Protein 8WXK (pdb70)

Solvent-accessible surface area: 49182 Å² total; per-residue (Å²): 226,57,142,69,91,39,10,0,0,0,0,10,0,2,21,20,32,1,3,4,0,0,27,17,0,82,150,53,30,19,50,8,1,0,1,11,35,2,34,68,4,30,42,54,17,1,77,145,32,0,121,27,95,36,29,20,13,54,7,33,45,17,33,30,0,18,56,16,18,136,92,74,132,4,39,0,0,0,4,27,26,30,32,58,42,66,54,53,0,60,73,39,0,7,51,0,1,35,26,4,2,47,3,3,1,4,0,0,15,1,0,35,43,40,88,10,54,49,0,1,2,10,3,15,8,23,0,1,4,80,19,166,79,71,67,0,47,23,126,18,90,45,96,12,88,17,6,26,0,3,0,8,50,10,0,6,64,2,1,50,15,0,31,109,31,69,27,0,59,2,0,45,0,6,15,14,45,27,3,3,0,9,38,99,9,85,0,4,9,13,45,90,89,16,62,89,36,8,3,33,2,0,10,10,13,46,64,96,101,190,84,6,28,2,82,2,46,100,12,114,18,138,50,10,0,6,27,23,0,9,0,0,0,38,1,0,0,63,0,1,23,56,0,0,102,48,1,58,155,63,11,96,33,39,16,0,0,0,0,12,22,110,26,39,4,17,85,86,1,10,40,5,0,70,139,39,19,64,76,116,11,87,59,82,102,42,125,112,114,128,52,27,16,44,27,16,23,0,22,3,131,58,0,85,172,74,17,49,3,154,23,123,39,50,50,24,140,50,0,2,37,25,4,27,55,8,2,82,115,68,43,170,173,47,12,0,0,0,0,9,0,2,22,19,30,2,3,7,0,0,37,19,0,78,161,39,29,11,56,9,1,0,0,11,35,4,31,78,7,34,54,63,15,0,106,158,34,0,123,26,92,36,30,20,14,48,10,34,49,20,35,35,0,20,63,19,16,141,90,88,137,5,46,0,0,0,6,25,29,30,31,60,47,67,53,52,0,61,72,37,0,6,64,0,0,60,31,5,0,8,6,3,3,25,0,0,17,1,0,35,35,41,91,10,51,48,0,2,3,9,3,15,10,28,0,1,6,88,22,138,70,73,67,0,41,25,127,11,70,46,82,11,90,23,6,29,0,2,0,9,48,12,0,4,64,2,1,47,16,0,30,114,31,68,27,0,62,2,0,45,0,6,16,14,45,24,2,3,0,15,37,111,12,84,0,4,8,13,46,93,90,14,65,89,36,8,1,34,2,0,10,9,10,44,63,104,112,172,83,9,25,2,83,2,47,101,14,117,18,136,53,8,0,9,30,24,0,11,0,0,0,36,1,0,2,60,0,2,14,56,0,0,86,43,1,58,176,58,14,96,35,41,17,0,0,0,0,17,32,108,25,31,3,17,80,82,1,9,46,4,0,69,126,34,17,72,75,112,13,74,59,79,106,54,124,116,114,125,55,30,14,49,21,18,24,0,27,3,90,56,0,88,158,78,17,44,2,146,22,127,42,48,52,19,101,56,0,1,43,29,4,30,68,9,3,75,114,67,39,172,128,121,42,21,0,0,0,0,10,0,2,21,20,35,2,2,7,0,0,45,22,0,78,159,38,27,12,71,12,14,0,0,11,36,1,39,68,4,32,51,63,14,0,98,157,30,0,119,26,76,34,30,24,12,53,5,31,48,20,29,36,0,18,67,12,13,130,87,88,138,2,43,0,0,0,2,26,22,28,33,52,31,39,46,58,0,56,72,41,0,6,37,0,1,33,23,2,2,59,3,1,1,10,0,0,18,2,0,35,44,34,95,9,50,56,0,2,2,11,3,12,7,19,0,2,3,86,22,180,83,59,78,0,49,21,127,20,82,50,100,12,81,12,8,23,0,3,0,9,44,11,1,4,61,2,1,49,14,0,30,114,30,69,31,0,61,2,0,47,0,5,13,16,45,28,3,3,0,13,38,105,7,82,0,4,8,20,37,108,80,15,72,74,36,7,3,38,1,0,10,10,12,47,42,92,103,150,86,8,32,2,88,1,35,100,17,116,19,142,52,7,0,9,28,26,0,10,0,0,0,42,0,0,4,62,0,1,14,52,0,0,68,45,3,60,175,61,17,98,35,36,16,0,0,0,0,15,29,124,19,37,4,19,90,84,0,10,42,3,0,70,117,36,20,64,71,105,8,85,65,82,99,38,125,102,94,126,43,27,12,36,22,12,25,0,20,6,132,58,0,98,170,62,19,46,1,124,20,122,59,61,45,23,94,56,0,1,45,27,4,29,63,8,1,79,111,69,43,172,125,127,39,15,0,0,0,0,9,0,3,22,22,36,1,4,6,0,0,25,17,0,82,141,39,30,12,73,10,7,0,0,12,35,3,35,71,3,34,70,67,19,1,92,165,34,0,114,30,81,32,29,19,14,55,8,35,50,22,25,44,0,16,65,16,18,128,88,97,134,5,43,0,0,0,3,26,24,31,30,60,41,61,52,53,0,63,72,34,0,8,47,0,0,49,30,4,1,12,5,2,3,24,0,0,12,0,0,30,43,36,98,8,54,51,0,2,3,9,3,15,5,23,0,1,2,82,13,170,76,70,69,0,44,19,122,24,90,52,100,13,76,11,6,25,0,2,0,9,49,10,2,5,62,2,1,47,13,0,27,114,31,64,28,0,54,1,0,45,0,8,16,16,45,28,3,3,0,11,38,105,22,82,0,4,8,14,40,106,90,35,61,83,38,7,4,22,2,0,18,10,9,45,62,112,80,181,80,4,16,4,86,1,49,96,16,117,19,136,44,8,0,9,28,26,0,9,0,0,1,34,1,0,3,65,0,2,14,53,0,0,72,43,1,64,175,60,16,90,31,38,15,0,0,0,0,17,28,114,20,32,2,19,84,89,1,9,45,7,0,75,137,30,20,67,85,108,15,87,61,88,88,46,121,107,110,130,44,33,13,38,21,12,23,0,23,4,121,57,0,99,175,85,16,44,1,149,25,130,48,48,52,27,110,52,0,2,34,28,3,36,70,10,2,60,122,75,46,145

B-factor: mean 49.2, std 12.95, range [22.73, 122.25]

Sequence (1318 aa):
MSPGKPSILVTGGAGYIGSHTVLALKQAGYDVVILDNLVYGHRDLVEKVLQVELVVGDTGDRPLLDELFKSRHFDAVMHFSAYAYVGESVSDPAKYYRNNVLGTLTLLEAMLAASINKFVFSSTCATYGVPKTVPIPEDHPQNPINPYGATKLMVERILADFDVAYGLKSVRFRYFNAAGANPDGLLGEDHNPETHLIPLVLLTALGKRKFISIFGTDYPTPDGTCIRDYIHVNDLADAHVLGLKYLLKGGDSEVFNLGNGQGFSVREVIAAGEQVTGLPITVEECDRRPGDPPSLIGSGEKARKILGWQPQYSSIKDIVSHAWQWHQKRHQKPSILVTGGAGYIGSHTVLALKQAGYDVVILDNLVYGHRDLVEKVLQVELVVGDTGDRPLLDELFKSRHFDAVMHFSAYAYVGESVSDPAKYYRNNVLGTLTLLEAMLAASINKFVFSSTCATYGVPKTVPIPEDHPQNPINPYGATKLMVERILADFDVAYGLKSVRFRYFNAAGANPDGLLGEDHNPETHLIPLVLLTALGKRKFISIFGTDYPTPDGTCIRDYIHVNDLADAHVLGLKYLLKGGDSEVFNLGNGQGFSVREVIAAGEQVTGLPITVEECDRRPGDPPSLIGSGEKARKILGWQPQYSSIKDIVSHAWQWHQKRHQGKPSILVTGGAGYIGSHTVLALKQAGYDVVILDNLVYGHRDLVEKVLQVELVVGDTGDRPLLDELFKSRHFDAVMHFSAYAYVGESVSDPAKYYRNNVLGTLTLLEAMLAASINKFVFSSTCATYGVPKTVPIPEDHPQNPINPYGATKLMVERILADFDVAYGLKSVRFRYFNAAGANPDGLLGEDHNPETHLIPLVLLTALGKRKFISIFGTDYPTPDGTCIRDYIHVNDLADAHVLGLKYLLKGGDSEVFNLGNGQGFSVREVIAAGEQVTGLPITVEECDRRPGDPPSLIGSGEKARKILGWQPQYSSIKDIVSHAWQWHQKRHQGKPSILVTGGAGYIGSHTVLALKQAGYDVVILDNLVYGHRDLVEKVLQVELVVGDTGDRPLLDELFKSRHFDAVMHFSAYAYVGESVSDPAKYYRNNVLGTLTLLEAMLAASINKFVFSSTCATYGVPKTVPIPEDHPQNPINPYGATKLMVERILADFDVAYGLKSVRFRYFNAAGANPDGLLGEDHNPETHLIPLVLLTALGKRKFISIFGTDYPTPDGTCIRDYIHVNDLADAHVLGLKYLLKGGDSEVFNLGNGQGFSVREVIAAGEQVTGLPITVEECDRRPGDPPSLIGSGEKARKILGWQPQYSSIKDIVSHAWQWHQKRHQ

Radius of gyration: 33.83 Å; Cα contacts (8 Å, |Δi|>4): 2881; chains: 4; bounding box: 90×85×85 Å

Organism: Nostoc sp. (strain PCC 7120 / SAG 25.82 / UTEX 2576) (NCBI:txid103690)

Nearest PDB structures (foldseek):
  8wxk-assembly1_A  TM=1.003E+00  e=7.617E-76  Nostoc sp. PCC 7120 = FACHB-418
  2c20-assembly3_E  TM=9.759E-01  e=8.895E-46  Bacillus anthracis str. Ames
  4wok-assembly1_A  TM=9.762E-01  e=1.733E-44  Brucella ovis ATCC 25840
  7xpo-assembly1_B  TM=9.525E-01  e=1.318E-42  Zea mays
  7k3p-assembly1_B  TM=8.652E-01  e=4.046E-38  Campylobacter jejuni subsp. jejuni NCTC 11168 = ATCC 700819

Foldseek 3Di:
DPPPAAEEEEEPCQAFLNVLLLQVQVVVGHQYEYEYQPPWGDPVLCVPPSPHHYHHDALLPLVVLLVVLVVDPHQEYEYPFADDDQVVCQVPVVVRCCRLPNSVVSNVVSCVVSVRQEYEYEAAPLQLAAFDDPPDEPPRHGDHDTSNSVSRVNVVVVQVVCCVPRVRAYEYEHEWAEFFFDQVLSGHHDGVVDDDLLLVLLCQQVVVDVAHEFAFQCAPDPRTFAKTFYAYSNLVSVLVSLSVVCVVVPHHHYYFYDGDSDIDGSVRLSVLLCVLSVGDHHYDYHHHDPRGHRYHHHDGVCSCVPRVRDGDQRDSNNRSNRNNSNCVVPVD/DAEEEEEPCQAFLNVLLLVVCVVVPYAYEYEYQPPWGDVVLCVPPSVHHYDRDALQPLVVLLVVCVVDPHQEYEYDDADDDQVVCQVPVVVRCVRLANSVVSNVVSCVVSPHQEYEYEAAPLQLAAFDDPPDEPPRHGDHDTSNSVSRVNVVVVQVVCCVPRVRAYEYEHEWAEFAADQVQSGHHDGVVDDDLLVVLLCQLVVNDVAHEQAFQCAPDPRTFAKTFYAYSNLVSVLVSLSRVCVVVPHHHYYFYHGDSGIDGSVRLSVLSCVLSVGDHHYDYDHHDPRGHRYHGHDRVVSCVVRVRDGDQSDSNNRSNRNNSNCVVPVD/DAAEEEEEPCQAFLNVLLLQLSVVVRHAYEYEYQPPWGDVCLCVPPSNHHYDRDALLDLVVLLVVLVVDDHQEYEYPWADDDQVVCQVPVVVRLCRLQNSVVSNVVSCLVSPHQEYEYEAAPLQQAAFPDPPDAPPHDGDHDTSNSVSRVNVVVVQVVCCVPRVRAYEYEHEWAEFAFDQVLSGHHDGVVDDDLLVVLLCQQVVVDVADEQAFQCAPDPGTFAKTFYAYSNLVSVLVSQSRVCVVVPHHHYYFYDGDQDIDGSVRLSVLSCVLSVGHHHYDYDHHDPRGHRYHGHDRPVSCVPRVRDRDQSDSNNRSNRNNSNCVVPVD/DAAEEEEEPCQAFLNVLLLQLCVVVRHAYEYEYQPPWGDVCLCVPPSNHHYDHDALQPLVVLLVVLVPDPHQEYEYPDADDPQVVCQVPVVVRCVRLANSVVSNVVSCLVSPHQEYEYEAAPLQQFAFDDPVDEPPRDGDHDTSNNVSSVNVVVVQVVCCVPRVRAYEYEHEWAEFAFDQVQSGHHDGVVDDDQLVVLLCQLVVVDVAGEFAFQCCPDPRTFAKTFYAYSNLVSVLVSLSRVCVVVPHHHYYFYDGPSDIAGSVSLSVLRCVLSVGDGHYHYDHHDPRGHRYHGHDRPVSCVPSVRDRDQRDSNNRSNRNNSNCVPVVD

Structure (mmCIF, N/CA/C/O backbone):
data_8WXK
#
_entry.id   8WXK
#
_cell.length_a   92.160
_cell.length_b   101.490
_cell.length_c   167.590
_cell.angle_alpha   90.00
_cell.angle_beta   90.00
_cell.angle_gamma   90.00
#
_symmetry.space_group_name_H-M   'P 21 21 21'
#
loop_
_entity.id
_entity.type
_entity.pdbx_description
1 polymer 'UDP-glucose 4-epimerase'
2 non-polymer NICOTINAMIDE-ADENINE-DINUCLEOTIDE
3 non-polymer "URIDINE-5'-DIPHOSPHATE-GLUCOSE"
4 water water
#
loop_
_atom_site.group_PDB
_atom_site.id
_atom_site.type_symbol
_atom_site.label_atom_id
_atom_site.label_alt_id
_atom_site.label_comp_id
_atom_site.label_asym_id
_atom_site.label_entity_id
_atom_site.label_seq_id
_atom_site.pdbx_PDB_ins_code
_atom_site.Cartn_x
_atom_site.Cartn_y
_atom_site.Cartn_z
_atom_site.occupancy
_atom_site.B_iso_or_equiv
_atom_site.auth_seq_id
_atom_site.auth_comp_id
_atom_site.auth_asym_id
_atom_site.auth_atom_id
_atom_site.pdbx_PDB_model_num
ATOM 1 N N . MET A 1 1 ? -24.252 31.731 -7.724 1.00 61.90 1 MET A N 1
ATOM 2 C CA . MET A 1 1 ? -25.180 31.984 -8.822 1.00 67.91 1 MET A CA 1
ATOM 3 C C . MET A 1 1 ? -25.064 30.934 -9.956 1.00 65.16 1 MET A C 1
ATOM 4 O O . MET A 1 1 ? -26.053 30.307 -10.319 1.00 59.46 1 MET A O 1
ATOM 9 N N . SER A 1 2 ? -23.869 30.729 -10.510 1.00 62.57 2 SER A N 1
ATOM 10 C CA . SER A 1 2 ? -23.726 29.737 -11.585 1.00 61.17 2 SER A CA 1
ATOM 11 C C . SER A 1 2 ? -23.671 28.319 -10.994 1.00 62.17 2 SER A C 1
ATOM 12 O O . SER A 1 2 ? -22.861 28.057 -10.098 1.00 60.08 2 SER A O 1
ATOM 15 N N . PRO A 1 3 ? -24.494 27.378 -11.485 1.00 59.64 3 PRO A N 1
ATOM 16 C CA . PRO A 1 3 ? -24.866 26.213 -10.642 1.00 58.31 3 PRO A CA 1
ATOM 17 C C . PRO A 1 3 ? -23.739 25.212 -10.384 1.00 57.50 3 PRO A C 1
ATOM 18 O O . PRO A 1 3 ? -23.740 24.553 -9.333 1.00 52.12 3 PRO A O 1
ATOM 22 N N . GLY A 1 4 ? -22.762 25.085 -11.273 1.00 53.57 4 GLY A N 1
ATOM 23 C CA . GLY A 1 4 ? -21.613 24.268 -10.913 1.00 68.05 4 GLY A CA 1
ATOM 24 C C . GLY A 1 4 ? -20.582 24.850 -9.942 1.00 58.10 4 GLY A C 1
ATOM 25 O O . GLY A 1 4 ? -20.104 24.135 -9.046 1.00 50.14 4 GLY A O 1
ATOM 26 N N . LYS A 1 5 ? -20.234 26.142 -10.114 1.00 52.01 5 LYS A N 1
ATOM 27 C CA . LYS A 1 5 ? -18.921 26.634 -9.680 1.00 55.70 5 LYS A CA 1
ATOM 28 C C . LYS A 1 5 ? -18.827 26.684 -8.162 1.00 51.59 5 LYS A C 1
ATOM 29 O O . LYS A 1 5 ? -19.728 27.221 -7.503 1.00 45.31 5 LYS A O 1
ATOM 35 N N . PRO A 1 6 ? -17.751 26.158 -7.579 1.00 49.87 6 PRO A N 1
ATOM 36 C CA . PRO A 1 6 ? -17.505 26.364 -6.146 1.00 44.00 6 PRO A CA 1
ATOM 37 C C . PRO A 1 6 ? -17.331 27.842 -5.828 1.00 39.97 6 PRO A C 1
ATOM 38 O O . PRO A 1 6 ? -16.751 28.603 -6.602 1.00 47.10 6 PRO A O 1
ATOM 42 N N . SER A 1 7 ? -17.877 28.249 -4.692 1.00 40.23 7 SER A N 1
ATOM 43 C CA . SER A 1 7 ? -17.856 29.634 -4.233 1.00 45.09 7 SER A CA 1
ATOM 44 C C . SER A 1 7 ? -16.927 29.745 -3.021 1.00 46.21 7 SER A C 1
ATOM 45 O O . SER A 1 7 ? -17.174 29.112 -1.984 1.00 44.18 7 SER A O 1
ATOM 48 N N . ILE A 1 8 ? -15.876 30.556 -3.156 1.00 43.68 8 ILE A N 1
ATOM 49 C CA . ILE A 1 8 ? -14.806 30.691 -2.172 1.00 40.56 8 ILE A CA 1
ATOM 50 C C . ILE A 1 8 ? -14.830 32.107 -1.621 1.00 41.03 8 ILE A C 1
ATOM 51 O O . ILE A 1 8 ? -14.942 33.070 -2.388 1.00 39.65 8 ILE A O 1
ATOM 56 N N . LEU A 1 9 ? -14.735 32.234 -0.297 1.00 35.57 9 LEU A N 1
ATOM 57 C CA . LEU A 1 9 ? -14.473 33.520 0.332 1.00 37.60 9 LEU A CA 1
ATOM 58 C C . LEU A 1 9 ? -12.981 33.589 0.642 1.00 34.69 9 LEU A C 1
ATOM 59 O O . LEU A 1 9 ? -12.422 32.643 1.203 1.00 37.17 9 LEU A O 1
ATOM 64 N N . VAL A 1 10 ? -12.326 34.676 0.236 1.00 36.90 10 VAL A N 1
ATOM 65 C CA . VAL A 1 10 ? -10.903 34.893 0.523 1.00 35.61 10 VAL A CA 1
ATOM 66 C C . VAL A 1 10 ? -10.787 36.125 1.411 1.00 31.91 10 VAL A C 1
ATOM 67 O O . VAL A 1 10 ? -11.022 37.252 0.958 1.00 35.72 10 VAL A O 1
ATOM 71 N N . THR A 1 11 ? -10.457 35.926 2.677 1.00 29.36 11 THR A N 1
ATOM 72 C CA . THR A 1 11 ? -10.165 37.068 3.536 1.00 31.97 11 THR A CA 1
ATOM 73 C C . THR A 1 11 ? -8.714 37.472 3.313 1.00 35.25 11 THR A C 1
ATOM 74 O O . THR A 1 11 ? -7.851 36.610 3.118 1.00 34.14 11 THR A O 1
ATOM 78 N N . GLY A 1 12 ? -8.453 38.783 3.309 1.00 33.21 12 GLY A N 1
ATOM 79 C CA . GLY A 1 12 ? -7.132 39.265 2.965 1.00 33.91 12 GLY A CA 1
ATOM 80 C C . GLY A 1 12 ? -6.793 39.179 1.484 1.00 36.86 12 GLY A C 1
ATOM 81 O O . GLY A 1 12 ? -5.615 39.265 1.110 1.00 35.21 12 GLY A O 1
ATOM 82 N N . GLY A 1 13 ? -7.800 39.030 0.624 1.00 33.39 13 GLY A N 1
ATOM 83 C CA . GLY A 1 13 ? -7.571 38.901 -0.802 1.00 30.68 13 GLY A CA 1
ATOM 84 C C . GLY A 1 13 ? -7.017 40.141 -1.462 1.00 34.98 13 GLY A C 1
ATOM 85 O O . GLY A 1 13 ? -6.515 40.055 -2.586 1.00 40.30 13 GLY A O 1
ATOM 86 N N . ALA A 1 14 ? -7.084 41.291 -0.804 1.00 31.90 14 ALA A N 1
ATOM 87 C CA . ALA A 1 14 ? -6.525 42.496 -1.398 1.00 30.33 14 ALA A CA 1
ATOM 88 C C . ALA A 1 14 ? -5.045 42.678 -1.097 1.00 33.50 14 ALA A C 1
ATOM 89 O O . ALA A 1 14 ? -4.445 43.652 -1.578 1.00 33.86 14 ALA A O 1
ATOM 91 N N . GLY A 1 15 ? -4.445 41.768 -0.323 1.00 34.74 15 GLY A N 1
ATOM 92 C CA . GLY A 1 15 ? -3.053 41.871 0.058 1.00 33.37 15 GLY A CA 1
ATOM 93 C C . GLY A 1 15 ? -2.148 41.093 -0.876 1.00 36.75 15 GLY A C 1
ATOM 94 O O . GLY A 1 15 ? -2.570 40.555 -1.901 1.00 34.70 15 GLY A O 1
ATOM 95 N N . TYR A 1 16 ? -0.874 41.018 -0.485 1.00 35.67 16 TYR A N 1
ATOM 96 C CA . TYR A 1 16 ? 0.179 40.400 -1.281 1.00 31.31 16 TYR A CA 1
ATOM 97 C C . TYR A 1 16 ? -0.119 38.960 -1.677 1.00 35.23 16 TYR A C 1
ATOM 98 O O . TYR A 1 16 ? -0.338 38.671 -2.864 1.00 34.60 16 TYR A O 1
ATOM 107 N N . ILE A 1 17 ? -0.073 38.034 -0.711 1.00 31.71 17 ILE A N 1
ATOM 108 C CA . ILE A 1 17 ? -0.224 36.624 -1.057 1.00 30.34 17 ILE A CA 1
ATOM 109 C C . ILE A 1 17 ? -1.640 36.341 -1.516 1.00 36.54 17 ILE A C 1
ATOM 110 O O . ILE A 1 17 ? -1.864 35.551 -2.447 1.00 34.80 17 ILE A O 1
ATOM 115 N N . GLY A 1 18 ? -2.619 37.000 -0.896 1.00 35.29 18 GLY A N 1
ATOM 116 C CA . GLY A 1 18 ? -4.006 36.687 -1.198 1.00 35.27 18 GLY A CA 1
ATOM 117 C C . GLY A 1 18 ? -4.421 37.087 -2.603 1.00 34.40 18 GLY A C 1
ATOM 118 O O . GLY A 1 18 ? -5.167 36.358 -3.264 1.00 35.28 18 GLY A O 1
ATOM 119 N N . SER A 1 19 ? -3.950 38.245 -3.081 1.00 35.36 19 SER A N 1
ATOM 120 C CA . SER A 1 19 ? -4.265 38.663 -4.452 1.00 37.71 19 SER A CA 1
ATOM 121 C C . SER A 1 19 ? -3.758 37.649 -5.465 1.00 35.85 19 SER A C 1
ATOM 122 O O . SER A 1 19 ? -4.464 37.313 -6.423 1.00 38.77 19 SER A O 1
ATOM 125 N N . HIS A 1 20 ? -2.544 37.140 -5.275 1.00 33.80 20 HIS A N 1
ATOM 126 C CA . HIS A 1 20 ? -2.058 36.131 -6.207 1.00 38.96 20 HIS A CA 1
ATOM 127 C C . HIS A 1 20 ? -2.878 34.857 -6.114 1.00 36.59 20 HIS A C 1
ATOM 128 O O . HIS A 1 20 ? -3.100 34.180 -7.123 1.00 43.86 20 HIS A O 1
ATOM 135 N N . THR A 1 21 ? -3.320 34.500 -4.918 1.00 37.83 21 THR A N 1
ATOM 136 C CA . THR A 1 21 ? -4.141 33.307 -4.785 1.00 37.17 21 THR A CA 1
ATOM 137 C C . THR A 1 21 ? -5.504 33.511 -5.444 1.00 37.63 21 THR A C 1
ATOM 138 O O . THR A 1 21 ? -6.031 32.596 -6.090 1.00 37.93 21 THR A O 1
ATOM 142 N N . VAL A 1 22 ? -6.080 34.708 -5.311 1.00 36.48 22 VAL A N 1
ATOM 143 C CA . VAL A 1 22 ? -7.352 34.979 -5.969 1.00 38.07 22 VAL A CA 1
ATOM 144 C C . VAL A 1 22 ? -7.210 34.821 -7.479 1.00 42.30 22 VAL A C 1
ATOM 145 O O . VAL A 1 22 ? -8.064 34.216 -8.134 1.00 42.68 22 VAL A O 1
ATOM 149 N N . LEU A 1 23 ? -6.116 35.332 -8.050 1.00 38.60 23 LEU A N 1
ATOM 150 C CA . LEU A 1 23 ? -5.908 35.211 -9.493 1.00 42.56 23 LEU A CA 1
ATOM 151 C C . LEU A 1 23 ? -5.850 33.753 -9.922 1.00 40.74 23 LEU A C 1
ATOM 152 O O . LEU A 1 23 ? -6.502 33.359 -10.890 1.00 43.96 23 LEU A O 1
ATOM 157 N N . ALA A 1 24 ? -5.109 32.923 -9.187 1.00 37.60 24 ALA A N 1
ATOM 158 C CA . ALA A 1 24 ? -5.074 31.498 -9.510 1.00 37.54 24 ALA A CA 1
ATOM 159 C C . ALA A 1 24 ? -6.428 30.813 -9.302 1.00 42.91 24 ALA A C 1
ATOM 160 O O . ALA A 1 24 ? -6.748 29.844 -10.012 1.00 42.34 24 ALA A O 1
ATOM 162 N N . LEU A 1 25 ? -7.218 31.263 -8.322 1.00 41.69 25 LEU A N 1
ATOM 163 C CA . LEU A 1 25 ? -8.504 30.617 -8.064 1.00 42.78 25 LEU A CA 1
ATOM 164 C C . LEU A 1 25 ? -9.488 30.924 -9.186 1.00 44.20 25 LEU A C 1
ATOM 165 O O . LEU A 1 25 ? -10.185 30.027 -9.677 1.00 43.84 25 LEU A O 1
ATOM 170 N N . LYS A 1 26 ? -9.572 32.200 -9.573 1.00 41.09 26 LYS A N 1
ATOM 171 C CA . LYS A 1 26 ? -10.408 32.616 -10.692 1.00 47.56 26 LYS A CA 1
ATOM 172 C C . LYS A 1 26 ? -10.024 31.836 -11.943 1.00 48.06 26 LYS A C 1
ATOM 173 O O . LYS A 1 26 ? -10.849 31.197 -12.604 1.00 45.79 26 LYS A O 1
ATOM 179 N N . GLN A 1 27 ? -8.737 31.836 -12.227 1.00 44.55 27 GLN A N 1
ATOM 180 C CA . GLN A 1 27 ? -8.182 31.232 -13.412 1.00 49.75 27 GLN A CA 1
ATOM 181 C C . GLN A 1 27 ? -8.280 29.709 -13.370 1.00 51.20 27 GLN A C 1
ATOM 182 O O . GLN A 1 27 ? -8.188 29.068 -14.424 1.00 49.71 27 GLN A O 1
ATOM 188 N N . ALA A 1 28 ? -8.549 29.121 -12.204 1.00 46.26 28 ALA A N 1
ATOM 189 C CA . ALA A 1 28 ? -8.866 27.696 -12.109 1.00 41.65 28 ALA A CA 1
ATOM 190 C C . ALA A 1 28 ? -10.367 27.410 -12.058 1.00 44.63 28 ALA A C 1
ATOM 191 O O . ALA A 1 28 ? -10.755 26.253 -11.868 1.00 42.04 28 ALA A O 1
ATOM 193 N N . GLY A 1 29 ? -11.212 28.422 -12.201 1.00 42.02 29 GLY A N 1
ATOM 194 C CA . GLY A 1 29 ? -12.633 28.210 -12.333 1.00 46.25 29 GLY A CA 1
ATOM 195 C C . GLY A 1 29 ? -13.468 28.354 -11.082 1.00 54.92 29 GLY A C 1
ATOM 196 O O . GLY A 1 29 ? -14.558 27.769 -11.030 1.00 57.50 29 GLY A O 1
ATOM 197 N N . TYR A 1 30 ? -13.006 29.096 -10.076 1.00 51.88 30 TYR A N 1
ATOM 198 C CA . TYR A 1 30 ? -13.780 29.329 -8.855 1.00 44.22 30 TYR A CA 1
ATOM 199 C C . TYR A 1 30 ? -14.380 30.737 -8.866 1.00 44.67 30 TYR A C 1
ATOM 200 O O . TYR A 1 30 ? -13.772 31.686 -9.375 1.00 49.69 30 TYR A O 1
ATOM 209 N N . ASP A 1 31 ? -15.589 30.859 -8.339 1.00 50.86 31 ASP A N 1
ATOM 210 C CA . ASP A 1 31 ? -16.146 32.145 -7.930 1.00 48.55 31 ASP A CA 1
ATOM 211 C C . ASP A 1 31 ? -15.563 32.586 -6.605 1.00 51.11 31 ASP A C 1
ATOM 212 O O . ASP A 1 31 ? -15.648 31.868 -5.603 1.00 49.40 31 ASP A O 1
ATOM 217 N N . VAL A 1 32 ? -14.999 33.784 -6.604 1.00 45.86 32 VAL A N 1
ATOM 218 C CA . VAL A 1 32 ? -14.300 34.325 -5.460 1.00 45.91 32 VAL A CA 1
ATOM 219 C C . VAL A 1 32 ? -15.007 35.595 -5.033 1.00 42.97 32 VAL A C 1
ATOM 220 O O . VAL A 1 32 ? -15.380 36.417 -5.877 1.00 42.75 32 VAL A O 1
ATOM 224 N N . VAL A 1 33 ? -15.218 35.735 -3.724 1.00 38.44 33 VAL A N 1
ATOM 225 C CA . VAL A 1 33 ? -15.529 37.014 -3.099 1.00 37.07 33 VAL A CA 1
ATOM 226 C C . VAL A 1 33 ? -14.395 37.308 -2.129 1.00 38.18 33 VAL A C 1
ATOM 227 O O . VAL A 1 33 ? -13.920 36.406 -1.431 1.00 37.91 33 VAL A O 1
ATOM 231 N N . ILE A 1 34 ? -13.939 38.552 -2.110 1.00 37.65 34 ILE A N 1
ATOM 232 C CA . ILE A 1 34 ? -12.861 38.974 -1.227 1.00 35.85 34 ILE A CA 1
ATOM 233 C C . ILE A 1 34 ? -13.455 39.723 -0.047 1.00 36.33 34 ILE A C 1
ATOM 234 O O . ILE A 1 34 ? -14.259 40.647 -0.232 1.00 34.02 34 ILE A O 1
ATOM 239 N N . LEU A 1 35 ? -13.050 39.345 1.164 1.00 34.61 35 LEU A N 1
ATOM 240 C CA . LEU A 1 35 ? -13.304 40.145 2.358 1.00 34.10 35 LEU A CA 1
ATOM 241 C C . LEU A 1 35 ? -11.977 40.750 2.828 1.00 33.31 35 LEU A C 1
ATOM 242 O O . LEU A 1 35 ? -11.038 40.022 3.166 1.00 35.04 35 LEU A O 1
ATOM 247 N N . ASP A 1 36 ? -11.889 42.074 2.839 1.00 34.58 36 ASP A N 1
ATOM 248 C CA . ASP A 1 36 ? -10.643 42.727 3.219 1.00 32.40 36 ASP A CA 1
ATOM 249 C C . ASP A 1 36 ? -10.973 44.076 3.819 1.00 32.64 36 ASP A C 1
ATOM 250 O O . ASP A 1 36 ? -11.813 44.793 3.289 1.00 34.76 36 ASP A O 1
ATOM 255 N N . ASN A 1 37 ? -10.296 44.443 4.902 1.00 32.78 37 ASN A N 1
ATOM 256 C CA . ASN A 1 37 ? -10.593 45.736 5.498 1.00 34.10 37 ASN A CA 1
ATOM 257 C C . ASN A 1 37 ? -9.701 46.838 4.966 1.00 33.29 37 ASN A C 1
ATOM 258 O O . ASN A 1 37 ? -9.818 47.973 5.435 1.00 34.99 37 ASN A O 1
ATOM 263 N N . LEU A 1 38 ? -8.811 46.540 4.017 1.00 29.20 38 LEU A N 1
ATOM 264 C CA . LEU A 1 38 ? -7.996 47.551 3.348 1.00 34.63 38 LEU A CA 1
ATOM 265 C C . LEU A 1 38 ? -7.013 48.262 4.286 1.00 37.40 38 LEU A C 1
ATOM 266 O O . LEU A 1 38 ? -6.486 49.330 3.935 1.00 36.06 38 LEU A O 1
ATOM 271 N N . VAL A 1 39 ? -6.753 47.729 5.486 1.00 33.92 39 VAL A N 1
ATOM 272 C CA . VAL A 1 39 ? -5.741 48.380 6.316 1.00 35.56 39 VAL A CA 1
ATOM 273 C C . VAL A 1 39 ? -4.367 48.282 5.651 1.00 37.58 39 VAL A C 1
ATOM 274 O O . VAL A 1 39 ? -3.566 49.218 5.747 1.00 36.77 39 VAL A O 1
ATOM 278 N N . TYR A 1 40 ? -4.078 47.189 4.928 1.00 31.94 40 TYR A N 1
ATOM 279 C CA . TYR A 1 40 ? -2.835 47.114 4.150 1.00 38.60 40 TYR A CA 1
ATOM 280 C C . TYR A 1 40 ? -3.007 46.710 2.687 1.00 41.08 40 TYR A C 1
ATOM 281 O O . TYR A 1 40 ? -2.088 46.969 1.901 1.00 44.24 40 TYR A O 1
ATOM 290 N N . GLY A 1 41 ? -4.126 46.101 2.295 1.00 38.57 41 GLY A N 1
ATOM 291 C CA . GLY A 1 41 ? -4.362 45.743 0.907 1.00 37.55 41 GLY A CA 1
ATOM 292 C C . GLY A 1 41 ? -4.711 46.953 0.037 1.00 41.71 41 GLY A C 1
ATOM 293 O O . GLY A 1 41 ? -4.728 48.100 0.484 1.00 46.28 41 GLY A O 1
ATOM 294 N N . HIS A 1 42 ? -5.004 46.681 -1.240 1.00 40.29 42 HIS A N 1
ATOM 295 C CA . HIS A 1 42 ? -5.189 47.740 -2.234 1.00 38.47 42 HIS A CA 1
ATOM 296 C C . HIS A 1 42 ? -6.456 47.505 -3.040 1.00 42.49 42 HIS A C 1
ATOM 297 O O . HIS A 1 42 ? -6.544 46.535 -3.803 1.00 41.32 42 HIS A O 1
ATOM 304 N N . ARG A 1 43 ? -7.427 48.406 -2.885 1.00 44.83 43 ARG A N 1
ATOM 305 C CA . ARG A 1 43 ? -8.669 48.270 -3.639 1.00 45.80 43 ARG A CA 1
ATOM 306 C C . ARG A 1 43 ? -8.424 48.297 -5.145 1.00 45.73 43 ARG A C 1
ATOM 307 O O . ARG A 1 43 ? -9.005 47.488 -5.881 1.00 43.59 43 ARG A O 1
ATOM 315 N N . ASP A 1 44 ? -7.570 49.219 -5.623 1.00 39.19 44 ASP A N 1
ATOM 316 C CA . ASP A 1 44 ? -7.392 49.382 -7.068 1.00 44.75 44 ASP A CA 1
ATOM 317 C C . ASP A 1 44 ? -6.913 48.097 -7.732 1.00 45.04 44 ASP A C 1
ATOM 318 O O . ASP A 1 44 ? -7.325 47.797 -8.856 1.00 47.42 44 ASP A O 1
ATOM 323 N N . LEU A 1 45 ? -6.076 47.307 -7.055 1.00 43.33 45 LEU A N 1
ATOM 324 C CA . LEU A 1 45 ? -5.622 46.068 -7.679 1.00 44.00 45 LEU A CA 1
ATOM 325 C C . LEU A 1 45 ? -6.742 45.037 -7.735 1.00 43.19 45 LEU A C 1
ATOM 326 O O . LEU A 1 45 ? -6.779 44.219 -8.656 1.00 43.97 45 LEU A O 1
ATOM 331 N N . VAL A 1 46 ? -7.662 45.051 -6.765 1.00 43.44 46 VAL A N 1
ATOM 332 C CA . VAL A 1 46 ? -8.794 44.132 -6.824 1.00 42.90 46 VAL A CA 1
ATOM 333 C C . VAL A 1 46 ? -9.739 44.537 -7.946 1.00 46.66 46 VAL A C 1
ATOM 334 O O . VAL A 1 46 ? -10.256 43.692 -8.696 1.00 45.52 46 VAL A O 1
ATOM 338 N N . GLU A 1 47 ? -9.983 45.840 -8.078 1.00 43.95 47 GLU A N 1
ATOM 339 C CA . GLU A 1 47 ? -11.015 46.302 -8.996 1.00 50.94 47 GLU A CA 1
ATOM 340 C C . GLU A 1 47 ? -10.562 46.172 -10.444 1.00 47.50 47 GLU A C 1
ATOM 341 O O . GLU A 1 47 ? -11.340 45.758 -11.304 1.00 49.26 47 GLU A O 1
ATOM 347 N N . LYS A 1 48 ? -9.297 46.484 -10.717 1.00 48.17 48 LYS A N 1
ATOM 348 C CA . LYS A 1 48 ? -8.788 46.568 -12.072 1.00 46.58 48 LYS A CA 1
ATOM 349 C C . LYS A 1 48 ? -8.056 45.315 -12.539 1.00 47.66 48 LYS A C 1
ATOM 350 O O . LYS A 1 48 ? -8.001 45.074 -13.746 1.00 52.79 48 LYS A O 1
ATOM 356 N N . VAL A 1 49 ? -7.536 44.487 -11.637 1.00 48.87 49 VAL A N 1
ATOM 357 C CA . VAL A 1 49 ? -6.818 43.271 -12.006 1.00 43.02 49 VAL A CA 1
ATOM 358 C C . VAL A 1 49 ? -7.621 42.019 -11.675 1.00 45.83 49 VAL A C 1
ATOM 359 O O . VAL A 1 49 ? -7.807 41.149 -12.524 1.00 44.39 49 VAL A O 1
ATOM 363 N N . LEU A 1 50 ? -8.064 41.885 -10.425 1.00 44.42 50 LEU A N 1
ATOM 364 C CA . LEU A 1 50 ? -8.701 40.639 -10.014 1.00 44.97 50 LEU A CA 1
ATOM 365 C C . LEU A 1 50 ? -10.118 40.549 -10.556 1.00 41.44 50 LEU A C 1
ATOM 366 O O . LEU A 1 50 ? -10.572 39.470 -10.941 1.00 44.74 50 LEU A O 1
ATOM 371 N N . GLN A 1 51 ? -10.827 41.671 -10.561 1.00 44.29 51 GLN A N 1
ATOM 372 C CA . GLN A 1 51 ? -12.196 41.762 -11.060 1.00 46.32 51 GLN A CA 1
ATOM 373 C C . GLN A 1 51 ? -13.111 40.738 -10.386 1.00 46.16 51 GLN A C 1
ATOM 374 O O . GLN A 1 51 ? -13.746 39.916 -11.042 1.00 47.01 51 GLN A O 1
ATOM 380 N N . VAL A 1 52 ? -13.157 40.790 -9.048 1.00 46.26 52 VAL A N 1
ATOM 381 C CA . VAL A 1 52 ? -14.110 40.007 -8.267 1.00 37.62 52 VAL A CA 1
ATOM 382 C C . VAL A 1 52 ? -14.746 40.926 -7.238 1.00 43.43 52 VAL A C 1
ATOM 383 O O . VAL A 1 52 ? -14.278 42.037 -6.988 1.00 44.87 52 VAL A O 1
ATOM 387 N N . GLU A 1 53 ? -15.833 40.447 -6.645 1.00 43.44 53 GLU A N 1
ATOM 388 C CA . GLU A 1 53 ? -16.512 41.218 -5.619 1.00 44.51 53 GLU A CA 1
ATOM 389 C C . GLU A 1 53 ? -15.578 41.467 -4.430 1.00 42.67 53 GLU A C 1
ATOM 390 O O . GLU A 1 53 ? -14.912 40.555 -3.924 1.00 36.87 53 GLU A O 1
ATOM 396 N N . LEU A 1 54 ? -15.538 42.711 -3.989 1.00 39.93 54 LEU A N 1
ATOM 397 C CA . LEU A 1 54 ? -14.778 43.110 -2.821 1.00 39.28 54 LEU A CA 1
ATOM 398 C C . LEU A 1 54 ? -15.755 43.567 -1.748 1.00 40.96 54 LEU A C 1
ATOM 399 O O . LEU A 1 54 ? -16.482 44.544 -1.951 1.00 37.10 54 LEU A O 1
ATOM 404 N N . VAL A 1 55 ? -15.775 42.853 -0.623 1.00 38.89 55 VAL A N 1
ATOM 405 C CA . VAL A 1 55 ? -16.495 43.257 0.575 1.00 37.45 55 VAL A CA 1
ATOM 406 C C . VAL A 1 55 ? -15.482 43.882 1.523 1.00 38.66 55 VAL A C 1
ATOM 407 O O . VAL A 1 55 ? -14.597 43.197 2.054 1.00 38.57 55 VAL A O 1
ATOM 411 N N . VAL A 1 56 ? -15.609 45.187 1.737 1.00 37.48 56 VAL A N 1
ATOM 412 C CA . VAL A 1 56 ? -14.725 45.916 2.635 1.00 33.73 56 VAL A CA 1
ATOM 413 C C . VAL A 1 56 ? -15.257 45.739 4.050 1.00 39.04 56 VAL A C 1
ATOM 414 O O . VAL A 1 56 ? -16.344 46.215 4.369 1.00 42.43 56 VAL A O 1
ATOM 418 N N . GLY A 1 57 ? -14.501 45.055 4.897 1.00 36.01 57 GLY A N 1
ATOM 419 C CA . GLY A 1 57 ? -14.933 44.852 6.261 1.00 35.97 57 GLY A CA 1
ATOM 420 C C . GLY A 1 57 ? -13.939 43.983 6.989 1.00 39.72 57 GLY A C 1
ATOM 421 O O . GLY A 1 57 ? -12.966 43.489 6.413 1.00 38.47 57 GLY A O 1
ATOM 422 N N . ASP A 1 58 ? -14.221 43.776 8.267 1.00 40.54 58 ASP A N 1
ATOM 423 C CA . ASP A 1 58 ? -13.312 43.113 9.190 1.00 37.78 58 ASP A CA 1
ATOM 424 C C . ASP A 1 58 ? -13.746 41.670 9.443 1.00 40.75 58 ASP A C 1
ATOM 425 O O . ASP A 1 58 ? -14.937 41.394 9.635 1.00 38.36 58 ASP A O 1
ATOM 430 N N . THR A 1 59 ? -12.774 40.746 9.451 1.00 38.49 59 THR A N 1
ATOM 431 C CA . THR A 1 59 ? -13.070 39.364 9.839 1.00 37.95 59 THR A CA 1
ATOM 432 C C . THR A 1 59 ? -13.565 39.240 11.277 1.00 41.08 59 THR A C 1
ATOM 433 O O . THR A 1 59 ? -14.150 38.204 11.621 1.00 39.43 59 THR A O 1
ATOM 437 N N . GLY A 1 60 ? -13.300 40.227 12.137 1.00 35.94 60 GLY A N 1
ATOM 438 C CA . GLY A 1 60 ? -13.827 40.205 13.489 1.00 33.42 60 GLY A CA 1
ATOM 439 C C . GLY A 1 60 ? -15.214 40.802 13.654 1.00 40.79 60 GLY A C 1
ATOM 440 O O . GLY A 1 60 ? -15.676 40.979 14.783 1.00 35.66 60 GLY A O 1
ATOM 441 N N . ASP A 1 61 ? -15.901 41.121 12.557 1.00 41.51 61 ASP A N 1
ATOM 442 C CA . ASP A 1 61 ? -17.178 41.833 12.579 1.00 39.38 61 ASP A CA 1
ATOM 443 C C . ASP A 1 61 ? -18.278 40.784 12.395 1.00 42.53 61 ASP A C 1
ATOM 444 O O . ASP A 1 61 ? -18.706 40.495 11.269 1.00 37.81 61 ASP A O 1
ATOM 449 N N . ARG A 1 62 ? -18.735 40.214 13.520 1.00 33.86 62 ARG A N 1
ATOM 450 C CA . ARG A 1 62 ? -19.695 39.114 13.464 1.00 37.43 62 ARG A CA 1
ATOM 451 C C . ARG A 1 62 ? -20.994 39.530 12.787 1.00 43.97 62 ARG A C 1
ATOM 452 O O . ARG A 1 62 ? -21.471 38.781 11.913 1.00 42.77 62 ARG A O 1
ATOM 460 N N . PRO A 1 63 ? -21.599 40.689 13.098 1.00 42.78 63 PRO A N 1
ATOM 461 C CA . PRO A 1 63 ? -22.812 41.066 12.352 1.00 44.45 63 PRO A CA 1
ATOM 462 C C . PRO A 1 63 ? -22.595 41.135 10.855 1.00 42.59 63 PRO A C 1
ATOM 463 O O . PRO A 1 63 ? -23.460 40.660 10.122 1.00 46.50 63 PRO A O 1
ATOM 467 N N . LEU A 1 64 ? -21.458 41.656 10.371 1.00 43.04 64 LEU A N 1
ATOM 468 C CA . LEU A 1 64 ? -21.192 41.635 8.931 1.00 41.01 64 LEU A CA 1
ATOM 469 C C . LEU A 1 64 ? -21.093 40.207 8.403 1.00 44.17 64 LEU A C 1
ATOM 470 O O . LEU A 1 64 ? -21.682 39.879 7.366 1.00 45.28 64 LEU A O 1
ATOM 475 N N . LEU A 1 65 ? -20.333 39.344 9.092 1.00 41.16 65 LEU A N 1
ATOM 476 C CA . LEU A 1 65 ? -20.168 37.970 8.615 1.00 42.73 65 LEU A CA 1
ATOM 477 C C . LEU A 1 65 ? -21.505 37.235 8.546 1.00 41.92 65 LEU A C 1
ATOM 478 O O . LEU A 1 65 ? -21.748 36.484 7.601 1.00 40.24 65 LEU A O 1
ATOM 483 N N . ASP A 1 66 ? -22.374 37.413 9.553 1.00 42.90 66 ASP A N 1
ATOM 484 C CA . ASP A 1 66 ? -23.676 36.740 9.526 1.00 45.72 66 ASP A CA 1
ATOM 485 C C . ASP A 1 66 ? -24.483 37.158 8.301 1.00 46.69 66 ASP A C 1
ATOM 486 O O . ASP A 1 66 ? -25.064 36.305 7.618 1.00 50.56 66 ASP A O 1
ATOM 491 N N . GLU A 1 67 ? -24.510 38.464 7.991 1.00 45.43 67 GLU A N 1
ATOM 492 C CA . GLU A 1 67 ? -25.177 38.928 6.769 1.00 48.89 67 GLU A CA 1
ATOM 493 C C . GLU A 1 67 ? -24.531 38.333 5.532 1.00 46.67 67 GLU A C 1
ATOM 494 O O . GLU A 1 67 ? -25.227 37.876 4.621 1.00 50.74 67 GLU A O 1
ATOM 500 N N . LEU A 1 68 ? -23.196 38.321 5.487 1.00 47.56 68 LEU A N 1
ATOM 501 C CA . LEU A 1 68 ? -22.489 37.852 4.298 1.00 45.27 68 LEU A CA 1
ATOM 502 C C . LEU A 1 68 ? -22.735 36.365 4.044 1.00 49.12 68 LEU A C 1
ATOM 503 O O . LEU A 1 68 ? -23.019 35.957 2.915 1.00 47.14 68 LEU A O 1
ATOM 508 N N . PHE A 1 69 ? -22.614 35.528 5.078 1.00 44.03 69 PHE A N 1
ATOM 509 C CA . PHE A 1 69 ? -22.803 34.102 4.851 1.00 48.32 69 PHE A CA 1
ATOM 510 C C . PHE A 1 69 ? -24.262 33.736 4.574 1.00 55.38 69 PHE A C 1
ATOM 511 O O . PHE A 1 69 ? -24.530 32.638 4.071 1.00 53.39 69 PHE A O 1
ATOM 519 N N . LYS A 1 70 ? -25.205 34.622 4.898 1.00 51.10 70 LYS A N 1
ATOM 520 C CA . LYS A 1 70 ? -26.604 34.416 4.549 1.00 56.18 70 LYS A CA 1
ATOM 521 C C . LYS A 1 70 ? -26.912 34.880 3.134 1.00 53.06 70 LYS A C 1
ATOM 522 O O . LYS A 1 70 ? -27.733 34.264 2.453 1.00 57.83 70 LYS A O 1
ATOM 528 N N . SER A 1 71 ? -26.225 35.921 2.661 1.00 55.90 71 SER A N 1
ATOM 529 C CA . SER A 1 71 ? -26.504 36.489 1.343 1.00 56.01 71 SER A CA 1
ATOM 530 C C . SER A 1 71 ? -26.017 35.598 0.202 1.00 58.99 71 SER A C 1
ATOM 531 O O . SER A 1 71 ? -26.547 35.680 -0.916 1.00 57.21 71 SER A O 1
ATOM 534 N N . ARG A 1 72 ? -24.996 34.777 0.437 1.00 52.89 72 ARG A N 1
ATOM 535 C CA . ARG A 1 72 ? -24.390 34.031 -0.654 1.00 50.84 72 ARG A CA 1
ATOM 536 C C . ARG A 1 72 ? -23.843 32.718 -0.117 1.00 50.46 72 ARG A C 1
ATOM 537 O O . ARG A 1 72 ? -23.280 32.675 0.975 1.00 55.79 72 ARG A O 1
ATOM 545 N N . HIS A 1 73 ? -24.021 31.649 -0.881 1.00 48.26 73 HIS A N 1
ATOM 546 C CA . HIS A 1 73 ? -23.488 30.353 -0.495 1.00 43.51 73 HIS A CA 1
ATOM 547 C C . HIS A 1 73 ? -21.984 30.302 -0.743 1.00 44.85 73 HIS A C 1
ATOM 548 O O . HIS A 1 73 ? -21.504 30.720 -1.799 1.00 50.40 73 HIS A O 1
ATOM 555 N N . PHE A 1 74 ? -21.242 29.757 0.221 1.00 42.20 74 PHE A N 1
ATOM 556 C CA . PHE A 1 74 ? -19.800 29.570 0.107 1.00 44.22 74 PHE A CA 1
ATOM 557 C C . PHE A 1 74 ? -19.460 28.128 0.426 1.00 37.98 74 PHE A C 1
ATOM 558 O O . PHE A 1 74 ? -19.967 27.574 1.404 1.00 45.69 74 PHE A O 1
ATOM 566 N N . ASP A 1 75 ? -18.601 27.523 -0.387 1.00 37.52 75 ASP A N 1
ATOM 567 C CA . ASP A 1 75 ? -18.121 26.171 -0.111 1.00 40.10 75 ASP A CA 1
ATOM 568 C C . ASP A 1 75 ? -16.872 26.142 0.767 1.00 42.76 75 ASP A C 1
ATOM 569 O O . ASP A 1 75 ? -16.565 25.092 1.354 1.00 39.06 75 ASP A O 1
ATOM 574 N N . ALA A 1 76 ? -16.137 27.251 0.858 1.00 40.11 76 ALA A N 1
ATOM 575 C CA . ALA A 1 76 ? -14.907 27.255 1.636 1.00 39.37 76 ALA A CA 1
ATOM 576 C C . ALA A 1 76 ? -14.463 28.690 1.894 1.00 39.32 76 ALA A C 1
ATOM 577 O O . ALA A 1 76 ? -14.879 29.629 1.205 1.00 40.67 76 ALA A O 1
ATOM 579 N N . VAL A 1 77 ? -13.601 28.840 2.903 1.00 39.14 77 VAL A N 1
ATOM 580 C CA . VAL A 1 77 ? -13.001 30.120 3.261 1.00 36.74 77 VAL A CA 1
ATOM 581 C C . VAL A 1 77 ? -11.481 29.950 3.282 1.00 38.53 77 VAL A C 1
ATOM 582 O O . VAL A 1 77 ? -10.962 28.989 3.864 1.00 33.92 77 VAL A O 1
ATOM 586 N N . MET A 1 78 ? -10.773 30.865 2.627 1.00 35.28 78 MET A N 1
ATOM 587 C CA . MET A 1 78 ? -9.325 30.978 2.740 1.00 35.71 78 MET A CA 1
ATOM 588 C C . MET A 1 78 ? -8.999 32.242 3.514 1.00 32.96 78 MET A C 1
ATOM 589 O O . MET A 1 78 ? -9.527 33.321 3.210 1.00 34.12 78 MET A O 1
ATOM 594 N N . HIS A 1 79 ? -8.128 32.117 4.494 1.00 30.98 79 HIS A N 1
ATOM 595 C CA . HIS A 1 79 ? -7.944 33.161 5.495 1.00 33.49 79 HIS A CA 1
ATOM 596 C C . HIS A 1 79 ? -6.497 33.644 5.441 1.00 33.89 79 HIS A C 1
ATOM 597 O O . HIS A 1 79 ? -5.617 33.055 6.070 1.00 32.84 79 HIS A O 1
ATOM 604 N N . PHE A 1 80 ? -6.249 34.688 4.642 1.00 32.70 80 PHE A N 1
ATOM 605 C CA . PHE A 1 80 ? -4.964 35.377 4.641 1.00 28.74 80 PHE A CA 1
ATOM 606 C C . PHE A 1 80 ? -4.940 36.561 5.589 1.00 33.33 80 PHE A C 1
ATOM 607 O O . PHE A 1 80 ? -3.876 37.116 5.866 1.00 32.76 80 PHE A O 1
ATOM 615 N N . SER A 1 81 ? -6.088 36.959 6.083 1.00 33.95 81 SER A N 1
ATOM 616 C CA . SER A 1 81 ? -6.211 38.205 6.814 1.00 32.19 81 SER A CA 1
ATOM 617 C C . SER A 1 81 ? -5.447 38.141 8.144 1.00 34.04 81 SER A C 1
ATOM 618 O O . SER A 1 81 ? -5.732 37.274 8.978 1.00 37.04 81 SER A O 1
ATOM 621 N N . ALA A 1 82 ? -4.480 39.038 8.354 1.00 29.48 82 ALA A N 1
ATOM 622 C CA . ALA A 1 82 ? -3.743 39.096 9.621 1.00 29.51 82 ALA A CA 1
ATOM 623 C C . ALA A 1 82 ? -2.849 40.328 9.631 1.00 30.99 82 ALA A C 1
ATOM 624 O O . ALA A 1 82 ? -2.582 40.923 8.586 1.00 36.01 82 ALA A O 1
ATOM 626 N N . TYR A 1 83 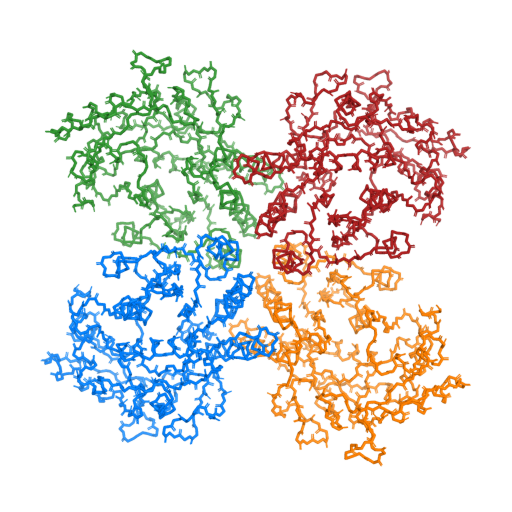? -2.377 40.700 10.820 1.00 29.20 83 TYR A N 1
ATOM 627 C CA . TYR A 1 83 ? -1.212 41.586 10.921 1.00 36.86 83 TYR A CA 1
ATOM 628 C C . TYR A 1 83 ? 0.046 40.733 11.040 1.00 34.58 83 TYR A C 1
ATOM 629 O O . TYR A 1 83 ? 0.014 39.648 11.639 1.00 32.87 83 TYR A O 1
ATOM 638 N N . ALA A 1 84 ? 1.150 41.200 10.427 1.00 34.83 84 ALA A N 1
ATOM 639 C CA . ALA A 1 84 ? 2.332 40.341 10.325 1.00 39.58 84 ALA A CA 1
ATOM 640 C C . ALA A 1 84 ? 3.678 41.054 10.525 1.00 43.64 84 ALA A C 1
ATOM 641 O O . ALA A 1 84 ? 4.718 40.490 10.158 1.00 45.31 84 ALA A O 1
ATOM 643 N N . TYR A 1 85 ? 3.694 42.260 11.088 1.00 43.52 85 TYR A N 1
ATOM 644 C CA . TYR A 1 85 ? 4.940 42.945 11.434 1.00 44.47 85 TYR A CA 1
ATOM 645 C C . TYR A 1 85 ? 5.465 42.400 12.760 1.00 44.79 85 TYR A C 1
ATOM 646 O O . TYR A 1 85 ? 4.891 42.684 13.821 1.00 43.57 85 TYR A O 1
ATOM 655 N N . VAL A 1 86 ? 6.567 41.649 12.721 1.00 45.56 86 VAL A N 1
ATOM 656 C CA . VAL A 1 86 ? 7.043 40.966 13.926 1.00 43.55 86 VAL A CA 1
ATOM 657 C C . VAL A 1 86 ? 7.467 41.965 15.003 1.00 47.45 86 VAL A C 1
ATOM 658 O O . VAL A 1 86 ? 7.155 41.791 16.193 1.00 40.38 86 VAL A O 1
ATOM 662 N N . GLY A 1 87 ? 8.174 43.029 14.616 1.00 42.84 87 GLY A N 1
ATOM 663 C CA . GLY A 1 87 ? 8.577 44.025 15.605 1.00 37.66 87 GLY A CA 1
ATOM 664 C C . GLY A 1 87 ? 7.399 44.711 16.278 1.00 39.43 87 GLY A C 1
ATOM 665 O O . GLY A 1 87 ? 7.444 45.028 17.473 1.00 39.01 87 GLY A O 1
ATOM 666 N N . GLU A 1 88 ? 6.331 44.976 15.518 1.00 41.16 88 GLU A N 1
ATOM 667 C CA . GLU A 1 88 ? 5.174 45.620 16.121 1.00 39.28 88 GLU A CA 1
ATOM 668 C C . GLU A 1 88 ? 4.395 44.634 16.995 1.00 36.70 88 GLU A C 1
ATOM 669 O O . GLU A 1 88 ? 3.758 45.035 17.975 1.00 36.06 88 GLU A O 1
ATOM 675 N N . SER A 1 89 ? 4.474 43.338 16.694 1.00 33.08 89 SER A N 1
ATOM 676 C CA . SER A 1 89 ? 3.846 42.356 17.569 1.00 32.14 89 SER A CA 1
ATOM 677 C C . SER A 1 89 ? 4.518 42.298 18.939 1.00 35.95 89 SER A C 1
ATOM 678 O O . SER A 1 89 ? 3.852 41.996 19.938 1.00 32.62 89 SER A O 1
ATOM 681 N N . VAL A 1 90 ? 5.825 42.578 19.021 1.00 34.36 90 VAL A N 1
ATOM 682 C CA . VAL A 1 90 ? 6.477 42.639 20.329 1.00 30.90 90 VAL A CA 1
ATOM 683 C C . VAL A 1 90 ? 6.071 43.920 21.061 1.00 33.14 90 VAL A C 1
ATOM 684 O O . VAL A 1 90 ? 5.757 43.893 22.257 1.00 38.34 90 VAL A O 1
ATOM 688 N N . SER A 1 91 ? 5.990 45.039 20.323 1.00 33.84 91 SER A N 1
ATOM 689 C CA . SER A 1 91 ? 5.664 46.361 20.872 1.00 36.10 91 SER A CA 1
ATOM 690 C C . SER A 1 91 ? 4.238 46.426 21.359 1.00 36.04 91 SER A C 1
ATOM 691 O O . SER A 1 91 ? 3.938 47.094 22.354 1.00 39.94 91 SER A O 1
ATOM 694 N N . ASP A 1 92 ? 3.326 45.834 20.598 1.00 32.90 92 ASP A N 1
ATOM 695 C CA . ASP A 1 92 ? 1.888 46.052 20.771 1.00 36.23 92 ASP A CA 1
ATOM 696 C C . ASP A 1 92 ? 1.140 44.737 20.548 1.00 36.37 92 ASP A C 1
ATOM 697 O O . ASP A 1 92 ? 0.348 44.602 19.612 1.00 35.37 92 ASP A O 1
ATOM 702 N N . PRO A 1 93 ? 1.404 43.724 21.378 1.00 32.56 93 PRO A N 1
ATOM 703 C CA . PRO A 1 93 ? 0.755 42.414 21.168 1.00 33.35 93 PRO A CA 1
ATOM 704 C C . PRO A 1 93 ? -0.766 42.438 21.243 1.00 33.12 93 PRO A C 1
ATOM 705 O O . PRO A 1 93 ? -1.397 41.588 20.601 1.00 30.76 93 PRO A O 1
ATOM 709 N N . ALA A 1 94 ? -1.364 43.336 22.039 1.00 29.54 94 ALA A N 1
ATOM 710 C CA . ALA A 1 94 ? -2.822 43.343 22.189 1.00 33.85 94 ALA A CA 1
ATOM 711 C C . ALA A 1 94 ? -3.500 43.314 20.830 1.00 34.43 94 ALA A C 1
ATOM 712 O O . ALA A 1 94 ? -4.341 42.450 20.544 1.00 34.74 94 ALA A O 1
ATOM 714 N N . LYS A 1 95 ? -3.088 44.234 19.964 1.00 32.65 95 LYS A N 1
ATOM 715 C CA . LYS A 1 95 ? -3.637 44.363 18.621 1.00 34.42 95 LYS A CA 1
ATOM 716 C C . LYS A 1 95 ? -3.432 43.086 17.804 1.00 33.00 95 LYS A C 1
ATOM 717 O O . LYS A 1 95 ? -4.280 42.733 16.971 1.00 31.69 95 LYS A O 1
ATOM 723 N N . TYR A 1 96 ? -2.345 42.359 18.065 1.00 30.97 96 TYR A N 1
ATOM 724 C CA . TYR A 1 96 ? -2.071 41.137 17.317 1.00 31.78 96 TYR A CA 1
ATOM 725 C C . TYR A 1 96 ? -2.952 39.989 17.793 1.00 30.92 96 TYR A C 1
ATOM 726 O O . TYR A 1 96 ? -3.526 39.263 16.974 1.00 25.32 96 TYR A O 1
ATOM 735 N N . TYR A 1 97 ? -3.099 39.827 19.108 1.00 29.74 97 TYR A N 1
ATOM 736 C CA . TYR A 1 97 ? -4.025 38.815 19.597 1.00 31.75 97 TYR A CA 1
ATOM 737 C C . TYR A 1 97 ? -5.462 39.139 19.180 1.00 30.22 97 TYR A C 1
ATOM 738 O O . TYR A 1 97 ? -6.216 38.240 18.801 1.00 30.19 97 TYR A O 1
ATOM 747 N N . ARG A 1 98 ? -5.849 40.419 19.220 1.00 30.69 98 ARG A N 1
ATOM 748 C CA . ARG A 1 98 ? -7.185 40.822 18.765 1.00 38.46 98 ARG A CA 1
ATOM 749 C C . ARG A 1 98 ? -7.409 40.451 17.304 1.00 33.88 98 ARG A C 1
ATOM 750 O O . ARG A 1 98 ? -8.388 39.785 16.958 1.00 36.69 98 ARG A O 1
ATOM 758 N N . ASN A 1 99 ? -6.528 40.920 16.420 1.00 33.17 99 ASN A N 1
ATOM 759 C CA . ASN A 1 99 ? -6.747 40.715 14.996 1.00 28.78 99 ASN A CA 1
ATOM 760 C C . ASN A 1 99 ? -6.520 39.259 14.618 1.00 35.19 99 ASN A C 1
ATOM 761 O O . ASN A 1 99 ? -7.353 38.654 13.928 1.00 32.88 99 ASN A O 1
ATOM 766 N N . ASN A 1 100 ? -5.408 38.661 15.077 1.00 31.01 100 ASN A N 1
ATOM 767 C CA . ASN A 1 100 ? -5.038 37.360 14.518 1.00 30.93 100 ASN A CA 1
ATOM 768 C C . ASN A 1 100 ? -5.754 36.198 15.206 1.00 33.30 100 ASN A C 1
ATOM 769 O O . ASN A 1 100 ? -6.021 35.185 14.556 1.00 34.53 100 ASN A O 1
ATOM 774 N N . VAL A 1 101 ? -6.076 36.315 16.497 1.00 32.22 101 VAL A N 1
ATOM 775 C CA . VAL A 1 101 ? -6.735 35.231 17.226 1.00 32.01 101 VAL A CA 1
ATOM 776 C C . VAL A 1 101 ? -8.242 35.493 17.321 1.00 36.43 101 VAL A C 1
ATOM 777 O O . VAL A 1 101 ? -9.049 34.687 16.835 1.00 36.17 101 VAL A O 1
ATOM 781 N N . LEU A 1 102 ? -8.639 36.612 17.940 1.00 33.73 102 LEU A N 1
ATOM 782 C CA . LEU A 1 102 ? -10.066 36.934 18.042 1.00 37.16 102 LEU A CA 1
ATOM 783 C C . LEU A 1 102 ? -10.721 37.053 16.678 1.00 34.46 102 LEU A C 1
ATOM 784 O O . LEU A 1 102 ? -11.848 36.580 16.477 1.00 37.33 102 LEU A O 1
ATOM 789 N N . GLY A 1 103 ? -10.041 37.686 15.728 1.00 33.22 103 GLY A N 1
ATOM 790 C CA . GLY A 1 103 ? -10.625 37.836 14.411 1.00 36.31 103 GLY A CA 1
ATOM 791 C C . GLY A 1 103 ? -10.806 36.520 13.688 1.00 36.88 103 GLY A C 1
ATOM 792 O O . GLY A 1 103 ? -11.729 36.371 12.883 1.00 44.72 103 GLY A O 1
ATOM 793 N N . THR A 1 104 ? -9.932 35.557 13.941 1.00 34.38 104 THR A N 1
ATOM 794 C CA . THR A 1 104 ? -10.090 34.254 13.309 1.00 31.90 104 THR A CA 1
ATOM 795 C C . THR A 1 104 ? -11.163 33.432 14.014 1.00 31.92 104 THR A C 1
ATOM 796 O O . THR A 1 104 ? -11.944 32.736 13.358 1.00 30.49 104 THR A O 1
ATOM 800 N N . LEU A 1 105 ? -11.238 33.530 15.343 1.00 33.14 105 LEU A N 1
ATOM 801 C CA . LEU A 1 105 ? -12.266 32.796 16.071 1.00 34.12 105 LEU A CA 1
ATOM 802 C C . LEU A 1 105 ? -13.661 33.252 15.658 1.00 32.78 105 LEU A C 1
ATOM 803 O O . LEU A 1 105 ? -14.559 32.431 15.447 1.00 33.60 105 LEU A O 1
ATOM 808 N N . THR A 1 106 ? -13.856 34.562 15.545 1.00 31.07 106 THR A N 1
ATOM 809 C CA . THR A 1 106 ? -15.128 35.109 15.096 1.00 34.07 106 THR A CA 1
ATOM 810 C C . THR A 1 106 ? -15.487 34.591 13.715 1.00 35.60 106 THR A C 1
ATOM 811 O O . THR A 1 106 ? -16.633 34.203 13.471 1.00 33.33 106 THR A O 1
ATOM 815 N N . LEU A 1 107 ? -14.504 34.569 12.802 1.00 32.62 107 LEU A N 1
ATOM 816 C CA . LEU A 1 107 ? -14.736 34.063 11.460 1.00 28.26 107 LEU A CA 1
ATOM 817 C C . LEU A 1 107 ? -15.110 32.588 11.490 1.00 32.57 107 LEU A C 1
ATOM 818 O O . LEU A 1 107 ? -16.018 32.156 10.774 1.00 32.07 107 LEU A O 1
ATOM 823 N N . LEU A 1 108 ? -14.423 31.801 12.320 1.00 27.14 108 LEU A N 1
ATOM 824 C CA . LEU A 1 108 ? -14.720 30.380 12.402 1.00 32.25 108 LEU A CA 1
ATOM 825 C C . LEU A 1 108 ? -16.126 30.124 12.948 1.00 35.81 108 LEU A C 1
ATOM 826 O O . LEU A 1 108 ? -16.839 29.259 12.433 1.00 35.57 108 LEU A O 1
ATOM 831 N N . GLU A 1 109 ? -16.544 30.866 13.989 1.00 35.32 109 GLU A N 1
ATOM 832 C CA . GLU A 1 109 ? -17.873 30.655 14.572 1.00 35.35 109 GLU A CA 1
ATOM 833 C C . GLU A 1 109 ? -18.974 30.975 13.566 1.00 35.45 109 GLU A C 1
ATOM 834 O O . GLU A 1 109 ? -19.971 30.246 13.476 1.00 36.09 109 GLU A O 1
ATOM 840 N N . ALA A 1 110 ? -18.820 32.075 12.816 1.00 30.70 110 ALA A N 1
ATOM 841 C CA . ALA A 1 110 ? -19.809 32.418 11.797 1.00 37.18 110 ALA A CA 1
ATOM 842 C C . ALA A 1 110 ? -19.867 31.354 10.712 1.00 36.91 110 ALA A C 1
ATOM 843 O O . ALA A 1 110 ? -20.951 31.004 10.238 1.00 41.75 110 ALA A O 1
ATOM 845 N N . MET A 1 111 ? -18.703 30.833 10.307 1.00 38.27 111 MET A N 1
ATOM 846 C CA . MET A 1 111 ? -18.652 29.752 9.328 1.00 37.48 111 MET A CA 1
ATOM 847 C C . MET A 1 111 ? -19.452 28.562 9.804 1.00 39.16 111 MET A C 1
ATOM 848 O O . MET A 1 111 ? -20.248 27.995 9.048 1.00 39.44 111 MET A O 1
ATOM 853 N N . LEU A 1 112 ? -19.218 28.139 11.047 1.00 33.86 112 LEU A N 1
ATOM 854 C CA . LEU A 1 112 ? -19.925 26.967 11.541 1.00 41.20 112 LEU A CA 1
ATOM 855 C C . LEU A 1 112 ? -21.432 27.209 11.586 1.00 41.81 112 LEU A C 1
ATOM 856 O O . LEU A 1 112 ? -22.210 26.322 11.225 1.00 46.68 112 LEU A O 1
ATOM 861 N N . ALA A 1 113 ? -21.862 28.420 11.957 1.00 37.22 113 ALA A N 1
ATOM 862 C CA . ALA A 1 113 ? -23.296 28.701 11.981 1.00 41.87 113 ALA A CA 1
ATOM 863 C C . ALA A 1 113 ? -23.890 28.706 10.573 1.00 45.89 113 ALA A C 1
ATOM 864 O O . ALA A 1 113 ? -25.081 28.423 10.402 1.00 50.94 113 ALA A O 1
ATOM 866 N N . ALA A 1 114 ? -23.087 29.002 9.554 1.00 42.89 114 ALA A N 1
ATOM 867 C CA . ALA A 1 114 ? -23.537 28.877 8.177 1.00 42.52 114 ALA A CA 1
ATOM 868 C C . ALA A 1 114 ? -23.256 27.498 7.588 1.00 41.00 114 ALA A C 1
ATOM 869 O O . ALA A 1 114 ? -23.494 27.293 6.395 1.00 41.08 114 ALA A O 1
ATOM 871 N N . SER A 1 115 ? -22.755 26.557 8.395 1.00 40.20 115 SER A N 1
ATOM 872 C CA . SER A 1 115 ? -22.485 25.189 7.934 1.00 45.47 115 SER A CA 1
ATOM 873 C C . SER A 1 115 ? -21.422 25.128 6.840 1.00 45.92 115 SER A C 1
ATOM 874 O O . SER A 1 115 ? -21.444 24.226 6.000 1.00 44.53 115 SER A O 1
ATOM 877 N N . ILE A 1 116 ? -20.485 26.079 6.838 1.00 46.76 116 ILE A N 1
ATOM 878 C CA . ILE A 1 116 ? -19.281 26.008 6.010 1.00 38.31 116 ILE A CA 1
ATOM 879 C C . ILE A 1 116 ? -18.189 25.325 6.836 1.00 40.09 116 ILE A C 1
ATOM 880 O O . ILE A 1 116 ? -17.814 25.815 7.908 1.00 40.52 116 ILE A O 1
ATOM 885 N N . ASN A 1 117 ? -17.692 24.179 6.371 1.00 37.27 117 ASN A N 1
ATOM 886 C CA . ASN A 1 117 ? -16.778 23.404 7.214 1.00 41.78 117 ASN A CA 1
ATOM 887 C C . ASN A 1 117 ? -15.435 23.119 6.526 1.00 37.50 117 ASN A C 1
ATOM 888 O O . ASN A 1 117 ? -14.781 22.107 6.814 1.00 38.83 117 ASN A O 1
ATOM 893 N N . LYS A 1 118 ? -14.996 24.005 5.632 1.00 34.72 118 LYS A N 1
ATOM 894 C CA . LYS A 1 118 ? -13.728 23.843 4.924 1.00 38.24 118 LYS A CA 1
ATOM 895 C C . LYS A 1 118 ? -12.932 25.143 4.997 1.00 33.70 118 LYS A C 1
ATOM 896 O O . LYS A 1 118 ? -13.425 26.206 4.605 1.00 28.78 118 LYS A O 1
ATOM 902 N N . PHE A 1 119 ? -11.704 25.058 5.499 1.00 31.05 119 PHE A N 1
ATOM 903 C CA . PHE A 1 119 ? -10.932 26.245 5.864 1.00 33.49 119 PHE A CA 1
ATOM 904 C C . PHE A 1 119 ? -9.479 26.052 5.457 1.00 32.84 119 PHE A C 1
ATOM 905 O O . PHE A 1 119 ? -8.899 24.982 5.674 1.00 31.65 119 PHE A O 1
ATOM 913 N N . VAL A 1 120 ? -8.885 27.087 4.881 1.00 30.32 120 VAL A N 1
ATOM 914 C CA . VAL A 1 120 ? -7.461 27.089 4.562 1.00 31.86 120 VAL A CA 1
ATOM 915 C C . VAL A 1 120 ? -6.835 28.253 5.321 1.00 32.00 120 VAL A C 1
ATOM 916 O O . VAL A 1 120 ? -7.302 29.393 5.215 1.00 32.64 120 VAL A O 1
ATOM 920 N N . PHE A 1 121 ? -5.810 27.970 6.115 1.00 30.08 121 PHE A N 1
ATOM 921 C CA . PHE A 1 121 ? -5.260 28.967 7.024 1.00 28.98 121 PHE A CA 1
ATOM 922 C C . PHE A 1 121 ? -3.824 29.328 6.653 1.00 29.16 121 PHE A C 1
ATOM 923 O O . PHE A 1 121 ? -2.983 28.434 6.485 1.00 29.95 121 PHE A O 1
ATOM 931 N N . SER A 1 122 ? -3.534 30.634 6.568 1.00 30.11 122 SER A N 1
ATOM 932 C CA . SER A 1 122 ? -2.161 31.144 6.384 1.00 28.43 122 SER A CA 1
ATOM 933 C C . SER A 1 122 ? -1.408 31.092 7.710 1.00 34.62 122 SER A C 1
ATOM 934 O O . SER A 1 122 ? -1.510 32.018 8.522 1.00 30.51 122 SER A O 1
ATOM 937 N N . SER A 1 123 ? -0.616 30.048 7.929 1.00 32.16 123 SER A N 1
ATOM 938 C CA . SER A 1 123 ? 0.240 30.039 9.108 1.00 29.39 123 SER A CA 1
ATOM 939 C C . SER A 1 123 ? 1.676 30.407 8.689 1.00 36.06 123 SER A C 1
ATOM 940 O O . SER A 1 123 ? 1.891 31.043 7.649 1.00 33.69 123 SER A O 1
ATOM 943 N N . THR A 1 124 ? 2.670 30.027 9.492 1.00 33.39 124 THR A N 1
ATOM 944 C CA . THR A 1 124 ? 4.005 30.565 9.249 1.00 31.80 124 THR A CA 1
ATOM 945 C C . THR A 1 124 ? 5.051 29.670 9.894 1.00 33.75 124 THR A C 1
ATOM 946 O O . THR A 1 124 ? 4.808 29.048 10.935 1.00 35.04 124 THR A O 1
ATOM 950 N N . CYS A 1 125 ? 6.246 29.661 9.302 1.00 35.11 125 CYS A N 1
ATOM 951 C CA . CYS A 1 125 ? 7.345 29.008 9.993 1.00 35.91 125 CYS A CA 1
ATOM 952 C C . CYS A 1 125 ? 7.823 29.783 11.222 1.00 31.95 125 CYS A C 1
ATOM 953 O O . CYS A 1 125 ? 8.605 29.232 11.995 1.00 34.32 125 CYS A O 1
ATOM 956 N N . ALA A 1 126 ? 7.368 31.025 11.447 1.00 33.18 126 ALA A N 1
ATOM 957 C CA . ALA A 1 126 ? 7.616 31.640 12.754 1.00 36.09 126 ALA A CA 1
ATOM 958 C C . ALA A 1 126 ? 7.024 30.830 13.905 1.00 34.33 126 ALA A C 1
ATOM 959 O O . ALA A 1 126 ? 7.409 31.066 15.052 1.00 33.79 126 ALA A O 1
ATOM 961 N N . THR A 1 127 ? 6.093 29.899 13.639 1.00 28.48 127 THR A N 1
ATOM 962 C CA . THR A 1 127 ? 5.576 29.069 14.732 1.00 31.31 127 THR A CA 1
ATOM 963 C C . THR A 1 127 ? 6.618 28.078 15.246 1.00 37.91 127 THR A C 1
ATOM 964 O O . THR A 1 127 ? 6.500 27.610 16.383 1.00 34.87 127 THR A O 1
ATOM 968 N N . TYR A 1 128 ? 7.642 27.746 14.447 1.00 36.61 128 TYR A N 1
ATOM 969 C CA . TYR A 1 128 ? 8.628 26.796 14.951 1.00 36.60 128 TYR A CA 1
ATOM 970 C C . TYR A 1 128 ? 9.530 27.435 15.991 1.00 38.20 128 TYR A C 1
ATOM 971 O O . TYR A 1 128 ? 9.924 26.769 16.956 1.00 40.88 128 TYR A O 1
ATOM 980 N N . GLY A 1 129 ? 9.833 28.726 15.847 1.00 39.69 129 GLY A N 1
ATOM 981 C CA . GLY A 1 129 ? 10.891 29.314 16.662 1.00 42.77 129 GLY A CA 1
ATOM 982 C C . GLY A 1 129 ? 12.268 28.911 16.140 1.00 43.06 129 GLY A C 1
ATOM 983 O O . GLY A 1 129 ? 12.477 28.701 14.935 1.00 37.75 129 GLY A O 1
ATOM 984 N N . VAL A 1 130 ? 13.211 28.777 17.065 1.00 44.54 130 VAL A N 1
ATOM 985 C CA . VAL A 1 130 ? 14.572 28.351 16.731 1.00 43.45 130 VAL A CA 1
ATOM 986 C C . VAL A 1 130 ? 14.569 26.896 16.280 1.00 40.63 130 VAL A C 1
ATOM 987 O O . VAL A 1 130 ? 14.289 25.995 17.082 1.00 43.81 130 VAL A O 1
ATOM 991 N N . PRO A 1 131 ? 14.906 26.611 15.033 1.00 41.69 131 PRO A N 1
ATOM 992 C CA . PRO A 1 131 ? 14.868 25.225 14.569 1.00 45.36 131 PRO A CA 1
ATOM 993 C C . PRO A 1 131 ? 16.065 24.440 15.070 1.00 47.52 131 PRO A C 1
ATOM 994 O O . PRO A 1 131 ? 17.128 24.986 15.362 1.00 49.25 131 PRO A O 1
ATOM 998 N N . LYS A 1 132 ? 15.878 23.133 15.157 1.00 49.15 132 LYS A N 1
ATOM 999 C CA . LYS A 1 132 ? 16.965 22.252 15.531 1.00 52.22 132 LYS A CA 1
ATOM 1000 C C . LYS A 1 132 ? 17.519 21.438 14.371 1.00 56.43 132 LYS A C 1
ATOM 1001 O O . LYS A 1 132 ? 18.682 21.029 14.435 1.00 57.81 132 LYS A O 1
ATOM 1007 N N . THR A 1 133 ? 16.746 21.224 13.303 1.00 54.65 133 THR A N 1
ATOM 1008 C CA . THR A 1 133 ? 17.271 20.629 12.082 1.00 57.85 133 THR A CA 1
ATOM 1009 C C . THR A 1 133 ? 16.907 21.569 10.939 1.00 59.42 133 THR A C 1
ATOM 1010 O O . THR A 1 133 ? 16.161 22.534 11.116 1.00 59.72 133 THR A O 1
ATOM 1014 N N . VAL A 1 134 ? 17.389 21.253 9.745 1.00 57.14 134 VAL A N 1
ATOM 1015 C CA . VAL A 1 134 ? 16.954 21.992 8.570 1.00 53.74 134 VAL A CA 1
ATOM 1016 C C . VAL A 1 134 ? 17.187 21.005 7.433 1.00 54.11 134 VAL A C 1
ATOM 1017 O O . VAL A 1 134 ? 18.151 20.228 7.508 1.00 58.65 134 VAL A O 1
ATOM 1021 N N . PRO A 1 135 ? 16.300 20.895 6.426 1.00 54.46 135 PRO A N 1
ATOM 1022 C CA . PRO A 1 135 ? 14.979 21.523 6.276 1.00 51.20 135 PRO A CA 1
ATOM 1023 C C . PRO A 1 135 ? 14.005 21.099 7.389 1.00 49.45 135 PRO A C 1
ATOM 1024 O O . PRO A 1 135 ? 14.083 19.969 7.884 1.00 47.49 135 PRO A O 1
ATOM 1028 N N . ILE A 1 136 ? 13.129 22.008 7.801 1.00 47.84 136 ILE A N 1
ATOM 1029 C CA . ILE A 1 136 ? 12.262 21.752 8.959 1.00 45.16 136 ILE A CA 1
ATOM 1030 C C . ILE A 1 136 ? 11.096 20.864 8.520 1.00 42.35 136 ILE A C 1
ATOM 1031 O O . ILE A 1 136 ? 10.420 21.189 7.536 1.00 39.92 136 ILE A O 1
ATOM 1036 N N . PRO A 1 137 ? 10.858 19.733 9.177 1.00 44.71 137 PRO A N 1
ATOM 1037 C CA . PRO A 1 137 ? 9.655 18.933 8.882 1.00 46.07 137 PRO A CA 1
ATOM 1038 C C . PRO A 1 137 ? 8.434 19.452 9.644 1.00 41.47 137 PRO A C 1
ATOM 1039 O O . PRO A 1 137 ? 8.546 20.142 10.657 1.00 37.86 137 PRO A O 1
ATOM 1043 N N . GLU A 1 138 ? 7.253 19.064 9.168 1.00 43.93 138 GLU A N 1
ATOM 1044 C CA . GLU A 1 138 ? 6.017 19.578 9.766 1.00 43.18 138 GLU A CA 1
ATOM 1045 C C . GLU A 1 138 ? 5.864 19.207 11.237 1.00 43.58 138 GLU A C 1
ATOM 1046 O O . GLU A 1 138 ? 5.198 19.940 11.974 1.00 40.48 138 GLU A O 1
ATOM 1052 N N . ASP A 1 139 ? 6.477 18.107 11.677 1.00 45.52 139 ASP A N 1
ATOM 1053 C CA . ASP A 1 139 ? 6.388 17.615 13.048 1.00 47.40 139 ASP A CA 1
ATOM 1054 C C . ASP A 1 139 ? 7.484 18.153 13.975 1.00 41.39 139 ASP A C 1
ATOM 1055 O O . ASP A 1 139 ? 7.600 17.696 15.112 1.00 41.00 139 ASP A O 1
ATOM 1060 N N . HIS A 1 140 ? 8.270 19.126 13.526 1.00 39.97 140 HIS A N 1
ATOM 1061 C CA . HIS A 1 140 ? 9.174 19.847 14.418 1.00 40.54 140 HIS A CA 1
ATOM 1062 C C . HIS A 1 140 ? 8.374 20.548 15.519 1.00 41.04 140 HIS A C 1
ATOM 1063 O O . HIS A 1 140 ? 7.293 21.082 15.245 1.00 39.77 140 HIS A O 1
ATOM 1070 N N . PRO A 1 141 ? 8.867 20.581 16.768 1.00 43.64 141 PRO A N 1
ATOM 1071 C CA . PRO A 1 141 ? 8.142 21.314 17.821 1.00 41.45 141 PRO A CA 1
ATOM 1072 C C . PRO A 1 141 ? 7.959 22.780 17.456 1.00 42.64 141 PRO A C 1
ATOM 1073 O O . PRO A 1 141 ? 8.704 23.350 16.655 1.00 38.89 141 PRO A O 1
ATOM 1077 N N . GLN A 1 142 ? 6.951 23.402 18.069 1.00 43.08 142 GLN A N 1
ATOM 1078 C CA . GLN A 1 142 ? 6.604 24.787 17.778 1.00 37.77 142 GLN A CA 1
ATOM 1079 C C . GLN A 1 142 ? 6.761 25.607 19.046 1.00 36.03 142 GLN A C 1
ATOM 1080 O O . GLN A 1 142 ? 5.934 25.518 19.956 1.00 39.21 142 GLN A O 1
ATOM 1086 N N . ASN A 1 143 ? 7.806 26.427 19.092 1.00 41.36 143 ASN A N 1
ATOM 1087 C CA . ASN A 1 143 ? 8.097 27.304 20.229 1.00 39.99 143 ASN A CA 1
ATOM 1088 C C . ASN A 1 143 ? 8.339 28.718 19.719 1.00 39.76 143 ASN A C 1
ATOM 1089 O O . ASN A 1 143 ? 9.476 29.204 19.709 1.00 42.12 143 ASN A O 1
ATOM 1094 N N . PRO A 1 144 ? 7.281 29.407 19.280 1.00 37.01 144 PRO A N 1
ATOM 1095 C CA . PRO A 1 144 ? 7.463 30.750 18.717 1.00 34.86 144 PRO A CA 1
ATOM 1096 C C . PRO A 1 144 ? 8.072 31.676 19.753 1.00 39.05 144 PRO A C 1
ATOM 1097 O O . PRO A 1 144 ? 7.876 31.505 20.958 1.00 37.65 144 PRO A O 1
ATOM 1101 N N . ILE A 1 145 ? 8.814 32.672 19.263 1.00 37.88 145 ILE A N 1
ATOM 1102 C CA . ILE A 1 145 ? 9.587 33.558 20.118 1.00 41.45 145 ILE A CA 1
ATOM 1103 C C . ILE A 1 145 ? 9.055 34.972 20.120 1.00 41.08 145 ILE A C 1
ATOM 1104 O O . ILE A 1 145 ? 9.581 35.816 20.856 1.00 48.94 145 ILE A O 1
ATOM 1109 N N . ASN A 1 146 ? 8.043 35.269 19.322 1.00 35.92 146 ASN A N 1
ATOM 1110 C CA . ASN A 1 146 ? 7.425 36.587 19.316 1.00 38.08 146 ASN A CA 1
ATOM 1111 C C . ASN A 1 146 ? 5.913 36.407 19.300 1.00 37.55 146 ASN A C 1
ATOM 1112 O O . ASN A 1 146 ? 5.413 35.325 18.961 1.00 32.54 146 ASN A O 1
ATOM 1117 N N . PRO A 1 147 ? 5.156 37.443 19.669 1.00 35.92 147 PRO A N 1
ATOM 1118 C CA . PRO A 1 147 ? 3.696 37.263 19.758 1.00 34.13 147 PRO A CA 1
ATOM 1119 C C . PRO A 1 147 ? 3.054 36.935 18.423 1.00 31.95 147 PRO A C 1
ATOM 1120 O O . PRO A 1 147 ? 2.089 36.155 18.396 1.00 27.64 147 PRO A O 1
ATOM 1124 N N . TYR A 1 148 ? 3.592 37.451 17.312 1.00 30.27 148 TYR A N 1
ATOM 1125 C CA . TYR A 1 148 ? 3.059 37.093 15.995 1.00 29.56 148 TYR A CA 1
ATOM 1126 C C . TYR A 1 148 ? 3.067 35.574 15.779 1.00 32.37 148 TYR A C 1
ATOM 1127 O O . TYR A 1 148 ? 2.024 34.973 15.487 1.00 30.14 148 TYR A O 1
ATOM 1136 N N . GLY A 1 149 ? 4.223 34.927 15.945 1.00 29.71 149 GLY A N 1
ATOM 1137 C CA . GLY A 1 149 ? 4.257 33.475 15.854 1.00 26.07 149 GLY A CA 1
ATOM 1138 C C . GLY A 1 149 ? 3.319 32.793 16.843 1.00 29.71 149 GLY A C 1
ATOM 1139 O O . GLY A 1 149 ? 2.681 31.785 16.517 1.00 26.92 149 GLY A O 1
ATOM 1140 N N . ALA A 1 150 ? 3.218 33.328 18.067 1.00 28.15 150 ALA A N 1
ATOM 1141 C CA . ALA A 1 150 ? 2.300 32.748 19.047 1.00 29.63 150 ALA A CA 1
ATOM 1142 C C . ALA A 1 150 ? 0.840 32.842 18.589 1.00 30.24 150 ALA A C 1
ATOM 1143 O O . ALA A 1 150 ? 0.072 31.885 18.770 1.00 28.21 150 ALA A O 1
ATOM 1145 N N . THR A 1 151 ? 0.432 33.979 17.988 1.00 24.79 151 THR A N 1
ATOM 1146 C CA . THR A 1 151 ? -0.943 34.083 17.509 1.00 24.05 151 THR A CA 1
ATOM 1147 C C . THR A 1 151 ? -1.243 33.014 16.468 1.00 29.94 151 THR A C 1
ATOM 1148 O O . THR A 1 151 ? -2.320 32.404 16.489 1.00 28.41 151 THR A O 1
ATOM 1152 N N . LYS A 1 152 ? -0.301 32.776 15.544 1.00 29.40 152 LYS A N 1
ATOM 1153 C CA . LYS A 1 152 ? -0.516 31.766 14.514 1.00 28.16 152 LYS A CA 1
ATOM 1154 C C . LYS A 1 152 ? -0.566 30.369 15.118 1.00 29.71 152 LYS A C 1
ATOM 1155 O O . LYS A 1 152 ? -1.351 29.524 14.668 1.00 29.40 152 LYS A O 1
ATOM 1161 N N . LEU A 1 153 ? 0.242 30.110 16.155 1.00 26.40 153 LEU A N 1
ATOM 1162 C CA . LEU A 1 153 ? 0.176 28.804 16.812 1.00 32.14 153 LEU A CA 1
ATOM 1163 C C . LEU A 1 153 ? -1.166 28.613 17.522 1.00 33.56 153 LEU A C 1
ATOM 1164 O O . LEU A 1 153 ? -1.749 27.518 17.480 1.00 30.55 153 LEU A O 1
ATOM 1169 N N . MET A 1 154 ? -1.673 29.675 18.169 1.00 26.59 154 MET A N 1
ATOM 1170 C CA . MET A 1 154 ? -2.952 29.577 18.868 1.00 28.77 154 MET A CA 1
ATOM 1171 C C . MET A 1 154 ? -4.074 29.193 17.917 1.00 28.31 154 MET A C 1
ATOM 1172 O O . MET A 1 154 ? -4.905 28.350 18.252 1.00 30.82 154 MET A O 1
ATOM 1177 N N . VAL A 1 155 ? -4.107 29.794 16.725 1.00 26.55 155 VAL A N 1
ATOM 1178 C CA . VAL A 1 155 ? -5.135 29.450 15.744 1.00 29.30 155 VAL A CA 1
ATOM 1179 C C . VAL A 1 155 ? -4.988 28.004 15.287 1.00 32.86 155 VAL A C 1
ATOM 1180 O O . VAL A 1 155 ? -5.982 27.270 15.195 1.00 30.50 155 VAL A O 1
ATOM 1184 N N . GLU A 1 156 ? -3.754 27.561 15.005 1.00 32.03 156 GLU A N 1
ATOM 1185 C CA . GLU A 1 156 ? -3.554 26.150 14.658 1.00 34.79 156 GLU A CA 1
ATOM 1186 C C . GLU A 1 156 ? -4.154 25.229 15.717 1.00 32.03 156 GLU A C 1
ATOM 1187 O O . GLU A 1 156 ? -4.807 24.238 15.381 1.00 32.96 156 GLU A O 1
ATOM 1193 N N . ARG A 1 157 ? -3.975 25.555 17.000 1.00 24.96 157 ARG A N 1
ATOM 1194 C CA . ARG A 1 157 ? -4.599 24.741 18.051 1.00 28.80 157 ARG A CA 1
ATOM 1195 C C . ARG A 1 157 ? -6.128 24.849 18.015 1.00 29.92 157 ARG A C 1
ATOM 1196 O O . ARG A 1 157 ? -6.826 23.840 18.148 1.00 31.52 157 ARG A O 1
ATOM 1204 N N . ILE A 1 158 ? -6.670 26.056 17.831 1.00 27.84 158 ILE A N 1
ATOM 1205 C CA . ILE A 1 158 ? -8.120 26.195 17.763 1.00 28.79 158 ILE A CA 1
ATOM 1206 C C . ILE A 1 158 ? -8.686 25.348 16.629 1.00 31.85 158 ILE A C 1
ATOM 1207 O O . ILE A 1 158 ? -9.666 24.622 16.818 1.00 32.50 158 ILE A O 1
ATOM 1212 N N . LEU A 1 159 ? -8.041 25.380 15.456 1.00 30.63 159 LEU A N 1
ATOM 1213 C CA . LEU A 1 159 ? -8.495 24.577 14.321 1.00 31.01 159 LEU A CA 1
ATOM 1214 C C . LEU A 1 159 ? -8.531 23.095 14.658 1.00 33.17 159 LEU A C 1
ATOM 1215 O O . LEU A 1 159 ? -9.477 22.391 14.279 1.00 31.67 159 LEU A O 1
ATOM 1220 N N . ALA A 1 160 ? -7.521 22.596 15.377 1.00 30.09 160 ALA A N 1
ATOM 1221 C CA . ALA A 1 160 ? -7.524 21.182 15.739 1.00 30.71 160 ALA A CA 1
ATOM 1222 C C . ALA A 1 160 ? -8.718 20.850 16.638 1.00 36.02 160 ALA A C 1
ATOM 1223 O O . ALA A 1 160 ? -9.438 19.873 16.399 1.00 34.82 160 ALA A O 1
ATOM 1225 N N . ASP A 1 161 ? -8.962 21.671 17.665 1.00 30.15 161 ASP A N 1
ATOM 1226 C CA . ASP A 1 161 ? -10.090 21.408 18.561 1.00 32.37 161 ASP A CA 1
ATOM 1227 C C . ASP A 1 161 ? -11.437 21.608 17.858 1.00 30.88 161 ASP A C 1
ATOM 1228 O O . ASP A 1 161 ? -12.397 20.912 18.177 1.00 30.90 161 ASP A O 1
ATOM 1233 N N . PHE A 1 162 ? -11.516 22.519 16.882 1.00 28.52 162 PHE A N 1
ATOM 1234 C CA . PHE A 1 162 ? -12.749 22.700 16.124 1.00 31.08 162 PHE A CA 1
ATOM 1235 C C . PHE A 1 162 ? -12.998 21.536 15.166 1.00 36.42 162 PHE A C 1
ATOM 1236 O O . PHE A 1 162 ? -14.149 21.310 14.772 1.00 30.12 162 PHE A O 1
ATOM 1244 N N . ASP A 1 163 ? -11.928 20.839 14.729 1.00 34.44 163 ASP A N 1
ATOM 1245 C CA . ASP A 1 163 ? -12.091 19.604 13.961 1.00 34.37 163 ASP A CA 1
ATOM 1246 C C . ASP A 1 163 ? -12.695 18.519 14.841 1.00 34.71 163 ASP A C 1
ATOM 1247 O O . ASP A 1 163 ? -13.698 17.888 14.477 1.00 34.29 163 ASP A O 1
ATOM 1252 N N . VAL A 1 164 ? -12.123 18.331 16.026 1.00 34.64 164 VAL A N 1
ATOM 1253 C CA . VAL A 1 164 ? -12.639 17.340 16.963 1.00 36.25 164 VAL A CA 1
ATOM 1254 C C . VAL A 1 164 ? -14.106 17.603 17.287 1.00 39.44 164 VAL A C 1
ATOM 1255 O O . VAL A 1 164 ? -14.923 16.675 17.311 1.00 42.06 164 VAL A O 1
ATOM 1259 N N . ALA A 1 165 ? -14.471 18.864 17.535 1.00 36.04 165 ALA A N 1
ATOM 1260 C CA . ALA A 1 165 ? -15.805 19.141 18.054 1.00 37.13 165 ALA A CA 1
ATOM 1261 C C . ALA A 1 165 ? -16.851 19.263 16.967 1.00 38.87 165 ALA A C 1
ATOM 1262 O O . ALA A 1 165 ? -17.982 18.801 17.147 1.00 39.92 165 ALA A O 1
ATOM 1264 N N . TYR A 1 166 ? -16.505 19.927 15.870 1.00 35.15 166 TYR A N 1
ATOM 1265 C CA . TYR A 1 166 ? -17.472 20.324 14.872 1.00 32.41 166 TYR A CA 1
ATOM 1266 C C . TYR A 1 166 ? -17.205 19.730 13.496 1.00 34.55 166 TYR A C 1
ATOM 1267 O O . TYR A 1 166 ? -17.946 20.047 12.562 1.00 34.69 166 TYR A O 1
ATOM 1276 N N . GLY A 1 167 ? -16.160 18.924 13.322 1.00 33.18 167 GLY A N 1
ATOM 1277 C CA . GLY A 1 167 ? -15.824 18.472 11.975 1.00 35.83 167 GLY A CA 1
ATOM 1278 C C . GLY A 1 167 ? -15.317 19.552 11.021 1.00 36.00 167 GLY A C 1
ATOM 1279 O O . GLY A 1 167 ? -15.469 19.420 9.802 1.00 35.60 167 GLY A O 1
ATOM 1280 N N . LEU A 1 168 ? -14.705 20.619 11.529 1.00 34.94 168 LEU A N 1
ATOM 1281 C CA . LEU A 1 168 ? -14.109 21.596 10.624 1.00 33.60 168 LEU A CA 1
ATOM 1282 C C . LEU A 1 168 ? -12.865 20.984 9.982 1.00 33.58 168 LEU A C 1
ATOM 1283 O O . LEU A 1 168 ? -11.946 20.583 10.685 1.00 33.47 168 LEU A O 1
ATOM 1288 N N . LYS A 1 169 ? -12.843 20.885 8.659 1.00 32.30 169 LYS A N 1
ATOM 1289 C CA . LYS A 1 169 ? -11.681 20.369 7.942 1.00 37.25 169 LYS A CA 1
ATOM 1290 C C . LYS A 1 169 ? -10.824 21.547 7.484 1.00 32.48 169 LYS A C 1
ATOM 1291 O O . LYS A 1 169 ? -11.304 22.431 6.768 1.00 33.70 169 LYS A O 1
ATOM 1297 N N . SER A 1 170 ? -9.581 21.589 7.922 1.00 32.98 170 SER A N 1
ATOM 1298 C CA . SER A 1 170 ? -8.742 22.713 7.555 1.00 35.80 170 SER A CA 1
ATOM 1299 C C . SER A 1 170 ? -7.386 22.243 7.029 1.00 34.31 170 SER A C 1
ATOM 1300 O O . SER A 1 170 ? -6.827 21.235 7.483 1.00 32.81 170 SER A O 1
ATOM 1303 N N . VAL A 1 171 ? -6.891 22.980 6.049 1.00 29.35 171 VAL A N 1
ATOM 1304 C CA . VAL A 1 171 ? -5.517 22.896 5.586 1.00 34.35 171 VAL A CA 1
ATOM 1305 C C . VAL A 1 171 ? -4.766 24.082 6.177 1.00 31.77 171 VAL A C 1
ATOM 1306 O O . VAL A 1 171 ? -5.111 25.244 5.912 1.00 30.83 171 VAL A O 1
ATOM 1310 N N . ARG A 1 172 ? -3.772 23.790 7.007 1.00 30.02 172 ARG A N 1
ATOM 1311 C CA . ARG A 1 172 ? -2.854 24.789 7.534 1.00 28.77 172 ARG A CA 1
ATOM 1312 C C . ARG A 1 172 ? -1.596 24.802 6.679 1.00 35.91 172 ARG A C 1
ATOM 1313 O O . ARG A 1 172 ? -0.941 23.765 6.529 1.00 38.42 172 ARG A O 1
ATOM 1321 N N . PHE A 1 173 ? -1.264 25.965 6.126 1.00 33.10 173 PHE A N 1
ATOM 1322 C CA . PHE A 1 173 ? -0.045 26.170 5.363 1.00 32.94 173 PHE A CA 1
ATOM 1323 C C . PHE A 1 173 ? 0.920 27.001 6.198 1.00 36.01 173 PHE A C 1
ATOM 1324 O O . PHE A 1 173 ? 0.572 28.105 6.643 1.00 34.70 173 PHE A O 1
ATOM 1332 N N . ARG A 1 174 ? 2.132 26.494 6.396 1.00 30.92 174 ARG A N 1
ATOM 1333 C CA . ARG A 1 174 ? 3.173 27.279 7.060 1.00 33.83 174 ARG A CA 1
ATOM 1334 C C . ARG A 1 174 ? 4.080 27.837 5.968 1.00 35.81 174 ARG A C 1
ATOM 1335 O O . ARG A 1 174 ? 4.936 27.121 5.440 1.00 32.11 174 ARG A O 1
ATOM 1343 N N . TYR A 1 175 ? 3.851 29.092 5.573 1.00 34.71 175 TYR A N 1
ATOM 1344 C CA . TYR A 1 175 ? 4.714 29.674 4.549 1.00 38.11 175 TYR A CA 1
ATOM 1345 C C . TYR A 1 175 ? 6.099 29.939 5.115 1.00 38.66 175 TYR A C 1
ATOM 1346 O O . TYR A 1 175 ? 6.281 30.145 6.321 1.00 34.10 175 TYR A O 1
ATOM 1355 N N . PHE A 1 176 ? 7.075 29.959 4.222 1.00 38.23 176 PHE A N 1
ATOM 1356 C CA . PHE A 1 176 ? 8.394 30.503 4.516 1.00 40.30 176 PHE A CA 1
ATOM 1357 C C . PHE A 1 176 ? 8.423 31.940 4.000 1.00 43.43 176 PHE A C 1
ATOM 1358 O O . PHE A 1 176 ? 7.455 32.660 4.262 1.00 46.96 176 PHE A O 1
ATOM 1366 N N . ASN A 1 177 ? 9.442 32.414 3.288 1.00 39.28 177 ASN A N 1
ATOM 1367 C CA . ASN A 1 177 ? 9.468 33.842 2.951 1.00 35.33 177 ASN A CA 1
ATOM 1368 C C . ASN A 1 177 ? 8.819 34.046 1.578 1.00 41.85 177 ASN A C 1
ATOM 1369 O O . ASN A 1 177 ? 9.449 33.818 0.535 1.00 38.13 177 ASN A O 1
ATOM 1374 N N . ALA A 1 178 ? 7.555 34.494 1.576 1.00 32.41 178 ALA A N 1
ATOM 1375 C CA . ALA A 1 178 ? 6.866 34.782 0.323 1.00 34.97 178 ALA A CA 1
ATOM 1376 C C . ALA A 1 178 ? 7.624 35.840 -0.466 1.00 34.92 178 ALA A C 1
ATOM 1377 O O . ALA A 1 178 ? 8.063 36.848 0.089 1.00 35.37 178 ALA A O 1
ATOM 1379 N N . ALA A 1 179 ? 7.742 35.628 -1.774 1.00 36.42 179 ALA A N 1
ATOM 1380 C CA . ALA A 1 179 ? 8.530 36.530 -2.610 1.00 40.54 179 ALA A CA 1
ATOM 1381 C C . ALA A 1 179 ? 8.052 36.405 -4.045 1.00 38.80 179 ALA A C 1
ATOM 1382 O O . ALA A 1 179 ? 7.303 35.484 -4.394 1.00 38.97 179 ALA A O 1
ATOM 1384 N N . GLY A 1 180 ? 8.473 37.360 -4.865 1.00 36.68 180 GLY A N 1
ATOM 1385 C CA . GLY A 1 180 ? 8.157 37.351 -6.269 1.00 35.95 180 GLY A CA 1
ATOM 1386 C C . GLY A 1 180 ? 6.976 38.239 -6.601 1.00 41.88 180 GLY A C 1
ATOM 1387 O O . GLY A 1 180 ? 6.573 39.131 -5.848 1.00 37.54 180 GLY A O 1
ATOM 1388 N N . ALA A 1 181 ? 6.394 37.953 -7.754 1.00 34.52 181 ALA A N 1
ATOM 1389 C CA . ALA A 1 181 ? 5.307 38.746 -8.301 1.00 38.64 181 ALA A CA 1
ATOM 1390 C C . ALA A 1 181 ? 4.731 37.967 -9.467 1.00 40.79 181 ALA A C 1
ATOM 1391 O O . ALA A 1 181 ? 5.388 37.080 -10.022 1.00 43.36 181 ALA A O 1
ATOM 1393 N N . ASN A 1 182 ? 3.489 38.281 -9.803 1.00 41.62 182 ASN A N 1
ATOM 1394 C CA . ASN A 1 182 ? 2.862 37.765 -11.007 1.00 43.77 182 ASN A CA 1
ATOM 1395 C C . ASN A 1 182 ? 3.816 37.949 -12.189 1.00 44.70 182 ASN A C 1
ATOM 1396 O O . ASN A 1 182 ? 4.288 39.071 -12.419 1.00 42.05 182 ASN A O 1
ATOM 1401 N N . PRO A 1 183 ? 4.150 36.882 -12.925 1.00 46.29 183 PRO A N 1
ATOM 1402 C CA . PRO A 1 183 ? 5.102 37.004 -14.052 1.00 48.65 183 PRO A CA 1
ATOM 1403 C C . PRO A 1 183 ? 4.806 38.114 -15.047 1.00 48.39 183 PRO A C 1
ATOM 1404 O O . PRO A 1 183 ? 5.744 38.634 -15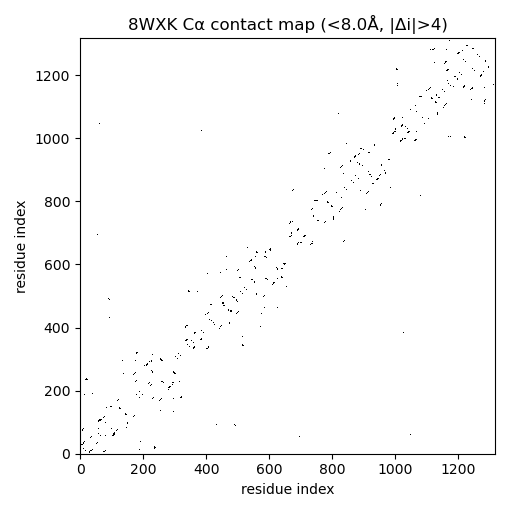.671 1.00 49.94 183 PRO A O 1
ATOM 1408 N N . ASP A 1 184 ? 3.551 38.500 -15.228 1.00 45.27 184 ASP A N 1
ATOM 1409 C CA . ASP A 1 184 ? 3.198 39.523 -16.198 1.00 45.45 184 ASP A CA 1
ATOM 1410 C C . ASP A 1 184 ? 3.119 40.921 -15.600 1.00 49.69 184 ASP A C 1
ATOM 1411 O O . ASP A 1 184 ? 2.647 41.841 -16.275 1.00 51.18 184 ASP A O 1
ATOM 1416 N N . GLY A 1 185 ? 3.558 41.104 -14.357 1.00 47.55 185 GLY A N 1
ATOM 1417 C CA . GLY A 1 185 ? 3.541 42.419 -13.738 1.00 47.79 185 GLY A CA 1
ATOM 1418 C C . GLY A 1 185 ? 2.186 42.925 -13.305 1.00 47.47 185 GLY A C 1
ATOM 1419 O O . GLY A 1 185 ? 2.064 44.110 -12.978 1.00 48.30 185 GLY A O 1
ATOM 1420 N N . LEU A 1 186 ? 1.158 42.066 -13.286 1.00 48.47 186 LEU A N 1
ATOM 1421 C CA . LEU A 1 186 ? -0.181 42.522 -12.922 1.00 44.29 186 LEU A CA 1
ATOM 1422 C C . LEU A 1 186 ? -0.323 42.753 -11.420 1.00 48.70 186 LEU A C 1
ATOM 1423 O O . LEU A 1 186 ? -1.161 43.565 -10.994 1.00 50.34 186 LEU A O 1
ATOM 1428 N N . LEU A 1 187 ? 0.463 42.047 -10.606 1.00 43.22 187 LEU A N 1
ATOM 1429 C CA . LEU A 1 187 ? 0.300 42.036 -9.159 1.00 44.33 187 LEU A CA 1
ATOM 1430 C C . LEU A 1 187 ? 1.664 41.842 -8.523 1.00 43.13 187 LEU A C 1
ATOM 1431 O O . LEU A 1 187 ? 2.536 41.178 -9.092 1.00 40.86 187 LEU A O 1
ATOM 1436 N N . GLY A 1 188 ? 1.828 42.384 -7.323 1.00 41.27 188 GLY A N 1
ATOM 1437 C CA . GLY A 1 188 ? 3.056 42.153 -6.590 1.00 39.35 188 GLY A CA 1
ATOM 1438 C C . GLY A 1 188 ? 2.979 42.758 -5.204 1.00 45.04 188 GLY A C 1
ATOM 1439 O O . GLY A 1 188 ? 1.935 43.269 -4.781 1.00 44.64 188 GLY A O 1
ATOM 1440 N N . GLU A 1 189 ? 4.112 42.703 -4.504 1.00 38.59 189 GLU A N 1
ATOM 1441 C CA . GLU A 1 189 ? 4.159 43.159 -3.126 1.00 41.05 189 GLU A CA 1
ATOM 1442 C C . GLU A 1 189 ? 4.092 44.676 -3.095 1.00 44.27 189 GLU A C 1
ATOM 1443 O O . GLU A 1 189 ? 4.771 45.355 -3.872 1.00 40.18 189 GLU A O 1
ATOM 1449 N N . ASP A 1 190 ? 3.259 45.206 -2.195 1.00 44.93 190 ASP A N 1
ATOM 1450 C CA . ASP A 1 190 ? 3.063 46.637 -2.032 1.00 44.61 190 ASP A CA 1
ATOM 1451 C C . ASP A 1 190 ? 2.724 46.892 -0.557 1.00 45.12 190 ASP A C 1
ATOM 1452 O O . ASP A 1 190 ? 1.603 47.181 -0.164 1.00 44.56 190 ASP A O 1
ATOM 1457 N N . HIS A 1 191 ? 3.730 46.780 0.301 1.00 48.42 191 HIS A N 1
ATOM 1458 C CA . HIS A 1 191 ? 3.567 46.951 1.740 1.00 47.39 191 HIS A CA 1
ATOM 1459 C C . HIS A 1 191 ? 4.024 48.340 2.144 1.00 48.14 191 HIS A C 1
ATOM 1460 O O . HIS A 1 191 ? 5.116 48.776 1.759 1.00 49.73 191 HIS A O 1
ATOM 1467 N N . ASN A 1 192 ? 3.204 49.020 2.940 1.00 44.05 192 ASN A N 1
ATOM 1468 C CA . ASN A 1 192 ? 3.493 50.388 3.365 1.00 47.25 192 ASN A CA 1
ATOM 1469 C C . ASN A 1 192 ? 3.281 50.474 4.868 1.00 50.30 192 ASN A C 1
ATOM 1470 O O . ASN A 1 192 ? 2.130 50.472 5.343 1.00 47.68 192 ASN A O 1
ATOM 1475 N N . PRO A 1 193 ? 4.364 50.507 5.656 1.00 45.83 193 PRO A N 1
ATOM 1476 C CA . PRO A 1 193 ? 5.742 50.531 5.155 1.00 45.28 193 PRO A CA 1
ATOM 1477 C C . PRO A 1 193 ? 6.305 49.153 4.758 1.00 47.76 193 PRO A C 1
ATOM 1478 O O . PRO A 1 193 ? 5.863 48.131 5.297 1.00 42.63 193 PRO A O 1
ATOM 1482 N N . GLU A 1 194 ? 7.268 49.135 3.829 1.00 44.64 194 GLU A N 1
ATOM 1483 C CA . GLU A 1 194 ? 7.901 47.888 3.432 1.00 45.46 194 GLU A CA 1
ATOM 1484 C C . GLU A 1 194 ? 9.056 47.558 4.364 1.00 42.52 194 GLU A C 1
ATOM 1485 O O . GLU A 1 194 ? 9.900 48.411 4.658 1.00 45.97 194 GLU A O 1
ATOM 1491 N N . THR A 1 195 ? 9.096 46.305 4.820 1.00 40.13 195 THR A N 1
ATOM 1492 C CA . THR A 1 195 ? 10.155 45.814 5.684 1.00 41.91 195 THR A CA 1
ATOM 1493 C C . THR A 1 195 ? 10.876 44.588 5.151 1.00 39.71 195 THR A C 1
ATOM 1494 O O . THR A 1 195 ? 11.873 44.173 5.756 1.00 40.30 195 THR A O 1
ATOM 1498 N N . HIS A 1 196 ? 10.379 43.960 4.091 1.00 39.23 196 HIS A N 1
ATOM 1499 C CA . HIS A 1 196 ? 10.949 42.695 3.649 1.00 41.61 196 HIS A CA 1
ATOM 1500 C C . HIS A 1 196 ? 12.182 42.926 2.771 1.00 37.61 196 HIS A C 1
ATOM 1501 O O . HIS A 1 196 ? 12.328 43.959 2.118 1.00 37.28 196 HIS A O 1
ATOM 1508 N N . LEU A 1 197 ? 13.074 41.938 2.776 1.00 39.83 197 LEU A N 1
ATOM 1509 C CA . LEU A 1 197 ? 14.413 42.123 2.234 1.00 39.10 197 LEU A CA 1
ATOM 1510 C C . LEU A 1 197 ? 14.377 42.388 0.736 1.00 40.40 197 LEU A C 1
ATOM 1511 O O . LEU A 1 197 ? 14.965 43.366 0.249 1.00 39.74 197 LEU A O 1
ATOM 1516 N N . ILE A 1 198 ? 13.703 41.517 -0.013 1.00 36.17 198 ILE A N 1
ATOM 1517 C CA . ILE A 1 198 ? 13.752 41.602 -1.472 1.00 36.63 198 ILE A CA 1
ATOM 1518 C C . ILE A 1 198 ? 13.164 42.914 -1.984 1.00 42.71 198 ILE A C 1
ATOM 1519 O O . ILE A 1 198 ? 13.803 43.562 -2.829 1.00 38.59 198 ILE A O 1
ATOM 1524 N N . PRO A 1 199 ? 11.975 43.362 -1.542 1.00 43.22 199 PRO A N 1
ATOM 1525 C CA . PRO A 1 199 ? 11.520 44.690 -1.981 1.00 40.19 199 PRO A CA 1
ATOM 1526 C C . PRO A 1 199 ? 12.477 45.791 -1.592 1.00 42.85 199 PRO A C 1
ATOM 1527 O O . PRO A 1 199 ? 12.689 46.710 -2.387 1.00 42.98 199 PRO A O 1
ATOM 1531 N N . LEU A 1 200 ? 13.040 45.737 -0.374 1.00 36.47 200 LEU A N 1
ATOM 1532 C CA . LEU A 1 200 ? 13.953 46.787 0.063 1.00 39.82 200 LEU A CA 1
ATOM 1533 C C . LEU A 1 200 ? 15.216 46.803 -0.799 1.00 44.79 200 LEU A C 1
ATOM 1534 O O . LEU A 1 200 ? 15.706 47.878 -1.159 1.00 42.50 200 LEU A O 1
ATOM 1539 N N . VAL A 1 201 ? 15.738 45.620 -1.162 1.00 41.51 201 VAL A N 1
ATOM 1540 C CA . VAL A 1 201 ? 16.875 45.550 -2.082 1.00 42.66 201 VAL A CA 1
ATOM 1541 C C . VAL A 1 201 ? 16.538 46.254 -3.392 1.00 46.52 201 VAL A C 1
ATOM 1542 O O . VAL A 1 201 ? 17.305 47.088 -3.891 1.00 48.30 201 VAL A O 1
ATOM 1546 N N . LEU A 1 202 ? 15.375 45.932 -3.961 1.00 45.28 202 LEU A N 1
ATOM 1547 C CA . LEU A 1 202 ? 15.012 46.463 -5.268 1.00 46.20 202 LEU A CA 1
ATOM 1548 C C . LEU A 1 202 ? 14.663 47.948 -5.210 1.00 48.82 202 LEU A C 1
ATOM 1549 O O . LEU A 1 202 ? 14.947 48.680 -6.160 1.00 51.67 202 LEU A O 1
ATOM 1554 N N . LEU A 1 203 ? 14.058 48.420 -4.118 1.00 48.19 203 LEU A N 1
ATOM 1555 C CA . LEU A 1 203 ? 13.821 49.854 -4.004 1.00 52.00 203 LEU A CA 1
ATOM 1556 C C . LEU A 1 203 ? 15.114 50.632 -3.792 1.00 52.04 203 LEU A C 1
ATOM 1557 O O . LEU A 1 203 ? 15.155 51.828 -4.078 1.00 56.42 203 LEU A O 1
ATOM 1562 N N . THR A 1 204 ? 16.163 49.991 -3.283 1.00 51.68 204 THR A N 1
ATOM 1563 C CA . THR A 1 204 ? 17.466 50.646 -3.256 1.00 53.58 204 THR A CA 1
ATOM 1564 C C . THR A 1 204 ? 18.008 50.832 -4.669 1.00 52.19 204 THR A C 1
ATOM 1565 O O . THR A 1 204 ? 18.461 51.924 -5.038 1.00 55.75 204 THR A O 1
ATOM 1569 N N . ALA A 1 205 ? 17.935 49.782 -5.485 1.00 52.46 205 ALA A N 1
ATOM 1570 C CA . ALA A 1 205 ? 18.365 49.884 -6.875 1.00 56.31 205 ALA A CA 1
ATOM 1571 C C . ALA A 1 205 ? 17.560 50.937 -7.633 1.00 59.61 205 ALA A C 1
ATOM 1572 O O . ALA A 1 205 ? 18.097 51.638 -8.500 1.00 62.56 205 ALA A O 1
ATOM 1574 N N . LEU A 1 206 ? 16.268 51.055 -7.327 1.00 55.02 206 LEU A N 1
ATOM 1575 C CA . LEU A 1 206 ? 15.403 52.029 -7.976 1.00 55.09 206 LEU A CA 1
ATOM 1576 C C . LEU A 1 206 ? 15.646 53.454 -7.495 1.00 56.99 206 LEU A C 1
ATOM 1577 O O . LEU A 1 206 ? 14.950 54.366 -7.949 1.00 58.53 206 LEU A O 1
ATOM 1582 N N . GLY A 1 207 ? 16.585 53.675 -6.580 1.00 57.20 207 GLY A N 1
ATOM 1583 C CA . GLY A 1 207 ? 16.776 55.013 -6.068 1.00 54.21 207 GLY A CA 1
ATOM 1584 C C . GLY A 1 207 ? 15.695 55.509 -5.141 1.00 60.24 207 GLY A C 1
ATOM 1585 O O . GLY A 1 207 ? 15.667 56.709 -4.839 1.00 60.45 207 GLY A O 1
ATOM 1586 N N . LYS A 1 208 ? 14.805 54.624 -4.673 1.00 61.26 208 LYS A N 1
ATOM 1587 C CA . LYS A 1 208 ? 13.783 54.969 -3.688 1.00 57.57 208 LYS A CA 1
ATOM 1588 C C . LYS A 1 208 ? 14.245 54.783 -2.249 1.00 60.36 208 LYS A C 1
ATOM 1589 O O . LYS A 1 208 ? 13.607 55.324 -1.337 1.00 66.99 208 LYS A O 1
ATOM 1595 N N . ARG A 1 209 ? 15.305 54.006 -2.020 1.00 60.80 209 ARG A N 1
ATOM 1596 C CA . ARG A 1 209 ? 16.049 54.000 -0.765 1.00 61.70 209 ARG A CA 1
ATOM 1597 C C . ARG A 1 209 ? 17.503 54.307 -1.096 1.00 62.84 209 ARG A C 1
ATOM 1598 O O . ARG A 1 209 ? 17.974 54.016 -2.199 1.00 56.74 209 ARG A O 1
ATOM 1606 N N . LYS A 1 210 ? 18.220 54.889 -0.133 1.00 63.88 210 LYS A N 1
ATOM 1607 C CA . LYS A 1 210 ? 19.605 55.265 -0.396 1.00 61.85 210 LYS A CA 1
ATOM 1608 C C . LYS A 1 210 ? 20.565 54.097 -0.188 1.00 63.96 210 LYS A C 1
ATOM 1609 O O . LYS A 1 210 ? 21.621 54.050 -0.838 1.00 59.97 210 LYS A O 1
ATOM 1615 N N . PHE A 1 211 ? 20.212 53.140 0.677 1.00 58.67 211 PHE A N 1
ATOM 1616 C CA . PHE A 1 211 ? 21.032 51.951 0.887 1.00 58.66 211 PHE A CA 1
ATOM 1617 C C . PHE A 1 211 ? 20.189 50.833 1.493 1.00 56.61 211 PHE A C 1
ATOM 1618 O O . PHE A 1 211 ? 19.121 51.071 2.067 1.00 54.99 211 PHE A O 1
ATOM 1626 N N . ILE A 1 212 ? 20.699 49.604 1.359 1.00 52.92 212 ILE A N 1
ATOM 1627 C CA . ILE A 1 212 ? 20.146 48.417 2.006 1.00 50.47 212 ILE A CA 1
ATOM 1628 C C . ILE A 1 212 ? 20.982 48.117 3.239 1.00 50.93 212 ILE A C 1
ATOM 1629 O O . ILE A 1 212 ? 22.216 48.137 3.182 1.00 50.87 212 ILE A O 1
ATOM 1634 N N . SER A 1 213 ? 20.315 47.870 4.356 1.00 47.71 213 SER A N 1
ATOM 1635 C CA . SER A 1 213 ? 20.990 47.468 5.574 1.00 51.52 213 SER A CA 1
ATOM 1636 C C . SER A 1 213 ? 20.960 45.956 5.676 1.00 50.31 213 SER A C 1
ATOM 1637 O O . SER A 1 213 ? 19.937 45.329 5.392 1.00 52.51 213 SER A O 1
ATOM 1640 N N . ILE A 1 214 ? 22.086 45.378 6.076 1.00 45.60 214 ILE A N 1
ATOM 1641 C CA . ILE A 1 214 ? 22.187 43.957 6.354 1.00 38.09 214 ILE A CA 1
ATOM 1642 C C . ILE A 1 214 ? 22.140 43.806 7.860 1.00 45.70 214 ILE A C 1
ATOM 1643 O O . ILE A 1 214 ? 23.013 44.325 8.567 1.00 48.09 214 ILE A O 1
ATOM 1648 N N . PHE A 1 215 ? 21.109 43.125 8.363 1.00 42.21 215 PHE A N 1
ATOM 1649 C CA . PHE A 1 215 ? 20.931 42.989 9.805 1.00 41.34 215 PHE A CA 1
ATOM 1650 C C . PHE A 1 215 ? 21.760 41.808 10.288 1.00 45.72 215 PHE A C 1
ATOM 1651 O O . PHE A 1 215 ? 21.285 40.672 10.369 1.00 44.34 215 PHE A O 1
ATOM 1659 N N . GLY A 1 216 ? 23.021 42.087 10.629 1.00 44.65 216 GLY A N 1
ATOM 1660 C CA . GLY A 1 216 ? 23.880 41.077 11.211 1.00 43.01 216 GLY A CA 1
ATOM 1661 C C . GLY A 1 216 ? 24.778 40.414 10.190 1.00 47.41 216 GLY A C 1
ATOM 1662 O O . GLY A 1 216 ? 24.310 39.893 9.163 1.00 42.96 216 GLY A O 1
ATOM 1663 N N . THR A 1 217 ? 26.081 40.447 10.461 1.00 43.54 217 THR A N 1
ATOM 1664 C CA . THR A 1 217 ? 27.058 39.807 9.599 1.00 46.45 217 THR A CA 1
ATOM 1665 C C . THR A 1 217 ? 27.878 38.754 10.336 1.00 47.15 217 THR A C 1
ATOM 1666 O O . THR A 1 217 ? 28.840 38.230 9.768 1.00 51.17 217 THR A O 1
ATOM 1670 N N . ASP A 1 218 ? 27.491 38.385 11.557 1.00 48.00 218 ASP A N 1
ATOM 1671 C CA . ASP A 1 218 ? 28.267 37.487 12.409 1.00 50.09 218 ASP A CA 1
ATOM 1672 C C . ASP A 1 218 ? 27.469 36.266 12.866 1.00 50.04 218 ASP A C 1
ATOM 1673 O O . ASP A 1 218 ? 27.688 35.747 13.968 1.00 49.62 218 ASP A O 1
ATOM 1678 N N . TYR A 1 219 ? 26.539 35.807 12.047 1.00 43.72 219 TYR A N 1
ATOM 1679 C CA . TYR A 1 219 ? 25.757 34.627 12.367 1.00 47.48 219 TYR A CA 1
ATOM 1680 C C . TYR A 1 219 ? 26.573 33.359 12.124 1.00 46.59 219 TYR A C 1
ATOM 1681 O O . TYR A 1 219 ? 27.493 33.350 11.298 1.00 46.15 219 TYR A O 1
ATOM 1690 N N . PRO A 1 220 ? 26.232 32.245 12.809 1.00 48.91 220 PRO A N 1
ATOM 1691 C CA . PRO A 1 220 ? 26.909 30.971 12.521 1.00 46.04 220 PRO A CA 1
ATOM 1692 C C . PRO A 1 220 ? 26.450 30.423 11.181 1.00 45.60 220 PRO A C 1
ATOM 1693 O O . PRO A 1 220 ? 25.775 29.387 11.134 1.00 46.47 220 PRO A O 1
ATOM 1697 N N . THR A 1 221 ? 26.778 31.130 10.101 1.00 43.62 221 THR A N 1
ATOM 1698 C CA . THR A 1 221 ? 26.405 30.878 8.718 1.00 46.41 221 THR A CA 1
ATOM 1699 C C . THR A 1 221 ? 27.653 30.910 7.848 1.00 46.21 221 THR A C 1
ATOM 1700 O O . THR A 1 221 ? 28.576 31.676 8.134 1.00 44.15 221 THR A O 1
ATOM 1704 N N . PRO A 1 222 ? 27.702 30.088 6.765 1.00 42.66 222 PRO A N 1
ATOM 1705 C CA . PRO A 1 222 ? 28.823 30.149 5.821 1.00 44.95 222 PRO A CA 1
ATOM 1706 C C . PRO A 1 222 ? 29.299 31.555 5.494 1.00 49.06 222 PRO A C 1
ATOM 1707 O O . PRO A 1 222 ? 30.507 31.803 5.566 1.00 47.57 222 PRO A O 1
ATOM 1711 N N . ASP A 1 223 ? 28.401 32.484 5.146 1.00 47.53 223 ASP A N 1
ATOM 1712 C CA . ASP A 1 223 ? 28.826 33.845 4.814 1.00 45.11 223 ASP A CA 1
ATOM 1713 C C . ASP A 1 223 ? 28.472 34.858 5.893 1.00 41.94 223 ASP A C 1
ATOM 1714 O O . ASP A 1 223 ? 28.585 36.066 5.654 1.00 44.49 223 ASP A O 1
ATOM 1719 N N . GLY A 1 224 ? 28.039 34.395 7.066 1.00 43.12 224 GLY A N 1
ATOM 1720 C CA . GLY A 1 224 ? 27.802 35.252 8.211 1.00 44.25 224 GLY A CA 1
ATOM 1721 C C . GLY A 1 224 ? 26.432 35.903 8.293 1.00 43.73 224 GLY A C 1
ATOM 1722 O O . GLY A 1 224 ? 26.118 36.512 9.322 1.00 41.86 224 GLY A O 1
ATOM 1723 N N . THR A 1 225 ? 25.609 35.812 7.253 1.00 45.08 225 THR A N 1
ATOM 1724 C CA . THR A 1 225 ? 24.298 36.442 7.252 1.00 41.86 225 THR A CA 1
ATOM 1725 C C . THR A 1 225 ? 23.203 35.377 7.243 1.00 44.57 225 THR A C 1
ATOM 1726 O O . THR A 1 225 ? 23.454 34.208 6.936 1.00 43.33 225 THR A O 1
ATOM 1730 N N . CYS A 1 226 ? 21.985 35.795 7.608 1.00 44.56 226 CYS A N 1
ATOM 1731 C CA . CYS A 1 226 ? 20.842 34.888 7.747 1.00 42.24 226 CYS A CA 1
ATOM 1732 C C . CYS A 1 226 ? 20.436 34.235 6.429 1.00 38.65 226 CYS A C 1
ATOM 1733 O O . CYS A 1 226 ? 20.469 34.845 5.350 1.00 38.27 226 CYS A O 1
ATOM 1736 N N . ILE A 1 227 ? 19.971 33.001 6.542 1.00 37.39 227 ILE A N 1
ATOM 1737 C CA . ILE A 1 227 ? 19.513 32.223 5.404 1.00 39.57 227 ILE A CA 1
ATOM 1738 C C . ILE A 1 227 ? 18.002 32.041 5.511 1.00 37.91 227 ILE A C 1
ATOM 1739 O O . ILE A 1 227 ? 17.478 31.735 6.587 1.00 40.01 227 ILE A O 1
ATOM 1744 N N . ARG A 1 228 ? 17.305 32.209 4.390 1.00 39.14 228 ARG A N 1
ATOM 1745 C CA . ARG A 1 228 ? 15.858 32.081 4.340 1.00 36.25 228 ARG A CA 1
ATOM 1746 C C . ARG A 1 228 ? 15.461 31.310 3.090 1.00 41.29 228 ARG A C 1
ATOM 1747 O O . ARG A 1 228 ? 16.104 31.411 2.035 1.00 37.29 228 ARG A O 1
ATOM 1755 N N . ASP A 1 229 ? 14.371 30.559 3.220 1.00 37.36 229 ASP A N 1
ATOM 1756 C CA . ASP A 1 229 ? 13.763 29.804 2.120 1.00 37.81 229 ASP A CA 1
ATOM 1757 C C . ASP A 1 229 ? 12.726 30.696 1.431 1.00 39.54 229 ASP A C 1
ATOM 1758 O O . ASP A 1 229 ? 11.607 30.864 1.923 1.00 38.54 229 ASP A O 1
ATOM 1763 N N . TYR A 1 230 ? 13.099 31.305 0.302 1.00 41.30 230 TYR A N 1
ATOM 1764 C CA . TYR A 1 230 ? 12.190 32.199 -0.408 1.00 35.88 230 TYR A CA 1
ATOM 1765 C C . TYR A 1 230 ? 11.340 31.381 -1.359 1.00 39.18 230 TYR A C 1
ATOM 1766 O O . TYR A 1 230 ? 11.845 30.490 -2.039 1.00 45.08 230 TYR A O 1
ATOM 1775 N N . ILE A 1 231 ? 10.039 31.666 -1.375 1.00 38.54 231 ILE A N 1
ATOM 1776 C CA . ILE A 1 231 ? 9.063 30.866 -2.112 1.00 37.44 231 ILE A CA 1
ATOM 1777 C C . ILE A 1 231 ? 8.174 31.807 -2.925 1.00 38.70 231 ILE A C 1
ATOM 1778 O O . ILE A 1 231 ? 7.581 32.749 -2.376 1.00 36.23 231 ILE A O 1
ATOM 1783 N N . HIS A 1 232 ? 8.119 31.574 -4.240 1.00 37.57 232 HIS A N 1
ATOM 1784 C CA . HIS A 1 232 ? 7.417 32.457 -5.167 1.00 36.29 232 HIS A CA 1
ATOM 1785 C C . HIS A 1 232 ? 5.913 32.452 -4.909 1.00 40.20 232 HIS A C 1
ATOM 1786 O O . HIS A 1 232 ? 5.290 31.403 -4.719 1.00 38.82 232 HIS A O 1
ATOM 1793 N N . VAL A 1 233 ? 5.319 33.639 -4.961 1.00 36.63 233 VAL A N 1
ATOM 1794 C CA . VAL A 1 233 ? 3.931 33.788 -4.558 1.00 36.26 233 VAL A CA 1
ATOM 1795 C C . VAL A 1 233 ? 2.954 33.109 -5.553 1.00 43.36 233 VAL A C 1
ATOM 1796 O O . VAL A 1 233 ? 1.908 32.597 -5.143 1.00 41.10 233 VAL A O 1
ATOM 1800 N N . ASN A 1 234 ? 3.299 33.027 -6.846 1.00 37.34 234 ASN A N 1
ATOM 1801 C CA . ASN A 1 234 ? 2.604 32.109 -7.767 1.00 40.86 234 ASN A CA 1
ATOM 1802 C C . ASN A 1 234 ? 2.704 30.648 -7.353 1.00 38.56 234 ASN A C 1
ATOM 1803 O O . ASN A 1 234 ? 1.750 29.888 -7.543 1.00 39.82 234 ASN A O 1
ATOM 1808 N N . ASP A 1 235 ? 3.836 30.222 -6.798 1.00 37.88 235 ASP A N 1
ATOM 1809 C CA . ASP A 1 235 ? 3.898 28.851 -6.302 1.00 36.75 235 ASP A CA 1
ATOM 1810 C C . ASP A 1 235 ? 3.018 28.662 -5.058 1.00 38.90 235 ASP A C 1
ATOM 1811 O O . ASP A 1 235 ? 2.359 27.627 -4.913 1.00 39.09 235 ASP A O 1
ATOM 1816 N N . LEU A 1 236 ? 2.999 29.641 -4.143 1.00 38.55 236 LEU A N 1
ATOM 1817 C CA . LEU A 1 236 ? 2.088 29.561 -3.001 1.00 39.85 236 LEU A CA 1
ATOM 1818 C C . LEU A 1 236 ? 0.638 29.511 -3.475 1.00 36.71 236 LEU A C 1
ATOM 1819 O O . LEU A 1 236 ? -0.163 28.736 -2.951 1.00 35.36 236 LEU A O 1
ATOM 1824 N N . ALA A 1 237 ? 0.286 30.335 -4.468 1.00 36.01 237 ALA A N 1
ATOM 1825 C CA . ALA A 1 237 ? -1.083 30.332 -4.982 1.00 37.66 237 ALA A CA 1
ATOM 1826 C C . ALA A 1 237 ? -1.475 28.946 -5.485 1.00 43.05 237 ALA A C 1
ATOM 1827 O O . ALA A 1 237 ? -2.556 28.435 -5.157 1.00 42.48 237 ALA A O 1
ATOM 1829 N N . ASP A 1 238 ? -0.583 28.301 -6.239 1.00 40.47 238 ASP A N 1
ATOM 1830 C CA . ASP A 1 238 ? -0.854 26.957 -6.736 1.00 39.53 238 ASP A CA 1
ATOM 1831 C C . ASP A 1 238 ? -1.132 25.973 -5.602 1.00 39.71 238 ASP A C 1
ATOM 1832 O O . ASP A 1 238 ? -2.046 25.146 -5.706 1.00 37.87 238 ASP A O 1
ATOM 1837 N N . ALA A 1 239 ? -0.354 26.033 -4.513 1.00 33.26 239 ALA A N 1
ATOM 1838 C CA . ALA A 1 239 ? -0.619 25.120 -3.397 1.00 35.41 239 ALA A CA 1
ATOM 1839 C C . ALA A 1 239 ? -1.989 25.383 -2.760 1.00 36.48 239 ALA A C 1
ATOM 1840 O O . ALA A 1 239 ? -2.629 24.456 -2.237 1.00 34.17 239 ALA A O 1
ATOM 1842 N N . HIS A 1 240 ? -2.468 26.624 -2.810 1.00 32.73 240 HIS A N 1
ATOM 1843 C CA . HIS A 1 240 ? -3.767 26.913 -2.228 1.00 35.69 240 HIS A CA 1
ATOM 1844 C C . HIS A 1 240 ? -4.873 26.293 -3.072 1.00 40.03 240 HIS A C 1
ATOM 1845 O O . HIS A 1 240 ? -5.808 25.687 -2.535 1.00 38.02 240 HIS A O 1
ATOM 1852 N N . VAL A 1 241 ? -4.762 26.405 -4.400 1.00 36.93 241 VAL A N 1
ATOM 1853 C CA . VAL A 1 241 ? -5.737 25.771 -5.290 1.00 38.21 241 VAL A CA 1
ATOM 1854 C C . VAL A 1 241 ? -5.753 24.260 -5.062 1.00 38.53 241 VAL A C 1
ATOM 1855 O O . VAL A 1 241 ? -6.815 23.650 -4.881 1.00 42.54 241 VAL A O 1
ATOM 1859 N N . LEU A 1 242 ? -4.572 23.646 -4.988 1.00 34.49 242 LEU A N 1
ATOM 1860 C CA . LEU A 1 242 ? -4.499 22.221 -4.688 1.00 31.80 242 LEU A CA 1
ATOM 1861 C C . LEU A 1 242 ? -5.068 21.904 -3.302 1.00 41.49 242 LEU A C 1
ATOM 1862 O O . LEU A 1 242 ? -5.820 20.937 -3.137 1.00 39.28 242 LEU A O 1
ATOM 1867 N N . GLY A 1 243 ? -4.714 22.696 -2.282 1.00 36.49 243 GLY A N 1
ATOM 1868 C CA . GLY A 1 243 ? -5.288 22.462 -0.963 1.00 35.55 243 GLY A CA 1
ATOM 1869 C C . GLY A 1 243 ? -6.805 22.540 -0.968 1.00 37.42 243 GLY A C 1
ATOM 1870 O O . GLY A 1 243 ? -7.481 21.691 -0.391 1.00 37.66 243 GLY A O 1
ATOM 1871 N N . LEU A 1 244 ? -7.353 23.566 -1.622 1.00 38.10 244 LEU A N 1
ATOM 1872 C CA . LEU A 1 244 ? -8.794 23.726 -1.755 1.00 38.41 244 LEU A CA 1
ATOM 1873 C C . LEU A 1 244 ? -9.433 22.508 -2.412 1.00 45.68 244 LEU A C 1
ATOM 1874 O O . LEU A 1 244 ? -10.389 21.923 -1.881 1.0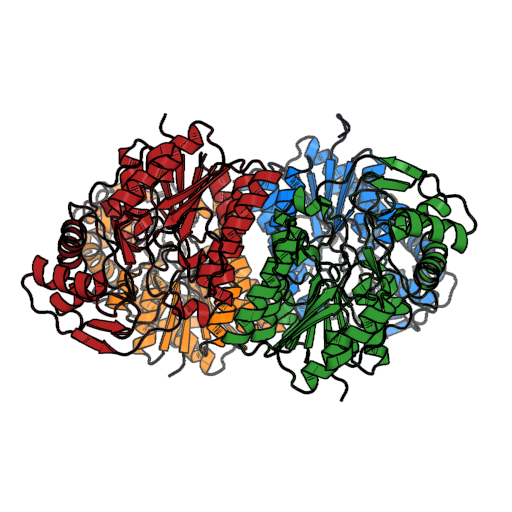0 42.62 244 LEU A O 1
ATOM 1879 N N . LYS A 1 245 ? -8.923 22.119 -3.582 1.00 44.53 245 LYS A N 1
ATOM 1880 C CA . LYS A 1 245 ? -9.469 20.949 -4.260 1.00 49.05 245 LYS A CA 1
ATOM 1881 C C . LYS A 1 245 ? -9.341 19.710 -3.382 1.00 46.47 245 LYS A C 1
ATOM 1882 O O . LYS A 1 245 ? -10.264 18.888 -3.314 1.00 52.95 245 LYS A O 1
ATOM 1888 N N . TYR A 1 246 ? -8.220 19.573 -2.676 1.00 39.36 246 TYR A N 1
ATOM 1889 C CA . TYR A 1 246 ? -8.052 18.445 -1.762 1.00 43.15 246 TYR A CA 1
ATOM 1890 C C . TYR A 1 246 ? -9.170 18.393 -0.709 1.00 46.12 246 TYR A C 1
ATOM 1891 O O . TYR A 1 246 ? -9.631 17.305 -0.342 1.00 46.57 246 TYR A O 1
ATOM 1900 N N . LEU A 1 247 ? -9.643 19.554 -0.234 1.00 42.57 247 LEU A N 1
ATOM 1901 C CA . LEU A 1 247 ? -10.646 19.544 0.831 1.00 45.52 247 LEU A CA 1
ATOM 1902 C C . LEU A 1 247 ? -12.045 19.315 0.270 1.00 48.63 247 LEU A C 1
ATOM 1903 O O . LEU A 1 247 ? -12.866 18.635 0.898 1.00 47.50 247 LEU A O 1
ATOM 1908 N N . LEU A 1 248 ? -12.343 19.903 -0.890 1.00 47.75 248 LEU A N 1
ATOM 1909 C CA . LEU A 1 248 ? -13.640 19.675 -1.519 1.00 48.98 248 LEU A CA 1
ATOM 1910 C C . LEU A 1 248 ? -13.839 18.213 -1.906 1.00 49.93 248 LEU A C 1
ATOM 1911 O O . LEU A 1 248 ? -14.970 17.724 -1.882 1.00 59.23 248 LEU A O 1
ATOM 1916 N N . LYS A 1 249 ? -12.769 17.504 -2.274 1.00 52.54 249 LYS A N 1
ATOM 1917 C CA . LYS A 1 249 ? -12.819 16.053 -2.452 1.00 53.41 249 LYS A CA 1
ATOM 1918 C C . LYS A 1 249 ? -12.796 15.280 -1.129 1.00 57.37 249 LYS A C 1
ATOM 1919 O O . LYS A 1 249 ? -12.542 14.068 -1.158 1.00 61.17 249 LYS A O 1
ATOM 1925 N N . GLY A 1 250 ? -13.012 15.939 0.018 1.00 55.44 250 GLY A N 1
ATOM 1926 C CA . GLY A 1 250 ? -13.097 15.243 1.298 1.00 47.71 250 GLY A CA 1
ATOM 1927 C C . GLY A 1 250 ? -11.799 14.953 2.025 1.00 47.48 250 GLY A C 1
ATOM 1928 O O . GLY A 1 250 ? -11.741 14.002 2.815 1.00 48.48 250 GLY A O 1
ATOM 1929 N N . GLY A 1 251 ? -10.747 15.731 1.798 1.00 47.02 251 GLY A N 1
ATOM 1930 C CA . GLY A 1 251 ? -9.521 15.519 2.544 1.00 44.99 251 GLY A CA 1
ATOM 1931 C C . GLY A 1 251 ? -9.697 15.802 4.024 1.00 44.07 251 GLY A C 1
ATOM 1932 O O . GLY A 1 251 ? -10.473 16.668 4.436 1.00 44.07 251 GLY A O 1
ATOM 1933 N N . ASP A 1 252 ? -8.992 15.018 4.835 1.00 42.28 252 ASP A N 1
ATOM 1934 C CA . ASP A 1 252 ? -8.860 15.291 6.256 1.00 43.47 252 ASP A CA 1
ATOM 1935 C C . ASP A 1 252 ? -8.030 16.552 6.484 1.00 45.76 252 ASP A C 1
ATOM 1936 O O . ASP A 1 252 ? -7.334 17.038 5.588 1.00 44.39 252 ASP A O 1
ATOM 1941 N N . SER A 1 253 ? -8.089 17.068 7.712 1.00 44.52 253 SER A N 1
ATOM 1942 C CA . SER A 1 253 ? -7.276 18.223 8.059 1.00 42.55 253 SER A CA 1
ATOM 1943 C C . SER A 1 253 ? -5.794 17.878 7.916 1.00 41.93 253 SER A C 1
ATOM 1944 O O . SER A 1 253 ? -5.365 16.766 8.231 1.00 42.78 253 SER A O 1
ATOM 1947 N N . GLU A 1 254 ? -5.012 18.832 7.418 1.00 38.40 254 GLU A N 1
ATOM 1948 C CA . GLU A 1 254 ? -3.592 18.605 7.169 1.00 42.19 254 GLU A CA 1
ATOM 1949 C C . GLU A 1 254 ? -2.827 19.888 7.411 1.00 37.72 254 GLU A C 1
ATOM 1950 O O . GLU A 1 254 ? -3.376 20.983 7.257 1.00 37.77 254 GLU A O 1
ATOM 1956 N N . VAL A 1 255 ? -1.541 19.748 7.749 1.00 37.93 255 VAL A N 1
ATOM 1957 C CA . VAL A 1 255 ? -0.606 20.868 7.781 1.00 38.59 255 VAL A CA 1
ATOM 1958 C C . VAL A 1 255 ? 0.535 20.590 6.804 1.00 40.20 255 VAL A C 1
ATOM 1959 O O . VAL A 1 255 ? 1.050 19.468 6.748 1.00 44.95 255 VAL A O 1
ATOM 1963 N N . PHE A 1 256 ? 0.923 21.612 6.029 1.00 37.26 256 PHE A N 1
ATOM 1964 C CA . PHE A 1 256 ? 2.021 21.547 5.060 1.00 38.97 256 PHE A CA 1
ATOM 1965 C C . PHE A 1 256 ? 2.935 22.760 5.207 1.00 41.45 256 PHE A C 1
ATOM 1966 O O . PHE A 1 256 ? 2.456 23.904 5.213 1.00 40.11 256 PHE A O 1
ATOM 1974 N N . ASN A 1 257 ? 4.243 22.521 5.275 1.00 36.56 257 ASN A N 1
ATOM 1975 C CA . ASN A 1 257 ? 5.190 23.582 4.940 1.00 37.80 257 ASN A CA 1
ATOM 1976 C C . ASN A 1 257 ? 5.088 23.919 3.463 1.00 38.34 257 ASN A C 1
ATOM 1977 O O . ASN A 1 257 ? 4.977 23.030 2.625 1.00 41.89 257 ASN A O 1
ATOM 1982 N N . LEU A 1 258 ? 5.159 25.205 3.136 1.00 38.07 258 LEU A N 1
ATOM 1983 C CA . LEU A 1 258 ? 5.283 25.644 1.748 1.00 41.74 258 LEU A CA 1
ATOM 1984 C C . LEU A 1 258 ? 6.639 26.350 1.629 1.00 45.07 258 LEU A C 1
ATOM 1985 O O . LEU A 1 258 ? 6.776 27.541 1.918 1.00 35.15 258 LEU A O 1
ATOM 1990 N N . GLY A 1 259 ? 7.654 25.585 1.226 1.00 48.57 259 GLY A N 1
ATOM 1991 C CA . GLY A 1 259 ? 8.951 26.141 0.903 1.00 47.45 259 GLY A CA 1
ATOM 1992 C C . GLY A 1 259 ? 9.582 25.323 -0.203 1.00 50.30 259 GLY A C 1
ATOM 1993 O O . GLY A 1 259 ? 9.065 24.272 -0.600 1.00 46.46 259 GLY A O 1
ATOM 1994 N N . ASN A 1 260 ? 10.723 25.820 -0.695 1.00 46.82 260 ASN A N 1
ATOM 1995 C CA . ASN A 1 260 ? 11.482 25.119 -1.724 1.00 45.62 260 ASN A CA 1
ATOM 1996 C C . ASN A 1 260 ? 12.467 24.102 -1.162 1.00 45.86 260 ASN A C 1
ATOM 1997 O O . ASN A 1 260 ? 12.948 23.248 -1.911 1.00 51.55 260 ASN A O 1
ATOM 2002 N N . GLY A 1 261 ? 12.769 24.147 0.131 1.00 47.52 261 GLY A N 1
ATOM 2003 C CA . GLY A 1 261 ? 13.816 23.308 0.675 1.00 48.15 261 GLY A CA 1
ATOM 2004 C C . GLY A 1 261 ? 15.216 23.788 0.364 1.00 48.05 261 GLY A C 1
ATOM 2005 O O . GLY A 1 261 ? 16.179 23.081 0.688 1.00 49.61 261 GLY A O 1
ATOM 2006 N N . GLN A 1 262 ? 15.346 24.958 -0.256 1.00 45.69 262 GLN A N 1
ATOM 2007 C CA . GLN A 1 262 ? 16.608 25.620 -0.541 1.00 46.54 262 GLN A CA 1
ATOM 2008 C C . GLN A 1 262 ? 16.639 26.966 0.160 1.00 47.11 262 GLN A C 1
ATOM 2009 O O . GLN A 1 262 ? 15.623 27.665 0.207 1.00 45.32 262 GLN A O 1
ATOM 2015 N N . GLY A 1 263 ? 17.807 27.342 0.672 1.00 44.96 263 GLY A N 1
ATOM 2016 C CA . GLY A 1 263 ? 17.972 28.603 1.366 1.00 42.82 263 GLY A CA 1
ATOM 2017 C C . GLY A 1 263 ? 18.945 29.535 0.661 1.00 44.57 263 GLY A C 1
ATOM 2018 O O . GLY A 1 263 ? 19.923 29.099 0.060 1.00 47.18 263 GLY A O 1
ATOM 2019 N N . PHE A 1 264 ? 18.672 30.834 0.758 1.00 39.60 264 PHE A N 1
ATOM 2020 C CA . PHE A 1 264 ? 19.546 31.880 0.263 1.00 39.68 264 PHE A CA 1
ATOM 2021 C C . PHE A 1 264 ? 19.890 32.832 1.405 1.00 43.67 264 PHE A C 1
ATOM 2022 O O . PHE A 1 264 ? 19.013 33.217 2.188 1.00 39.77 264 PHE A O 1
ATOM 2030 N N . SER A 1 265 ? 21.168 33.206 1.503 1.00 40.60 265 SER A N 1
ATOM 2031 C CA . SER A 1 265 ? 21.613 34.162 2.501 1.00 39.78 265 SER A CA 1
ATOM 2032 C C . SER A 1 265 ? 21.260 35.583 2.073 1.00 37.83 265 SER A C 1
ATOM 2033 O O . SER A 1 265 ? 20.946 35.851 0.909 1.00 37.56 265 SER A O 1
ATOM 2036 N N . VAL A 1 266 ? 21.319 36.502 3.032 1.00 35.42 266 VAL A N 1
ATOM 2037 C CA . VAL A 1 266 ? 21.062 37.903 2.706 1.00 41.00 266 VAL A CA 1
ATOM 2038 C C . VAL A 1 266 ? 22.024 38.386 1.625 1.00 42.72 266 VAL A C 1
ATOM 2039 O O . VAL A 1 266 ? 21.626 39.098 0.692 1.00 42.04 266 VAL A O 1
ATOM 2043 N N . ARG A 1 267 ? 23.302 38.004 1.730 1.00 40.33 267 ARG A N 1
ATOM 2044 C CA . ARG A 1 267 ? 24.288 38.405 0.729 1.00 45.57 267 ARG A CA 1
ATOM 2045 C C . ARG A 1 267 ? 23.901 37.897 -0.653 1.00 40.96 267 ARG A C 1
ATOM 2046 O O . ARG A 1 267 ? 23.939 38.648 -1.635 1.00 42.54 267 ARG A O 1
ATOM 2054 N N . GLU A 1 268 ? 23.509 36.619 -0.748 1.00 42.41 268 GLU A N 1
ATOM 2055 C CA . GLU A 1 268 ? 23.139 36.067 -2.050 1.00 42.91 268 GLU A CA 1
ATOM 2056 C C . GLU A 1 268 ? 21.957 36.818 -2.634 1.00 46.13 268 GLU A C 1
ATOM 2057 O O . GLU A 1 268 ? 21.921 37.089 -3.840 1.00 47.94 268 GLU A O 1
ATOM 2063 N N . VAL A 1 269 ? 21.007 37.222 -1.781 1.00 43.29 269 VAL A N 1
ATOM 2064 C CA . VAL A 1 269 ? 19.863 37.965 -2.286 1.00 41.12 269 VAL A CA 1
ATOM 2065 C C . VAL A 1 269 ? 20.297 39.322 -2.817 1.00 38.94 269 VAL A C 1
ATOM 2066 O O . VAL A 1 269 ? 19.810 39.770 -3.857 1.00 39.93 269 VAL A O 1
ATOM 2070 N N . ILE A 1 270 ? 21.199 40.013 -2.113 1.00 41.51 270 ILE A N 1
ATOM 2071 C CA . ILE A 1 270 ? 21.676 41.299 -2.624 1.00 41.39 270 ILE A CA 1
ATOM 2072 C C . ILE A 1 270 ? 22.427 41.099 -3.939 1.00 44.47 270 ILE A C 1
ATOM 2073 O O . ILE A 1 270 ? 22.237 41.854 -4.900 1.00 45.18 270 ILE A O 1
ATOM 2078 N N . ALA A 1 271 ? 23.247 40.046 -4.023 1.00 45.62 271 ALA A N 1
ATOM 2079 C CA . ALA A 1 271 ? 23.922 39.729 -5.282 1.00 47.53 271 ALA A CA 1
ATOM 2080 C C . ALA A 1 271 ? 22.911 39.465 -6.389 1.00 52.72 271 ALA A C 1
ATOM 2081 O O . ALA A 1 271 ? 23.043 39.997 -7.502 1.00 50.64 271 ALA A O 1
ATOM 2083 N N . ALA A 1 272 ? 21.878 38.655 -6.092 1.00 47.21 272 ALA A N 1
ATOM 2084 C CA . ALA A 1 272 ? 20.851 38.364 -7.091 1.00 50.00 272 ALA A CA 1
ATOM 2085 C C . ALA A 1 272 ? 20.238 39.649 -7.627 1.00 48.39 272 ALA A C 1
ATOM 2086 O O . ALA A 1 272 ? 20.043 39.795 -8.838 1.00 47.62 272 ALA A O 1
ATOM 2088 N N . GLY A 1 273 ? 19.969 40.609 -6.739 1.00 48.44 273 GLY A N 1
ATOM 2089 C CA . GLY A 1 273 ? 19.438 41.888 -7.173 1.00 47.15 273 GLY A CA 1
ATOM 2090 C C . GLY A 1 273 ? 20.414 42.687 -8.011 1.00 51.32 273 GLY A C 1
ATOM 2091 O O . GLY A 1 273 ? 20.000 43.479 -8.865 1.00 52.37 273 GLY A O 1
ATOM 2092 N N . GLU A 1 274 ? 21.702 42.572 -7.738 1.00 51.44 274 GLU A N 1
ATOM 2093 C CA . GLU A 1 274 ? 22.686 43.384 -8.495 1.00 55.74 274 GLU A CA 1
ATOM 2094 C C . GLU A 1 274 ? 22.748 42.851 -9.925 1.00 51.48 274 GLU A C 1
ATOM 2095 O O . GLU A 1 274 ? 22.886 43.665 -10.827 1.00 57.04 274 GLU A O 1
ATOM 2101 N N . GLN A 1 275 ? 22.606 41.539 -10.103 1.00 53.60 275 GLN A N 1
ATOM 2102 C CA . GLN A 1 275 ? 22.697 40.903 -11.436 1.00 52.12 275 GLN A CA 1
ATOM 2103 C C . GLN A 1 275 ? 21.415 41.158 -12.226 1.00 58.09 275 GLN A C 1
ATOM 2104 O O . GLN A 1 275 ? 21.519 41.498 -13.407 1.00 60.81 275 GLN A O 1
ATOM 2110 N N . VAL A 1 276 ? 20.260 40.991 -11.590 1.00 53.40 276 VAL A N 1
ATOM 2111 C CA . VAL A 1 276 ? 18.951 41.187 -12.274 1.00 52.00 276 VAL A CA 1
ATOM 2112 C C . VAL A 1 276 ? 18.825 42.659 -12.660 1.00 51.51 276 VAL A C 1
ATOM 2113 O O . VAL A 1 276 ? 18.448 42.925 -13.804 1.00 47.96 276 VAL A O 1
ATOM 2117 N N . THR A 1 277 ? 19.157 43.575 -11.748 1.00 51.49 277 THR A N 1
ATOM 2118 C CA . THR A 1 277 ? 18.937 44.980 -12.096 1.00 51.33 277 THR A CA 1
ATOM 2119 C C . THR A 1 277 ? 20.074 45.559 -12.927 1.00 56.98 277 THR A C 1
ATOM 2120 O O . THR A 1 277 ? 19.850 46.502 -13.690 1.00 56.33 277 THR A O 1
ATOM 2124 N N . GLY A 1 278 ? 21.294 45.034 -12.769 1.00 55.89 278 GLY A N 1
ATOM 2125 C CA . GLY A 1 278 ? 22.463 45.640 -13.365 1.00 52.96 278 GLY A CA 1
ATOM 2126 C C . GLY A 1 278 ? 22.763 47.019 -12.816 1.00 54.95 278 GLY A C 1
ATOM 2127 O O . GLY A 1 278 ? 23.560 47.758 -13.393 1.00 53.41 278 GLY A O 1
ATOM 2128 N N . LEU A 1 279 ? 22.139 47.388 -11.702 1.00 57.12 279 LEU A N 1
ATOM 2129 C CA . LEU A 1 279 ? 22.336 48.699 -11.095 1.00 57.46 279 LEU A CA 1
ATOM 2130 C C . LEU A 1 279 ? 23.171 48.579 -9.821 1.00 60.88 279 LEU A C 1
ATOM 2131 O O . LEU A 1 279 ? 23.332 47.481 -9.276 1.00 62.13 279 LEU A O 1
ATOM 2136 N N . PRO A 1 280 ? 23.752 49.678 -9.330 1.00 62.22 280 PRO A N 1
ATOM 2137 C CA . PRO A 1 280 ? 24.529 49.589 -8.087 1.00 60.52 280 PRO A CA 1
ATOM 2138 C C . PRO A 1 280 ? 23.625 49.677 -6.865 1.00 67.02 280 PRO A C 1
ATOM 2139 O O . PRO A 1 280 ? 22.649 50.437 -6.834 1.00 68.37 280 PRO A O 1
ATOM 2143 N N . ILE A 1 281 ? 23.967 48.897 -5.840 1.00 63.41 281 ILE A N 1
ATOM 2144 C CA . ILE A 1 281 ? 23.165 48.810 -4.627 1.00 58.93 281 ILE A CA 1
ATOM 2145 C C . ILE A 1 281 ? 24.082 49.095 -3.442 1.00 55.34 281 ILE A C 1
ATOM 2146 O O . ILE A 1 281 ? 24.864 48.234 -3.030 1.00 57.50 281 ILE A O 1
ATOM 2151 N N . THR A 1 282 ? 23.983 50.305 -2.895 1.00 57.19 282 THR A N 1
ATOM 2152 C CA . THR A 1 282 ? 24.725 50.679 -1.697 1.00 54.38 282 THR A CA 1
ATOM 2153 C C . THR A 1 282 ? 24.325 49.781 -0.531 1.00 58.32 282 THR A C 1
ATOM 2154 O O . THR A 1 282 ? 23.136 49.638 -0.223 1.00 55.12 282 THR A O 1
ATOM 2158 N N . VAL A 1 283 ? 25.318 49.200 0.135 1.00 53.33 283 VAL A N 1
ATOM 2159 C CA . VAL A 1 283 ? 25.101 48.263 1.226 1.00 53.47 283 VAL A CA 1
ATOM 2160 C C . VAL A 1 283 ? 25.750 48.799 2.494 1.00 52.07 283 VAL A C 1
ATOM 2161 O O . VAL A 1 283 ? 26.857 49.344 2.461 1.00 52.12 283 VAL A O 1
ATOM 2165 N N . GLU A 1 284 ? 25.069 48.606 3.619 1.00 53.80 284 GLU A N 1
ATOM 2166 C CA . GLU A 1 284 ? 25.533 49.043 4.926 1.00 52.96 284 GLU A CA 1
ATOM 2167 C C . GLU A 1 284 ? 25.373 47.880 5.893 1.00 51.75 284 GLU A C 1
ATOM 2168 O O . GLU A 1 284 ? 24.292 47.296 5.990 1.00 53.71 284 GLU A O 1
ATOM 2174 N N . GLU A 1 285 ? 26.447 47.506 6.568 1.00 49.53 285 GLU A N 1
ATOM 2175 C CA . GLU A 1 285 ? 26.414 46.349 7.443 1.00 48.20 285 GLU A CA 1
ATOM 2176 C C . GLU A 1 285 ? 26.063 46.816 8.845 1.00 57.99 285 GLU A C 1
ATOM 2177 O O . GLU A 1 285 ? 26.795 47.618 9.443 1.00 65.37 285 GLU A O 1
ATOM 2183 N N . CYS A 1 286 ? 24.950 46.318 9.368 1.00 48.16 286 CYS A N 1
ATOM 2184 C CA . CYS A 1 286 ? 24.392 46.817 10.611 1.00 50.40 286 CYS A CA 1
ATOM 2185 C C . CYS A 1 286 ? 24.272 45.694 11.627 1.00 49.14 286 CYS A C 1
ATOM 2186 O O . CYS A 1 286 ? 24.635 44.543 11.381 1.00 47.20 286 CYS A O 1
ATOM 2189 N N . ASP A 1 287 ? 23.751 46.055 12.789 1.00 51.48 287 ASP A N 1
ATOM 2190 C CA . ASP A 1 287 ? 23.623 45.091 13.858 1.00 48.68 287 ASP A CA 1
ATOM 2191 C C . ASP A 1 287 ? 22.505 44.101 13.576 1.00 48.85 287 ASP A C 1
ATOM 2192 O O . ASP A 1 287 ? 21.603 44.343 12.761 1.00 44.77 287 ASP A O 1
ATOM 2197 N N . ARG A 1 288 ? 22.590 42.964 14.263 1.00 45.95 288 ARG A N 1
ATOM 2198 C CA . ARG A 1 288 ? 21.534 41.970 14.216 1.00 44.09 288 ARG A CA 1
ATOM 2199 C C . ARG A 1 288 ? 20.190 42.604 14.550 1.00 49.35 288 ARG A C 1
ATOM 2200 O O . ARG A 1 288 ? 20.097 43.544 15.346 1.00 45.72 288 ARG A O 1
ATOM 2208 N N . ARG A 1 289 ? 19.141 42.091 13.905 1.00 50.64 289 ARG A N 1
ATOM 2209 C CA . ARG A 1 289 ? 17.775 42.338 14.359 1.00 47.92 289 ARG A CA 1
ATOM 2210 C C . ARG A 1 289 ? 17.415 41.312 15.434 1.00 47.21 289 ARG A C 1
ATOM 2211 O O . ARG A 1 289 ? 17.646 40.109 15.236 1.00 43.87 289 ARG A O 1
ATOM 2219 N N . PRO A 1 290 ? 16.885 41.736 16.585 1.00 48.32 290 PRO A N 1
ATOM 2220 C CA . PRO A 1 290 ? 16.553 40.764 17.636 1.00 47.18 290 PRO A CA 1
ATOM 2221 C C . PRO A 1 290 ? 15.556 39.726 17.139 1.00 45.32 290 PRO A C 1
ATOM 2222 O O . PRO A 1 290 ? 14.609 40.043 16.416 1.00 43.90 290 PRO A O 1
ATOM 2226 N N . GLY A 1 291 ? 15.807 38.465 17.504 1.00 42.69 291 GLY A N 1
ATOM 2227 C CA . GLY A 1 291 ? 14.903 37.368 17.212 1.00 43.38 291 GLY A CA 1
ATOM 2228 C C . GLY A 1 291 ? 15.049 36.701 15.854 1.00 49.18 291 GLY A C 1
ATOM 2229 O O . GLY A 1 291 ? 14.215 35.856 15.510 1.00 48.53 291 GLY A O 1
ATOM 2230 N N . ASP A 1 292 ? 16.054 37.060 15.063 1.00 47.21 292 ASP A N 1
ATOM 2231 C CA . ASP A 1 292 ? 16.271 36.400 13.775 1.00 44.26 292 ASP A CA 1
ATOM 2232 C C . ASP A 1 292 ? 17.052 35.106 13.984 1.00 44.24 292 ASP A C 1
ATOM 2233 O O . ASP A 1 292 ? 18.211 35.157 14.416 1.00 42.74 292 ASP A O 1
ATOM 2238 N N . PRO A 1 293 ? 16.471 33.938 13.713 1.00 42.85 293 PRO A N 1
ATOM 2239 C CA . PRO A 1 293 ? 17.280 32.716 13.734 1.00 42.84 293 PRO A CA 1
ATOM 2240 C C . PRO A 1 293 ? 18.200 32.676 12.534 1.00 42.15 293 PRO A C 1
ATOM 2241 O O . PRO A 1 293 ? 17.917 33.294 11.489 1.00 38.31 293 PRO A O 1
ATOM 2245 N N . PRO A 1 294 ? 19.356 32.002 12.639 1.00 44.26 294 PRO A N 1
ATOM 2246 C CA . PRO A 1 294 ? 20.340 32.068 11.537 1.00 39.50 294 PRO A CA 1
ATOM 2247 C C . PRO A 1 294 ? 19.859 31.443 10.229 1.00 38.54 294 PRO A C 1
ATOM 2248 O O . PRO A 1 294 ? 20.167 31.979 9.154 1.00 42.18 294 PRO A O 1
ATOM 2252 N N . SER A 1 295 ? 19.092 30.353 10.272 1.00 37.13 295 SER A N 1
ATOM 2253 C CA . SER A 1 295 ? 18.741 29.642 9.044 1.00 38.07 295 SER A CA 1
ATOM 2254 C C . SER A 1 295 ? 17.356 29.019 9.145 1.00 36.13 295 SER A C 1
ATOM 2255 O O . SER A 1 295 ? 17.138 28.129 9.965 1.00 33.02 295 SER A O 1
ATOM 2258 N N . LEU A 1 296 ? 16.438 29.427 8.276 1.00 39.95 296 LEU A N 1
ATOM 2259 C CA . LEU A 1 296 ? 15.089 28.864 8.265 1.00 39.11 296 LEU A CA 1
ATOM 2260 C C . LEU A 1 296 ? 14.812 28.305 6.873 1.00 38.25 296 LEU A C 1
ATOM 2261 O O . LEU A 1 296 ? 14.666 29.064 5.909 1.00 41.06 296 LEU A O 1
ATOM 2266 N N . ILE A 1 297 ? 14.752 26.978 6.760 1.00 40.39 297 ILE A N 1
ATOM 2267 C CA . ILE A 1 297 ? 14.479 26.293 5.499 1.00 39.52 297 ILE A CA 1
ATOM 2268 C C . ILE A 1 297 ? 13.425 25.219 5.754 1.00 40.59 297 ILE A C 1
ATOM 2269 O O . ILE A 1 297 ? 13.483 24.496 6.757 1.00 37.44 297 ILE A O 1
ATOM 2274 N N . GLY A 1 298 ? 12.471 25.105 4.842 1.00 38.04 298 GLY A N 1
ATOM 2275 C CA . GLY A 1 298 ? 11.339 24.216 5.016 1.00 41.77 298 GLY A CA 1
ATOM 2276 C C . GLY A 1 298 ? 11.355 23.061 4.032 1.00 47.40 298 GLY A C 1
ATOM 2277 O O . GLY A 1 298 ? 11.564 23.261 2.829 1.00 48.40 298 GLY A O 1
ATOM 2278 N N . SER A 1 299 ? 11.097 21.863 4.556 1.00 43.11 299 SER A N 1
ATOM 2279 C CA . SER A 1 299 ? 10.872 20.700 3.709 1.00 49.90 299 SER A CA 1
ATOM 2280 C C . SER A 1 299 ? 9.491 20.784 3.067 1.00 48.57 299 SER A C 1
ATOM 2281 O O . SER A 1 299 ? 8.480 20.927 3.761 1.00 46.01 299 SER A O 1
ATOM 2284 N N . GLY A 1 300 ? 9.446 20.691 1.744 1.00 46.42 300 GLY A N 1
ATOM 2285 C CA . GLY A 1 300 ? 8.173 20.753 1.050 1.00 47.40 300 GLY A CA 1
ATOM 2286 C C . GLY A 1 300 ? 7.695 19.395 0.574 1.00 46.89 300 GLY A C 1
ATOM 2287 O O . GLY A 1 300 ? 6.811 19.314 -0.282 1.00 47.60 300 GLY A O 1
ATOM 2288 N N . GLU A 1 301 ? 8.265 18.322 1.137 1.00 47.18 301 GLU A N 1
ATOM 2289 C CA . GLU A 1 301 ? 8.008 16.971 0.639 1.00 47.96 301 GLU A CA 1
ATOM 2290 C C . GLU A 1 301 ? 6.555 16.559 0.838 1.00 48.23 301 GLU A C 1
ATOM 2291 O O . GLU A 1 301 ? 5.929 15.993 -0.070 1.00 47.20 301 GLU A O 1
ATOM 2297 N N . LYS A 1 302 ? 6.004 16.818 2.029 1.00 46.87 302 LYS A N 1
ATOM 2298 C CA . LYS A 1 302 ? 4.621 16.437 2.313 1.00 44.91 302 LYS A CA 1
ATOM 2299 C C . LYS A 1 302 ? 3.664 17.071 1.313 1.00 41.71 302 LYS A C 1
ATOM 2300 O O . LYS A 1 302 ? 2.801 16.392 0.744 1.00 43.36 302 LYS A O 1
ATOM 2306 N N . ALA A 1 303 ? 3.820 18.373 1.061 1.00 40.94 303 ALA A N 1
ATOM 2307 C CA . ALA A 1 303 ? 2.958 19.025 0.080 1.00 41.57 303 ALA A CA 1
ATOM 2308 C C . ALA A 1 303 ? 3.169 18.437 -1.301 1.00 44.65 303 ALA A C 1
ATOM 2309 O O . ALA A 1 303 ? 2.212 18.279 -2.062 1.00 43.81 303 ALA A O 1
ATOM 2311 N N . ARG A 1 304 ? 4.419 18.127 -1.650 1.00 44.60 304 ARG A N 1
ATOM 2312 C CA . ARG A 1 304 ? 4.682 17.536 -2.960 1.00 52.27 304 ARG A CA 1
ATOM 2313 C C . ARG A 1 304 ? 4.011 16.173 -3.065 1.00 46.09 304 ARG A C 1
ATOM 2314 O O . ARG A 1 304 ? 3.270 15.899 -4.011 1.00 50.75 304 ARG A O 1
ATOM 2322 N N . LYS A 1 305 ? 4.205 15.346 -2.048 1.00 46.06 305 LYS A N 1
ATOM 2323 C CA . LYS A 1 305 ? 3.629 14.011 -2.003 1.00 48.65 305 LYS A CA 1
ATOM 2324 C C . LYS A 1 305 ? 2.103 14.035 -1.968 1.00 51.56 305 LYS A C 1
ATOM 2325 O O . LYS A 1 305 ? 1.453 13.336 -2.748 1.00 52.97 305 LYS A O 1
ATOM 2331 N N . ILE A 1 306 ? 1.508 14.793 -1.042 1.00 48.12 306 ILE A N 1
ATOM 2332 C CA . ILE A 1 306 ? 0.066 14.657 -0.803 1.00 45.84 306 ILE A CA 1
ATOM 2333 C C . ILE A 1 306 ? -0.782 15.524 -1.741 1.00 47.66 306 ILE A C 1
ATOM 2334 O O . ILE A 1 306 ? -1.858 15.098 -2.171 1.00 50.80 306 ILE A O 1
ATOM 2339 N N . LEU A 1 307 ? -0.330 16.720 -2.103 1.00 46.41 307 LEU A N 1
ATOM 2340 C CA . LEU A 1 307 ? -1.118 17.581 -2.968 1.00 43.54 307 LEU A CA 1
ATOM 2341 C C . LEU A 1 307 ? -0.594 17.623 -4.397 1.00 45.83 307 LEU A C 1
ATOM 2342 O O . LEU A 1 307 ? -1.204 18.284 -5.238 1.00 48.57 307 LEU A O 1
ATOM 2347 N N . GLY A 1 308 ? 0.516 16.950 -4.690 1.00 45.77 308 GLY A N 1
ATOM 2348 C CA . GLY A 1 308 ? 1.096 17.050 -6.019 1.00 45.80 308 GLY A CA 1
ATOM 2349 C C . GLY A 1 308 ? 1.639 18.425 -6.327 1.00 52.06 308 GLY A C 1
ATOM 2350 O O . GLY A 1 308 ? 1.637 18.854 -7.494 1.00 48.60 308 GLY A O 1
ATOM 2351 N N . TRP A 1 309 ? 2.100 19.137 -5.301 1.00 47.72 309 TRP A N 1
ATOM 2352 C CA . TRP A 1 309 ? 2.580 20.501 -5.462 1.00 47.66 309 TRP A CA 1
ATOM 2353 C C . TRP A 1 309 ? 3.992 20.466 -6.023 1.00 49.19 309 TRP A C 1
ATOM 2354 O O . TRP A 1 309 ? 4.882 19.868 -5.414 1.00 51.02 309 TRP A O 1
ATOM 2365 N N . GLN A 1 310 ? 4.210 21.119 -7.161 1.00 51.65 310 GLN A N 1
ATOM 2366 C CA . GLN A 1 310 ? 5.562 21.266 -7.704 1.00 56.71 310 GLN A CA 1
ATOM 2367 C C . GLN A 1 310 ? 5.870 22.732 -7.921 1.00 51.92 310 GLN A C 1
ATOM 2368 O O . GLN A 1 310 ? 5.431 23.322 -8.926 1.00 51.40 310 GLN A O 1
ATOM 2374 N N . PRO A 1 311 ? 6.626 23.356 -7.028 1.00 48.45 311 PRO A N 1
ATOM 2375 C CA . PRO A 1 311 ? 6.995 24.759 -7.243 1.00 50.65 311 PRO A CA 1
ATOM 2376 C C . PRO A 1 311 ? 7.749 24.946 -8.562 1.00 55.25 311 PRO A C 1
ATOM 2377 O O . PRO A 1 311 ? 8.682 24.199 -8.889 1.00 50.62 311 PRO A O 1
ATOM 2381 N N . GLN A 1 312 ? 7.301 25.951 -9.327 1.00 47.70 312 GLN A N 1
ATOM 2382 C CA . GLN A 1 312 ? 7.748 26.283 -10.675 1.00 54.18 312 GLN A CA 1
ATOM 2383 C C . GLN A 1 312 ? 8.817 27.370 -10.728 1.00 57.44 312 GLN A C 1
ATOM 2384 O O . GLN A 1 312 ? 9.525 27.468 -11.735 1.00 54.83 312 GLN A O 1
ATOM 2390 N N . TYR A 1 313 ? 8.951 28.197 -9.692 1.00 50.70 313 TYR A N 1
ATOM 2391 C CA . TYR A 1 313 ? 9.846 29.355 -9.748 1.00 52.39 313 TYR A CA 1
ATOM 2392 C C . TYR A 1 313 ? 10.791 29.355 -8.555 1.00 44.67 313 TYR A C 1
ATOM 2393 O O . TYR A 1 313 ? 10.856 30.322 -7.800 1.00 50.16 313 TYR A O 1
ATOM 2402 N N . SER A 1 314 ? 11.565 28.282 -8.407 1.00 50.33 314 SER A N 1
ATOM 2403 C CA . SER A 1 314 ? 12.394 28.119 -7.217 1.00 55.06 314 SER A CA 1
ATOM 2404 C C . SER A 1 314 ? 13.701 28.913 -7.264 1.00 53.85 314 SER A C 1
ATOM 2405 O O . SER A 1 314 ? 14.301 29.156 -6.212 1.00 55.07 314 SER A O 1
ATOM 2408 N N . SER A 1 315 ? 14.161 29.330 -8.438 1.00 54.42 315 SER A N 1
ATOM 2409 C CA . SER A 1 315 ? 15.440 30.019 -8.518 1.00 50.50 315 SER A CA 1
ATOM 2410 C C . SER A 1 315 ? 15.312 31.458 -8.024 1.00 47.71 315 SER A C 1
ATOM 2411 O O . SER A 1 315 ? 14.303 32.133 -8.271 1.00 51.43 315 SER A O 1
ATOM 2414 N N . ILE A 1 316 ? 16.343 31.928 -7.317 1.00 42.54 316 ILE A N 1
ATOM 2415 C CA . ILE A 1 316 ? 16.319 33.290 -6.791 1.00 43.99 316 ILE A CA 1
ATOM 2416 C C . ILE A 1 316 ? 16.259 34.310 -7.921 1.00 48.32 316 ILE A C 1
ATOM 2417 O O . ILE A 1 316 ? 15.721 35.412 -7.750 1.00 46.73 316 ILE A O 1
ATOM 2422 N N . LYS A 1 317 ? 16.797 33.964 -9.089 1.00 46.63 317 LYS A N 1
ATOM 2423 C CA . LYS A 1 317 ? 16.812 34.903 -10.203 1.00 47.36 317 LYS A CA 1
ATOM 2424 C C . LYS A 1 317 ? 15.409 35.082 -10.781 1.00 49.94 317 LYS A C 1
ATOM 2425 O O . LYS A 1 317 ? 14.988 36.210 -11.066 1.00 51.21 317 LYS A O 1
ATOM 2431 N N . ASP A 1 318 ? 14.661 33.985 -10.945 1.00 46.32 318 ASP A N 1
ATOM 2432 C CA . ASP A 1 318 ? 13.243 34.086 -11.289 1.00 48.95 318 ASP A CA 1
ATOM 2433 C C . ASP A 1 318 ? 12.497 34.976 -10.298 1.00 48.85 318 ASP A C 1
ATOM 2434 O O . ASP A 1 318 ? 11.793 35.925 -10.683 1.00 47.49 318 ASP A O 1
ATOM 2439 N N . ILE A 1 319 ? 12.628 34.656 -9.007 1.00 42.19 319 ILE A N 1
ATOM 2440 C CA . ILE A 1 319 ? 11.925 35.389 -7.955 1.00 42.68 319 ILE A CA 1
ATOM 2441 C C . ILE A 1 319 ? 12.248 36.877 -8.033 1.00 42.87 319 ILE A C 1
ATOM 2442 O O . ILE A 1 319 ? 11.351 37.724 -8.096 1.00 40.66 319 ILE A O 1
ATOM 2447 N N . VAL A 1 320 ? 13.541 37.210 -8.105 1.00 45.27 320 VAL A N 1
ATOM 2448 C CA . VAL A 1 320 ? 13.960 38.609 -8.068 1.00 45.12 320 VAL A CA 1
ATOM 2449 C C . VAL A 1 320 ? 13.634 39.335 -9.376 1.00 41.48 320 VAL A C 1
ATOM 2450 O O . VAL A 1 320 ? 13.285 40.519 -9.343 1.00 44.75 320 VAL A O 1
ATOM 2454 N N . SER A 1 321 ? 13.691 38.649 -10.529 1.00 42.14 321 SER A N 1
ATOM 2455 C CA . SER A 1 321 ? 13.265 39.249 -11.808 1.00 47.41 321 SER A CA 1
ATOM 2456 C C . SER A 1 321 ? 11.803 39.681 -11.778 1.00 43.11 321 SER A C 1
ATOM 2457 O O . SER A 1 321 ? 11.466 40.819 -12.126 1.00 41.92 321 SER A O 1
ATOM 2460 N N . HIS A 1 322 ? 10.908 38.755 -11.434 1.00 42.59 322 HIS A N 1
ATOM 2461 C CA . HIS A 1 322 ? 9.492 39.098 -11.342 1.00 45.51 322 HIS A CA 1
ATOM 2462 C C . HIS A 1 322 ? 9.248 40.255 -10.373 1.00 41.89 322 HIS A C 1
ATOM 2463 O O . HIS A 1 322 ? 8.507 41.191 -10.695 1.00 43.73 322 HIS A O 1
ATOM 2470 N N . ALA A 1 323 ? 9.886 40.230 -9.195 1.00 37.76 323 ALA A N 1
ATOM 2471 C CA . ALA A 1 323 ? 9.719 41.344 -8.263 1.00 42.01 323 ALA A CA 1
ATOM 2472 C C . ALA A 1 323 ? 10.239 42.643 -8.865 1.00 43.09 323 ALA A C 1
ATOM 2473 O O . ALA A 1 323 ? 9.587 43.692 -8.750 1.00 39.17 323 ALA A O 1
ATOM 2475 N N . TRP A 1 324 ? 11.411 42.586 -9.525 1.00 44.25 324 TRP A N 1
ATOM 2476 C CA . TRP A 1 324 ? 11.979 43.768 -10.178 1.00 43.61 324 TRP A CA 1
ATOM 2477 C C . TRP A 1 324 ? 11.037 44.325 -11.234 1.00 42.01 324 TRP A C 1
ATOM 2478 O O . TRP A 1 324 ? 10.841 45.545 -11.321 1.00 43.59 324 TRP A O 1
ATOM 2489 N N . GLN A 1 325 ? 10.440 43.446 -12.043 1.00 39.94 325 GLN A N 1
ATOM 2490 C CA . GLN A 1 325 ? 9.468 43.908 -13.027 1.00 45.84 325 GLN A CA 1
ATOM 2491 C C . GLN A 1 325 ? 8.289 44.611 -12.358 1.00 50.03 325 GLN A C 1
ATOM 2492 O O . GLN A 1 325 ? 7.831 45.657 -12.835 1.00 54.36 325 GLN A O 1
ATOM 2498 N N . TRP A 1 326 ? 7.777 44.057 -11.250 1.00 46.36 326 TRP A N 1
ATOM 2499 C CA . TRP A 1 326 ? 6.639 44.698 -10.595 1.00 42.69 326 TRP A CA 1
ATOM 2500 C C . TRP A 1 326 ? 7.030 46.041 -9.976 1.00 45.35 326 TRP A C 1
ATOM 2501 O O . TRP A 1 326 ? 6.310 47.034 -10.133 1.00 47.10 326 TRP A O 1
ATOM 2512 N N . HIS A 1 327 ? 8.166 46.102 -9.274 1.00 43.05 327 HIS A N 1
ATOM 2513 C CA . HIS A 1 327 ? 8.504 47.330 -8.555 1.00 46.19 327 HIS A CA 1
ATOM 2514 C C . HIS A 1 327 ? 8.797 48.500 -9.497 1.00 48.02 327 HIS A C 1
ATOM 2515 O O . HIS A 1 327 ? 8.499 49.649 -9.161 1.00 52.27 327 HIS A O 1
ATOM 2522 N N . GLN A 1 328 ? 9.361 48.242 -10.677 1.00 52.11 328 GLN A N 1
ATOM 2523 C CA . GLN A 1 328 ? 9.563 49.328 -11.640 1.00 54.25 328 GLN A CA 1
ATOM 2524 C C . GLN A 1 328 ? 8.246 49.936 -12.106 1.00 54.80 328 GLN A C 1
ATOM 2525 O O . GLN A 1 328 ? 8.180 51.146 -12.353 1.00 56.07 328 GLN A O 1
ATOM 2531 N N . LYS A 1 329 ? 7.201 49.116 -12.268 1.00 49.00 329 LYS A N 1
ATOM 2532 C CA . LYS A 1 329 ? 5.898 49.636 -12.673 1.00 52.66 329 LYS A CA 1
ATOM 2533 C C . LYS A 1 329 ? 5.151 50.279 -11.505 1.00 59.23 329 LYS A C 1
ATOM 2534 O O . LYS A 1 329 ? 4.592 51.372 -11.648 1.00 62.44 329 LYS A O 1
ATOM 2540 N N . ARG A 1 330 ? 5.140 49.624 -10.334 1.00 56.13 330 ARG A N 1
ATOM 2541 C CA . ARG A 1 330 ? 4.222 50.031 -9.275 1.00 51.96 330 ARG A CA 1
ATOM 2542 C C . ARG A 1 330 ? 4.776 51.193 -8.463 1.00 55.90 330 ARG A C 1
ATOM 2543 O O . ARG A 1 330 ? 4.026 52.104 -8.088 1.00 55.12 330 ARG A O 1
ATOM 2551 N N . HIS A 1 331 ? 6.082 51.191 -8.197 1.00 56.83 331 HIS A N 1
ATOM 2552 C CA . HIS A 1 331 ? 6.716 52.173 -7.324 1.00 57.15 331 HIS A CA 1
ATOM 2553 C C . HIS A 1 331 ? 7.541 53.202 -8.093 1.00 63.23 331 HIS A C 1
ATOM 2554 O O . HIS A 1 331 ? 8.586 53.651 -7.617 1.00 58.15 331 HIS A O 1
ATOM 2561 N N . GLN A 1 332 ? 7.056 53.596 -9.278 1.00 71.49 332 GLN A N 1
ATOM 2562 C CA . GLN A 1 332 ? 7.730 54.551 -10.178 1.00 75.88 332 GLN A CA 1
ATOM 2563 C C . GLN A 1 332 ? 8.208 55.807 -9.469 1.00 77.00 332 GLN A C 1
ATOM 2564 O O . GLN A 1 332 ? 7.429 56.470 -8.780 1.00 78.84 332 GLN A O 1
ATOM 2571 N N . LYS B 1 5 ? -6.805 51.808 52.345 1.00 80.43 5 LYS B N 1
ATOM 2572 C CA . LYS B 1 5 ? -7.046 50.421 51.924 1.00 67.98 5 LYS B CA 1
ATOM 2573 C C . LYS B 1 5 ? -6.981 50.252 50.406 1.00 61.82 5 LYS B C 1
ATOM 2574 O O . LYS B 1 5 ? -7.787 50.858 49.679 1.00 54.51 5 LYS B O 1
ATOM 2580 N N . PRO B 1 6 ? -6.067 49.431 49.892 1.00 53.89 6 PRO B N 1
ATOM 2581 C CA . PRO B 1 6 ? -6.046 49.165 48.449 1.00 49.81 6 PRO B CA 1
ATOM 2582 C C . PRO B 1 6 ? -7.336 48.494 48.008 1.00 49.00 6 PRO B C 1
ATOM 2583 O O . PRO B 1 6 ? -7.968 47.750 48.763 1.00 45.84 6 PRO B O 1
ATOM 2587 N N . SER B 1 7 ? -7.724 48.771 46.767 1.00 44.69 7 SER B N 1
ATOM 2588 C CA . SER B 1 7 ? -8.992 48.321 46.215 1.00 45.56 7 SER B CA 1
ATOM 2589 C C . SER B 1 7 ? -8.736 47.288 45.115 1.00 42.69 7 SER B C 1
ATOM 2590 O O . SER B 1 7 ? -7.923 47.517 44.207 1.00 38.70 7 SER B O 1
ATOM 2593 N N . ILE B 1 8 ? -9.418 46.146 45.214 1.00 44.45 8 ILE B N 1
ATOM 2594 C CA . ILE B 1 8 ? -9.143 44.964 44.402 1.00 39.35 8 ILE B CA 1
ATOM 2595 C C . ILE B 1 8 ? -10.421 44.539 43.695 1.00 36.32 8 ILE B C 1
ATOM 2596 O O . ILE B 1 8 ? -11.455 44.338 44.339 1.00 38.53 8 ILE B O 1
ATOM 2601 N N . LEU B 1 9 ? -10.340 44.376 42.381 1.00 34.46 9 LEU B N 1
ATOM 2602 C CA . LEU B 1 9 ? -11.390 43.734 41.605 1.00 34.87 9 LEU B CA 1
ATOM 2603 C C . LEU B 1 9 ? -11.124 42.233 41.582 1.00 35.56 9 LEU B C 1
ATOM 2604 O O . LEU B 1 9 ? -10.016 41.798 41.237 1.00 34.53 9 LEU B O 1
ATOM 2609 N N . VAL B 1 10 ? -12.131 41.452 41.965 1.00 30.95 10 VAL B N 1
ATOM 2610 C CA . VAL B 1 10 ? -12.063 39.994 41.948 1.00 32.54 10 VAL B CA 1
ATOM 2611 C C . VAL B 1 10 ? -13.113 39.497 40.958 1.00 30.76 10 VAL B C 1
ATOM 2612 O O . VAL B 1 10 ? -14.316 39.519 41.259 1.00 32.34 10 VAL B O 1
ATOM 2616 N N . THR B 1 11 ? -12.681 39.055 39.776 1.00 27.14 11 THR B N 1
ATOM 2617 C CA . THR B 1 11 ? -13.647 38.455 38.864 1.00 25.80 11 THR B CA 1
ATOM 2618 C C . THR B 1 11 ? -13.915 37.015 39.285 1.00 27.83 11 THR B C 1
ATOM 2619 O O . THR B 1 11 ? -13.038 36.336 39.823 1.00 32.51 11 THR B O 1
ATOM 2623 N N . GLY B 1 12 ? -15.129 36.535 39.024 1.00 28.90 12 GLY B N 1
ATOM 2624 C CA . GLY B 1 12 ? -15.470 35.214 39.516 1.00 27.04 12 GLY B CA 1
ATOM 2625 C C . GLY B 1 12 ? -15.578 35.111 41.027 1.00 30.10 12 GLY B C 1
ATOM 2626 O O . GLY B 1 12 ? -15.544 34.006 41.571 1.00 30.74 12 GLY B O 1
ATOM 2627 N N . GLY B 1 13 ? -15.745 36.236 41.722 1.00 29.31 13 GLY B N 1
ATOM 2628 C CA . GLY B 1 13 ? -15.765 36.229 43.172 1.00 30.54 13 GLY B CA 1
ATOM 2629 C C . GLY B 1 13 ? -16.947 35.521 43.795 1.00 31.36 13 GLY B C 1
ATOM 2630 O O . GLY B 1 13 ? -16.904 35.226 44.990 1.00 32.37 13 GLY B O 1
ATOM 2631 N N . ALA B 1 14 ? -18.017 35.268 43.033 1.00 30.54 14 ALA B N 1
ATOM 2632 C CA . ALA B 1 14 ? -19.176 34.575 43.584 1.00 29.15 14 ALA B CA 1
ATOM 2633 C C . ALA B 1 14 ? -19.055 33.047 43.525 1.00 34.24 14 ALA B C 1
ATOM 2634 O O . ALA B 1 14 ? -19.966 32.346 43.991 1.00 33.42 14 ALA B O 1
ATOM 2636 N N . GLY B 1 15 ? -17.969 32.515 42.958 1.00 32.40 15 GLY B N 1
ATOM 2637 C CA . GLY B 1 15 ? -17.777 31.087 42.836 1.00 30.91 15 GLY B CA 1
ATOM 2638 C C . GLY B 1 15 ? -16.947 30.508 43.974 1.00 33.52 15 GLY B C 1
ATOM 2639 O O . GLY B 1 15 ? -16.628 31.173 44.964 1.00 34.08 15 GLY B O 1
ATOM 2640 N N . TYR B 1 16 ? -16.581 29.239 43.806 1.00 28.59 16 TYR B N 1
ATOM 2641 C CA . TYR B 1 16 ? -15.947 28.441 44.844 1.00 32.25 16 TYR B CA 1
ATOM 2642 C C . TYR B 1 16 ? -14.644 29.045 45.362 1.00 33.68 16 TYR B C 1
ATOM 2643 O O . TYR B 1 16 ? -14.573 29.471 46.518 1.00 31.86 16 TYR B O 1
ATOM 2652 N N . ILE B 1 17 ? -13.603 29.078 44.531 1.00 31.01 17 ILE B N 1
ATOM 2653 C CA . ILE B 1 17 ? -12.310 29.566 45.009 1.00 30.02 17 ILE B CA 1
ATOM 2654 C C . ILE B 1 17 ? -12.331 31.085 45.203 1.00 30.74 17 ILE B C 1
ATOM 2655 O O . ILE B 1 17 ? -11.786 31.600 46.185 1.00 30.90 17 ILE B O 1
ATOM 2660 N N . GLY B 1 18 ? -12.958 31.829 44.280 1.00 28.93 18 GLY B N 1
ATOM 2661 C CA . GLY B 1 18 ? -12.998 33.283 44.421 1.00 29.77 18 GLY B CA 1
ATOM 2662 C C . GLY B 1 18 ? -13.643 33.750 45.726 1.00 34.53 18 GLY B C 1
ATOM 2663 O O . GLY B 1 18 ? -13.130 34.656 46.400 1.00 29.06 18 GLY B O 1
ATOM 2664 N N . SER B 1 19 ? -14.774 33.139 46.108 1.00 28.63 19 SER B N 1
ATOM 2665 C CA . SER B 1 19 ? -15.441 33.579 47.335 1.00 30.29 19 SER B CA 1
ATOM 2666 C C . SER B 1 19 ? -14.532 33.395 48.549 1.00 31.58 19 SER B C 1
ATOM 2667 O O . SER B 1 19 ? -14.486 34.255 49.439 1.00 30.73 19 SER B O 1
ATOM 2670 N N . HIS B 1 20 ? -13.780 32.289 48.599 1.00 30.37 20 HIS B N 1
ATOM 2671 C CA . HIS B 1 20 ? -12.897 32.088 49.746 1.00 33.07 20 HIS B CA 1
ATOM 2672 C C . HIS B 1 20 ? -11.754 33.088 49.735 1.00 34.70 20 HIS B C 1
ATOM 2673 O O . HIS B 1 20 ? -11.301 33.516 50.804 1.00 36.62 20 HIS B O 1
ATOM 2680 N N . THR B 1 21 ? -11.291 33.489 48.543 1.00 29.33 21 THR B N 1
ATOM 2681 C CA . THR B 1 21 ? -10.260 34.520 48.464 1.00 33.20 21 THR B CA 1
ATOM 2682 C C . THR B 1 21 ? -10.796 35.892 48.875 1.00 33.08 21 THR B C 1
ATOM 2683 O O . THR B 1 21 ? -10.074 36.672 49.504 1.00 34.08 21 THR B O 1
ATOM 2687 N N . VAL B 1 22 ? -12.040 36.223 48.497 1.00 33.90 22 VAL B N 1
ATOM 2688 C CA . VAL B 1 22 ? -12.624 37.503 48.913 1.00 36.40 22 VAL B CA 1
ATOM 2689 C C . VAL B 1 22 ? -12.634 37.612 50.435 1.00 34.67 22 VAL B C 1
ATOM 2690 O O . VAL B 1 22 ? -12.179 38.611 51.002 1.00 37.72 22 VAL B O 1
ATOM 2694 N N . LEU B 1 23 ? -13.113 36.565 51.113 1.00 31.92 23 LEU B N 1
ATOM 2695 C CA . LEU B 1 23 ? -13.126 36.547 52.575 1.00 38.29 23 LEU B CA 1
ATOM 2696 C C . LEU B 1 23 ? -11.732 36.776 53.145 1.00 39.14 23 LEU B C 1
ATOM 2697 O O . LEU B 1 23 ? -11.549 37.585 54.055 1.00 37.27 23 LEU B O 1
ATOM 2702 N N . ALA B 1 24 ? -10.719 36.107 52.588 1.00 36.95 24 ALA B N 1
ATOM 2703 C CA . ALA B 1 24 ? -9.368 36.317 53.104 1.00 35.48 24 ALA B CA 1
ATOM 2704 C C . ALA B 1 24 ? -8.857 37.712 52.789 1.00 40.84 24 ALA B C 1
ATOM 2705 O O . ALA B 1 24 ? -8.066 38.270 53.564 1.00 38.83 24 ALA B O 1
ATOM 2707 N N . LEU B 1 25 ? -9.280 38.282 51.656 1.00 34.82 25 LEU B N 1
ATOM 2708 C CA . LEU B 1 25 ? -8.826 39.618 51.298 1.00 37.95 25 LEU B CA 1
ATOM 2709 C C . LEU B 1 25 ? -9.376 40.650 52.281 1.00 41.34 25 LEU B C 1
ATOM 2710 O O . LEU B 1 25 ? -8.636 41.522 52.747 1.00 40.66 25 LEU B O 1
ATOM 2715 N N . LYS B 1 26 ? -10.661 40.548 52.625 1.00 36.33 26 LYS B N 1
ATOM 2716 C CA . LYS B 1 26 ? -11.246 41.458 53.607 1.00 44.60 26 LYS B CA 1
ATOM 2717 C C . LYS B 1 26 ? -10.496 41.385 54.927 1.00 45.50 26 LYS B C 1
ATOM 2718 O O . LYS B 1 26 ? -10.074 42.417 55.469 1.00 43.22 26 LYS B O 1
ATOM 2724 N N . GLN B 1 27 ? -10.319 40.159 55.450 1.00 47.17 27 GLN B N 1
ATOM 2725 C CA . GLN B 1 27 ? -9.552 39.933 56.676 1.00 42.36 27 GLN B CA 1
ATOM 2726 C C . GLN B 1 27 ? -8.188 40.613 56.622 1.00 39.76 27 GLN B C 1
ATOM 2727 O O . GLN B 1 27 ? -7.692 41.117 57.638 1.00 51.53 27 GLN B O 1
ATOM 2733 N N . ALA B 1 28 ? -7.563 40.643 55.450 1.00 42.96 28 ALA B N 1
ATOM 2734 C CA . ALA B 1 28 ? -6.224 41.207 55.326 1.00 43.22 28 ALA B CA 1
ATOM 2735 C C . ALA B 1 28 ? -6.216 42.718 55.124 1.00 38.56 28 ALA B C 1
ATOM 2736 O O . ALA B 1 28 ? -5.138 43.290 54.947 1.00 43.56 28 ALA B O 1
ATOM 2738 N N . GLY B 1 29 ? -7.369 43.379 55.121 1.00 44.58 29 GLY B N 1
ATOM 2739 C CA . GLY B 1 29 ? -7.406 44.825 54.985 1.00 43.44 29 GLY B CA 1
ATOM 2740 C C . GLY B 1 29 ? -7.574 45.365 53.579 1.00 49.98 29 GLY B C 1
ATOM 2741 O O . GLY B 1 29 ? -7.277 46.542 53.347 1.00 52.12 29 GLY B O 1
ATOM 2742 N N . TYR B 1 30 ? -8.048 44.565 52.632 1.00 45.28 30 TYR B N 1
ATOM 2743 C CA . TYR B 1 30 ? -8.289 45.064 51.289 1.00 43.14 30 TYR B CA 1
ATOM 2744 C C . TYR B 1 30 ? -9.769 45.351 51.087 1.00 44.08 30 TYR B C 1
ATOM 2745 O O . TYR B 1 30 ? -10.635 44.712 51.696 1.00 44.83 30 TYR B O 1
ATOM 2754 N N . ASP B 1 31 ? -10.047 46.332 50.236 1.00 43.40 31 ASP B N 1
ATOM 2755 C CA . ASP B 1 31 ? -11.401 46.595 49.763 1.00 46.82 31 ASP B CA 1
ATOM 2756 C C . ASP B 1 31 ? -11.626 45.840 48.457 1.00 42.83 31 ASP B C 1
ATOM 2757 O O . ASP B 1 31 ? -10.804 45.909 47.536 1.00 44.82 31 ASP B O 1
ATOM 2762 N N . VAL B 1 32 ? -12.739 45.135 48.380 1.00 37.54 32 VAL B N 1
ATOM 2763 C CA . VAL B 1 32 ? -13.016 44.219 47.287 1.00 41.33 32 VAL B CA 1
ATOM 2764 C C . VAL B 1 32 ? -14.297 44.653 46.593 1.00 43.45 32 VAL B C 1
ATOM 2765 O O . VAL B 1 32 ? -15.274 45.032 47.254 1.00 37.80 32 VAL B O 1
ATOM 2769 N N . VAL B 1 33 ? -14.270 44.625 45.259 1.00 35.24 33 VAL B N 1
ATOM 2770 C CA . VAL B 1 33 ? -15.463 44.627 44.426 1.00 38.81 33 VAL B CA 1
ATOM 2771 C C . VAL B 1 33 ? -15.428 43.350 43.600 1.00 36.99 33 VAL B C 1
ATOM 2772 O O . VAL B 1 33 ? -14.377 42.999 43.052 1.00 34.33 33 VAL B O 1
ATOM 2776 N N . ILE B 1 34 ? -16.562 42.647 43.527 1.00 35.39 34 ILE B N 1
ATOM 2777 C CA . ILE B 1 34 ? -16.673 41.408 42.767 1.00 31.90 34 ILE B CA 1
ATOM 2778 C C . ILE B 1 34 ? -17.322 41.699 41.420 1.00 36.72 34 ILE B C 1
ATOM 2779 O O . ILE B 1 34 ? -18.326 42.419 41.347 1.00 35.65 34 ILE B O 1
ATOM 2784 N N . LEU B 1 35 ? -16.757 41.137 40.353 1.00 32.93 35 LEU B N 1
ATOM 2785 C CA . LEU B 1 35 ? -17.386 41.125 39.043 1.00 32.01 35 LEU B CA 1
ATOM 2786 C C . LEU B 1 35 ? -17.705 39.674 38.705 1.00 36.82 35 LEU B C 1
ATOM 2787 O O . LEU B 1 35 ? -16.797 38.837 38.627 1.00 34.22 35 LEU B O 1
ATOM 2792 N N . ASP B 1 36 ? -18.988 39.365 38.538 1.00 32.07 36 ASP B N 1
ATOM 2793 C CA . ASP B 1 36 ? -19.387 37.982 38.324 1.00 31.31 36 ASP B CA 1
ATOM 2794 C C . ASP B 1 36 ? -20.678 38.013 37.539 1.00 32.67 36 ASP B C 1
ATOM 2795 O O . ASP B 1 36 ? -21.538 38.832 37.838 1.00 30.19 36 ASP B O 1
ATOM 2800 N N . ASN B 1 37 ? -20.793 37.147 36.526 1.00 32.05 37 ASN B N 1
ATOM 2801 C CA . ASN B 1 37 ? -21.990 37.074 35.690 1.00 33.37 37 ASN B CA 1
ATOM 2802 C C . ASN B 1 37 ? -23.017 36.092 36.226 1.00 31.44 37 ASN B C 1
ATOM 2803 O O . ASN B 1 37 ? -24.086 35.936 35.623 1.00 32.14 37 ASN B O 1
ATOM 2808 N N . LEU B 1 38 ? -22.713 35.444 37.343 1.00 26.44 38 LEU B N 1
ATOM 2809 C CA . LEU B 1 38 ? -23.626 34.569 38.075 1.00 30.26 38 LEU B CA 1
ATOM 2810 C C . LEU B 1 38 ? -24.061 33.367 37.256 1.00 34.70 38 LEU B C 1
ATOM 2811 O O . LEU B 1 38 ? -25.074 32.732 37.586 1.00 29.63 38 LEU B O 1
ATOM 2816 N N . VAL B 1 39 ? -23.320 33.024 36.193 1.00 31.64 39 VAL B N 1
ATOM 2817 C CA . VAL B 1 39 ? -23.625 31.782 35.487 1.00 30.63 39 VAL B CA 1
ATOM 2818 C C . VAL B 1 39 ? -23.490 30.586 36.424 1.00 34.37 39 VAL B C 1
ATOM 2819 O O . VAL B 1 39 ? -24.344 29.698 36.434 1.00 34.39 39 VAL B O 1
ATOM 2823 N N . TYR B 1 40 ? -22.435 30.557 37.248 1.00 32.97 40 TYR B N 1
ATOM 2824 C CA . TYR B 1 40 ? -22.234 29.477 38.204 1.00 35.54 40 TYR B CA 1
ATOM 2825 C C . TYR B 1 40 ? -22.028 29.954 39.642 1.00 34.69 40 TYR B C 1
ATOM 2826 O O . TYR B 1 40 ? -22.084 29.130 40.560 1.00 36.91 40 TYR B O 1
ATOM 2835 N N . GLY B 1 41 ? -21.795 31.243 39.874 1.00 33.16 41 GLY B N 1
ATOM 2836 C CA . GLY B 1 41 ? -21.655 31.749 41.228 1.00 36.20 41 GLY B CA 1
ATOM 2837 C C . GLY B 1 41 ? -23.000 31.921 41.920 1.00 34.75 41 GLY B C 1
ATOM 2838 O O . GLY B 1 41 ? -24.055 31.570 41.405 1.00 32.99 41 GLY B O 1
ATOM 2839 N N . HIS B 1 42 ? -22.966 32.489 43.123 1.00 36.61 42 HIS B N 1
ATOM 2840 C CA . HIS B 1 42 ? -24.168 32.502 43.960 1.00 39.35 42 HIS B CA 1
ATOM 2841 C C . HIS B 1 42 ? -24.312 33.867 44.613 1.00 34.98 42 HIS B C 1
ATOM 2842 O O . HIS B 1 42 ? -23.548 34.192 45.528 1.00 37.06 42 HIS B O 1
ATOM 2849 N N . ARG B 1 43 ? -25.279 34.673 44.148 1.00 35.26 43 ARG B N 1
ATOM 2850 C CA . ARG B 1 43 ? -25.429 36.004 44.729 1.00 35.76 43 ARG B CA 1
ATOM 2851 C C . ARG B 1 43 ? -25.746 35.954 46.223 1.00 38.26 43 ARG B C 1
ATOM 2852 O O . ARG B 1 43 ? -25.370 36.868 46.961 1.00 37.98 43 ARG B O 1
ATOM 2860 N N . ASP B 1 44 ? -26.420 34.904 46.690 1.00 36.19 44 ASP B N 1
ATOM 2861 C CA . ASP B 1 44 ? -26.837 34.894 48.089 1.00 43.56 44 ASP B CA 1
ATOM 2862 C C . ASP B 1 44 ? -25.629 34.783 49.017 1.00 43.84 44 ASP B C 1
ATOM 2863 O O . ASP B 1 44 ? -25.580 35.446 50.066 1.00 43.01 44 ASP B O 1
ATOM 2868 N N . LEU B 1 45 ? -24.607 34.014 48.621 1.00 38.63 45 LEU B N 1
ATOM 2869 C CA . LEU B 1 45 ? -23.407 33.960 49.449 1.00 36.67 45 LEU B CA 1
ATOM 2870 C C . LEU B 1 45 ? -22.653 35.274 49.407 1.00 38.63 45 LEU B C 1
ATOM 2871 O O . LEU B 1 45 ? -21.982 35.641 50.383 1.00 36.91 45 LEU B O 1
ATOM 2876 N N . VAL B 1 46 ? -22.702 35.973 48.272 1.00 35.40 46 VAL B N 1
ATOM 2877 C CA . VAL B 1 46 ? -22.030 37.259 48.205 1.00 36.91 46 VAL B CA 1
ATOM 2878 C C . VAL B 1 46 ? -22.696 38.252 49.140 1.00 37.46 46 VAL B C 1
ATOM 2879 O O . VAL B 1 46 ? -22.026 39.027 49.827 1.00 38.72 46 VAL B O 1
ATOM 2883 N N . GLU B 1 47 ? -24.023 38.277 49.138 1.00 38.63 47 GLU B N 1
ATOM 2884 C CA . GLU B 1 47 ? -24.734 39.292 49.892 1.00 42.34 47 GLU B CA 1
ATOM 2885 C C . GLU B 1 47 ? -24.700 38.975 51.376 1.00 43.27 47 GLU B C 1
ATOM 2886 O O . GLU B 1 47 ? -24.410 39.863 52.186 1.00 45.06 47 GLU B O 1
ATOM 2892 N N . LYS B 1 48 ? -24.939 37.706 51.736 1.00 40.84 48 LYS B N 1
ATOM 2893 C CA . LYS B 1 48 ? -25.042 37.299 53.133 1.00 41.74 48 LYS B CA 1
ATOM 2894 C C . LYS B 1 48 ? -23.700 37.071 53.801 1.00 41.86 48 LYS B C 1
ATOM 2895 O O . LYS B 1 48 ? -23.571 37.401 54.980 1.00 46.83 48 LYS B O 1
ATOM 2901 N N . VAL B 1 49 ? -22.677 36.569 53.112 1.00 40.13 49 VAL B N 1
ATOM 2902 C CA . VAL B 1 49 ? -21.421 36.213 53.761 1.00 37.69 49 VAL B CA 1
ATOM 2903 C C . VAL B 1 49 ? -20.291 37.168 53.394 1.00 38.36 49 VAL B C 1
ATOM 2904 O O . VAL B 1 49 ? -19.602 37.682 54.27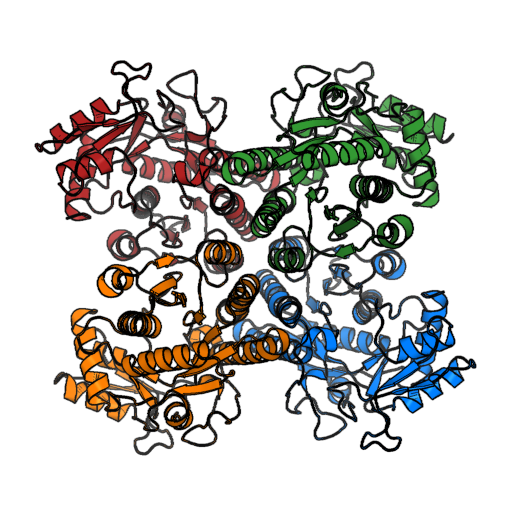5 1.00 39.98 49 VAL B O 1
ATOM 2908 N N . LEU B 1 50 ? -20.074 37.410 52.092 1.00 37.49 50 LEU B N 1
ATOM 2909 C CA . LEU B 1 50 ? -18.930 38.230 51.704 1.00 36.74 50 LEU B CA 1
ATOM 2910 C C . LEU B 1 50 ? -19.198 39.704 51.955 1.00 36.19 50 LEU B C 1
ATOM 2911 O O . LEU B 1 50 ? -18.267 40.455 52.252 1.00 39.36 50 LEU B O 1
ATOM 2916 N N . GLN B 1 51 ? -20.446 40.142 51.784 1.00 38.69 51 GLN B N 1
ATOM 2917 C CA . GLN B 1 51 ? -20.859 41.504 52.140 1.00 43.90 51 GLN B CA 1
ATOM 2918 C C . GLN B 1 51 ? -19.951 42.546 51.490 1.00 41.75 51 GLN B C 1
ATOM 2919 O O . GLN B 1 51 ? -19.435 43.447 52.148 1.00 47.73 51 GLN B O 1
ATOM 2925 N N . VAL B 1 52 ? -19.721 42.391 50.184 1.00 42.13 52 VAL B N 1
ATOM 2926 C CA . VAL B 1 52 ? -18.981 43.371 49.399 1.00 38.11 52 VAL B CA 1
ATOM 2927 C C . VAL B 1 52 ? -19.826 43.692 48.177 1.00 39.50 52 VAL B C 1
ATOM 2928 O O . VAL B 1 52 ? -20.793 42.992 47.862 1.00 39.20 52 VAL B O 1
ATOM 2932 N N . GLU B 1 53 ? -19.467 44.780 47.506 1.00 38.10 53 GLU B N 1
ATOM 2933 C CA . GLU B 1 53 ? -20.204 45.196 46.319 1.00 40.44 53 GLU B CA 1
ATOM 2934 C C . GLU B 1 53 ? -20.090 44.151 45.210 1.00 41.11 53 GLU B C 1
ATOM 2935 O O . GLU B 1 53 ? -19.004 43.637 44.917 1.00 36.48 53 GLU B O 1
ATOM 2941 N N . LEU B 1 54 ? -21.226 43.833 44.596 1.00 38.63 54 LEU B N 1
ATOM 2942 C CA . LEU B 1 54 ? -21.290 42.869 43.511 1.00 39.08 54 LEU B CA 1
ATOM 2943 C C . LEU B 1 54 ? -21.733 43.585 42.239 1.00 37.21 54 LEU B C 1
ATOM 2944 O O . LEU B 1 54 ? -22.777 44.244 42.212 1.00 38.62 54 LEU B O 1
ATOM 2949 N N . VAL B 1 55 ? -20.916 43.498 41.206 1.00 34.60 55 VAL B N 1
ATOM 2950 C CA . VAL B 1 55 ? -21.264 44.004 39.891 1.00 33.54 55 VAL B CA 1
ATOM 2951 C C . VAL B 1 55 ? -21.573 42.788 39.034 1.00 37.27 55 VAL B C 1
ATOM 2952 O O . VAL B 1 55 ? -20.691 41.951 38.794 1.00 35.47 55 VAL B O 1
ATOM 2956 N N . VAL B 1 56 ? -22.830 42.653 38.624 1.00 32.45 56 VAL B N 1
ATOM 2957 C CA . VAL B 1 56 ? -23.252 41.505 37.838 1.00 33.46 56 VAL B CA 1
ATOM 2958 C C . VAL B 1 56 ? -22.950 41.840 36.390 1.00 36.96 56 VAL B C 1
ATOM 2959 O O . VAL B 1 56 ? -23.524 42.766 35.828 1.00 40.65 56 VAL B O 1
ATOM 2963 N N . GLY B 1 57 ? -22.009 41.118 35.801 1.00 37.26 57 GLY B N 1
ATOM 2964 C CA . GLY B 1 57 ? -21.631 41.380 34.428 1.00 37.55 57 GLY B CA 1
ATOM 2965 C C . GLY B 1 57 ? -20.521 40.448 34.004 1.00 40.59 57 GLY B C 1
ATOM 2966 O O . GLY B 1 57 ? -20.059 39.578 34.772 1.00 36.40 57 GLY B O 1
ATOM 2967 N N . ASP B 1 58 ? -20.074 40.667 32.772 1.00 34.42 58 ASP B N 1
ATOM 2968 C CA . ASP B 1 58 ? -19.212 39.720 32.096 1.00 37.36 58 ASP B CA 1
ATOM 2969 C C . ASP B 1 58 ? -17.835 40.345 31.900 1.00 36.74 58 ASP B C 1
ATOM 2970 O O . ASP B 1 58 ? -17.726 41.532 31.561 1.00 34.00 58 ASP B O 1
ATOM 2975 N N . THR B 1 59 ? -16.776 39.569 32.201 1.00 32.45 59 THR B N 1
ATOM 2976 C CA . THR B 1 59 ? -15.406 40.075 31.992 1.00 33.20 59 THR B CA 1
ATOM 2977 C C . THR B 1 59 ? -15.109 40.338 30.530 1.00 36.60 59 THR B C 1
ATOM 2978 O O . THR B 1 59 ? -14.185 41.113 30.220 1.00 36.67 59 THR B O 1
ATOM 2982 N N . GLY B 1 60 ? -15.850 39.716 29.617 1.00 32.23 60 GLY B N 1
ATOM 2983 C CA . GLY B 1 60 ? -15.654 40.034 28.223 1.00 34.35 60 GLY B CA 1
ATOM 2984 C C . GLY B 1 60 ? -16.427 41.229 27.705 1.00 37.85 60 GLY B C 1
ATOM 2985 O O . GLY B 1 60 ? -16.418 41.470 26.497 1.00 36.47 60 GLY B O 1
ATOM 2986 N N . ASP B 1 61 ? -17.102 41.991 28.572 1.00 41.21 61 ASP B N 1
ATOM 2987 C CA . ASP B 1 61 ? -17.972 43.095 28.136 1.00 41.69 61 ASP B CA 1
ATOM 2988 C C . ASP B 1 61 ? -17.180 44.398 28.266 1.00 38.72 61 ASP B C 1
ATOM 2989 O O . ASP B 1 61 ? -17.124 45.012 29.327 1.00 36.63 61 ASP B O 1
ATOM 2994 N N . ARG B 1 62 ? -16.532 44.801 27.169 1.00 39.22 62 ARG B N 1
ATOM 2995 C CA . ARG B 1 62 ? -15.641 45.960 27.222 1.00 36.65 62 ARG B CA 1
ATOM 2996 C C . ARG B 1 62 ? -16.341 47.242 27.654 1.00 40.08 62 ARG B C 1
ATOM 2997 O O . ARG B 1 62 ? -15.777 47.958 28.503 1.00 40.52 62 ARG B O 1
ATOM 3005 N N . PRO B 1 63 ? -17.533 47.601 27.142 1.00 44.94 63 PRO B N 1
ATOM 3006 C CA . PRO B 1 63 ? -18.158 48.852 27.628 1.00 45.63 63 PRO B CA 1
ATOM 3007 C C . PRO B 1 63 ? -18.389 48.856 29.132 1.00 43.42 63 PRO B C 1
ATOM 3008 O O . PRO B 1 63 ? -18.116 49.874 29.781 1.00 45.61 63 PRO B O 1
ATOM 3012 N N . LEU B 1 64 ? -18.859 47.738 29.708 1.00 42.35 64 LEU B N 1
ATOM 3013 C CA . LEU B 1 64 ? -19.025 47.662 31.160 1.00 41.43 64 LEU B CA 1
ATOM 3014 C C . LEU B 1 64 ? -17.697 47.839 31.880 1.00 41.27 64 LEU B C 1
ATOM 3015 O O . LEU B 1 64 ? -17.615 48.572 32.870 1.00 42.22 64 LEU B O 1
ATOM 3020 N N . LEU B 1 65 ? -16.640 47.169 31.414 1.00 40.13 65 LEU B N 1
ATOM 3021 C CA . LEU B 1 65 ? -15.365 47.302 32.114 1.00 40.72 65 LEU B CA 1
ATOM 3022 C C . LEU B 1 65 ? -14.857 48.738 32.043 1.00 41.72 65 LEU B C 1
ATOM 3023 O O . LEU B 1 65 ? -14.361 49.276 33.037 1.00 40.37 65 LEU B O 1
ATOM 3028 N N . ASP B 1 66 ? -14.972 49.372 30.873 1.00 44.76 66 ASP B N 1
ATOM 3029 C CA . ASP B 1 66 ? -14.537 50.760 30.729 1.00 44.33 66 ASP B CA 1
ATOM 3030 C C . ASP B 1 66 ? -15.238 51.657 31.743 1.00 45.01 66 ASP B C 1
ATOM 3031 O O . ASP B 1 66 ? -14.585 52.431 32.454 1.00 49.32 66 ASP B O 1
ATOM 3036 N N . GLU B 1 67 ? -16.566 51.532 31.860 1.00 46.49 67 GLU B N 1
ATOM 3037 C CA . GLU B 1 67 ? -17.305 52.330 32.837 1.00 51.19 67 GLU B CA 1
ATOM 3038 C C . GLU B 1 67 ? -16.878 52.001 34.268 1.00 48.57 67 GLU B C 1
ATOM 3039 O O . GLU B 1 67 ? -16.747 52.898 35.111 1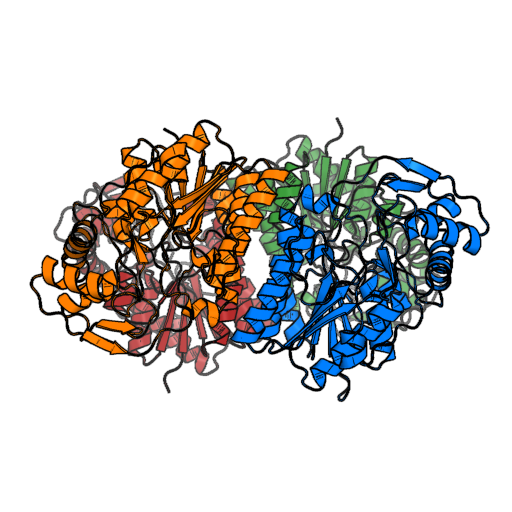.00 46.71 67 GLU B O 1
ATOM 3045 N N . LEU B 1 68 ? -16.661 50.721 34.567 1.00 48.27 68 LEU B N 1
ATOM 3046 C CA . LEU B 1 68 ? -16.362 50.339 35.946 1.00 45.71 68 LEU B CA 1
ATOM 3047 C C . LEU B 1 68 ? -15.003 50.881 36.399 1.00 47.17 68 LEU B C 1
ATOM 3048 O O . LEU B 1 68 ? -14.863 51.349 37.537 1.00 46.40 68 LEU B O 1
ATOM 3053 N N . PHE B 1 69 ? -13.999 50.850 35.519 1.00 43.43 69 PHE B N 1
ATOM 3054 C CA . PHE B 1 69 ? -12.660 51.317 35.882 1.00 43.82 69 PHE B CA 1
ATOM 3055 C C . PHE B 1 69 ? -12.565 52.844 35.956 1.00 50.75 69 PHE B C 1
ATOM 3056 O O . PHE B 1 69 ? -11.784 53.379 36.751 1.00 52.11 69 PHE B O 1
ATOM 3064 N N . LYS B 1 70 ? -13.328 53.557 35.130 1.00 50.82 70 LYS B N 1
ATOM 3065 C CA . LYS B 1 70 ? -13.404 55.011 35.250 1.00 56.80 70 LYS B CA 1
ATOM 3066 C C . LYS B 1 70 ? -14.138 55.438 36.518 1.00 55.12 70 LYS B C 1
ATOM 3067 O O . LYS B 1 70 ? -13.867 56.517 37.045 1.00 59.79 70 LYS B O 1
ATOM 3073 N N . SER B 1 71 ? -15.045 54.605 37.035 1.00 55.78 71 SER B N 1
ATOM 3074 C CA . SER B 1 71 ? -15.917 54.977 38.150 1.00 58.08 71 SER B CA 1
ATOM 3075 C C . SER B 1 71 ? -15.382 54.564 39.521 1.00 58.19 71 SER B C 1
ATOM 3076 O O . SER B 1 71 ? -16.022 54.860 40.536 1.00 57.06 71 SER B O 1
ATOM 3079 N N . ARG B 1 72 ? -14.254 53.869 39.585 1.00 60.57 72 ARG B N 1
ATOM 3080 C CA . ARG B 1 72 ? -13.701 53.429 40.858 1.00 55.31 72 ARG B CA 1
ATOM 3081 C C . ARG B 1 72 ? -12.246 53.065 40.624 1.00 53.23 72 ARG B C 1
ATOM 3082 O O . ARG B 1 72 ? -11.904 52.557 39.552 1.00 60.24 72 ARG B O 1
ATOM 3090 N N . HIS B 1 73 ? -11.391 53.335 41.607 1.00 53.37 73 HIS B N 1
ATOM 3091 C CA . HIS B 1 73 ? -9.957 53.146 41.441 1.00 51.37 73 HIS B CA 1
ATOM 3092 C C . HIS B 1 73 ? -9.534 51.789 41.984 1.00 50.97 73 HIS B C 1
ATOM 3093 O O . HIS B 1 73 ? -9.783 51.476 43.154 1.00 48.94 73 HIS B O 1
ATOM 3100 N N . PHE B 1 74 ? -8.863 51.003 41.148 1.00 42.72 74 PHE B N 1
ATOM 3101 C CA . PHE B 1 74 ? -8.373 49.697 41.552 1.00 43.22 74 PHE B CA 1
ATOM 3102 C C . PHE B 1 74 ? -6.863 49.651 41.459 1.00 41.51 74 PHE B C 1
ATOM 3103 O O . PHE B 1 74 ? -6.272 50.190 40.518 1.00 44.74 74 PHE B O 1
ATOM 3111 N N . ASP B 1 75 ? -6.251 48.966 42.418 1.00 39.37 75 ASP B N 1
ATOM 3112 C CA . ASP B 1 75 ? -4.810 48.759 42.437 1.00 42.96 75 ASP B CA 1
ATOM 3113 C C . ASP B 1 75 ? -4.379 47.425 41.839 1.00 39.52 75 ASP B C 1
ATOM 3114 O O . ASP B 1 75 ? -3.189 47.257 41.547 1.00 39.92 75 ASP B O 1
ATOM 3119 N N . ALA B 1 76 ? -5.301 46.475 41.677 1.00 36.05 76 ALA B N 1
ATOM 3120 C CA . ALA B 1 76 ? -4.986 45.169 41.110 1.00 37.74 76 ALA B CA 1
ATOM 3121 C C . ALA B 1 76 ? -6.283 44.448 40.785 1.00 35.00 76 ALA B C 1
ATOM 3122 O O . ALA B 1 76 ? -7.346 44.745 41.347 1.00 33.32 76 ALA B O 1
ATOM 3124 N N . VAL B 1 77 ? -6.173 43.483 39.876 1.00 35.44 77 VAL B N 1
ATOM 3125 C CA . VAL B 1 77 ? -7.280 42.624 39.484 1.00 34.48 77 VAL B CA 1
ATOM 3126 C C . VAL B 1 77 ? -6.877 41.177 39.761 1.00 33.39 77 VAL B C 1
ATOM 3127 O O . VAL B 1 77 ? -5.769 40.755 39.409 1.00 32.89 77 VAL B O 1
ATOM 3131 N N . MET B 1 78 ? -7.781 40.426 40.384 1.00 31.59 78 MET B N 1
ATOM 3132 C CA . MET B 1 78 ? -7.648 38.986 40.589 1.00 34.00 78 MET B CA 1
ATOM 3133 C C . MET B 1 78 ? -8.689 38.281 39.723 1.00 32.29 78 MET B C 1
ATOM 3134 O O . MET B 1 78 ? -9.896 38.546 39.850 1.00 34.19 78 MET B O 1
ATOM 3139 N N . HIS B 1 79 ? -8.239 37.371 38.878 1.00 25.42 79 HIS B N 1
ATOM 3140 C CA . HIS B 1 79 ? -9.071 36.841 37.805 1.00 31.46 79 HIS B CA 1
ATOM 3141 C C . HIS B 1 79 ? -9.338 35.349 38.026 1.00 32.75 79 HIS B C 1
ATOM 3142 O O . HIS B 1 79 ? -8.558 34.498 37.592 1.00 29.66 79 HIS B O 1
ATOM 3149 N N . PHE B 1 80 ? -10.472 35.046 38.681 1.00 25.82 80 PHE B N 1
ATOM 3150 C CA . PHE B 1 80 ? -10.988 33.686 38.834 1.00 27.57 80 PHE B CA 1
ATOM 3151 C C . PHE B 1 80 ? -12.003 33.281 37.757 1.00 32.43 80 PHE B C 1
ATOM 3152 O O . PHE B 1 80 ? -12.258 32.086 37.590 1.00 31.50 80 PHE B O 1
ATOM 3160 N N . SER B 1 81 ? -12.631 34.223 37.053 1.00 29.10 81 SER B N 1
ATOM 3161 C CA . SER B 1 81 ? -13.749 33.820 36.210 1.00 32.20 81 SER B CA 1
ATOM 3162 C C . SER B 1 81 ? -13.251 33.070 34.973 1.00 31.62 81 SER B C 1
ATOM 3163 O O . SER B 1 81 ? -12.230 33.421 34.380 1.00 31.16 81 SER B O 1
ATOM 3166 N N . ALA B 1 82 ? -13.976 32.022 34.602 1.00 30.80 82 ALA B N 1
ATOM 3167 C CA . ALA B 1 82 ? -13.628 31.093 33.533 1.00 33.83 82 ALA B CA 1
ATOM 3168 C C . ALA B 1 82 ? -14.712 30.024 33.512 1.00 32.43 82 ALA B C 1
ATOM 3169 O O . ALA B 1 82 ? -15.467 29.874 34.477 1.00 31.04 82 ALA B O 1
ATOM 3171 N N . TYR B 1 83 ? -14.788 29.283 32.411 1.00 28.23 83 TYR B N 1
ATOM 3172 C CA . TYR B 1 83 ? -15.530 28.026 32.396 1.00 33.36 83 TYR B CA 1
ATOM 3173 C C . TYR B 1 83 ? -14.544 26.868 32.522 1.00 32.63 83 TYR B C 1
ATOM 3174 O O . TYR B 1 83 ? -13.416 26.949 32.021 1.00 31.35 83 TYR B O 1
ATOM 3183 N N . ALA B 1 84 ? -14.957 25.800 33.222 1.00 31.00 84 ALA B N 1
ATOM 3184 C CA . ALA B 1 84 ? -13.994 24.766 33.608 1.00 38.42 84 ALA B CA 1
ATOM 3185 C C . ALA B 1 84 ? -14.473 23.316 33.466 1.00 35.26 84 ALA B C 1
ATOM 3186 O O . ALA B 1 84 ? -13.787 22.412 33.942 1.00 42.18 84 ALA B O 1
ATOM 3188 N N . TYR B 1 85 ? -15.595 23.039 32.821 1.00 36.60 85 TYR B N 1
ATOM 3189 C CA . TYR B 1 85 ? -15.975 21.647 32.578 1.00 39.80 85 TYR B CA 1
ATOM 3190 C C . TYR B 1 85 ? -15.134 21.102 31.424 1.00 36.39 85 TYR B C 1
ATOM 3191 O O . TYR B 1 85 ? -15.353 21.474 30.263 1.00 38.39 85 TYR B O 1
ATOM 3200 N N . VAL B 1 86 ? -14.162 20.240 31.744 1.00 35.56 86 VAL B N 1
ATOM 3201 C CA . VAL B 1 86 ? -13.260 19.700 30.723 1.00 37.61 86 VAL B CA 1
ATOM 3202 C C . VAL B 1 86 ? -14.045 19.064 29.588 1.00 40.60 86 VAL B C 1
ATOM 3203 O O . VAL B 1 86 ? -13.813 19.356 28.411 1.00 41.32 86 VAL B O 1
ATOM 3207 N N . GLY B 1 87 ? -15.027 18.219 29.928 1.00 39.84 87 GLY B N 1
ATOM 3208 C CA . GLY B 1 87 ? -15.780 17.531 28.895 1.00 33.22 87 GLY B CA 1
ATOM 3209 C C . GLY B 1 87 ? -16.543 18.482 28.001 1.00 39.32 87 GLY B C 1
ATOM 3210 O O . GLY B 1 87 ? -16.648 18.277 26.782 1.00 39.73 87 GLY B O 1
ATOM 3211 N N . GLU B 1 88 ? -17.108 19.527 28.584 1.00 36.25 88 GLU B N 1
ATOM 3212 C CA . GLU B 1 88 ? -17.762 20.496 27.733 1.00 36.91 88 GLU B CA 1
ATOM 3213 C C . GLU B 1 88 ? -16.749 21.260 26.875 1.00 35.00 88 GLU B C 1
ATOM 3214 O O . GLU B 1 88 ? -17.113 21.758 25.804 1.00 32.91 88 GLU B O 1
ATOM 3220 N N . SER B 1 89 ? -15.489 21.366 27.314 1.00 34.24 89 SER B N 1
ATOM 3221 C CA . SER B 1 89 ? -14.523 22.094 26.494 1.00 33.41 89 SER B CA 1
ATOM 3222 C C . SER B 1 89 ? -14.170 21.290 25.246 1.00 33.26 89 SER B C 1
ATOM 3223 O O . SER B 1 89 ? -13.908 21.872 24.187 1.00 33.27 89 SER B O 1
ATOM 3226 N N . VAL B 1 90 ? -14.246 19.958 25.327 1.00 35.79 90 VAL B N 1
ATOM 3227 C CA . VAL B 1 90 ? -14.018 19.118 24.152 1.00 37.03 90 VAL B CA 1
ATOM 3228 C C . VAL B 1 90 ? -15.189 19.213 23.189 1.00 36.70 90 VAL B C 1
ATOM 3229 O O . VAL B 1 90 ? -15.007 19.224 21.974 1.00 39.88 90 VAL B O 1
ATOM 3233 N N . SER B 1 91 ? -16.409 19.261 23.709 1.00 37.90 91 SER B N 1
ATOM 3234 C CA . SER B 1 91 ? -17.580 19.255 22.845 1.00 37.20 91 SER B CA 1
ATOM 3235 C C . SER B 1 91 ? -17.937 20.640 22.346 1.00 38.12 91 SER B C 1
ATOM 3236 O O . SER B 1 91 ? -18.547 20.759 21.278 1.00 36.15 91 SER B O 1
ATOM 3239 N N . ASP B 1 92 ? -17.566 21.695 23.073 1.00 33.22 92 ASP B N 1
ATOM 3240 C CA . ASP B 1 92 ? -17.920 23.061 22.675 1.00 37.59 92 ASP B CA 1
ATOM 3241 C C . ASP B 1 92 ? -16.737 23.996 22.912 1.00 37.38 92 ASP B C 1
ATOM 3242 O O . ASP B 1 92 ? -16.821 24.960 23.682 1.00 33.86 92 ASP B O 1
ATOM 3247 N N . PRO B 1 93 ? -15.606 23.726 22.261 1.00 33.90 93 PRO B N 1
ATOM 3248 C CA . PRO B 1 93 ? -14.430 24.574 22.470 1.00 31.31 93 PRO B CA 1
ATOM 3249 C C . PRO B 1 93 ? -14.664 26.034 22.127 1.00 33.27 93 PRO B C 1
ATOM 3250 O O . PRO B 1 93 ? -13.982 26.900 22.694 1.00 31.51 93 PRO B O 1
ATOM 3254 N N . ALA B 1 94 ? -15.564 26.344 21.190 1.00 30.26 94 ALA B N 1
ATOM 3255 C CA . ALA B 1 94 ? -15.772 27.750 20.840 1.00 33.90 94 ALA B CA 1
ATOM 3256 C C . ALA B 1 94 ? -16.176 28.569 22.063 1.00 36.95 94 ALA B C 1
ATOM 3257 O O . ALA B 1 94 ? -15.714 29.705 22.238 1.00 34.94 94 ALA B O 1
ATOM 3259 N N . LYS B 1 95 ? -17.039 28.012 22.921 1.00 34.99 95 LYS B N 1
ATOM 3260 C CA . LYS B 1 95 ? -17.391 28.700 24.160 1.00 34.85 95 LYS B CA 1
ATOM 3261 C C . LYS B 1 95 ? -16.164 28.935 25.039 1.00 32.57 95 LYS B C 1
ATOM 3262 O O . LYS B 1 95 ? -16.047 29.980 25.686 1.00 31.93 95 LYS B O 1
ATOM 3268 N N . TYR B 1 96 ? -15.239 27.973 25.081 1.00 27.00 96 TYR B N 1
ATOM 3269 C CA . TYR B 1 96 ? -14.121 28.067 26.017 1.00 28.41 96 TYR B CA 1
ATOM 3270 C C . TYR B 1 96 ? -13.066 29.076 25.554 1.00 32.81 96 TYR B C 1
ATOM 3271 O O . TYR B 1 96 ? -12.604 29.911 26.348 1.00 34.47 96 TYR B O 1
ATOM 3280 N N . TYR B 1 97 ? -12.682 29.027 24.277 1.00 29.39 97 TYR B N 1
ATOM 3281 C CA . TYR B 1 97 ? -11.803 30.053 23.722 1.00 32.69 97 TYR B CA 1
ATOM 3282 C C . TYR B 1 97 ? -12.401 31.453 23.868 1.00 35.15 97 TYR B C 1
ATOM 3283 O O . TYR B 1 97 ? -11.703 32.395 24.254 1.00 34.05 97 TYR B O 1
ATOM 3292 N N . ARG B 1 98 ? -13.694 31.618 23.564 1.00 33.65 98 ARG B N 1
ATOM 3293 C CA . ARG B 1 98 ? -14.287 32.952 23.649 1.00 34.43 98 ARG B CA 1
ATOM 3294 C C . ARG B 1 98 ? -14.319 33.463 25.088 1.00 37.70 98 ARG B C 1
ATOM 3295 O O . ARG B 1 98 ? -13.979 34.624 25.344 1.00 39.18 98 ARG B O 1
ATOM 3303 N N . ASN B 1 99 ? -14.696 32.616 26.046 1.00 30.28 99 ASN B N 1
ATOM 3304 C CA . ASN B 1 99 ? -14.813 33.107 27.417 1.00 31.94 99 ASN B CA 1
ATOM 3305 C C . ASN B 1 99 ? -13.454 33.133 28.122 1.00 37.32 99 ASN B C 1
ATOM 3306 O O . ASN B 1 99 ? -13.102 34.127 28.767 1.00 32.68 99 ASN B O 1
ATOM 3311 N N . ASN B 1 100 ? -12.666 32.058 28.011 1.00 31.91 100 ASN B N 1
ATOM 3312 C CA . ASN B 1 100 ? -11.472 31.997 28.845 1.00 25.54 100 ASN B CA 1
ATOM 3313 C C . ASN B 1 100 ? -10.321 32.773 28.243 1.00 32.02 100 ASN B C 1
ATOM 3314 O O . ASN B 1 100 ? -9.500 33.306 28.993 1.00 28.55 100 ASN B O 1
ATOM 3319 N N . VAL B 1 101 ? -10.225 32.840 26.910 1.00 29.44 101 VAL B N 1
ATOM 3320 C CA . VAL B 1 101 ? -9.104 33.543 26.302 1.00 29.60 101 VAL B CA 1
ATOM 3321 C C . VAL B 1 101 ? -9.507 34.949 25.905 1.00 32.11 101 VAL B C 1
ATOM 3322 O O . VAL B 1 101 ? -8.897 35.928 26.358 1.00 31.12 101 VAL B O 1
ATOM 3326 N N . LEU B 1 102 ? -10.512 35.078 25.036 1.00 31.25 102 LEU B N 1
ATOM 3327 C CA . LEU B 1 102 ? -10.768 36.415 24.513 1.00 34.38 102 LEU B CA 1
ATOM 3328 C C . LEU B 1 102 ? -11.443 37.298 25.564 1.00 34.07 102 LEU B C 1
ATOM 3329 O O . LEU B 1 102 ? -11.191 38.505 25.604 1.00 34.26 102 LEU B O 1
ATOM 3334 N N . GLY B 1 103 ? -12.235 36.721 26.467 1.00 30.72 103 GLY B N 1
ATOM 3335 C CA . GLY B 1 103 ? -12.728 37.505 27.586 1.00 30.71 103 GLY B CA 1
ATOM 3336 C C . GLY B 1 103 ? -11.601 38.019 28.476 1.00 37.62 103 GLY B C 1
ATOM 3337 O O . GLY B 1 103 ? -11.617 39.177 28.915 1.00 37.08 103 GLY B O 1
ATOM 3338 N N . THR B 1 104 ? -10.595 37.176 28.741 1.00 30.44 104 THR B N 1
ATOM 3339 C CA . THR B 1 104 ? -9.446 37.643 29.511 1.00 31.62 104 THR B CA 1
ATOM 3340 C C . THR B 1 104 ? -8.688 38.743 28.768 1.00 28.56 104 THR B C 1
ATOM 3341 O O . THR B 1 104 ? -8.311 39.763 29.362 1.00 29.45 104 THR B O 1
ATOM 3345 N N . LEU B 1 105 ? -8.472 38.562 27.467 1.00 27.58 105 LEU B N 1
ATOM 3346 C CA . LEU B 1 105 ? -7.838 39.603 26.669 1.00 31.64 105 LEU B CA 1
ATOM 3347 C C . LEU B 1 105 ? -8.587 40.915 26.818 1.00 30.86 105 LEU B C 1
ATOM 3348 O O . LEU B 1 105 ? -7.970 41.970 26.980 1.00 31.62 105 LEU B O 1
ATOM 3353 N N . THR B 1 106 ? -9.923 40.867 26.784 1.00 29.83 106 THR B N 1
ATOM 3354 C CA . THR B 1 106 ? -10.711 42.096 26.902 1.00 30.49 106 THR B CA 1
ATOM 3355 C C . THR B 1 106 ? -10.465 42.760 28.255 1.00 35.66 106 THR B C 1
ATOM 3356 O O . THR B 1 106 ? -10.244 43.975 28.331 1.00 31.52 106 THR B O 1
ATOM 3360 N N . LEU B 1 107 ? -10.452 41.960 29.329 1.00 30.77 107 LEU B N 1
ATOM 3361 C CA . LEU B 1 107 ? -10.183 42.481 30.657 1.00 29.58 107 LEU B CA 1
ATOM 3362 C C . LEU B 1 107 ? -8.779 43.097 30.759 1.00 32.83 107 LEU B C 1
ATOM 3363 O O . LEU B 1 107 ? -8.617 44.183 31.320 1.00 36.00 107 LEU B O 1
ATOM 3368 N N . LEU B 1 108 ? -7.753 42.434 30.216 1.00 28.38 108 LEU B N 1
ATOM 3369 C CA . LEU B 1 108 ? -6.401 42.990 30.292 1.00 34.61 108 LEU B CA 1
ATOM 3370 C C . LEU B 1 108 ? -6.291 44.313 29.534 1.00 33.84 108 LEU B C 1
ATOM 3371 O O . LEU B 1 108 ? -5.612 45.242 29.991 1.00 29.48 108 LEU B O 1
ATOM 3376 N N . GLU B 1 109 ? -6.927 44.404 28.361 1.00 28.00 109 GLU B N 1
ATOM 3377 C CA . GLU B 1 109 ? -6.884 45.641 27.588 1.00 34.36 109 GLU B CA 1
ATOM 3378 C C . GLU B 1 109 ? -7.586 46.773 28.332 1.00 37.94 109 GLU B C 1
ATOM 3379 O O . GLU B 1 109 ? -7.097 47.906 28.362 1.00 35.92 109 GLU B O 1
ATOM 3385 N N . ALA B 1 110 ? -8.732 46.480 28.944 1.00 34.24 110 ALA B N 1
ATOM 3386 C CA . ALA B 1 110 ? -9.412 47.498 29.728 1.00 37.63 110 ALA B CA 1
ATOM 3387 C C . ALA B 1 110 ? -8.554 47.926 30.908 1.00 38.25 110 ALA B C 1
ATOM 3388 O O . ALA B 1 110 ? -8.529 49.109 31.263 1.00 37.83 110 ALA B O 1
ATOM 3390 N N . MET B 1 111 ? -7.846 46.972 31.531 1.00 38.99 111 MET B N 1
ATOM 3391 C CA . MET B 1 111 ? -7.016 47.285 32.702 1.00 39.56 111 MET B CA 1
ATOM 3392 C C . MET B 1 111 ? -5.893 48.231 32.327 1.00 38.04 111 MET B C 1
ATOM 3393 O O . MET B 1 111 ? -5.633 49.214 33.031 1.00 39.46 111 MET B O 1
ATOM 3398 N N . LEU B 1 112 ? -5.216 47.943 31.211 1.00 36.62 112 LEU B N 1
ATOM 3399 C CA . LEU B 1 112 ? -4.093 48.765 30.771 1.00 39.23 112 LEU B CA 1
ATOM 3400 C C . LEU B 1 112 ? -4.557 50.138 30.293 1.00 42.71 112 LEU B C 1
ATOM 3401 O O . LEU B 1 112 ? -3.855 51.135 30.488 1.00 48.66 112 LEU B O 1
ATOM 3406 N N . ALA B 1 113 ? -5.731 50.216 29.663 1.00 41.80 113 ALA B N 1
ATOM 3407 C CA . ALA B 1 113 ? -6.318 51.525 29.397 1.00 43.41 113 ALA B CA 1
ATOM 3408 C C . ALA B 1 113 ? -6.528 52.305 30.692 1.00 43.77 113 ALA B C 1
ATOM 3409 O O . ALA B 1 113 ? -6.336 53.523 30.725 1.00 49.23 113 ALA B O 1
ATOM 3411 N N . ALA B 1 114 ? -6.876 51.623 31.783 1.00 38.44 114 ALA B N 1
ATOM 3412 C CA . ALA B 1 114 ? -7.058 52.306 33.058 1.00 38.62 114 ALA B CA 1
ATOM 3413 C C . ALA B 1 114 ? -5.791 52.337 33.910 1.00 39.57 114 ALA B C 1
ATOM 3414 O O . ALA B 1 114 ? -5.870 52.692 35.090 1.00 41.88 114 ALA B O 1
ATOM 3416 N N . SER B 1 115 ? -4.639 51.962 33.348 1.00 39.26 115 SER B N 1
ATOM 3417 C CA . SER B 1 115 ? -3.351 52.063 34.034 1.00 41.45 115 SER B CA 1
ATOM 3418 C C . SER B 1 115 ? -3.295 51.200 35.302 1.00 44.06 115 SER B C 1
ATOM 3419 O O . SER B 1 115 ? -2.625 51.551 36.273 1.00 46.54 115 SER B O 1
ATOM 3422 N N . ILE B 1 116 ? -4.016 50.083 35.304 1.00 40.46 116 ILE B N 1
ATOM 3423 C CA . ILE B 1 116 ? -3.860 49.015 36.286 1.00 34.37 116 ILE B CA 1
ATOM 3424 C C . ILE B 1 116 ? -2.927 47.968 35.684 1.00 41.16 116 ILE B C 1
ATOM 3425 O O . ILE B 1 116 ? -3.195 47.443 34.592 1.00 41.97 116 ILE B O 1
ATOM 3430 N N . ASN B 1 117 ? -1.832 47.650 36.369 1.00 34.57 117 ASN B N 1
ATOM 3431 C CA . ASN B 1 117 ? -0.877 46.702 35.799 1.00 40.96 117 ASN B CA 1
ATOM 3432 C C . ASN B 1 117 ? -0.472 45.626 36.805 1.00 40.23 117 ASN B C 1
ATOM 3433 O O . ASN B 1 117 ? 0.666 45.118 36.781 1.00 40.54 117 ASN B O 1
ATOM 3438 N N . LYS B 1 118 ? -1.394 45.245 37.685 1.00 36.16 118 LYS B N 1
ATOM 3439 C CA . LYS B 1 118 ? -1.153 44.136 38.593 1.00 34.89 118 LYS B CA 1
ATOM 3440 C C . LYS B 1 118 ? -2.286 43.137 38.452 1.00 35.97 118 LYS B C 1
ATOM 3441 O O . LYS B 1 118 ? -3.464 43.489 38.598 1.00 34.11 118 LYS B O 1
ATOM 3447 N N . PHE B 1 119 ? -1.919 41.885 38.193 1.00 32.97 119 PHE B N 1
ATOM 3448 C CA . PHE B 1 119 ? -2.861 40.859 37.790 1.00 33.35 119 PHE B CA 1
ATOM 3449 C C . PHE B 1 119 ? -2.494 39.548 38.472 1.00 32.33 119 PHE B C 1
ATOM 3450 O O . PHE B 1 119 ? -1.331 39.132 38.449 1.00 30.85 119 PHE B O 1
ATOM 3458 N N . VAL B 1 120 ? -3.478 38.900 39.081 1.00 29.56 120 VAL B N 1
ATOM 3459 C CA . VAL B 1 120 ? -3.330 37.545 39.596 1.00 28.57 120 VAL B CA 1
ATOM 3460 C C . VAL B 1 120 ? -4.276 36.644 38.808 1.00 30.64 120 VAL B C 1
ATOM 3461 O O . VAL B 1 120 ? -5.460 36.967 38.656 1.00 29.06 120 VAL B O 1
ATOM 3465 N N . PHE B 1 121 ? -3.766 35.513 38.325 1.00 30.72 121 PHE B N 1
ATOM 3466 C CA . PHE B 1 121 ? -4.466 34.682 37.350 1.00 26.62 121 PHE B CA 1
ATOM 3467 C C . PHE B 1 121 ? -4.645 33.268 37.881 1.00 30.10 121 PHE B C 1
ATOM 3468 O O . PHE B 1 121 ? -3.685 32.652 38.362 1.00 31.78 121 PHE B O 1
ATOM 3476 N N . SER B 1 122 ? -5.866 32.753 37.786 1.00 27.48 122 SER B N 1
ATOM 3477 C CA . SER B 1 122 ? -6.156 31.365 38.153 1.00 28.31 122 SER B CA 1
ATOM 3478 C C . SER B 1 122 ? -5.844 30.471 36.960 1.00 31.73 122 SER B C 1
ATOM 3479 O O . SER B 1 122 ? -6.616 30.393 36.001 1.00 33.92 122 SER B O 1
ATOM 3482 N N . SER B 1 123 ? -4.703 29.818 36.991 1.00 28.87 123 SER B N 1
ATOM 3483 C CA . SER B 1 123 ? -4.361 28.854 35.967 1.00 27.08 123 SER B CA 1
ATOM 3484 C C . SER B 1 123 ? -4.549 27.454 36.555 1.00 32.86 123 SER B C 1
ATOM 3485 O O . SER B 1 123 ? -5.275 27.281 37.539 1.00 31.74 123 SER B O 1
ATOM 3488 N N . THR B 1 124 ? -3.886 26.449 35.977 1.00 30.19 124 THR B N 1
ATOM 3489 C CA . THR B 1 124 ? -4.220 25.086 36.354 1.00 27.29 124 THR B CA 1
ATOM 3490 C C . THR B 1 124 ? -3.072 24.161 35.983 1.00 31.33 124 THR B C 1
ATOM 3491 O O . THR B 1 124 ? -2.339 24.403 35.019 1.00 28.03 124 THR B O 1
ATOM 3495 N N . CYS B 1 125 ? -2.942 23.082 36.742 1.00 35.37 125 CYS B N 1
ATOM 3496 C CA . CYS B 1 125 ? -1.972 22.075 36.340 1.00 37.61 125 CYS B CA 1
ATOM 3497 C C . CYS B 1 125 ? -2.437 21.288 35.129 1.00 36.51 125 CYS B C 1
ATOM 3498 O O . CYS B 1 125 ? -1.641 20.506 34.591 1.00 40.42 125 CYS B O 1
ATOM 3501 N N . ALA B 1 126 ? -3.667 21.513 34.647 1.00 33.85 126 ALA B N 1
ATOM 3502 C CA . ALA B 1 126 ? -4.038 21.004 33.326 1.00 34.06 126 ALA B CA 1
ATOM 3503 C C . ALA B 1 126 ? -3.173 21.586 32.216 1.00 33.72 126 ALA B C 1
ATOM 3504 O O . ALA B 1 126 ? -3.160 21.017 31.123 1.00 32.87 126 ALA B O 1
ATOM 3506 N N . THR B 1 127 ? -2.491 22.725 32.441 1.00 29.02 127 THR B N 1
ATOM 3507 C CA . THR B 1 127 ? -1.645 23.250 31.369 1.00 33.24 127 THR B CA 1
ATOM 3508 C C . THR B 1 127 ? -0.461 22.318 31.090 1.00 32.94 127 THR B C 1
ATOM 3509 O O . THR B 1 127 ? 0.094 22.367 29.993 1.00 31.60 127 THR B O 1
ATOM 3513 N N . TYR B 1 128 ? -0.090 21.458 32.050 1.00 31.64 128 TYR B N 1
ATOM 3514 C CA . TYR B 1 128 ? 1.058 20.571 31.856 1.00 34.80 128 TYR B CA 1
ATOM 3515 C C . TYR B 1 128 ? 0.720 19.419 30.912 1.00 37.13 128 TYR B C 1
ATOM 3516 O O . TYR B 1 128 ? 1.594 18.953 30.172 1.00 38.73 128 TYR B O 1
ATOM 3525 N N . GLY B 1 129 ? -0.532 18.962 30.900 1.00 36.01 129 GLY B N 1
ATOM 3526 C CA . GLY B 1 129 ? -0.829 17.748 30.152 1.00 37.82 129 GLY B CA 1
ATOM 3527 C C . GLY B 1 129 ? -0.288 16.533 30.895 1.00 41.93 129 GLY B C 1
ATOM 3528 O O . GLY B 1 129 ? -0.153 16.536 32.119 1.00 38.14 129 GLY B O 1
ATOM 3529 N N . VAL B 1 130 ? 0.047 15.482 30.151 1.00 39.83 130 VAL B N 1
ATOM 3530 C CA . VAL B 1 130 ? 0.520 14.252 30.791 1.00 43.20 130 VAL B CA 1
ATOM 3531 C C . VAL B 1 130 ? 1.867 14.514 31.453 1.00 37.34 130 VAL B C 1
ATOM 3532 O O . VAL B 1 130 ? 2.835 14.863 30.764 1.00 42.81 130 VAL B O 1
ATOM 3536 N N . PRO B 1 131 ? 1.988 14.373 32.770 1.00 45.38 131 PRO B N 1
ATOM 3537 C CA . PRO B 1 131 ? 3.256 14.719 33.428 1.00 47.14 131 PRO B CA 1
ATOM 3538 C C . PRO B 1 131 ? 4.349 13.712 33.099 1.00 48.39 131 PRO B C 1
ATOM 3539 O O . PRO B 1 131 ? 4.089 12.561 32.756 1.00 47.47 131 PRO B O 1
ATOM 3543 N N . LYS B 1 132 ? 5.592 14.183 33.221 1.00 50.15 132 LYS B N 1
ATOM 3544 C CA . LYS B 1 132 ? 6.810 13.420 32.982 1.00 52.09 132 LYS B CA 1
ATOM 3545 C C . LYS B 1 132 ? 7.577 13.121 34.254 1.00 57.50 132 LYS B C 1
ATOM 3546 O O . LYS B 1 132 ? 8.290 12.109 34.320 1.00 57.88 132 LYS B O 1
ATOM 3552 N N . THR B 1 133 ? 7.454 13.990 35.257 1.00 59.64 133 THR B N 1
ATOM 3553 C CA . THR B 1 133 ? 8.041 13.793 36.570 1.00 57.57 133 THR B CA 1
ATOM 3554 C C . THR B 1 133 ? 6.916 14.002 37.568 1.00 52.86 133 THR B C 1
ATOM 3555 O O . THR B 1 133 ? 5.955 14.711 37.279 1.00 54.09 133 THR B O 1
ATOM 3559 N N . VAL B 1 134 ? 7.032 13.399 38.746 1.00 58.89 134 VAL B N 1
ATOM 3560 C CA . VAL B 1 134 ? 6.132 13.752 39.841 1.00 53.90 134 VAL B CA 1
ATOM 3561 C C . VAL B 1 134 ? 6.965 13.859 41.112 1.00 52.79 134 VAL B C 1
ATOM 3562 O O . VAL B 1 134 ? 7.726 12.932 41.420 1.00 55.26 134 VAL B O 1
ATOM 3566 N N . PRO B 1 135 ? 6.891 14.969 41.867 1.00 49.81 135 PRO B N 1
ATOM 3567 C CA . PRO B 1 135 ? 6.048 16.158 41.668 1.00 51.54 135 PRO B CA 1
ATOM 3568 C C . PRO B 1 135 ? 6.435 17.018 40.455 1.00 51.01 135 PRO B C 1
ATOM 3569 O O . PRO B 1 135 ? 7.594 16.998 40.017 1.00 51.07 135 PRO B O 1
ATOM 3573 N N . ILE B 1 136 ? 5.466 17.773 39.942 1.00 46.01 136 ILE B N 1
ATOM 3574 C CA . ILE B 1 136 ? 5.648 18.592 38.746 1.00 43.90 136 ILE B CA 1
ATOM 3575 C C . ILE B 1 136 ? 6.243 19.936 39.168 1.00 41.59 136 ILE B C 1
ATOM 3576 O O . ILE B 1 136 ? 5.611 20.656 39.956 1.00 45.27 136 ILE B O 1
ATOM 3581 N N . PRO B 1 137 ? 7.441 20.294 38.708 1.00 44.07 137 PRO B N 1
ATOM 3582 C CA . PRO B 1 137 ? 7.955 21.652 38.938 1.00 43.72 137 PRO B CA 1
ATOM 3583 C C . PRO B 1 137 ? 7.398 22.642 37.916 1.00 42.53 137 PRO B C 1
ATOM 3584 O O . PRO B 1 137 ? 6.879 22.265 36.864 1.00 39.34 137 PRO B O 1
ATOM 3588 N N . GLU B 1 138 ? 7.536 23.937 38.236 1.00 40.79 138 GLU B N 1
ATOM 3589 C CA . GLU B 1 138 ? 6.942 24.981 37.395 1.00 40.27 138 GLU B CA 1
ATOM 3590 C C . GLU B 1 138 ? 7.540 25.013 35.993 1.00 38.10 138 GLU B C 1
ATOM 3591 O O . GLU B 1 138 ? 6.881 25.470 35.055 1.00 42.01 138 GLU B O 1
ATOM 3597 N N . ASP B 1 139 ? 8.793 24.588 35.836 1.00 37.55 139 ASP B N 1
ATOM 3598 C CA . ASP B 1 139 ? 9.489 24.591 34.555 1.00 38.50 139 ASP B CA 1
ATOM 3599 C C . ASP B 1 139 ? 9.168 23.366 33.696 1.00 37.63 139 ASP B C 1
ATOM 3600 O O . ASP B 1 139 ? 9.698 23.230 32.590 1.00 40.48 139 ASP B O 1
ATOM 3605 N N . HIS B 1 140 ? 8.333 22.471 34.185 1.00 40.11 140 HIS B N 1
ATOM 3606 C CA . HIS B 1 140 ? 7.882 21.352 33.385 1.00 38.58 140 HIS B CA 1
ATOM 3607 C C . HIS B 1 140 ? 7.193 21.874 32.120 1.00 41.10 140 HIS B C 1
ATOM 3608 O O . HIS B 1 140 ? 6.474 22.881 32.184 1.00 40.15 140 HIS B O 1
ATOM 3615 N N . PRO B 1 141 ? 7.381 21.233 30.961 1.00 35.79 141 PRO B N 1
ATOM 3616 C CA . PRO B 1 141 ? 6.744 21.739 29.738 1.00 38.09 141 PRO B CA 1
ATOM 3617 C C . PRO B 1 141 ? 5.222 21.620 29.797 1.00 39.47 141 PRO B C 1
ATOM 3618 O O . PRO B 1 141 ? 4.646 20.833 30.549 1.00 37.76 141 PRO B O 1
ATOM 3622 N N . GLN B 1 142 ? 4.565 22.410 28.960 1.00 38.31 142 GLN B N 1
ATOM 3623 C CA . GLN B 1 142 ? 3.118 22.567 29.016 1.00 36.85 142 GLN B CA 1
ATOM 3624 C C . GLN B 1 142 ? 2.516 22.051 27.712 1.00 35.08 142 GLN B C 1
ATOM 3625 O O . GLN B 1 142 ? 2.601 22.711 26.672 1.00 41.26 142 GLN B O 1
ATOM 3631 N N . ASN B 1 143 ? 1.904 20.874 27.755 1.00 34.68 143 ASN B N 1
ATOM 3632 C CA . ASN B 1 143 ? 1.279 20.275 26.574 1.00 37.70 143 ASN B CA 1
ATOM 3633 C C . ASN B 1 143 ? -0.153 19.865 26.904 1.00 38.55 143 ASN B C 1
ATOM 3634 O O . ASN B 1 143 ? -0.476 18.670 26.961 1.00 38.38 143 ASN B O 1
ATOM 3639 N N . PRO B 1 144 ? -1.047 20.837 27.111 1.00 35.45 144 PRO B N 1
ATOM 3640 C CA . PRO B 1 144 ? -2.415 20.493 27.537 1.00 36.84 144 PRO B CA 1
ATOM 3641 C C . PRO B 1 144 ? -3.095 19.622 26.491 1.00 34.91 144 PRO B C 1
ATOM 3642 O O . PRO B 1 144 ? -2.821 19.731 25.300 1.00 34.11 144 PRO B O 1
ATOM 3646 N N . ILE B 1 145 ? -4.002 18.757 26.944 1.00 34.82 145 ILE B N 1
ATOM 3647 C CA . ILE B 1 145 ? -4.597 17.746 26.076 1.00 36.85 145 ILE B CA 1
ATOM 3648 C C . ILE B 1 145 ? -6.102 17.913 25.865 1.00 37.12 145 ILE B C 1
ATOM 3649 O O . ILE B 1 145 ? -6.710 17.083 25.186 1.00 40.51 145 ILE B O 1
ATOM 3654 N N . ASN B 1 146 ? -6.725 18.948 26.414 1.00 33.22 146 ASN B N 1
ATOM 3655 C CA . ASN B 1 146 ? -8.120 19.275 26.145 1.00 29.90 146 ASN B CA 1
ATOM 3656 C C . ASN B 1 146 ? -8.194 20.778 25.957 1.00 29.83 146 ASN B C 1
ATOM 3657 O O . ASN B 1 146 ? -7.257 21.491 26.324 1.00 30.52 146 ASN B O 1
ATOM 3662 N N . PRO B 1 147 ? -9.267 21.292 25.341 1.00 28.91 147 PRO B N 1
ATOM 3663 C CA . PRO B 1 147 ? -9.306 22.745 25.090 1.00 25.39 147 PRO B CA 1
ATOM 3664 C C . PRO B 1 147 ? -9.265 23.573 26.357 1.00 30.39 147 PRO B C 1
ATOM 3665 O O . PRO B 1 147 ? -8.727 24.686 26.316 1.00 33.03 147 PRO B O 1
ATOM 3669 N N . TYR B 1 148 ? -9.777 23.067 27.493 1.00 25.82 148 TYR B N 1
ATOM 3670 C CA . TYR B 1 148 ? -9.746 23.871 28.716 1.00 28.72 148 TYR B CA 1
ATOM 3671 C C . TYR B 1 148 ? -8.309 24.162 29.136 1.00 29.80 148 TYR B C 1
ATOM 3672 O O . TYR B 1 148 ? -7.949 25.313 29.423 1.00 27.85 148 TYR B O 1
ATOM 3681 N N . GLY B 1 149 ? -7.468 23.121 29.193 1.00 30.19 149 GLY B N 1
ATOM 3682 C CA . GLY B 1 149 ? -6.062 23.350 29.490 1.00 27.24 149 GLY B CA 1
ATOM 3683 C C . GLY B 1 149 ? -5.424 24.307 28.502 1.00 30.13 149 GLY B C 1
ATOM 3684 O O . GLY B 1 149 ? -4.633 25.173 28.889 1.00 29.13 149 GLY B O 1
ATOM 3685 N N . ALA B 1 150 ? -5.796 24.191 27.213 1.00 27.15 150 ALA B N 1
ATOM 3686 C CA . ALA B 1 150 ? -5.220 25.065 26.190 1.00 31.64 150 ALA B CA 1
ATOM 3687 C C . ALA B 1 150 ? -5.585 26.527 26.423 1.00 27.59 150 ALA B C 1
ATOM 3688 O O . ALA B 1 150 ? -4.753 27.411 26.208 1.00 29.28 150 ALA B O 1
ATOM 3690 N N . THR B 1 151 ? -6.824 26.812 26.842 1.00 27.00 151 THR B N 1
ATOM 3691 C CA . THR B 1 151 ? -7.198 28.207 27.100 1.00 26.69 151 THR B CA 1
ATOM 3692 C C . THR B 1 151 ? -6.331 28.820 28.204 1.00 27.41 151 THR B C 1
ATOM 3693 O O . THR B 1 151 ? -5.816 29.932 28.056 1.00 29.45 151 THR B O 1
ATOM 3697 N N . LYS B 1 152 ? -6.138 28.102 29.313 1.00 25.61 152 LYS B N 1
ATOM 3698 C CA . LYS B 1 152 ? -5.305 28.634 30.392 1.00 28.77 152 LYS B CA 1
ATOM 3699 C C . LYS B 1 152 ? -3.878 28.879 29.928 1.00 31.75 152 LYS B C 1
ATOM 3700 O O . LYS B 1 152 ? -3.267 29.897 30.287 1.00 27.03 152 LYS B O 1
ATOM 3706 N N . LEU B 1 153 ? -3.325 27.947 29.140 1.00 28.41 153 LEU B N 1
ATOM 3707 C CA . LEU B 1 153 ? -1.971 28.127 28.626 1.00 29.33 153 LEU B CA 1
ATOM 3708 C C . LEU B 1 153 ? -1.897 29.351 27.715 1.00 30.03 153 LEU B C 1
ATOM 3709 O O . LEU B 1 153 ? -0.931 30.122 27.775 1.00 30.22 153 LEU B O 1
ATOM 3714 N N . MET B 1 154 ? -2.916 29.567 26.885 1.00 26.75 154 MET B N 1
ATOM 3715 C CA . MET B 1 154 ? -2.891 30.750 26.031 1.00 32.50 154 MET B CA 1
ATOM 3716 C C . MET B 1 154 ? -2.909 32.027 26.864 1.00 27.03 154 MET B C 1
ATOM 3717 O O . MET B 1 154 ? -2.229 32.996 26.535 1.00 29.29 154 MET B O 1
ATOM 3722 N N . VAL B 1 155 ? -3.682 32.065 27.941 1.00 26.10 155 VAL B N 1
ATOM 3723 C CA . VAL B 1 155 ? -3.653 33.285 28.743 1.00 27.70 155 VAL B CA 1
ATOM 3724 C C . VAL B 1 155 ? -2.273 33.484 29.375 1.00 31.42 155 VAL B C 1
ATOM 3725 O O . VAL B 1 155 ? -1.755 34.611 29.424 1.00 29.38 155 VAL B O 1
ATOM 3729 N N . GLU B 1 156 ? -1.636 32.395 29.836 1.00 27.56 156 GLU B N 1
ATOM 3730 C CA . GLU B 1 156 ? -0.279 32.516 30.373 1.00 31.45 156 GLU B CA 1
ATOM 3731 C C . GLU B 1 156 ? 0.656 33.180 29.363 1.00 30.37 156 GLU B C 1
ATOM 3732 O O . GLU B 1 156 ? 1.378 34.124 29.700 1.00 29.28 156 GLU B O 1
ATOM 3738 N N . ARG B 1 157 ? 0.620 32.728 28.104 1.00 28.03 157 ARG B N 1
ATOM 3739 C CA . ARG B 1 157 ? 1.470 33.307 27.064 1.00 30.57 157 ARG B CA 1
ATOM 3740 C C . ARG B 1 157 ? 1.119 34.775 26.798 1.00 33.13 157 ARG B C 1
ATOM 3741 O O . ARG B 1 157 ? 2.008 35.604 26.578 1.00 31.58 157 ARG B O 1
ATOM 3749 N N . ILE B 1 158 ? -0.172 35.118 26.806 1.00 31.03 158 ILE B N 1
ATOM 3750 C CA . ILE B 1 158 ? -0.546 36.517 26.601 1.00 31.28 158 ILE B CA 1
ATOM 3751 C C . ILE B 1 158 ? -0.014 37.390 27.744 1.00 33.98 158 ILE B C 1
ATOM 3752 O O . ILE B 1 158 ? 0.443 38.520 27.519 1.00 33.48 158 ILE B O 1
ATOM 3757 N N . LEU B 1 159 ? -0.047 36.876 28.978 1.00 28.60 159 LEU B N 1
ATOM 3758 C CA . LEU B 1 159 ? 0.447 37.636 30.129 1.00 33.76 159 LEU B CA 1
ATOM 3759 C C . LEU B 1 159 ? 1.941 37.928 30.019 1.00 31.37 159 LEU B C 1
ATOM 3760 O O . LEU B 1 159 ? 2.404 39.013 30.403 1.00 29.39 159 LEU B O 1
ATOM 3765 N N . ALA B 1 160 ? 2.710 36.952 29.545 1.00 31.73 160 ALA B N 1
ATOM 3766 C CA . ALA B 1 160 ? 4.140 37.144 29.342 1.00 32.09 160 ALA B CA 1
ATOM 3767 C C . ALA B 1 160 ? 4.391 38.232 28.310 1.00 30.05 160 ALA B C 1
ATOM 3768 O O . ALA B 1 160 ? 5.202 39.138 28.523 1.00 33.07 160 ALA B O 1
ATOM 3770 N N . ASP B 1 161 ? 3.671 38.177 27.190 1.00 32.51 161 ASP B N 1
ATOM 3771 C CA . ASP B 1 161 ? 3.859 39.184 26.146 1.00 30.97 161 ASP B CA 1
ATOM 3772 C C . ASP B 1 161 ? 3.374 40.562 26.589 1.00 34.73 161 ASP B C 1
ATOM 3773 O O . ASP B 1 161 ? 3.954 41.581 26.184 1.00 32.02 161 ASP B O 1
ATOM 3778 N N . PHE B 1 162 ? 2.345 40.621 27.444 1.00 30.79 162 PHE B N 1
ATOM 3779 C CA . PHE B 1 162 ? 1.896 41.913 27.958 1.00 32.19 162 PHE B CA 1
ATOM 3780 C C . PHE B 1 162 ? 2.870 42.465 29.003 1.00 34.11 162 PHE B C 1
ATOM 3781 O O . PHE B 1 162 ? 2.911 43.680 29.220 1.00 34.33 162 PHE B O 1
ATOM 3789 N N . ASP B 1 163 ? 3.639 41.594 29.670 1.00 31.26 163 ASP B N 1
ATOM 3790 C CA . ASP B 1 163 ? 4.721 42.066 30.539 1.00 34.36 163 ASP B CA 1
ATOM 3791 C C . ASP B 1 163 ? 5.809 42.763 29.726 1.00 36.60 163 ASP B C 1
ATOM 3792 O O . ASP B 1 163 ? 6.155 43.918 29.991 1.00 32.27 163 ASP B O 1
ATOM 3797 N N . VAL B 1 164 ? 6.335 42.075 28.710 1.00 36.02 164 VAL B N 1
ATOM 3798 C CA . VAL B 1 164 ? 7.346 42.655 27.833 1.00 36.90 164 VAL B CA 1
ATOM 3799 C C . VAL B 1 164 ? 6.872 43.978 27.227 1.00 39.41 164 VAL B C 1
ATOM 3800 O O . VAL B 1 164 ? 7.625 44.956 27.179 1.00 39.14 164 VAL B O 1
ATOM 3804 N N . ALA B 1 165 ? 5.630 44.043 26.757 1.00 34.59 165 ALA B N 1
ATOM 3805 C CA . ALA B 1 165 ? 5.247 45.241 26.018 1.00 31.85 165 ALA B CA 1
ATOM 3806 C C . ALA B 1 165 ? 4.741 46.367 26.899 1.00 32.66 165 ALA B C 1
ATOM 3807 O O . ALA B 1 165 ? 4.987 47.537 26.604 1.00 34.03 165 ALA B O 1
ATOM 3809 N N . TYR B 1 166 ? 3.984 46.047 27.929 1.00 30.74 166 TYR B N 1
ATOM 3810 C CA . TYR B 1 166 ? 3.242 47.044 28.678 1.00 34.13 166 TYR B CA 1
ATOM 3811 C C . TYR B 1 166 ? 3.630 47.131 30.142 1.00 38.01 166 TYR B C 1
ATOM 3812 O O . TYR B 1 166 ? 3.048 47.953 30.854 1.00 37.23 166 TYR B O 1
ATOM 3821 N N . GLY B 1 167 ? 4.562 46.296 30.623 1.00 35.04 167 GLY B N 1
ATOM 3822 C CA . GLY B 1 167 ? 4.852 46.272 32.054 1.00 35.35 167 GLY B CA 1
ATOM 3823 C C . GLY B 1 167 ? 3.768 45.656 32.928 1.00 38.92 167 GLY B C 1
ATOM 3824 O O . GLY B 1 167 ? 3.723 45.933 34.135 1.00 39.96 167 GLY B O 1
ATOM 3825 N N . LEU B 1 168 ? 2.884 44.830 32.360 1.00 34.50 168 LEU B N 1
ATOM 3826 C CA . LEU B 1 168 ? 1.890 44.134 33.166 1.00 33.24 168 LEU B CA 1
ATOM 3827 C C . LEU B 1 168 ? 2.602 43.132 34.074 1.00 35.19 168 LEU B C 1
ATOM 3828 O O . LEU B 1 168 ? 3.301 42.236 33.589 1.00 33.15 168 LEU B O 1
ATOM 3833 N N . LYS B 1 169 ? 2.443 43.291 35.380 1.00 29.15 169 LYS B N 1
ATOM 3834 C CA . LYS B 1 169 ? 3.047 42.395 36.350 1.00 31.35 169 LYS B CA 1
ATOM 3835 C C . LYS B 1 169 ? 1.966 41.418 36.786 1.00 31.69 169 LYS B C 1
ATOM 3836 O O . LYS B 1 169 ? 0.883 41.834 37.225 1.00 30.94 169 LYS B O 1
ATOM 3842 N N . SER B 1 170 ? 2.241 40.130 36.645 1.00 29.57 170 SER B N 1
ATOM 3843 C CA . SER B 1 170 ? 1.226 39.141 36.950 1.00 32.54 170 SER B CA 1
ATOM 3844 C C . SER B 1 170 ? 1.791 37.990 37.770 1.00 32.42 170 SER B C 1
ATOM 3845 O O . SER B 1 170 ? 2.913 37.530 37.543 1.00 31.24 170 SER B O 1
ATOM 3848 N N . VAL B 1 171 ? 0.994 37.515 38.713 1.00 29.40 171 VAL B N 1
ATOM 3849 C CA . VAL B 1 171 ? 1.233 36.227 39.330 1.00 28.42 171 VAL B CA 1
ATOM 3850 C C . VAL B 1 171 ? 0.282 35.220 38.698 1.00 30.22 171 VAL B C 1
ATOM 3851 O O . VAL B 1 171 ? -0.944 35.406 38.708 1.00 30.42 171 VAL B O 1
ATOM 3855 N N . ARG B 1 172 ? 0.846 34.175 38.124 1.00 30.07 172 ARG B N 1
ATOM 3856 C CA . ARG B 1 172 ? 0.088 33.037 37.623 1.00 35.76 172 ARG B CA 1
ATOM 3857 C C . ARG B 1 172 ? 0.147 31.947 38.679 1.00 34.57 172 ARG B C 1
ATOM 3858 O O . ARG B 1 172 ? 1.237 31.543 39.104 1.00 34.35 172 ARG B O 1
ATOM 3866 N N . PHE B 1 173 ? -1.014 31.478 39.101 1.00 30.29 173 PHE B N 1
ATOM 3867 C CA . PHE B 1 173 ? -1.107 30.371 40.040 1.00 29.94 173 PHE B CA 1
ATOM 3868 C C . PHE B 1 173 ? -1.648 29.179 39.272 1.00 32.83 173 PHE B C 1
ATOM 3869 O O . PHE B 1 173 ? -2.709 29.286 38.646 1.00 36.14 173 PHE B O 1
ATOM 3877 N N . ARG B 1 174 ? -0.925 28.062 39.291 1.00 31.52 174 ARG B N 1
ATOM 3878 C CA . ARG B 1 174 ? -1.443 26.796 38.753 1.00 30.07 174 ARG B CA 1
ATOM 3879 C C . ARG B 1 174 ? -1.952 25.975 39.935 1.00 32.22 174 ARG B C 1
ATOM 3880 O O . ARG B 1 174 ? -1.169 25.375 40.677 1.00 33.76 174 ARG B O 1
ATOM 3888 N N . TYR B 1 175 ? -3.267 25.958 40.121 1.00 33.81 175 TYR B N 1
ATOM 3889 C CA . TYR B 1 175 ? -3.835 25.157 41.195 1.00 32.72 175 TYR B CA 1
ATOM 3890 C C . TYR B 1 175 ? -3.765 23.682 40.853 1.00 33.09 175 TYR B C 1
ATOM 3891 O O . TYR B 1 175 ? -3.847 23.282 39.691 1.00 33.83 175 TYR B O 1
ATOM 3900 N N . PHE B 1 176 ? -3.676 22.865 41.889 1.00 33.69 176 PHE B N 1
ATOM 3901 C CA . PHE B 1 176 ? -4.004 21.466 41.689 1.00 36.43 176 PHE B CA 1
ATOM 3902 C C . PHE B 1 176 ? -5.475 21.263 42.068 1.00 39.38 176 PHE B C 1
ATOM 3903 O O . PHE B 1 176 ? -6.317 22.005 41.553 1.00 41.63 176 PHE B O 1
ATOM 3911 N N . ASN B 1 177 ? -5.853 20.302 42.906 1.00 35.83 177 ASN B N 1
ATOM 3912 C CA . ASN B 1 177 ? -7.287 20.024 43.054 1.00 35.98 177 ASN B CA 1
ATOM 3913 C C . ASN B 1 177 ? -7.853 20.834 44.223 1.00 35.88 177 ASN B C 1
ATOM 3914 O O . ASN B 1 177 ? -7.704 20.456 45.388 1.00 33.77 177 ASN B O 1
ATOM 3919 N N . ALA B 1 178 ? -8.529 21.936 43.918 1.00 29.99 178 ALA B N 1
ATOM 3920 C CA . ALA B 1 178 ? -9.111 22.742 44.982 1.00 33.25 178 ALA B CA 1
ATOM 3921 C C . ALA B 1 178 ? -10.139 21.925 45.750 1.00 33.98 178 ALA B C 1
ATOM 3922 O O . ALA B 1 178 ? -10.974 21.230 45.154 1.00 35.21 178 ALA B O 1
ATOM 3924 N N . ALA B 1 179 ? -10.083 22.006 47.077 1.00 30.76 179 ALA B N 1
ATOM 3925 C CA . ALA B 1 179 ? -10.937 21.156 47.893 1.00 34.87 179 ALA B CA 1
ATOM 3926 C C . ALA B 1 179 ? -11.181 21.841 49.230 1.00 34.01 179 ALA B C 1
ATOM 3927 O O . ALA B 1 179 ? -10.515 22.820 49.583 1.00 36.31 179 ALA B O 1
ATOM 3929 N N . GLY B 1 180 ? -12.151 21.324 49.971 1.00 33.70 180 GLY B N 1
ATOM 3930 C CA . GLY B 1 180 ? -12.433 21.834 51.298 1.00 34.67 180 GLY B CA 1
ATOM 3931 C C . GLY B 1 180 ? -13.481 22.937 51.310 1.00 39.07 180 GLY B C 1
ATOM 3932 O O . GLY B 1 180 ? -14.267 23.135 50.373 1.00 33.78 180 GLY B O 1
ATOM 3933 N N . ALA B 1 181 ? -13.479 23.673 52.420 1.00 37.51 181 ALA B N 1
ATOM 3934 C CA . ALA B 1 181 ? -14.500 24.677 52.699 1.00 38.82 181 ALA B CA 1
ATOM 3935 C C . ALA B 1 181 ? -14.021 25.559 53.840 1.00 38.30 181 ALA B C 1
ATOM 3936 O O . ALA B 1 181 ? -13.164 25.160 54.630 1.00 37.46 181 ALA B O 1
ATOM 3938 N N . ASN B 1 182 ? -14.587 26.757 53.913 1.00 38.78 182 ASN B N 1
ATOM 3939 C CA . ASN B 1 182 ? -14.332 27.642 55.037 1.00 38.74 182 ASN B CA 1
ATOM 3940 C C . ASN B 1 182 ? -14.495 26.868 56.354 1.00 40.47 182 ASN B C 1
ATOM 3941 O O . ASN B 1 182 ? -15.552 26.260 56.581 1.00 36.99 182 ASN B O 1
ATOM 3946 N N . PRO B 1 183 ? -13.480 26.867 57.231 1.00 38.20 183 PRO B N 1
ATOM 3947 C CA . PRO B 1 183 ? -13.509 25.986 58.422 1.00 44.15 183 PRO B CA 1
ATOM 3948 C C . PRO B 1 183 ? -14.696 26.208 59.367 1.00 42.73 183 PRO B C 1
ATOM 3949 O O . PRO B 1 183 ? -14.982 25.331 60.191 1.00 44.94 183 PRO B O 1
ATOM 3953 N N . ASP B 1 184 ? -15.417 27.323 59.260 1.00 42.19 184 ASP B N 1
ATOM 3954 C CA . ASP B 1 184 ? -16.568 27.582 60.116 1.00 41.97 184 ASP B CA 1
ATOM 3955 C C . ASP B 1 184 ? -17.901 27.417 59.381 1.00 44.61 184 ASP B C 1
ATOM 3956 O O . ASP B 1 184 ? -18.945 27.858 59.880 1.00 45.97 184 ASP B O 1
ATOM 3961 N N . GLY B 1 185 ? -17.891 26.788 58.205 1.00 43.17 185 GLY B N 1
ATOM 3962 C CA . GLY B 1 185 ? -19.117 26.531 57.472 1.00 40.34 185 GLY B CA 1
ATOM 3963 C C . GLY B 1 185 ? -19.680 27.704 56.700 1.00 39.09 185 GLY B C 1
ATOM 3964 O O . GLY B 1 185 ? -20.830 27.642 56.264 1.00 34.92 185 GLY B O 1
ATOM 3965 N N . LEU B 1 186 ? -18.909 28.785 56.508 1.00 42.35 186 LEU B N 1
ATOM 3966 C CA . LEU B 1 186 ? -19.484 29.990 55.908 1.00 40.91 186 LEU B CA 1
ATOM 3967 C C . LEU B 1 186 ? -19.634 29.878 54.392 1.00 37.98 186 LEU B C 1
ATOM 3968 O O . LEU B 1 186 ? -20.575 30.440 53.831 1.00 38.76 186 LEU B O 1
ATOM 3973 N N . LEU B 1 187 ? -18.720 29.183 53.720 1.00 39.68 187 LEU B N 1
ATOM 3974 C CA . LEU B 1 187 ? -18.712 29.066 52.263 1.00 39.14 187 LEU B CA 1
ATOM 3975 C C . LEU B 1 187 ? -18.262 27.660 51.886 1.00 38.74 187 LEU B C 1
ATOM 3976 O O . LEU B 1 187 ? -17.678 26.938 52.693 1.00 36.01 187 LEU B O 1
ATOM 3981 N N . GLY B 1 188 ? -18.528 27.271 50.648 1.00 40.06 188 GLY B N 1
ATOM 3982 C CA . GLY B 1 188 ? -17.971 26.018 50.183 1.00 38.19 188 GLY B CA 1
ATOM 3983 C C . GLY B 1 188 ? -18.331 25.775 48.738 1.00 35.31 188 GLY B C 1
ATOM 3984 O O . GLY B 1 188 ? -18.962 26.605 48.082 1.00 37.15 188 GLY B O 1
ATOM 3985 N N . GLU B 1 189 ? -17.941 24.606 48.268 1.00 34.55 189 GLU B N 1
ATOM 3986 C CA . GLU B 1 189 ? -18.224 24.200 46.901 1.00 37.94 189 GLU B CA 1
ATOM 3987 C C . GLU B 1 189 ? -19.728 24.075 46.666 1.00 37.83 189 GLU B C 1
ATOM 3988 O O . GLU B 1 189 ? -20.409 23.297 47.336 1.00 41.08 189 GLU B O 1
ATOM 3994 N N . ASP B 1 190 ? -20.254 24.827 45.690 1.00 44.16 190 ASP B N 1
ATOM 3995 C CA . ASP B 1 190 ? -21.668 24.701 45.299 1.00 43.05 190 ASP B CA 1
ATOM 3996 C C . ASP B 1 190 ? -21.761 24.740 43.759 1.00 44.51 190 ASP B C 1
ATOM 3997 O O . ASP B 1 190 ? -22.198 25.724 43.154 1.00 38.63 190 ASP B O 1
ATOM 4002 N N . HIS B 1 191 ? -21.395 23.630 43.123 1.00 41.37 191 HIS B N 1
ATOM 4003 C CA . HIS B 1 191 ? -21.374 23.512 41.669 1.00 44.02 191 HIS B CA 1
ATOM 4004 C C . HIS B 1 191 ? -22.590 22.749 41.152 1.00 43.41 191 HIS B C 1
ATOM 4005 O O . HIS B 1 191 ? -22.935 21.685 41.668 1.00 44.26 191 HIS B O 1
ATOM 4012 N N . ASN B 1 192 ? -23.203 23.266 40.089 1.00 41.83 192 ASN B N 1
ATOM 4013 C CA . ASN B 1 192 ? -24.411 22.668 39.521 1.00 45.09 192 ASN B CA 1
ATOM 4014 C C . ASN B 1 192 ? -24.310 22.688 38.006 1.00 42.71 192 ASN B C 1
ATOM 4015 O O . ASN B 1 192 ? -24.580 23.722 37.376 1.00 45.03 192 ASN B O 1
ATOM 4020 N N . PRO B 1 193 ? -23.950 21.560 37.377 1.00 43.80 193 PRO B N 1
ATOM 4021 C CA . PRO B 1 193 ? -23.759 20.239 37.998 1.00 34.90 193 PRO B CA 1
ATOM 4022 C C . PRO B 1 193 ? -22.402 20.053 38.650 1.00 41.32 193 PRO B C 1
ATOM 4023 O O . PRO B 1 193 ? -21.415 20.658 38.246 1.00 42.62 193 PRO B O 1
ATOM 4027 N N . GLU B 1 194 ? -22.365 19.211 39.668 1.00 41.58 194 GLU B N 1
ATOM 4028 C CA . GLU B 1 194 ? -21.138 18.931 40.390 1.00 43.84 194 GLU B CA 1
ATOM 4029 C C . GLU B 1 194 ? -20.445 17.728 39.751 1.00 45.53 194 GLU B C 1
ATOM 4030 O O . GLU B 1 194 ? -21.082 16.705 39.476 1.00 44.57 194 GLU B O 1
ATOM 4036 N N . THR B 1 195 ? -19.144 17.875 39.477 1.00 42.76 195 THR B N 1
ATOM 4037 C CA . THR B 1 195 ? -18.342 16.816 38.896 1.00 38.14 195 THR B CA 1
ATOM 4038 C C . THR B 1 195 ? -17.140 16.427 39.742 1.00 40.30 195 THR B C 1
ATOM 4039 O O . THR B 1 195 ? -16.488 15.428 39.425 1.00 38.72 195 THR B O 1
ATOM 4043 N N . HIS B 1 196 ? -16.832 17.157 40.812 1.00 37.45 196 HIS B N 1
ATOM 4044 C CA . HIS B 1 196 ? -15.590 16.893 41.525 1.00 39.55 196 HIS B CA 1
ATOM 4045 C C . HIS B 1 196 ? -15.741 15.727 42.500 1.00 38.92 196 HIS B C 1
ATOM 4046 O O . HIS B 1 196 ? -16.831 15.434 42.998 1.00 41.23 196 HIS B O 1
ATOM 4053 N N . LEU B 1 197 ? -14.622 15.051 42.753 1.00 35.64 197 LEU B N 1
ATOM 4054 C CA . LEU B 1 197 ? -14.639 13.814 43.525 1.00 38.85 197 LEU B CA 1
ATOM 4055 C C . LEU B 1 197 ? -15.164 14.030 44.945 1.00 40.68 197 LEU B C 1
ATOM 4056 O O . LEU B 1 197 ? -16.078 13.326 45.390 1.00 39.42 197 LEU B O 1
ATOM 4061 N N . ILE B 1 198 ? -14.555 14.969 45.688 1.00 36.62 198 ILE B N 1
ATOM 4062 C CA . ILE B 1 198 ? -14.886 15.127 47.106 1.00 41.21 198 ILE B CA 1
ATOM 4063 C C . ILE B 1 198 ? -16.348 15.513 47.312 1.00 39.42 198 ILE B C 1
ATOM 4064 O O . ILE B 1 198 ? -17.044 14.812 48.063 1.00 38.50 198 ILE B O 1
ATOM 4069 N N . PRO B 1 199 ? -16.897 16.530 46.642 1.00 40.81 199 PRO B N 1
ATOM 4070 C CA . PRO B 1 199 ? -18.349 16.771 46.774 1.00 42.40 199 PRO B CA 1
ATOM 4071 C C . PRO B 1 199 ? -19.193 15.541 46.484 1.00 45.49 199 PRO B C 1
ATOM 4072 O O . PRO B 1 199 ? -20.101 15.232 47.265 1.00 45.79 199 PRO B O 1
ATOM 4076 N N . LEU B 1 200 ? -18.949 14.864 45.350 1.00 42.72 200 LEU B N 1
ATOM 4077 C CA . LEU B 1 200 ? -19.772 13.722 44.950 1.00 44.09 200 LEU B CA 1
ATOM 4078 C C . LEU B 1 200 ? -19.661 12.573 45.943 1.00 43.45 200 LEU B C 1
ATOM 4079 O O . LEU B 1 200 ? -20.627 11.828 46.129 1.00 43.23 200 LEU B O 1
ATOM 4084 N N . VAL B 1 201 ? -18.498 12.406 46.579 1.00 39.17 201 VAL B N 1
ATOM 4085 C CA . VAL B 1 201 ? -18.390 11.415 47.643 1.00 42.02 201 VAL B CA 1
ATOM 4086 C C . VAL B 1 201 ? -19.257 11.821 48.828 1.00 49.06 201 VAL B C 1
ATOM 4087 O O . VAL B 1 201 ? -19.940 10.984 49.441 1.00 50.36 201 VAL B O 1
ATOM 4091 N N . LEU B 1 202 ? -19.253 13.113 49.169 1.00 48.44 202 LEU B N 1
ATOM 4092 C CA . LEU B 1 202 ? -20.020 13.558 50.325 1.00 48.47 202 LEU B CA 1
ATOM 4093 C C . LEU B 1 202 ? -21.505 13.639 50.022 1.00 51.21 202 LEU B C 1
ATOM 4094 O O . LEU B 1 202 ? -22.326 13.423 50.922 1.00 52.33 202 LEU B O 1
ATOM 4099 N N . LEU B 1 203 ? -21.871 13.920 48.771 1.00 47.83 203 LEU B N 1
ATOM 4100 C CA . LEU B 1 203 ? -23.276 13.901 48.396 1.00 46.68 203 LEU B CA 1
ATOM 4101 C C . LEU B 1 203 ? -23.820 12.483 48.323 1.00 52.14 203 LEU B C 1
ATOM 4102 O O . LEU B 1 203 ? -25.033 12.285 48.431 1.00 51.38 203 LEU B O 1
ATOM 4107 N N . THR B 1 204 ? -22.953 11.497 48.116 1.00 52.50 204 THR B N 1
ATOM 4108 C CA . THR B 1 204 ? -23.378 10.111 48.252 1.00 55.63 204 THR B CA 1
ATOM 4109 C C . THR B 1 204 ? -23.647 9.784 49.716 1.00 54.79 204 THR B C 1
ATOM 4110 O O . THR B 1 204 ? -24.722 9.278 50.061 1.00 53.14 204 THR B O 1
ATOM 4114 N N . ALA B 1 205 ? -22.687 10.101 50.595 1.00 52.01 205 ALA B N 1
ATOM 4115 C CA . ALA B 1 205 ? -22.870 9.868 52.029 1.00 56.92 205 ALA B CA 1
ATOM 4116 C C . ALA B 1 205 ? -24.142 10.528 52.541 1.00 58.02 205 ALA B C 1
ATOM 4117 O O . ALA B 1 205 ? -24.768 10.033 53.483 1.00 62.61 205 ALA B O 1
ATOM 4119 N N . LEU B 1 206 ? -24.553 11.617 51.905 1.00 55.71 206 LEU B N 1
ATOM 4120 C CA . LEU B 1 206 ? -25.694 12.421 52.302 1.00 52.87 206 LEU B CA 1
ATOM 4121 C C . LEU B 1 206 ? -27.010 11.925 51.711 1.00 56.64 206 LEU B C 1
ATOM 4122 O O . LEU B 1 206 ? -28.058 12.511 51.996 1.00 57.08 206 LEU B O 1
ATOM 4127 N N . GLY B 1 207 ? -26.983 10.894 50.868 1.00 54.47 207 GLY B N 1
ATOM 4128 C CA . GLY B 1 207 ? -28.207 10.382 50.285 1.00 55.32 207 GLY B CA 1
ATOM 4129 C C . GLY B 1 207 ? -28.732 11.139 49.091 1.00 57.74 207 GLY B C 1
ATOM 4130 O O . GLY B 1 207 ? -29.882 10.925 48.694 1.00 61.81 207 GLY B O 1
ATOM 4131 N N . LYS B 1 208 ? -27.929 12.007 48.488 1.00 60.26 208 LYS B N 1
ATOM 4132 C CA . LYS B 1 208 ? -28.364 12.748 47.316 1.00 57.48 208 LYS B CA 1
ATOM 4133 C C . LYS B 1 208 ? -27.884 12.134 46.005 1.00 55.37 208 LYS B C 1
ATOM 4134 O O . LYS B 1 208 ? -28.302 12.596 44.938 1.00 57.58 208 LYS B O 1
ATOM 4140 N N . ARG B 1 209 ? -27.026 11.109 46.066 1.00 53.33 209 ARG B N 1
ATOM 4141 C CA . ARG B 1 209 ? -26.687 10.250 44.937 1.00 55.75 209 ARG B CA 1
ATOM 4142 C C . ARG B 1 209 ? -26.655 8.809 45.427 1.00 52.20 209 ARG B C 1
ATOM 4143 O O . ARG B 1 209 ? -26.385 8.549 46.601 1.00 55.08 209 ARG B O 1
ATOM 4151 N N . LYS B 1 210 ? -26.883 7.867 44.512 1.00 52.03 210 LYS B N 1
ATOM 4152 C CA . LYS B 1 210 ? -26.966 6.466 44.918 1.00 57.26 210 LYS B CA 1
ATOM 4153 C C . LYS B 1 210 ? -25.597 5.887 45.253 1.00 57.48 210 LYS B C 1
ATOM 4154 O O . LYS B 1 210 ? -25.464 5.087 46.191 1.00 57.39 210 LYS B O 1
ATOM 4160 N N . PHE B 1 211 ? -24.573 6.266 44.491 1.00 53.87 211 PHE B N 1
ATOM 4161 C CA . PHE B 1 211 ? -23.245 5.692 44.639 1.00 52.43 211 PHE B CA 1
ATOM 4162 C C . PHE B 1 211 ? -22.213 6.696 44.145 1.00 53.03 211 PHE B C 1
ATOM 4163 O O . PHE B 1 211 ? -22.536 7.651 43.437 1.00 50.02 211 PHE B O 1
ATOM 4171 N N . ILE B 1 212 ? -20.957 6.457 44.510 1.00 53.72 212 ILE B N 1
ATOM 4172 C CA . ILE B 1 212 ? -19.826 7.118 43.872 1.00 53.16 212 ILE B CA 1
ATOM 4173 C C . ILE B 1 212 ? -19.191 6.120 42.914 1.00 48.66 212 ILE B C 1
ATOM 4174 O O . ILE B 1 212 ? -18.984 4.953 43.267 1.00 50.84 212 ILE B O 1
ATOM 4179 N N . SER B 1 213 ? -18.924 6.555 41.692 1.00 49.59 213 SER B N 1
ATOM 4180 C CA . SER B 1 213 ? -18.224 5.730 40.713 1.00 50.91 213 SER B CA 1
ATOM 4181 C C . SER B 1 213 ? -16.731 6.022 40.775 1.00 48.09 213 SER B C 1
ATOM 4182 O O . SER B 1 213 ? -16.322 7.183 40.693 1.00 46.37 213 SER B O 1
ATOM 4185 N N . ILE B 1 214 ? -15.918 4.982 40.909 1.00 46.43 214 ILE B N 1
ATOM 4186 C CA . ILE B 1 214 ? -14.476 5.141 40.773 1.00 46.20 214 ILE B CA 1
ATOM 4187 C C . ILE B 1 214 ? -14.137 5.009 39.294 1.00 47.23 214 ILE B C 1
ATOM 4188 O O . ILE B 1 214 ? -14.438 3.981 38.676 1.00 47.91 214 ILE B O 1
ATOM 4193 N N . PHE B 1 215 ? -13.514 6.046 38.721 1.00 45.29 215 PHE B N 1
ATOM 4194 C CA . PHE B 1 215 ? -13.155 6.034 37.298 1.00 43.00 215 PHE B CA 1
ATOM 4195 C C . PHE B 1 215 ? -11.770 5.412 37.155 1.00 42.67 215 PHE B C 1
ATOM 4196 O O . PHE B 1 215 ? -10.741 6.103 37.190 1.00 42.80 215 PHE B O 1
ATOM 4204 N N . GLY B 1 216 ? -11.740 4.083 37.000 1.00 43.18 216 GLY B N 1
ATOM 4205 C CA . GLY B 1 216 ? -10.495 3.373 36.745 1.00 41.53 216 GLY B CA 1
ATOM 4206 C C . GLY B 1 216 ? -9.854 2.768 37.983 1.00 46.33 216 GLY B C 1
ATOM 4207 O O . GLY B 1 216 ? -9.625 3.458 38.990 1.00 41.85 216 GLY B O 1
ATOM 4208 N N . THR B 1 217 ? -9.565 1.460 37.918 1.00 42.52 217 THR B N 1
ATOM 4209 C CA . THR B 1 217 ? -9.002 0.722 39.045 1.00 45.73 217 THR B CA 1
ATOM 4210 C C . THR B 1 217 ? -7.773 -0.076 38.624 1.00 47.15 217 THR B C 1
ATOM 4211 O O . THR B 1 217 ? -7.388 -1.017 39.329 1.00 46.08 217 THR B O 1
ATOM 4215 N N . ASP B 1 218 ? -7.149 0.283 37.487 1.00 43.49 218 ASP B N 1
ATOM 4216 C CA . ASP B 1 218 ? -5.996 -0.430 36.948 1.00 42.26 218 ASP B CA 1
ATOM 4217 C C . ASP B 1 218 ? -4.869 0.523 36.554 1.00 48.94 218 ASP B C 1
ATOM 4218 O O . ASP B 1 218 ? -4.124 0.265 35.600 1.00 47.26 218 ASP B O 1
ATOM 4223 N N . TYR B 1 219 ? -4.739 1.634 37.264 1.00 44.13 219 TYR B N 1
ATOM 4224 C CA . TYR B 1 219 ? -3.700 2.607 36.972 1.00 47.69 219 TYR B CA 1
ATOM 4225 C C . TYR B 1 219 ? -2.362 2.188 37.583 1.00 45.83 219 TYR B C 1
ATOM 4226 O O . TYR B 1 219 ? -2.330 1.444 38.569 1.00 46.05 219 TYR B O 1
ATOM 4235 N N . PRO B 1 220 ? -1.222 2.701 37.040 1.00 44.47 220 PRO B N 1
ATOM 4236 C CA . PRO B 1 220 ? 0.098 2.335 37.592 1.00 46.08 220 PRO B CA 1
ATOM 4237 C C . PRO B 1 220 ? 0.382 3.010 38.932 1.00 45.45 220 PRO B C 1
ATOM 4238 O O . PRO B 1 220 ? 1.431 3.638 39.133 1.00 47.94 220 PRO B O 1
ATOM 4242 N N . THR B 1 221 ? -0.563 2.863 39.851 1.00 45.73 221 THR B N 1
ATOM 4243 C CA . THR B 1 221 ? -0.703 3.406 41.183 1.00 42.33 221 THR B CA 1
ATOM 4244 C C . THR B 1 221 ? -0.689 2.295 42.206 1.00 44.31 221 THR B C 1
ATOM 4245 O O . THR B 1 221 ? -1.172 1.194 41.923 1.00 48.30 221 THR B O 1
ATOM 4249 N N . PRO B 1 222 ? -0.131 2.555 43.416 1.00 45.69 222 PRO B N 1
ATOM 4250 C CA . PRO B 1 222 ? -0.189 1.561 44.504 1.00 47.52 222 PRO B CA 1
ATOM 4251 C C . PRO B 1 222 ? -1.538 0.882 44.685 1.00 50.45 222 PRO B C 1
ATOM 4252 O O . PRO B 1 222 ? -1.577 -0.337 44.869 1.00 49.14 222 PRO B O 1
ATOM 4256 N N . ASP B 1 223 ? -2.657 1.610 44.640 1.00 50.74 223 ASP B N 1
ATOM 4257 C CA . ASP B 1 223 ? -3.949 0.956 44.825 1.00 45.61 223 ASP B CA 1
ATOM 4258 C C . ASP B 1 223 ? -4.789 0.962 43.555 1.00 46.19 223 ASP B C 1
ATOM 4259 O O . ASP B 1 223 ? -5.960 0.560 43.588 1.00 43.64 223 ASP B O 1
ATOM 4264 N N . GLY B 1 224 ? -4.219 1.407 42.434 1.00 48.81 224 GLY B N 1
ATOM 4265 C CA . GLY B 1 224 ? -4.874 1.296 41.148 1.00 48.33 224 GLY B CA 1
ATOM 4266 C C . GLY B 1 224 ? -5.757 2.461 40.750 1.00 47.77 224 GLY B C 1
ATOM 4267 O O . GLY B 1 224 ? -6.204 2.497 39.602 1.00 43.22 224 GLY B O 1
ATOM 4268 N N . THR B 1 225 ? -6.019 3.409 41.648 1.00 44.10 225 THR B N 1
ATOM 4269 C CA . THR B 1 225 ? -6.851 4.574 41.369 1.00 46.66 225 THR B CA 1
ATOM 4270 C C . THR B 1 225 ? -5.987 5.837 41.263 1.00 45.16 225 THR B C 1
ATOM 4271 O O . THR B 1 225 ? -4.873 5.903 41.790 1.00 43.03 225 THR B O 1
ATOM 4275 N N . CYS B 1 226 ? -6.530 6.861 40.602 1.00 41.90 226 CYS B N 1
ATOM 4276 C CA . CYS B 1 226 ? -5.779 8.092 40.354 1.00 41.64 226 CYS B CA 1
ATOM 4277 C C . CYS B 1 226 ? -5.354 8.777 41.642 1.00 39.22 226 CYS B C 1
ATOM 4278 O O . CYS B 1 226 ? -6.069 8.770 42.645 1.00 42.29 226 CYS B O 1
ATOM 4281 N N . ILE B 1 227 ? -4.192 9.418 41.584 1.00 38.75 227 ILE B N 1
ATOM 4282 C CA . ILE B 1 227 ? -3.627 10.167 42.697 1.00 39.44 227 ILE B CA 1
ATOM 4283 C C . ILE B 1 227 ? -3.641 11.648 42.336 1.00 41.60 227 ILE B C 1
ATOM 4284 O O . ILE B 1 227 ? -3.162 12.037 41.262 1.00 34.19 227 ILE B O 1
ATOM 4289 N N . ARG B 1 228 ? -4.183 12.472 43.243 1.00 42.85 228 ARG B N 1
ATOM 4290 C CA . ARG B 1 228 ? -4.286 13.908 43.051 1.00 36.23 228 ARG B CA 1
ATOM 4291 C C . ARG B 1 228 ? -3.819 14.637 44.300 1.00 39.56 228 ARG B C 1
ATOM 4292 O O . ARG B 1 228 ? -3.878 14.102 45.411 1.00 41.03 228 ARG B O 1
ATOM 4300 N N . ASP B 1 229 ? -3.364 15.874 44.100 1.00 40.36 229 ASP B N 1
ATOM 4301 C CA . ASP B 1 229 ? -2.898 16.778 45.154 1.00 35.52 229 ASP B CA 1
ATOM 4302 C C . ASP B 1 229 ? -4.061 17.685 45.555 1.00 39.24 229 ASP B C 1
ATOM 4303 O O . ASP B 1 229 ? -4.347 18.677 44.876 1.00 40.64 229 ASP B O 1
ATOM 4308 N N . TYR B 1 230 ? -4.761 17.336 46.636 1.00 35.29 230 TYR B N 1
ATOM 4309 C CA . TYR B 1 230 ? -5.901 18.127 47.087 1.00 35.41 230 TYR B CA 1
ATOM 4310 C C . TYR B 1 230 ? -5.402 19.270 47.948 1.00 37.33 230 TYR B C 1
ATOM 4311 O O . TYR B 1 230 ? -4.592 19.069 48.855 1.00 40.49 230 TYR B O 1
ATOM 4320 N N . ILE B 1 231 ? -5.857 20.473 47.638 1.00 37.78 231 ILE B N 1
ATOM 4321 C CA . ILE B 1 231 ? -5.312 21.681 48.236 1.00 36.42 231 ILE B CA 1
ATOM 4322 C C . ILE B 1 231 ? -6.492 22.508 48.738 1.00 33.68 231 ILE B C 1
ATOM 4323 O O . ILE B 1 231 ? -7.415 22.825 47.973 1.00 31.79 231 ILE B O 1
ATOM 4328 N N . HIS B 1 232 ? -6.483 22.810 50.033 1.00 34.08 232 HIS B N 1
ATOM 4329 C CA . HIS B 1 232 ? -7.614 23.443 50.692 1.00 33.85 232 HIS B CA 1
ATOM 4330 C C . HIS B 1 232 ? -7.810 24.882 50.195 1.00 33.23 232 HIS B C 1
ATOM 4331 O O . HIS B 1 232 ? -6.842 25.633 50.048 1.00 30.88 232 HIS B O 1
ATOM 4338 N N . VAL B 1 233 ? -9.077 25.274 49.969 1.00 29.32 233 VAL B N 1
ATOM 4339 C CA . VAL B 1 233 ? -9.368 26.601 49.415 1.00 36.45 233 VAL B CA 1
ATOM 4340 C C . VAL B 1 233 ? -8.929 27.730 50.346 1.00 35.63 233 VAL B C 1
ATOM 4341 O O . VAL B 1 233 ? -8.558 28.811 49.876 1.00 32.84 233 VAL B O 1
ATOM 4345 N N . ASN B 1 234 ? -8.962 27.513 51.667 1.00 35.07 234 ASN B N 1
ATOM 4346 C CA . ASN B 1 234 ? -8.347 28.464 52.601 1.00 36.93 234 ASN B CA 1
ATOM 4347 C C . ASN B 1 234 ? -6.871 28.666 52.342 1.00 36.93 234 ASN B C 1
ATOM 4348 O O . ASN B 1 234 ? -6.377 29.794 52.446 1.00 39.84 234 ASN B O 1
ATOM 4353 N N . ASP B 1 235 ? -6.148 27.599 52.017 1.00 34.62 235 ASP B N 1
ATOM 4354 C CA . ASP B 1 235 ? -4.734 27.754 51.716 1.00 34.18 235 ASP B CA 1
ATOM 4355 C C . ASP B 1 235 ? -4.528 28.428 50.360 1.00 33.81 235 ASP B C 1
ATOM 4356 O O . ASP B 1 235 ? -3.625 29.257 50.211 1.00 36.65 235 ASP B O 1
ATOM 4361 N N . LEU B 1 236 ? -5.342 28.088 49.358 1.00 31.67 236 LEU B N 1
ATOM 4362 C CA . LEU B 1 236 ? -5.302 28.836 48.099 1.00 34.44 236 LEU B CA 1
ATOM 4363 C C . LEU B 1 236 ? -5.564 30.318 48.332 1.00 33.10 236 LEU B C 1
ATOM 4364 O O . LEU B 1 236 ? -4.829 31.173 47.825 1.00 34.17 236 LEU B O 1
ATOM 4369 N N . ALA B 1 237 ? -6.614 30.634 49.103 1.00 29.49 237 ALA B N 1
ATOM 4370 C CA . ALA B 1 237 ? -6.926 32.020 49.457 1.00 32.55 237 ALA B CA 1
ATOM 4371 C C . ALA B 1 237 ? -5.734 32.725 50.084 1.00 38.44 237 ALA B C 1
ATOM 4372 O O . ALA B 1 237 ? -5.465 33.891 49.771 1.00 39.41 237 ALA B O 1
ATOM 4374 N N . ASP B 1 238 ? -5.021 32.044 50.995 1.00 34.72 238 ASP B N 1
ATOM 4375 C CA . ASP B 1 238 ? -3.861 32.663 51.630 1.00 35.25 238 ASP B CA 1
ATOM 4376 C C . ASP B 1 238 ? -2.778 32.979 50.605 1.00 37.66 238 ASP B C 1
ATOM 4377 O O . ASP B 1 238 ? -2.154 34.046 50.661 1.00 35.15 238 ASP B O 1
ATOM 4382 N N . ALA B 1 239 ? -2.536 32.061 49.660 1.00 30.31 239 ALA B N 1
ATOM 4383 C CA . ALA B 1 239 ? -1.504 32.306 48.661 1.00 36.15 239 ALA B CA 1
ATOM 4384 C C . ALA B 1 239 ? -1.862 33.493 47.774 1.00 34.60 239 ALA B C 1
ATOM 4385 O O . ALA B 1 239 ? -0.971 34.227 47.328 1.00 34.11 239 ALA B O 1
ATOM 4387 N N . HIS B 1 240 ? -3.151 33.701 47.524 1.00 30.63 240 HIS B N 1
ATOM 4388 C CA . HIS B 1 240 ? -3.574 34.866 46.760 1.00 34.19 240 HIS B CA 1
ATOM 4389 C C . HIS B 1 240 ? -3.272 36.152 47.514 1.00 34.72 240 HIS B C 1
ATOM 4390 O O . HIS B 1 240 ? -2.792 37.122 46.919 1.00 35.77 240 HIS B O 1
ATOM 4397 N N . VAL B 1 241 ? -3.528 36.183 48.828 1.00 31.06 241 VAL B N 1
ATOM 4398 C CA . VAL B 1 241 ? -3.201 37.384 49.596 1.00 33.77 241 VAL B CA 1
ATOM 4399 C C . VAL B 1 241 ? -1.702 37.638 49.552 1.00 34.66 241 VAL B C 1
ATOM 4400 O O . VAL B 1 241 ? -1.257 38.761 49.288 1.00 36.81 241 VAL B O 1
ATOM 4404 N N . LEU B 1 242 ? -0.899 36.589 49.749 1.00 32.00 242 LEU B N 1
ATOM 4405 C CA . LEU B 1 242 ? 0.551 36.740 49.664 1.00 32.46 242 LEU B CA 1
ATOM 4406 C C . LEU B 1 242 ? 1.001 37.169 48.264 1.00 35.04 242 LEU B C 1
ATOM 4407 O O . LEU B 1 242 ? 1.905 38.003 48.118 1.00 35.10 242 LEU B O 1
ATOM 4412 N N . GLY B 1 243 ? 0.424 36.578 47.218 1.00 33.04 243 GLY B N 1
ATOM 4413 C CA . GLY B 1 243 ? 0.813 36.977 45.877 1.00 35.54 243 GLY B CA 1
ATOM 4414 C C . GLY B 1 243 ? 0.459 38.426 45.594 1.00 35.77 243 GLY B C 1
ATOM 4415 O O . GLY B 1 243 ? 1.255 39.173 45.012 1.00 34.56 243 GLY B O 1
ATOM 4416 N N . LEU B 1 244 ? -0.724 38.854 46.052 1.00 34.94 244 LEU B N 1
ATOM 4417 C CA . LEU B 1 244 ? -1.134 40.250 45.903 1.00 37.30 244 LEU B CA 1
ATOM 4418 C C . LEU B 1 244 ? -0.158 41.195 46.609 1.00 42.32 244 LEU B C 1
ATOM 4419 O O . LEU B 1 244 ? 0.323 42.169 46.006 1.00 36.11 244 LEU B O 1
ATOM 4424 N N . LYS B 1 245 ? 0.155 40.909 47.888 1.00 39.84 245 LYS B N 1
ATOM 4425 C CA . LYS B 1 245 ? 1.123 41.713 48.635 1.00 38.68 245 LYS B CA 1
ATOM 4426 C C . LYS B 1 245 ? 2.450 41.778 47.892 1.00 36.13 245 LYS B C 1
ATOM 4427 O O . LYS B 1 245 ? 3.032 42.851 47.720 1.00 41.39 245 LYS B O 1
ATOM 4433 N N . TYR B 1 246 ? 2.953 40.625 47.456 1.00 36.81 246 TYR B N 1
ATOM 4434 C CA . TYR B 1 246 ? 4.203 40.598 46.705 1.00 35.11 246 TYR B CA 1
ATOM 4435 C C . TYR B 1 246 ? 4.154 41.540 45.489 1.00 41.08 246 TYR B C 1
ATOM 4436 O O . TYR B 1 246 ? 5.105 42.293 45.240 1.00 40.91 246 TYR B O 1
ATOM 4445 N N . LEU B 1 247 ? 3.041 41.533 44.735 1.00 31.94 247 LEU B N 1
ATOM 4446 C CA . LEU B 1 247 ? 2.924 42.417 43.569 1.00 38.01 247 LEU B CA 1
ATOM 4447 C C . LEU B 1 247 ? 2.867 43.898 43.964 1.00 37.36 247 LEU B C 1
ATOM 4448 O O . LEU B 1 247 ? 3.455 44.753 43.288 1.00 37.24 247 LEU B O 1
ATOM 4453 N N . LEU B 1 248 ? 2.105 44.223 45.006 1.00 35.18 248 LEU B N 1
ATOM 4454 C CA . LEU B 1 248 ? 1.962 45.599 45.468 1.00 41.09 248 LEU B CA 1
ATOM 4455 C C . LEU B 1 248 ? 3.260 46.167 46.021 1.00 39.70 248 LEU B C 1
ATOM 4456 O O . LEU B 1 248 ? 3.423 47.387 46.043 1.00 47.26 248 LEU B O 1
ATOM 4461 N N . LYS B 1 249 ? 4.176 45.323 46.468 1.00 38.04 249 LYS B N 1
ATOM 4462 C CA . LYS B 1 249 ? 5.492 45.792 46.867 1.00 41.98 249 LYS B CA 1
ATOM 4463 C C . LYS B 1 249 ? 6.455 45.910 45.694 1.00 45.77 249 LYS B C 1
ATOM 4464 O O . LYS B 1 249 ? 7.602 46.324 45.895 1.00 46.67 249 LYS B O 1
ATOM 4470 N N . GLY B 1 250 ? 6.026 45.549 44.484 1.00 46.41 250 GLY B N 1
ATOM 4471 C CA . GLY B 1 250 ? 6.827 45.732 43.289 1.00 38.68 250 GLY B CA 1
ATOM 4472 C C . GLY B 1 250 ? 7.492 44.487 42.734 1.00 41.34 250 GLY B C 1
ATOM 4473 O O . GLY B 1 250 ? 8.458 44.619 41.972 1.00 44.09 250 GLY B O 1
ATOM 4474 N N . GLY B 1 251 ? 7.019 43.293 43.094 1.00 37.77 251 GLY B N 1
ATOM 4475 C CA . GLY B 1 251 ? 7.652 42.076 42.607 1.00 39.01 251 GLY B CA 1
ATOM 4476 C C . GLY B 1 251 ? 7.450 41.864 41.116 1.00 40.83 251 GLY B C 1
ATOM 4477 O O . GLY B 1 251 ? 6.479 42.332 40.516 1.00 41.82 251 GLY B O 1
ATOM 4478 N N . ASP B 1 252 ? 8.393 41.149 40.510 1.00 39.79 252 ASP B N 1
ATOM 4479 C CA . ASP B 1 252 ? 8.322 40.810 39.101 1.00 41.15 252 ASP B CA 1
ATOM 4480 C C . ASP B 1 252 ? 7.286 39.714 38.854 1.00 44.03 252 ASP B C 1
ATOM 4481 O O . ASP B 1 252 ? 6.847 39.021 39.780 1.00 37.54 252 ASP B O 1
ATOM 4486 N N . SER B 1 253 ? 6.911 39.549 37.583 1.00 36.22 253 SER B N 1
ATOM 4487 C CA . SER B 1 253 ? 5.989 38.484 37.214 1.00 39.02 253 SER B CA 1
ATOM 4488 C C . SER B 1 253 ? 6.553 37.136 37.653 1.00 39.96 253 SER B C 1
ATOM 4489 O O . SER B 1 253 ? 7.761 36.893 37.558 1.00 38.43 253 SER B O 1
ATOM 4492 N N . GLU B 1 254 ? 5.671 36.260 38.138 1.00 35.13 254 GLU B N 1
ATOM 4493 C CA . GLU B 1 254 ? 6.067 34.947 38.639 1.00 39.62 254 GLU B CA 1
ATOM 4494 C C . GLU B 1 254 ? 4.963 33.942 38.347 1.00 37.21 254 GLU B C 1
ATOM 4495 O O . GLU B 1 254 ? 3.801 34.304 38.209 1.00 34.62 254 GLU B O 1
ATOM 4501 N N . VAL B 1 255 ? 5.326 32.665 38.318 1.00 38.27 255 VAL B N 1
ATOM 4502 C CA . VAL B 1 255 ? 4.360 31.577 38.274 1.00 33.58 255 VAL B CA 1
ATOM 4503 C C . VAL B 1 255 ? 4.625 30.627 39.431 1.00 36.50 255 VAL B C 1
ATOM 4504 O O . VAL B 1 255 ? 5.783 30.304 39.722 1.00 39.23 255 VAL B O 1
ATOM 4508 N N . PHE B 1 256 ? 3.552 30.183 40.098 1.00 35.81 256 PHE B N 1
ATOM 4509 C CA . PHE B 1 256 ? 3.634 29.250 41.226 1.00 34.61 256 PHE B CA 1
ATOM 4510 C C . PHE B 1 256 ? 2.656 28.096 41.050 1.00 38.16 256 PHE B C 1
ATOM 4511 O O . PHE B 1 256 ? 1.483 28.327 40.744 1.00 38.24 256 PHE B O 1
ATOM 4519 N N . ASN B 1 257 ? 3.127 26.862 41.272 1.00 36.60 257 ASN B N 1
ATOM 4520 C CA . ASN B 1 257 ? 2.223 25.760 41.581 1.00 33.94 257 ASN B CA 1
ATOM 4521 C C . ASN B 1 257 ? 1.633 25.975 42.967 1.00 35.19 257 ASN B C 1
ATOM 4522 O O . ASN B 1 257 ? 2.341 26.365 43.897 1.00 35.91 257 ASN B O 1
ATOM 4527 N N . LEU B 1 258 ? 0.345 25.690 43.122 1.00 29.96 258 LEU B N 1
ATOM 4528 C CA . LEU B 1 258 ? -0.279 25.700 44.443 1.00 34.10 258 LEU B CA 1
ATOM 4529 C C . LEU B 1 258 ? -0.781 24.285 44.712 1.00 38.95 258 LEU B C 1
ATOM 4530 O O . LEU B 1 258 ? -1.883 23.911 44.292 1.00 35.36 258 LEU B O 1
ATOM 4535 N N . GLY B 1 259 ? 0.058 23.501 45.381 1.00 39.26 259 GLY B N 1
ATOM 4536 C CA . GLY B 1 259 ? -0.291 22.164 45.832 1.00 41.88 259 GLY B CA 1
ATOM 4537 C C . GLY B 1 259 ? 0.544 21.799 47.040 1.00 43.69 259 GLY B C 1
ATOM 4538 O O . GLY B 1 259 ? 1.528 22.473 47.374 1.00 38.36 259 GLY B O 1
ATOM 4539 N N . ASN B 1 260 ? 0.124 20.717 47.710 1.00 46.85 260 ASN B N 1
ATOM 4540 C CA . ASN B 1 260 ? 0.763 20.288 48.956 1.00 42.60 260 ASN B CA 1
ATOM 4541 C C . ASN B 1 260 ? 2.010 19.448 48.738 1.00 46.23 260 ASN B C 1
ATOM 4542 O O . ASN B 1 260 ? 2.738 19.197 49.700 1.00 46.90 260 ASN B O 1
ATOM 4547 N N . GLY B 1 261 ? 2.289 19.020 47.505 1.00 49.65 261 GLY B N 1
ATOM 4548 C CA . GLY B 1 261 ? 3.384 18.101 47.276 1.00 45.48 261 GLY B CA 1
ATOM 4549 C C . GLY B 1 261 ? 3.102 16.684 47.713 1.00 47.75 261 GLY B C 1
ATOM 4550 O O . GLY B 1 261 ? 3.994 15.842 47.637 1.00 52.24 261 GLY B O 1
ATOM 4551 N N . GLN B 1 262 ? 1.881 16.406 48.151 1.00 42.48 262 GLN B N 1
ATOM 4552 C CA . GLN B 1 262 ? 1.420 15.099 48.586 1.00 49.83 262 GLN B CA 1
ATOM 4553 C C . GLN B 1 262 ? 0.168 14.743 47.805 1.00 48.34 262 GLN B C 1
ATOM 4554 O O . GLN B 1 262 ? -0.628 15.619 47.455 1.00 49.59 262 GLN B O 1
ATOM 4560 N N . GLY B 1 263 ? -0.034 13.454 47.572 1.00 44.43 263 GLY B N 1
ATOM 4561 C CA . GLY B 1 263 ? -1.166 12.983 46.805 1.00 41.36 263 GLY B CA 1
ATOM 4562 C C . GLY B 1 263 ? -2.054 12.053 47.606 1.00 43.72 263 GLY B C 1
ATOM 4563 O O . GLY B 1 263 ? -1.608 11.402 48.553 1.00 49.83 263 GLY B O 1
ATOM 4564 N N . PHE B 1 264 ? -3.325 12.007 47.219 1.00 40.44 264 PHE B N 1
ATOM 4565 C CA . PHE B 1 264 ? -4.307 11.106 47.793 1.00 41.41 264 PHE B CA 1
ATOM 4566 C C . PHE B 1 264 ? -5.020 10.399 46.653 1.00 46.41 264 PHE B C 1
ATOM 4567 O O . PHE B 1 264 ? -5.422 11.037 45.669 1.00 42.94 264 PHE B O 1
ATOM 4575 N N . SER B 1 265 ? -5.149 9.080 46.773 1.00 39.46 265 SER B N 1
ATOM 4576 C CA . SER B 1 265 ? -5.816 8.306 45.737 1.00 44.90 265 SER B CA 1
ATOM 4577 C C . SER B 1 265 ? -7.330 8.402 45.902 1.00 40.74 265 SER B C 1
ATOM 4578 O O . SER B 1 265 ? -7.843 8.799 46.958 1.00 41.62 265 SER B O 1
ATOM 4581 N N . VAL B 1 266 ? -8.058 7.997 44.855 1.00 35.15 266 VAL B N 1
ATOM 4582 C CA . VAL B 1 266 ? -9.515 7.993 44.944 1.00 36.83 266 VAL B CA 1
ATOM 4583 C C . VAL B 1 266 ? -9.988 7.093 46.092 1.00 41.50 266 VAL B C 1
ATOM 4584 O O . VAL B 1 266 ? -10.898 7.455 46.850 1.00 40.05 266 VAL B O 1
ATOM 4588 N N . ARG B 1 267 ? -9.364 5.926 46.264 1.00 41.23 267 ARG B N 1
ATOM 4589 C CA . ARG B 1 267 ? -9.736 5.061 47.387 1.00 46.00 267 ARG B CA 1
ATOM 4590 C C . ARG B 1 267 ? -9.520 5.764 48.719 1.00 39.78 267 ARG B C 1
ATOM 4591 O O . ARG B 1 267 ? -10.408 5.773 49.579 1.00 44.32 267 ARG B O 1
ATOM 4599 N N . GLU B 1 268 ? -8.338 6.357 48.908 1.00 42.52 268 GLU B N 1
ATOM 4600 C CA . GLU B 1 268 ? -8.053 7.095 50.135 1.00 43.51 268 GLU B CA 1
ATOM 4601 C C . GLU B 1 268 ? -9.109 8.162 50.393 1.00 44.71 268 GLU B C 1
ATOM 4602 O O . GLU B 1 268 ? -9.591 8.307 51.522 1.00 45.94 268 GLU B O 1
ATOM 4608 N N . VAL B 1 269 ? -9.500 8.899 49.346 1.00 42.00 269 VAL B N 1
ATOM 4609 C CA . VAL B 1 269 ? -10.495 9.958 49.503 1.00 43.49 269 VAL B CA 1
ATOM 4610 C C . VAL B 1 269 ? -11.832 9.377 49.931 1.00 40.88 269 VAL B C 1
ATOM 4611 O O . VAL B 1 269 ? -12.517 9.933 50.797 1.00 39.86 269 VAL B O 1
ATOM 4615 N N . ILE B 1 270 ? -12.244 8.267 49.320 1.00 38.83 270 ILE B N 1
ATOM 4616 C CA . ILE B 1 270 ? -13.483 7.633 49.765 1.00 44.11 270 ILE B CA 1
ATOM 4617 C C . ILE B 1 270 ? -13.350 7.125 51.205 1.00 49.65 270 ILE B C 1
ATOM 4618 O O . ILE B 1 270 ? -14.291 7.244 52.003 1.00 45.85 270 ILE B O 1
ATOM 4623 N N . ALA B 1 271 ? -12.181 6.561 51.562 1.00 43.70 271 ALA B N 1
ATOM 4624 C CA . ALA B 1 271 ? -11.974 6.083 52.930 1.00 49.50 271 ALA B CA 1
ATOM 4625 C C . ALA B 1 271 ? -12.110 7.227 53.932 1.00 54.90 271 ALA B C 1
ATOM 4626 O O . ALA B 1 271 ? -12.820 7.103 54.937 1.00 51.93 271 ALA B O 1
ATOM 4628 N N . ALA B 1 272 ? -11.444 8.361 53.666 1.00 49.89 272 ALA B N 1
ATOM 4629 C CA . ALA B 1 272 ? -11.611 9.524 54.533 1.00 48.87 272 ALA B CA 1
ATOM 4630 C C . ALA B 1 272 ? -13.053 10.006 54.539 1.00 47.37 272 ALA B C 1
ATOM 4631 O O . ALA B 1 272 ? -13.531 10.510 55.558 1.00 48.12 272 ALA B O 1
ATOM 4633 N N . GLY B 1 273 ? -13.773 9.835 53.431 1.00 45.54 273 GLY B N 1
ATOM 4634 C CA . GLY B 1 273 ? -15.179 10.209 53.419 1.00 42.31 273 GLY B CA 1
ATOM 4635 C C . GLY B 1 273 ? -16.007 9.403 54.412 1.00 54.98 273 GLY B C 1
ATOM 4636 O O . GLY B 1 273 ? -16.856 9.950 55.121 1.00 53.50 273 GLY B O 1
ATOM 4637 N N . GLU B 1 274 ? -15.786 8.086 54.463 1.00 51.77 274 GLU B N 1
ATOM 4638 C CA . GLU B 1 274 ? -16.535 7.246 55.394 1.00 56.69 274 GLU B CA 1
ATOM 4639 C C . GLU B 1 274 ? -16.142 7.547 56.822 1.00 55.73 274 GLU B C 1
ATOM 4640 O O . GLU B 1 274 ? -17.006 7.797 57.677 1.00 50.09 274 GLU B O 1
ATOM 4646 N N . GLN B 1 275 ? -14.828 7.488 57.079 1.00 50.04 275 GLN B N 1
ATOM 4647 C CA . GLN B 1 275 ? -14.218 7.947 58.327 1.00 53.76 275 GLN B CA 1
ATOM 4648 C C . GLN B 1 275 ? -14.731 9.283 58.864 1.00 60.17 275 GLN B C 1
ATOM 4649 O O . GLN B 1 275 ? -14.999 9.367 60.069 1.00 59.24 275 GLN B O 1
ATOM 4655 N N . VAL B 1 276 ? -14.847 10.335 58.041 1.00 57.07 276 VAL B N 1
ATOM 4656 C CA . VAL B 1 276 ? -15.352 11.627 58.539 1.00 49.71 276 VAL B CA 1
ATOM 4657 C C . VAL B 1 276 ? -16.882 11.655 58.713 1.00 50.05 276 VAL B C 1
ATOM 4658 O O . VAL B 1 276 ? -17.420 12.346 59.594 1.00 52.72 276 VAL B O 1
ATOM 4662 N N . THR B 1 277 ? -17.607 10.925 57.885 1.00 52.03 277 THR B N 1
ATOM 4663 C CA . THR B 1 277 ? -19.054 10.957 57.964 1.00 50.90 277 THR B CA 1
ATOM 4664 C C . THR B 1 277 ? -19.618 9.890 58.904 1.00 56.32 277 THR B C 1
ATOM 4665 O O . THR B 1 277 ? -20.665 10.116 59.522 1.00 51.30 277 THR B O 1
ATOM 4669 N N . GLY B 1 278 ? -18.944 8.746 59.041 1.00 54.69 278 GLY B N 1
ATOM 4670 C CA . GLY B 1 278 ? -19.503 7.609 59.745 1.00 54.74 278 GLY B CA 1
ATOM 4671 C C . GLY B 1 278 ? -20.737 7.069 59.043 1.00 58.43 278 GLY B C 1
ATOM 4672 O O . GLY B 1 278 ? -21.511 6.323 59.641 1.00 61.22 278 GLY B O 1
ATOM 4673 N N . LEU B 1 279 ? -20.946 7.458 57.772 1.00 56.29 279 LEU B N 1
ATOM 4674 C CA . LEU B 1 279 ? -22.092 7.024 56.983 1.00 55.66 279 LEU B CA 1
ATOM 4675 C C . LEU B 1 279 ? -21.642 5.985 55.962 1.00 58.79 279 LEU B C 1
ATOM 4676 O O . LEU B 1 279 ? -20.446 5.841 55.687 1.00 55.66 279 LEU B O 1
ATOM 4681 N N . PRO B 1 280 ? -22.572 5.227 55.357 1.00 65.96 280 PRO B N 1
ATOM 4682 C CA . PRO B 1 280 ? -22.145 4.255 54.339 1.00 63.51 280 PRO B CA 1
ATOM 4683 C C . PRO B 1 280 ? -22.034 4.889 52.957 1.00 61.68 280 PRO B C 1
ATOM 4684 O O . PRO B 1 280 ? -22.945 5.611 52.528 1.00 60.20 280 PRO B O 1
ATOM 4688 N N . ILE B 1 281 ? -20.948 4.620 52.237 1.00 56.92 281 ILE B N 1
ATOM 4689 C CA . ILE B 1 281 ? -20.744 5.216 50.919 1.00 60.51 281 ILE B CA 1
ATOM 4690 C C . ILE B 1 281 ? -20.690 4.099 49.881 1.00 52.91 281 ILE B C 1
ATOM 4691 O O . ILE B 1 281 ? -19.731 3.315 49.835 1.00 53.88 281 ILE B O 1
ATOM 4696 N N . THR B 1 282 ? -21.719 4.042 49.042 1.00 52.98 282 THR B N 1
ATOM 4697 C CA . THR B 1 282 ? -21.860 2.997 48.036 1.00 57.67 282 THR B CA 1
ATOM 4698 C C . THR B 1 282 ? -20.880 3.248 46.879 1.00 55.13 282 THR B C 1
ATOM 4699 O O . THR B 1 282 ? -20.927 4.302 46.236 1.00 53.36 282 THR B O 1
ATOM 4703 N N . VAL B 1 283 ? -20.013 2.271 46.591 1.00 51.77 283 VAL B N 1
ATOM 4704 C CA . VAL B 1 283 ? -18.973 2.395 45.578 1.00 54.31 283 VAL B CA 1
ATOM 4705 C C . VAL B 1 283 ? -19.282 1.455 44.421 1.00 56.19 283 VAL B C 1
ATOM 4706 O O . VAL B 1 283 ? -19.717 0.317 44.636 1.00 62.62 283 VAL B O 1
ATOM 4710 N N . GLU B 1 284 ? -19.066 1.936 43.197 1.00 56.73 284 GLU B N 1
ATOM 4711 C CA . GLU B 1 284 ? -19.091 1.124 41.981 1.00 54.28 284 GLU B CA 1
ATOM 4712 C C . GLU B 1 284 ? -17.809 1.378 41.206 1.00 54.84 284 GLU B C 1
ATOM 4713 O O . GLU B 1 284 ? -17.468 2.535 40.943 1.00 52.76 284 GLU B O 1
ATOM 4719 N N . GLU B 1 285 ? -17.108 0.313 40.826 1.00 55.33 285 GLU B N 1
ATOM 4720 C CA . GLU B 1 285 ? -15.878 0.449 40.051 1.00 52.45 285 GLU B CA 1
ATOM 4721 C C . GLU B 1 285 ? -16.228 0.523 38.571 1.00 56.63 285 GLU B C 1
ATOM 4722 O O . GLU B 1 285 ? -16.840 -0.403 38.027 1.00 61.63 285 GLU B O 1
ATOM 4728 N N . CYS B 1 286 ? -15.854 1.624 37.923 1.00 52.00 286 CYS B N 1
ATOM 4729 C CA . CYS B 1 286 ? -16.172 1.839 36.519 1.00 51.35 286 CYS B CA 1
ATOM 4730 C C . CYS B 1 286 ? -14.889 2.000 35.716 1.00 46.29 286 CYS B C 1
ATOM 4731 O O . CYS B 1 286 ? -13.776 1.855 36.238 1.00 45.94 286 CYS B O 1
ATOM 4734 N N . ASP B 1 287 ? -15.055 2.295 34.430 1.00 47.21 287 ASP B N 1
ATOM 4735 C CA . ASP B 1 287 ? -13.915 2.448 33.539 1.00 48.95 287 ASP B CA 1
ATOM 4736 C C . ASP B 1 287 ? -13.183 3.760 33.799 1.00 48.29 287 ASP B C 1
ATOM 4737 O O . ASP B 1 287 ? -13.713 4.698 34.406 1.00 44.87 287 ASP B O 1
ATOM 4742 N N . ARG B 1 288 ? -11.945 3.808 33.314 1.00 44.37 288 ARG B N 1
ATOM 4743 C CA . ARG B 1 288 ? -11.193 5.049 33.247 1.00 48.19 288 ARG B CA 1
ATOM 4744 C C . ARG B 1 288 ? -11.993 6.146 32.549 1.00 47.76 288 ARG B C 1
ATOM 4745 O O . ARG B 1 288 ? -12.685 5.904 31.559 1.00 45.03 288 ARG B O 1
ATOM 4753 N N . ARG B 1 289 ? -11.919 7.335 33.099 1.00 48.56 289 ARG B N 1
ATOM 4754 C CA . ARG B 1 289 ? -12.355 8.524 32.393 1.00 50.19 289 ARG B CA 1
ATOM 4755 C C . ARG B 1 289 ? -11.232 8.956 31.460 1.00 53.48 289 ARG B C 1
ATOM 4756 O O . ARG B 1 289 ? -10.080 9.070 31.902 1.00 51.76 289 ARG B O 1
ATOM 4764 N N . PRO B 1 290 ? -11.506 9.171 30.176 1.00 50.74 290 PRO B N 1
ATOM 4765 C CA . PRO B 1 290 ? -10.411 9.459 29.243 1.00 51.14 290 PRO B CA 1
ATOM 4766 C C . PRO B 1 290 ? -9.725 10.774 29.605 1.00 51.28 290 PRO B C 1
ATOM 4767 O O . PRO B 1 290 ? -10.373 11.731 30.034 1.00 54.72 290 PRO B O 1
ATOM 4771 N N . GLY B 1 291 ? -8.392 10.796 29.468 1.00 47.60 291 GLY B N 1
ATOM 4772 C CA . GLY B 1 291 ? -7.599 11.986 29.716 1.00 45.94 291 GLY B CA 1
ATOM 4773 C C . GLY B 1 291 ? -7.040 12.152 31.127 1.00 52.57 291 GLY B C 1
ATOM 4774 O O . GLY B 1 291 ? -6.303 13.120 31.370 1.00 55.42 291 GLY B O 1
ATOM 4775 N N . ASP B 1 292 ? -7.352 11.249 32.057 1.00 45.49 292 ASP B N 1
ATOM 4776 C CA . ASP B 1 292 ? -6.849 11.353 33.430 1.00 47.87 292 ASP B CA 1
ATOM 4777 C C . ASP B 1 292 ? -5.437 10.780 33.547 1.00 41.61 292 ASP B C 1
ATOM 4778 O O . ASP B 1 292 ? -5.240 9.594 33.282 1.00 42.53 292 ASP B O 1
ATOM 4783 N N . PRO B 1 293 ? -4.442 11.564 33.957 1.00 43.33 293 PRO B N 1
ATOM 4784 C CA . PRO B 1 293 ? -3.137 10.978 34.251 1.00 42.19 293 PRO B CA 1
ATOM 4785 C C . PRO B 1 293 ? -3.176 10.213 35.562 1.00 43.33 293 PRO B C 1
ATOM 4786 O O . PRO B 1 293 ? -3.973 10.528 36.461 1.00 36.32 293 PRO B O 1
ATOM 4790 N N . PRO B 1 294 ? -2.333 9.193 35.716 1.00 42.85 294 PRO B N 1
ATOM 4791 C CA . PRO B 1 294 ? -2.358 8.406 36.965 1.00 41.05 294 PRO B CA 1
ATOM 4792 C C . PRO B 1 294 ? -2.113 9.237 38.216 1.00 43.63 294 PRO B C 1
ATOM 4793 O O . PRO B 1 294 ? -2.717 8.982 39.263 1.00 42.25 294 PRO B O 1
ATOM 4797 N N . SER B 1 295 ? -1.259 10.245 38.140 1.00 42.40 295 SER B N 1
ATOM 4798 C CA . SER B 1 295 ? -0.865 10.943 39.351 1.00 42.68 295 SER B CA 1
ATOM 4799 C C . SER B 1 295 ? -0.499 12.376 38.990 1.00 42.47 295 SER B C 1
ATOM 4800 O O . SER B 1 295 ? 0.304 12.609 38.086 1.00 43.27 295 SER B O 1
ATOM 4803 N N . LEU B 1 296 ? -1.106 13.332 39.676 1.00 40.71 296 LEU B N 1
ATOM 4804 C CA . LEU B 1 296 ? -0.868 14.750 39.415 1.00 42.30 296 LEU B CA 1
ATOM 4805 C C . LEU B 1 296 ? -0.587 15.382 40.763 1.00 37.11 296 LEU B C 1
ATOM 4806 O O . LEU B 1 296 ? -1.518 15.586 41.543 1.00 38.25 296 LEU B O 1
ATOM 4811 N N . ILE B 1 297 ? 0.680 15.674 41.025 1.00 39.75 297 ILE B N 1
ATOM 4812 C CA . ILE B 1 297 ? 1.137 16.236 42.289 1.00 38.77 297 ILE B CA 1
ATOM 4813 C C . ILE B 1 297 ? 2.091 17.374 41.978 1.00 43.20 297 ILE B C 1
ATOM 4814 O O . ILE B 1 297 ? 2.932 17.265 41.075 1.00 44.24 297 ILE B O 1
ATOM 4819 N N . GLY B 1 298 ? 1.970 18.457 42.733 1.00 45.76 298 GLY B N 1
ATOM 4820 C CA . GLY B 1 298 ? 2.673 19.694 42.444 1.00 44.37 298 GLY B CA 1
ATOM 4821 C C . GLY B 1 298 ? 3.759 19.961 43.468 1.00 50.81 298 GLY B C 1
ATOM 4822 O O . GLY B 1 298 ? 3.553 19.778 44.672 1.00 48.72 298 GLY B O 1
ATOM 4823 N N . SER B 1 299 ? 4.916 20.391 42.972 1.00 50.66 299 SER B N 1
ATOM 4824 C CA . SER B 1 299 ? 5.955 20.931 43.838 1.00 53.19 299 SER B CA 1
ATOM 4825 C C . SER B 1 299 ? 5.533 22.336 44.253 1.00 48.43 299 SER B C 1
ATOM 4826 O O . SER B 1 299 ? 5.469 23.238 43.409 1.00 48.01 299 SER B O 1
ATOM 4829 N N . GLY B 1 300 ? 5.216 22.517 45.536 1.00 49.32 300 GLY B N 1
ATOM 4830 C CA . GLY B 1 300 ? 4.882 23.795 46.134 1.00 40.45 300 GLY B CA 1
ATOM 4831 C C . GLY B 1 300 ? 6.061 24.594 46.668 1.00 44.10 300 GLY B C 1
ATOM 4832 O O . GLY B 1 300 ? 5.838 25.633 47.305 1.00 43.46 300 GLY B O 1
ATOM 4833 N N . GLU B 1 301 ? 7.304 24.162 46.389 1.00 40.72 301 GLU B N 1
ATOM 4834 C CA . GLU B 1 301 ? 8.498 24.758 46.997 1.00 47.14 301 GLU B CA 1
ATOM 4835 C C . GLU B 1 301 ? 8.641 26.238 46.661 1.00 43.84 301 GLU B C 1
ATOM 4836 O O . GLU B 1 301 ? 8.963 27.056 47.530 1.00 46.85 301 GLU B O 1
ATOM 4842 N N . LYS B 1 302 ? 8.445 26.595 45.397 1.00 39.47 302 LYS B N 1
ATOM 4843 C CA . LYS B 1 302 ? 8.685 27.969 44.980 1.00 42.36 302 LYS B CA 1
ATOM 4844 C C . LYS B 1 302 ? 7.757 28.932 45.708 1.00 42.03 302 LYS B C 1
ATOM 4845 O O . LYS B 1 302 ? 8.184 30.011 46.137 1.00 40.92 302 LYS B O 1
ATOM 4851 N N . ALA B 1 303 ? 6.491 28.549 45.890 1.00 37.21 303 ALA B N 1
ATOM 4852 C CA . ALA B 1 303 ? 5.575 29.417 46.617 1.00 37.76 303 ALA B CA 1
ATOM 4853 C C . ALA B 1 303 ? 5.974 29.517 48.080 1.00 41.41 303 ALA B C 1
ATOM 4854 O O . ALA B 1 303 ? 5.859 30.590 48.689 1.00 36.53 303 ALA B O 1
ATOM 4856 N N . ARG B 1 304 ? 6.435 28.401 48.654 1.00 41.74 304 ARG B N 1
ATOM 4857 C CA . ARG B 1 304 ? 6.876 28.410 50.041 1.00 46.05 304 ARG B CA 1
ATOM 4858 C C . ARG B 1 304 ? 8.050 29.350 50.219 1.00 44.58 304 ARG B C 1
ATOM 4859 O O . ARG B 1 304 ? 8.118 30.092 51.206 1.00 42.69 304 ARG B O 1
ATOM 4867 N N . LYS B 1 305 ? 8.944 29.396 49.243 1.00 44.58 305 LYS B N 1
ATOM 4868 C CA . LYS B 1 305 ? 10.167 30.104 49.560 1.00 51.74 305 LYS B CA 1
ATOM 4869 C C . LYS B 1 305 ? 10.108 31.548 49.106 1.00 48.79 305 LYS B C 1
ATOM 4870 O O . LYS B 1 305 ? 10.778 32.396 49.705 1.00 53.20 305 LYS B O 1
ATOM 4876 N N . ILE B 1 306 ? 9.345 31.849 48.059 1.00 45.17 306 ILE B N 1
ATOM 4877 C CA . ILE B 1 306 ? 9.241 33.223 47.585 1.00 39.51 306 ILE B CA 1
ATOM 4878 C C . ILE B 1 306 ? 8.090 33.982 48.256 1.00 40.66 306 ILE B C 1
ATOM 4879 O O . ILE B 1 306 ? 8.221 35.177 48.536 1.00 43.93 306 ILE B O 1
ATOM 4884 N N . LEU B 1 307 ? 6.971 33.328 48.551 1.00 42.91 307 LEU B N 1
ATOM 4885 C CA . LEU B 1 307 ? 5.849 34.030 49.168 1.00 38.70 307 LEU B CA 1
ATOM 4886 C C . LEU B 1 307 ? 5.759 33.804 50.664 1.00 38.81 307 LEU B C 1
ATOM 4887 O O . LEU B 1 307 ? 5.027 34.532 51.339 1.00 43.23 307 LEU B O 1
ATOM 4892 N N . GLY B 1 308 ? 6.488 32.834 51.206 1.00 42.32 308 GLY B N 1
ATOM 4893 C CA . GLY B 1 308 ? 6.251 32.456 52.586 1.00 39.69 308 GLY B CA 1
ATOM 4894 C C . GLY B 1 308 ? 5.000 31.634 52.766 1.00 44.14 308 GLY B C 1
ATOM 4895 O O . GLY B 1 308 ? 4.456 31.579 53.870 1.00 47.84 308 GLY B O 1
ATOM 4896 N N . TRP B 1 309 ? 4.517 31.001 51.697 1.00 42.82 309 TRP B N 1
ATOM 4897 C CA . TRP B 1 309 ? 3.260 30.272 51.748 1.00 41.95 309 TRP B CA 1
ATOM 4898 C C . TRP B 1 309 ? 3.379 29.074 52.681 1.00 41.34 309 TRP B C 1
ATOM 4899 O O . TRP B 1 309 ? 4.314 28.282 52.562 1.00 44.92 309 TRP B O 1
ATOM 4910 N N . GLN B 1 310 ? 2.405 28.902 53.568 1.00 45.37 310 GLN B N 1
ATOM 4911 C CA . GLN B 1 310 ? 2.392 27.765 54.488 1.00 50.12 310 GLN B CA 1
ATOM 4912 C C . GLN B 1 310 ? 0.993 27.178 54.495 1.00 45.60 310 GLN B C 1
ATOM 4913 O O . GLN B 1 310 ? 0.112 27.675 55.219 1.00 43.43 310 GLN B O 1
ATOM 4919 N N . PRO B 1 311 ? 0.743 26.141 53.710 1.00 43.61 311 PRO B N 1
ATOM 4920 C CA . PRO B 1 311 ? -0.560 25.489 53.784 1.00 44.34 311 PRO B CA 1
ATOM 4921 C C . PRO B 1 311 ? -0.827 24.946 55.175 1.00 46.73 311 PRO B C 1
ATOM 4922 O O . PRO B 1 311 ? 0.041 24.363 55.816 1.00 47.23 311 PRO B O 1
ATOM 4926 N N . GLN B 1 312 ? -2.043 25.199 55.636 1.00 46.86 312 GLN B N 1
ATOM 4927 C CA . GLN B 1 312 ? -2.507 24.982 56.993 1.00 46.10 312 GLN B CA 1
ATOM 4928 C C . GLN B 1 312 ? -3.408 23.753 57.138 1.00 49.63 312 GLN B C 1
ATOM 4929 O O . GLN B 1 312 ? -3.513 23.210 58.242 1.00 59.07 312 GLN B O 1
ATOM 4935 N N . TYR B 1 313 ? -4.055 23.291 56.062 1.00 47.47 313 TYR B N 1
ATOM 4936 C CA . TYR B 1 313 ? -4.925 22.114 56.096 1.00 44.11 313 TYR B CA 1
ATOM 4937 C C . TYR B 1 313 ? -4.482 21.128 55.010 1.00 45.68 313 TYR B C 1
ATOM 4938 O O . TYR B 1 313 ? -5.226 20.858 54.071 1.00 49.80 313 TYR B O 1
ATOM 4947 N N . SER B 1 314 ? -3.276 20.575 55.153 1.00 49.05 314 SER B N 1
ATOM 4948 C CA . SER B 1 314 ? -2.766 19.585 54.207 1.00 52.76 314 SER B CA 1
ATOM 4949 C C . SER B 1 314 ? -3.343 18.183 54.421 1.00 54.90 314 SER B C 1
ATOM 4950 O O . SER B 1 314 ? -3.158 17.315 53.556 1.00 52.11 314 SER B O 1
ATOM 4953 N N . SER B 1 315 ? -4.044 17.948 55.531 1.00 50.03 315 SER B N 1
ATOM 4954 C CA . SER B 1 315 ? -4.561 16.627 55.850 1.00 45.06 315 SER B CA 1
ATOM 4955 C C . SER B 1 315 ? -5.854 16.353 55.092 1.00 43.91 315 SER B C 1
ATOM 4956 O O . SER B 1 315 ? -6.722 17.229 54.969 1.00 40.37 315 SER B O 1
ATOM 4959 N N . ILE B 1 316 ? -5.993 15.120 54.597 1.00 40.41 316 ILE B N 1
ATOM 4960 C CA . ILE B 1 316 ? -7.195 14.822 53.824 1.00 44.70 316 ILE B CA 1
ATOM 4961 C C . ILE B 1 316 ? -8.415 14.863 54.732 1.00 41.21 316 ILE B C 1
ATOM 4962 O O . ILE B 1 316 ? -9.509 15.252 54.307 1.00 41.20 316 ILE B O 1
ATOM 4967 N N . LYS B 1 317 ? -8.246 14.517 56.005 1.00 46.04 317 LYS B N 1
ATOM 4968 C CA . LYS B 1 317 ? -9.393 14.543 56.899 1.00 46.19 317 LYS B CA 1
ATOM 4969 C C . LYS B 1 317 ? -9.794 15.975 57.261 1.00 39.96 317 LYS B C 1
ATOM 4970 O O . LYS B 1 317 ? -10.988 16.266 57.383 1.00 40.42 317 LYS B O 1
ATOM 4976 N N . ASP B 1 318 ? -8.830 16.888 57.401 1.00 42.26 318 ASP B N 1
ATOM 4977 C CA . ASP B 1 318 ? -9.168 18.305 57.511 1.00 40.33 318 ASP B CA 1
ATOM 4978 C C . ASP B 1 318 ? -9.982 18.772 56.304 1.00 43.01 318 ASP B C 1
ATOM 4979 O O . ASP B 1 318 ? -11.070 19.343 56.454 1.00 40.08 318 ASP B O 1
ATOM 4984 N N . ILE B 1 319 ? -9.464 18.530 55.094 1.00 38.56 319 ILE B N 1
ATOM 4985 C CA . ILE B 1 319 ? -10.159 18.950 53.876 1.00 40.94 319 ILE B CA 1
ATOM 4986 C C . ILE B 1 319 ? -11.552 18.348 53.833 1.00 38.08 319 ILE B C 1
ATOM 4987 O O . ILE B 1 319 ? -12.548 19.043 53.568 1.00 38.10 319 ILE B O 1
ATOM 4992 N N . VAL B 1 320 ? -11.649 17.048 54.112 1.00 38.11 320 VAL B N 1
ATOM 4993 C CA . VAL B 1 320 ? -12.939 16.391 53.954 1.00 35.82 320 VAL B CA 1
ATOM 4994 C C . VAL B 1 320 ? -13.897 16.750 55.103 1.00 41.87 320 VAL B C 1
ATOM 4995 O O . VAL B 1 320 ? -15.112 16.880 54.876 1.00 42.17 320 VAL B O 1
ATOM 4999 N N . SER B 1 321 ? -13.396 16.948 56.329 1.00 40.05 321 SER B N 1
ATOM 5000 C CA . SER B 1 321 ? -14.284 17.403 57.411 1.00 45.91 321 SER B CA 1
ATOM 5001 C C . SER B 1 321 ? -14.925 18.736 57.062 1.00 39.25 321 SER B C 1
ATOM 5002 O O . SER B 1 321 ? -16.154 18.878 57.098 1.00 40.38 321 SER B O 1
ATOM 5005 N N . HIS B 1 322 ? -14.097 19.727 56.714 1.00 39.29 322 HIS B N 1
ATOM 5006 C CA . HIS B 1 322 ? -14.630 21.041 56.382 1.00 38.46 322 HIS B CA 1
ATOM 5007 C C . HIS B 1 322 ? -15.645 20.952 55.261 1.00 39.82 322 HIS B C 1
ATOM 5008 O O . HIS B 1 322 ? -16.712 21.571 55.342 1.00 41.27 322 HIS B O 1
ATOM 5015 N N . ALA B 1 323 ? -15.356 20.151 54.227 1.00 36.46 323 ALA B N 1
ATOM 5016 C CA . ALA B 1 323 ? -16.327 19.997 53.150 1.00 39.90 323 ALA B CA 1
ATOM 5017 C C . ALA B 1 323 ? -17.615 19.378 53.672 1.00 38.53 323 ALA B C 1
ATOM 5018 O O . ALA B 1 323 ? -18.715 19.798 53.289 1.00 36.25 323 ALA B O 1
ATOM 5020 N N . TRP B 1 324 ? -17.490 18.383 54.560 1.00 37.76 324 TRP B N 1
ATOM 5021 C CA . TRP B 1 324 ? -18.659 17.694 55.112 1.00 44.28 324 TRP B CA 1
ATOM 5022 C C . TRP B 1 324 ? -19.560 18.651 55.887 1.00 41.37 324 TRP B C 1
ATOM 5023 O O . TRP B 1 324 ? -20.781 18.673 55.687 1.00 41.32 324 TRP B O 1
ATOM 5034 N N . GLN B 1 325 ? -18.969 19.434 56.794 1.00 38.47 325 GLN B N 1
ATOM 5035 C CA . GLN B 1 325 ? -19.711 20.471 57.501 1.00 42.30 325 GLN B CA 1
ATOM 5036 C C . GLN B 1 325 ? -20.481 21.363 56.534 1.00 48.37 325 GLN B C 1
ATOM 5037 O O . GLN B 1 325 ? -21.634 21.725 56.794 1.00 45.99 325 GLN B O 1
ATOM 5043 N N . TRP B 1 326 ? -19.856 21.731 55.408 1.00 42.73 326 TRP B N 1
ATOM 5044 C CA . TRP B 1 326 ? -20.508 22.646 54.475 1.00 39.55 326 TRP B CA 1
ATOM 5045 C C . TRP B 1 326 ? -21.638 21.967 53.715 1.00 41.90 326 TRP B C 1
ATOM 5046 O O . TRP B 1 326 ? -22.701 22.567 53.506 1.00 41.05 326 TRP B O 1
ATOM 5057 N N . HIS B 1 327 ? -21.420 20.730 53.255 1.00 40.32 327 HIS B N 1
ATOM 5058 C CA . HIS B 1 327 ? -22.419 20.103 52.395 1.00 43.96 327 HIS B CA 1
ATOM 5059 C C . HIS B 1 327 ? -23.690 19.746 53.169 1.00 46.01 327 HIS B C 1
ATOM 5060 O O . HIS B 1 327 ? -24.794 19.826 52.612 1.00 45.13 327 HIS B O 1
ATOM 5067 N N . GLN B 1 328 ? -23.565 19.383 54.447 1.00 43.32 328 GLN B N 1
ATOM 5068 C CA . GLN B 1 328 ? -24.758 19.126 55.259 1.00 49.81 328 GLN B CA 1
ATOM 5069 C C . GLN B 1 328 ? -25.657 20.355 55.332 1.00 49.83 328 GLN B C 1
ATOM 5070 O O . GLN B 1 328 ? -26.877 20.254 55.172 1.00 50.42 328 GLN B O 1
ATOM 5076 N N . LYS B 1 329 ? -25.071 21.527 55.573 1.00 44.89 329 LYS B N 1
ATOM 5077 C CA . LYS B 1 329 ? -25.866 22.750 55.584 1.00 46.16 329 LYS B CA 1
ATOM 5078 C C . LYS B 1 329 ? -26.365 23.111 54.182 1.00 52.43 329 LYS B C 1
ATOM 5079 O O . LYS B 1 329 ? -27.559 23.364 53.981 1.00 56.52 329 LYS B O 1
ATOM 5085 N N . ARG B 1 330 ? -25.473 23.129 53.186 1.00 49.96 330 ARG B N 1
ATOM 5086 C CA . ARG B 1 330 ? -25.832 23.762 51.918 1.00 45.00 330 ARG B CA 1
ATOM 5087 C C . ARG B 1 330 ? -26.716 22.877 51.049 1.00 48.07 330 ARG B C 1
ATOM 5088 O O . ARG B 1 330 ? -27.571 23.388 50.318 1.00 48.89 330 ARG B O 1
ATOM 5096 N N . HIS B 1 331 ? -26.522 21.564 51.090 1.00 51.56 331 HIS B N 1
ATOM 5097 C CA . HIS B 1 331 ? -27.223 20.644 50.197 1.00 55.02 331 HIS B CA 1
ATOM 5098 C C . HIS B 1 331 ? -28.105 19.668 50.973 1.00 59.97 331 HIS B C 1
ATOM 5099 O O . HIS B 1 331 ? -28.195 18.487 50.628 1.00 62.28 331 HIS B O 1
ATOM 5106 N N . GLN B 1 332 ? -28.766 20.154 52.033 1.00 60.80 332 GLN B N 1
ATOM 5107 C CA . GLN B 1 332 ? -29.809 19.394 52.743 1.00 65.77 332 GLN B CA 1
ATOM 5108 C C . GLN B 1 332 ? -30.814 18.757 51.784 1.00 73.14 332 GLN B C 1
ATOM 5109 O O . GLN B 1 332 ? -31.310 19.387 50.840 1.00 73.61 332 GLN B O 1
ATOM 5116 N N . GLY C 1 4 ? 0.152 74.652 19.557 1.00 122.25 4 GLY C N 1
ATOM 5117 C CA . GLY C 1 4 ? -0.940 75.600 19.408 1.00 107.46 4 GLY C CA 1
ATOM 5118 C C . GLY C 1 4 ? -2.140 75.139 18.591 1.00 95.64 4 GLY C C 1
ATOM 5119 O O . GLY C 1 4 ? -3.276 75.330 19.031 1.00 91.51 4 GLY C O 1
ATOM 5120 N N . LYS C 1 5 ? -1.908 74.551 17.408 1.00 89.54 5 LYS C N 1
ATOM 5121 C CA . LYS C 1 5 ? -3.002 74.035 16.587 1.00 76.75 5 LYS C CA 1
ATOM 5122 C C . LYS C 1 5 ? -3.922 73.082 17.330 1.00 74.34 5 LYS C C 1
ATOM 5123 O O . LYS C 1 5 ? -3.473 72.023 17.789 1.00 75.80 5 LYS C O 1
ATOM 5129 N N . PRO C 1 6 ? -5.216 73.385 17.398 1.00 68.76 6 PRO C N 1
ATOM 5130 C CA . PRO C 1 6 ? -6.194 72.398 17.881 1.00 65.59 6 PRO C CA 1
ATOM 5131 C C . PRO C 1 6 ? -6.196 71.158 16.997 1.00 69.93 6 PRO C C 1
ATOM 5132 O O . PRO C 1 6 ? -6.130 71.240 15.764 1.00 63.77 6 PRO C O 1
ATOM 5136 N N . SER C 1 7 ? -6.262 70.001 17.649 1.00 63.55 7 SER C N 1
ATOM 5137 C CA . SER C 1 7 ? -6.187 68.710 16.977 1.00 64.34 7 SER C CA 1
ATOM 5138 C C . SER C 1 7 ? -7.597 68.175 16.791 1.00 62.04 7 SER C C 1
ATOM 5139 O O . SER C 1 7 ? -8.376 68.131 17.752 1.00 57.90 7 SER C O 1
ATOM 5142 N N . ILE C 1 8 ? -7.923 67.779 15.557 1.00 58.72 8 ILE C N 1
ATOM 5143 C CA . ILE C 1 8 ? -9.273 67.368 15.194 1.00 55.78 8 ILE C CA 1
ATOM 5144 C C . ILE C 1 8 ? -9.243 65.934 14.685 1.00 52.40 8 ILE C C 1
ATOM 5145 O O . ILE C 1 8 ? -8.399 65.575 13.854 1.00 50.27 8 ILE C O 1
ATOM 5150 N N . LEU C 1 9 ? -10.172 65.123 15.185 1.00 50.94 9 LEU C N 1
ATOM 5151 C CA . LEU C 1 9 ? -10.458 63.810 14.625 1.00 51.10 9 LEU C CA 1
ATOM 5152 C C . LEU C 1 9 ? -11.661 63.954 13.709 1.00 51.52 9 LEU C C 1
ATOM 5153 O O . LEU C 1 9 ? -12.723 64.418 14.143 1.00 49.93 9 LEU C O 1
ATOM 5158 N N . VAL C 1 10 ? -11.492 63.562 12.450 1.00 51.31 10 VAL C N 1
ATOM 5159 C CA . VAL C 1 10 ? -12.560 63.600 11.461 1.00 48.44 10 VAL C CA 1
ATOM 5160 C C . VAL C 1 10 ? -12.843 62.163 11.064 1.00 43.25 10 VAL C C 1
ATOM 5161 O O . VAL C 1 10 ? -11.988 61.494 10.473 1.00 44.30 10 VAL C O 1
ATOM 5165 N N . THR C 1 11 ? -14.031 61.665 11.391 1.00 42.54 11 THR C N 1
ATOM 5166 C CA . THR C 1 11 ? -14.382 60.333 10.942 1.00 41.51 11 THR C CA 1
ATOM 5167 C C . THR C 1 11 ? -15.083 60.484 9.606 1.00 49.23 11 THR C C 1
ATOM 5168 O O . THR C 1 11 ? -15.857 61.430 9.404 1.00 45.77 11 THR C O 1
ATOM 5172 N N . GLY C 1 12 ? -14.830 59.541 8.700 1.00 45.54 12 GLY C N 1
ATOM 5173 C CA . GLY C 1 12 ? -15.359 59.686 7.363 1.00 44.03 12 GLY C CA 1
ATOM 5174 C C . GLY C 1 12 ? -14.621 60.692 6.512 1.00 40.67 12 GLY C C 1
ATOM 5175 O O . GLY C 1 12 ? -15.114 61.045 5.441 1.00 48.27 12 GLY C O 1
ATOM 5176 N N . GLY C 1 13 ? -13.441 61.141 6.944 1.00 41.17 13 GLY C N 1
ATOM 5177 C CA . GLY C 1 13 ? -12.689 62.135 6.200 1.00 40.66 13 GLY C CA 1
ATOM 5178 C C . GLY C 1 13 ? -12.280 61.698 4.812 1.00 44.54 13 GLY C C 1
ATOM 5179 O O . GLY C 1 13 ? -11.910 62.535 3.992 1.00 44.97 13 GLY C O 1
ATOM 5180 N N . ALA C 1 14 ? -12.309 60.400 4.532 1.00 43.28 14 ALA C N 1
ATOM 5181 C CA . ALA C 1 14 ? -11.937 59.961 3.199 1.00 42.32 14 ALA C CA 1
ATOM 5182 C C . ALA C 1 14 ? -13.088 60.055 2.205 1.00 39.53 14 ALA C C 1
ATOM 5183 O O . ALA C 1 14 ? -12.872 59.800 1.020 1.00 38.99 14 ALA C O 1
ATOM 5185 N N . GLY C 1 15 ? -14.297 60.390 2.651 1.00 39.97 15 GLY C N 1
ATOM 5186 C CA . GLY C 1 15 ? -15.456 60.425 1.782 1.00 37.53 15 GLY C CA 1
ATOM 5187 C C . GLY C 1 15 ? -15.650 61.790 1.146 1.00 41.41 15 GLY C C 1
ATOM 5188 O O . GLY C 1 15 ? -14.794 62.674 1.219 1.00 38.89 15 GLY C O 1
ATOM 5189 N N . TYR C 1 16 ? -16.819 61.950 0.509 1.00 42.02 16 TYR C N 1
ATOM 5190 C CA . TYR C 1 16 ? -17.188 63.140 -0.259 1.00 39.74 16 TYR C CA 1
ATOM 5191 C C . TYR C 1 16 ? -17.146 64.411 0.586 1.00 39.29 16 TYR C C 1
ATOM 5192 O O . TYR C 1 16 ? -16.250 65.253 0.412 1.00 35.94 16 TYR C O 1
ATOM 5201 N N . ILE C 1 17 ? -18.103 64.558 1.509 1.00 37.40 17 ILE C N 1
ATOM 5202 C CA . ILE C 1 17 ? -18.169 65.796 2.285 1.00 42.60 17 ILE C CA 1
ATOM 5203 C C . ILE C 1 17 ? -16.983 65.905 3.238 1.00 44.97 17 ILE C C 1
ATOM 5204 O O . ILE C 1 17 ? -16.402 66.988 3.409 1.00 43.42 17 ILE C O 1
ATOM 5209 N N . GLY C 1 18 ? -16.597 64.786 3.868 1.00 44.49 18 GLY C N 1
ATOM 5210 C CA . GLY C 1 18 ? -15.515 64.831 4.841 1.00 44.04 18 GLY C CA 1
ATOM 5211 C C . GLY C 1 18 ? -14.194 65.307 4.265 1.00 44.66 18 GLY C C 1
ATOM 5212 O O . GLY C 1 18 ? -13.491 66.108 4.890 1.00 44.03 18 GLY C O 1
ATOM 5213 N N . SER C 1 19 ? -13.832 64.817 3.070 1.00 39.12 19 SER C N 1
ATOM 5214 C CA . SER C 1 19 ? -12.541 65.182 2.482 1.00 43.72 19 SER C CA 1
ATOM 5215 C C . SER C 1 19 ? -12.469 66.677 2.200 1.00 49.28 19 SER C C 1
ATOM 5216 O O . SER C 1 19 ? -11.408 67.297 2.360 1.00 42.82 19 SER C O 1
ATOM 5219 N N . HIS C 1 20 ? -13.586 67.274 1.768 1.00 44.48 20 HIS C N 1
ATOM 5220 C CA . HIS C 1 20 ? -13.572 68.711 1.519 1.00 48.56 20 HIS C CA 1
ATOM 5221 C C . HIS C 1 20 ? -13.494 69.474 2.835 1.00 46.28 20 HIS C C 1
ATOM 5222 O O . HIS C 1 20 ? -12.728 70.439 2.963 1.00 44.48 20 HIS C O 1
ATOM 5229 N N . THR C 1 21 ? -14.257 69.038 3.838 1.00 47.80 21 THR C N 1
ATOM 5230 C CA . THR C 1 21 ? -14.109 69.637 5.159 1.00 44.97 21 THR C CA 1
ATOM 5231 C C . THR C 1 21 ? -12.675 69.504 5.663 1.00 45.29 21 THR C C 1
ATOM 5232 O O . THR C 1 21 ? -12.121 70.456 6.218 1.00 45.45 21 THR C O 1
ATOM 5236 N N . VAL C 1 22 ? -12.029 68.361 5.419 1.00 47.74 22 VAL C N 1
ATOM 5237 C CA . VAL C 1 22 ? -10.652 68.202 5.884 1.00 48.15 22 VAL C CA 1
ATOM 5238 C C . VAL C 1 22 ? -9.768 69.278 5.282 1.00 48.51 22 VAL C C 1
ATOM 5239 O O . VAL C 1 22 ? -9.027 69.964 5.995 1.00 54.40 22 VAL C O 1
ATOM 5243 N N . LEU C 1 23 ? -9.845 69.452 3.959 1.00 48.70 23 LEU C N 1
ATOM 5244 C CA . LEU C 1 23 ? -9.028 70.463 3.291 1.00 50.67 23 LEU C CA 1
ATOM 5245 C C . LEU C 1 23 ? -9.310 71.863 3.833 1.00 50.77 23 LEU C C 1
ATOM 5246 O O . LEU C 1 23 ? -8.392 72.685 3.940 1.00 54.33 23 LEU C O 1
ATOM 5251 N N . ALA C 1 24 ? -10.563 72.146 4.197 1.00 46.55 24 ALA C N 1
ATOM 5252 C CA . ALA C 1 24 ? -10.888 73.457 4.748 1.00 50.49 24 ALA C CA 1
ATOM 5253 C C . ALA C 1 24 ? -10.295 73.661 6.149 1.00 56.78 24 ALA C C 1
ATOM 5254 O O . ALA C 1 24 ? -9.923 74.787 6.497 1.00 56.18 24 ALA C O 1
ATOM 5256 N N . LEU C 1 25 ? -10.205 72.596 6.961 1.00 55.41 25 LEU C N 1
ATOM 5257 C CA . LEU C 1 25 ? -9.636 72.697 8.310 1.00 58.07 25 LEU C CA 1
ATOM 5258 C C . LEU C 1 25 ? -8.113 72.781 8.288 1.00 58.71 25 LEU C C 1
ATOM 5259 O O . LEU C 1 25 ? -7.517 73.567 9.036 1.00 58.07 25 LEU C O 1
ATOM 5264 N N . LYS C 1 26 ? -7.473 71.939 7.477 1.00 54.77 26 LYS C N 1
ATOM 5265 C CA . LYS C 1 26 ? -6.030 72.028 7.302 1.00 56.74 26 LYS C CA 1
ATOM 5266 C C . LYS C 1 26 ? -5.626 73.425 6.843 1.00 60.75 26 LYS C C 1
ATOM 5267 O O . LYS C 1 26 ? -4.613 73.976 7.294 1.00 62.21 26 LYS C O 1
ATOM 5273 N N . GLN C 1 27 ? -6.426 74.027 5.968 1.00 59.24 27 GLN C N 1
ATOM 5274 C CA . GLN C 1 27 ? -6.125 75.379 5.518 1.00 61.96 27 GLN C CA 1
ATOM 5275 C C . GLN C 1 27 ? -6.425 76.407 6.603 1.00 65.85 27 GLN C C 1
ATOM 5276 O O . GLN C 1 27 ? -5.714 77.409 6.714 1.00 69.60 27 GLN C O 1
ATOM 5282 N N . ALA C 1 28 ? -7.450 76.170 7.426 1.00 62.48 28 ALA C N 1
ATOM 5283 C CA . ALA C 1 28 ? -7.773 77.075 8.522 1.00 58.79 28 ALA C CA 1
ATOM 5284 C C . ALA C 1 28 ? -6.818 76.938 9.710 1.00 66.24 28 ALA C C 1
ATOM 5285 O O . ALA C 1 28 ? -7.002 77.631 10.717 1.00 65.71 28 ALA C O 1
ATOM 5287 N N . GLY C 1 29 ? -5.815 76.066 9.624 1.00 65.15 29 GLY C N 1
ATOM 5288 C CA . GLY C 1 29 ? -4.796 75.975 10.652 1.00 68.30 29 GLY C CA 1
ATOM 5289 C C . GLY C 1 29 ? -5.130 74.988 11.750 1.00 74.32 29 GLY C C 1
ATOM 5290 O O . GLY C 1 29 ? -4.991 75.291 12.942 1.00 73.57 29 GLY C O 1
ATOM 5291 N N . TYR C 1 30 ? -5.578 73.802 11.360 1.00 70.45 30 TYR C N 1
ATOM 5292 C CA . TYR C 1 30 ? -5.912 72.754 12.306 1.00 66.57 30 TYR C CA 1
ATOM 5293 C C . TYR C 1 30 ? -5.102 71.508 11.984 1.00 67.69 30 TYR C C 1
ATOM 5294 O O . TYR C 1 30 ? -4.686 71.294 10.837 1.00 67.99 30 TYR C O 1
ATOM 5303 N N . ASP C 1 31 ? -4.866 70.705 13.017 1.00 64.17 31 ASP C N 1
ATOM 5304 C CA . ASP C 1 31 ? -4.219 69.410 12.884 1.00 65.04 31 ASP C CA 1
ATOM 5305 C C . ASP C 1 31 ? -5.307 68.359 12.771 1.00 62.00 31 ASP C C 1
ATOM 5306 O O . ASP C 1 31 ? -6.193 68.295 13.629 1.00 65.30 31 ASP C O 1
ATOM 5311 N N . VAL C 1 32 ? -5.253 67.547 11.718 1.00 59.42 32 VAL C N 1
ATOM 5312 C CA . VAL C 1 32 ? -6.332 66.612 11.417 1.00 57.13 32 VAL C CA 1
ATOM 5313 C C . VAL C 1 32 ? -5.802 65.189 11.401 1.00 53.95 32 VAL C C 1
ATOM 5314 O O . VAL C 1 32 ? -4.784 64.901 10.758 1.00 56.26 32 VAL C O 1
ATOM 5318 N N . VAL C 1 33 ? -6.507 64.302 12.099 1.00 51.33 33 VAL C N 1
ATOM 5319 C CA . VAL C 1 33 ? -6.391 62.861 11.917 1.00 49.69 33 VAL C CA 1
ATOM 5320 C C . VAL C 1 33 ? -7.713 62.373 11.343 1.00 46.13 33 VAL C C 1
ATOM 5321 O O . VAL C 1 33 ? -8.784 62.840 11.747 1.00 45.19 33 VAL C O 1
ATOM 5325 N N . ILE C 1 34 ? -7.642 61.451 10.390 1.00 47.09 34 ILE C N 1
ATOM 5326 C CA . ILE C 1 34 ? -8.823 60.893 9.744 1.00 45.95 34 ILE C CA 1
ATOM 5327 C C . ILE C 1 34 ? -9.012 59.466 10.232 1.00 42.60 34 ILE C C 1
ATOM 5328 O O . ILE C 1 34 ? -8.070 58.661 10.212 1.00 44.30 34 ILE C O 1
ATOM 5333 N N . LEU C 1 35 ? -10.229 59.148 10.642 1.00 40.22 35 LEU C N 1
ATOM 5334 C CA . LEU C 1 35 ? -10.637 57.777 10.909 1.00 43.10 35 LEU C CA 1
ATOM 5335 C C . LEU C 1 35 ? -11.691 57.393 9.878 1.00 41.52 35 LEU C C 1
ATOM 5336 O O . LEU C 1 35 ? -12.766 57.994 9.830 1.00 44.42 35 LEU C O 1
ATOM 5341 N N . ASP C 1 36 ? -11.398 56.384 9.076 1.00 41.24 36 ASP C N 1
ATOM 5342 C CA . ASP C 1 36 ? -12.268 56.001 7.967 1.00 39.56 36 ASP C CA 1
ATOM 5343 C C . ASP C 1 36 ? -12.001 54.533 7.710 1.00 37.95 36 ASP C C 1
ATOM 5344 O O . ASP C 1 36 ? -10.834 54.138 7.698 1.00 39.22 36 ASP C O 1
ATOM 5349 N N . ASN C 1 37 ? -13.052 53.733 7.524 1.00 36.80 37 ASN C N 1
ATOM 5350 C CA . ASN C 1 37 ? -12.886 52.318 7.207 1.00 38.54 37 ASN C CA 1
ATOM 5351 C C . ASN C 1 37 ? -12.839 52.050 5.703 1.00 39.93 37 ASN C C 1
ATOM 5352 O O . ASN C 1 37 ? -12.853 50.884 5.290 1.00 36.61 37 ASN C O 1
ATOM 5357 N N . LEU C 1 38 ? -12.832 53.099 4.887 1.00 36.57 38 LEU C N 1
ATOM 5358 C CA . LEU C 1 38 ? -12.614 52.990 3.446 1.00 38.53 38 LEU C CA 1
ATOM 5359 C C . LEU C 1 38 ? -13.670 52.128 2.767 1.00 37.74 38 LEU C C 1
ATOM 5360 O O . LEU C 1 38 ? -13.453 51.631 1.658 1.00 36.20 38 LEU C O 1
ATOM 5365 N N . VAL C 1 39 ? -14.830 51.940 3.405 1.00 37.01 39 VAL C N 1
ATOM 5366 C CA . VAL C 1 39 ? -15.897 51.200 2.734 1.00 41.14 39 VAL C CA 1
ATOM 5367 C C . VAL C 1 39 ? -16.385 51.972 1.508 1.00 38.78 39 VAL C C 1
ATOM 5368 O O . VAL C 1 39 ? -16.747 51.366 0.494 1.00 44.01 39 VAL C O 1
ATOM 5372 N N . TYR C 1 40 ? -16.368 53.310 1.568 1.00 38.62 40 TYR C N 1
ATOM 5373 C CA . TYR C 1 40 ? -16.730 54.178 0.443 1.00 40.06 40 TYR C CA 1
ATOM 5374 C C . TYR C 1 40 ? -15.722 55.274 0.150 1.00 40.50 40 TYR C C 1
ATOM 5375 O O . TYR C 1 40 ? -15.696 55.753 -0.990 1.00 49.82 40 TYR C O 1
ATOM 5384 N N . GLY C 1 41 ? -14.906 55.701 1.117 1.00 35.33 41 GLY C N 1
ATOM 5385 C CA . GLY C 1 41 ? -13.894 56.707 0.862 1.00 40.62 41 GLY C CA 1
ATOM 5386 C C . GLY C 1 41 ? -12.664 56.132 0.157 1.00 41.42 41 GLY C C 1
ATOM 5387 O O . GLY C 1 41 ? -12.589 54.952 -0.169 1.00 44.48 41 GLY C O 1
ATOM 5388 N N . HIS C 1 42 ? -11.665 56.985 -0.064 1.00 42.26 42 HIS C N 1
ATOM 5389 C CA . HIS C 1 42 ? -10.555 56.603 -0.937 1.00 44.67 42 HIS C CA 1
ATOM 5390 C C . HIS C 1 42 ? -9.234 56.998 -0.312 1.00 44.97 42 HIS C C 1
ATOM 5391 O O . HIS C 1 42 ? -9.018 58.176 -0.017 1.00 48.00 42 HIS C O 1
ATOM 5398 N N . ARG C 1 43 ? -8.348 56.020 -0.120 1.00 43.22 43 ARG C N 1
ATOM 5399 C CA . ARG C 1 43 ? -7.078 56.334 0.522 1.00 44.63 43 ARG C CA 1
ATOM 5400 C C . ARG C 1 43 ? -6.243 57.273 -0.348 1.00 48.57 43 ARG C C 1
ATOM 5401 O O . ARG C 1 43 ? -5.557 58.160 0.176 1.00 49.38 43 ARG C O 1
ATOM 5409 N N . ASP C 1 44 ? -6.305 57.111 -1.681 1.00 45.38 44 ASP C N 1
ATOM 5410 C CA . ASP C 1 44 ? -5.416 57.875 -2.558 1.00 47.27 44 ASP C CA 1
ATOM 5411 C C . ASP C 1 44 ? -5.658 59.372 -2.425 1.00 49.83 44 ASP C C 1
ATOM 5412 O O . ASP C 1 44 ? -4.703 60.153 -2.325 1.00 52.78 44 ASP C O 1
ATOM 5417 N N . LEU C 1 45 ? -6.925 59.791 -2.374 1.00 47.42 45 LEU C N 1
ATOM 5418 C CA . LEU C 1 45 ? -7.205 61.212 -2.188 1.00 49.01 45 LEU C CA 1
ATOM 5419 C C . LEU C 1 45 ? -6.691 61.707 -0.839 1.00 50.33 45 LEU C C 1
ATOM 5420 O O . LEU C 1 45 ? -6.136 62.809 -0.748 1.00 51.93 45 LEU C O 1
ATOM 5425 N N . VAL C 1 46 ? -6.817 60.890 0.209 1.00 48.95 46 VAL C N 1
ATOM 5426 C CA . VAL C 1 46 ? -6.310 61.283 1.522 1.00 47.60 46 VAL C CA 1
ATOM 5427 C C . VAL C 1 46 ? -4.789 61.415 1.502 1.00 50.92 46 VAL C C 1
ATOM 5428 O O . VAL C 1 46 ? -4.228 62.415 1.971 1.00 53.69 46 VAL C O 1
ATOM 5432 N N . GLU C 1 47 ? -4.092 60.402 0.987 1.00 50.17 47 GLU C N 1
ATOM 5433 C CA . GLU C 1 47 ? -2.636 60.496 0.923 1.00 56.64 47 GLU C CA 1
ATOM 5434 C C . GLU C 1 47 ? -2.164 61.570 -0.064 1.00 52.56 47 GLU C C 1
ATOM 5435 O O . GLU C 1 47 ? -1.208 62.287 0.220 1.00 53.66 47 GLU C O 1
ATOM 5441 N N . LYS C 1 48 ? -2.802 61.713 -1.222 1.00 53.29 48 LYS C N 1
ATOM 5442 C CA . LYS C 1 48 ? -2.237 62.649 -2.200 1.00 56.77 48 LYS C CA 1
ATOM 5443 C C . LYS C 1 48 ? -2.660 64.098 -2.030 1.00 54.02 48 LYS C C 1
ATOM 5444 O O . LYS C 1 48 ? -1.843 64.999 -2.220 1.00 56.68 48 LYS C O 1
ATOM 5450 N N . VAL C 1 49 ? -3.936 64.347 -1.758 1.00 53.61 49 VAL C N 1
ATOM 5451 C CA . VAL C 1 49 ? -4.461 65.705 -1.742 1.00 48.34 49 VAL C CA 1
ATOM 5452 C C . VAL C 1 49 ? -4.506 66.225 -0.309 1.00 54.37 49 VAL C C 1
ATOM 5453 O O . VAL C 1 49 ? -3.952 67.285 -0.004 1.00 52.95 49 VAL C O 1
ATOM 5457 N N . LEU C 1 50 ? -5.174 65.482 0.576 1.00 51.64 50 LEU C N 1
ATOM 5458 C CA . LEU C 1 50 ? -5.354 65.946 1.945 1.00 50.89 50 LEU C CA 1
ATOM 5459 C C . LEU C 1 50 ? -4.031 65.948 2.695 1.00 51.10 50 LEU C C 1
ATOM 5460 O O . LEU C 1 50 ? -3.697 66.920 3.377 1.00 49.70 50 LEU C O 1
ATOM 5465 N N . GLN C 1 51 ? -3.261 64.871 2.569 1.00 50.06 51 GLN C N 1
ATOM 5466 C CA . GLN C 1 51 ? -1.966 64.753 3.234 1.00 53.70 51 GLN C CA 1
ATOM 5467 C C . GLN C 1 51 ? -2.097 64.970 4.736 1.00 54.07 51 GLN C C 1
ATOM 5468 O O . GLN C 1 51 ? -1.420 65.811 5.326 1.00 55.06 51 GLN C O 1
ATOM 5474 N N . VAL C 1 52 ? -3.020 64.236 5.345 1.00 50.52 52 VAL C N 1
ATOM 5475 C CA . VAL C 1 52 ? -3.072 64.083 6.786 1.00 55.10 52 VAL C CA 1
ATOM 5476 C C . VAL C 1 52 ? -2.985 62.599 7.083 1.00 52.73 52 VAL C C 1
ATOM 5477 O O . VAL C 1 52 ? -3.147 61.755 6.199 1.00 49.89 52 VAL C O 1
ATOM 5481 N N . GLU C 1 53 ? -2.711 62.296 8.345 1.00 52.70 53 GLU C N 1
ATOM 5482 C CA . GLU C 1 53 ? -2.655 60.916 8.796 1.00 54.02 53 GLU C CA 1
ATOM 5483 C C . GLU C 1 53 ? -4.021 60.264 8.659 1.00 47.57 53 GLU C C 1
ATOM 5484 O O . GLU C 1 53 ? -5.045 60.863 9.001 1.00 47.03 53 GLU C O 1
ATOM 5490 N N . LEU C 1 54 ? -4.034 59.027 8.163 1.00 46.88 54 LEU C N 1
ATOM 5491 C CA . LEU C 1 54 ? -5.264 58.255 8.009 1.00 48.21 54 LEU C CA 1
ATOM 5492 C C . LEU C 1 54 ? -5.198 56.986 8.847 1.00 48.18 54 LEU C C 1
ATOM 5493 O O . LEU C 1 54 ? -4.300 56.159 8.654 1.00 46.17 54 LEU C O 1
ATOM 5498 N N . VAL C 1 55 ? -6.164 56.815 9.750 1.00 47.34 55 VAL C N 1
ATOM 5499 C CA . VAL C 1 55 ? -6.316 55.573 10.504 1.00 42.45 55 VAL C CA 1
ATOM 5500 C C . VAL C 1 55 ? -7.464 54.776 9.892 1.00 47.44 55 VAL C C 1
ATOM 5501 O O . VAL C 1 55 ? -8.607 55.251 9.836 1.00 45.71 55 VAL C O 1
ATOM 5505 N N . VAL C 1 56 ? -7.167 53.569 9.423 1.00 44.37 56 VAL C N 1
ATOM 5506 C CA . VAL C 1 56 ? -8.172 52.733 8.787 1.00 42.11 56 VAL C CA 1
ATOM 5507 C C . VAL C 1 56 ? -8.841 51.904 9.879 1.00 41.78 56 VAL C C 1
ATOM 5508 O O . VAL C 1 56 ? -8.228 51.021 10.482 1.00 42.16 56 VAL C O 1
ATOM 5512 N N . GLY C 1 57 ? -10.101 52.200 10.148 1.00 47.15 57 GLY C N 1
ATOM 5513 C CA . GLY C 1 57 ? -10.772 51.564 11.264 1.00 45.38 57 GLY C CA 1
ATOM 5514 C C . GLY C 1 57 ? -12.207 52.021 11.320 1.00 46.56 57 GLY C C 1
ATOM 5515 O O . GLY C 1 57 ? -12.612 52.985 10.657 1.00 45.57 57 GLY C O 1
ATOM 5516 N N . ASP C 1 58 ? -12.968 51.309 12.129 1.00 43.78 58 ASP C N 1
ATOM 5517 C CA . ASP C 1 58 ? -14.395 51.507 12.249 1.00 47.59 58 ASP C CA 1
ATOM 5518 C C . ASP C 1 58 ? -14.702 52.334 13.492 1.00 50.22 58 ASP C C 1
ATOM 5519 O O . ASP C 1 58 ? -14.098 52.122 14.548 1.00 48.15 58 ASP C O 1
ATOM 5524 N N . THR C 1 59 ? -15.632 53.287 13.365 1.00 43.25 59 THR C N 1
ATOM 5525 C CA . THR C 1 59 ? -16.043 54.039 14.548 1.00 47.10 59 THR C CA 1
ATOM 5526 C C . THR C 1 59 ? -16.853 53.190 15.521 1.00 45.42 59 THR C C 1
ATOM 5527 O O . THR C 1 59 ? -17.082 53.628 16.652 1.00 44.58 59 THR C O 1
ATOM 5531 N N . GLY C 1 60 ? -17.306 52.004 15.114 1.00 43.68 60 GLY C N 1
ATOM 5532 C CA . GLY C 1 60 ? -17.888 51.070 16.062 1.00 43.24 60 GLY C CA 1
ATOM 5533 C C . GLY C 1 60 ? -16.895 50.222 16.848 1.00 43.12 60 GLY C C 1
ATOM 5534 O O . GLY C 1 60 ? -17.322 49.413 17.674 1.00 43.82 60 GLY C O 1
ATOM 5535 N N . ASP C 1 61 ? -15.586 50.396 16.635 1.00 43.98 61 ASP C N 1
ATOM 5536 C CA . ASP C 1 61 ? -14.544 49.515 17.191 1.00 48.47 61 ASP C CA 1
ATOM 5537 C C . ASP C 1 61 ? -14.014 50.110 18.504 1.00 44.12 61 ASP C C 1
ATOM 5538 O O . ASP C 1 61 ? -13.034 50.865 18.523 1.00 43.05 61 ASP C O 1
ATOM 5543 N N . ARG C 1 62 ? -14.667 49.763 19.620 1.00 44.34 62 ARG C N 1
ATOM 5544 C CA . ARG C 1 62 ? -14.268 50.312 20.920 1.00 43.70 62 ARG C CA 1
ATOM 5545 C C . ARG C 1 62 ? -12.808 50.036 21.279 1.00 43.60 62 ARG C C 1
ATOM 5546 O O . ARG C 1 62 ? -12.122 50.977 21.714 1.00 45.29 62 ARG C O 1
ATOM 5554 N N . PRO C 1 63 ? -12.260 48.814 21.129 1.00 42.83 63 PRO C N 1
ATOM 5555 C CA . PRO C 1 63 ? -10.826 48.652 21.437 1.00 45.25 63 PRO C CA 1
ATOM 5556 C C . PRO C 1 63 ? -9.932 49.577 20.623 1.00 48.10 63 PRO C C 1
ATOM 5557 O O . PRO C 1 63 ? -8.948 50.107 21.154 1.00 47.69 63 PRO C O 1
ATOM 5561 N N . LEU C 1 64 ? -10.250 49.790 19.339 1.00 46.56 64 LEU C N 1
ATOM 5562 C CA . LEU C 1 64 ? -9.422 50.666 18.514 1.00 46.11 64 LEU C CA 1
ATOM 5563 C C . LEU C 1 64 ? -9.549 52.123 18.941 1.00 45.19 64 LEU C C 1
ATOM 5564 O O . LEU C 1 64 ? -8.564 52.869 18.919 1.00 51.04 64 LEU C O 1
ATOM 5569 N N . LEU C 1 65 ? -10.753 52.554 19.318 1.00 46.33 65 LEU C N 1
ATOM 5570 C CA . LEU C 1 65 ? -10.935 53.929 19.773 1.00 51.84 65 LEU C CA 1
ATOM 5571 C C . LEU C 1 65 ? -10.182 54.175 21.082 1.00 53.14 65 LEU C C 1
ATOM 5572 O O . LEU C 1 65 ? -9.484 55.187 21.229 1.00 54.42 65 LEU C O 1
ATOM 5577 N N . ASP C 1 66 ? -10.297 53.238 22.037 1.00 50.98 66 ASP C N 1
ATOM 5578 C CA . ASP C 1 66 ? -9.642 53.383 23.348 1.00 56.24 66 ASP C CA 1
ATOM 5579 C C . ASP C 1 66 ? -8.127 53.577 23.224 1.00 54.71 66 ASP C C 1
ATOM 5580 O O . ASP C 1 66 ? -7.575 54.467 23.879 1.00 58.03 66 ASP C O 1
ATOM 5585 N N . GLU C 1 67 ? -7.434 52.668 22.498 1.00 54.62 67 GLU C N 1
ATOM 5586 C CA . GLU C 1 67 ? -6.106 52.894 21.899 1.00 59.10 67 GLU C CA 1
ATOM 5587 C C . GLU C 1 67 ? -5.893 54.228 21.207 1.00 62.05 67 GLU C C 1
ATOM 5588 O O . GLU C 1 67 ? -4.842 54.839 21.425 1.00 62.64 67 GLU C O 1
ATOM 5594 N N . LEU C 1 68 ? -6.815 54.701 20.376 1.00 62.05 68 LEU C N 1
ATOM 5595 C CA . LEU C 1 68 ? -6.536 55.936 19.642 1.00 57.87 68 LEU C CA 1
ATOM 5596 C C . LEU C 1 68 ? -6.617 57.174 20.539 1.00 57.77 68 LEU C C 1
ATOM 5597 O O . LEU C 1 68 ? -5.761 58.067 20.477 1.00 56.02 68 LEU C O 1
ATOM 5602 N N . PHE C 1 69 ? -7.655 57.253 21.362 1.00 61.48 69 PHE C N 1
ATOM 5603 C CA . PHE C 1 69 ? -7.875 58.440 22.171 1.00 61.78 69 PHE C CA 1
ATOM 5604 C C . PHE C 1 69 ? -6.860 58.588 23.304 1.00 64.75 69 PHE C C 1
ATOM 5605 O O . PHE C 1 69 ? -6.741 59.681 23.870 1.00 69.65 69 PHE C O 1
ATOM 5613 N N . LYS C 1 70 ? -6.118 57.531 23.645 1.00 65.33 70 LYS C N 1
ATOM 5614 C CA . LYS C 1 70 ? -5.055 57.658 24.638 1.00 65.17 70 LYS C CA 1
ATOM 5615 C C . LYS C 1 70 ? -3.696 57.927 24.013 1.00 63.84 70 LYS C C 1
ATOM 5616 O O . LYS C 1 70 ? -2.794 58.412 24.705 1.00 67.21 70 LYS C O 1
ATOM 5622 N N . SER C 1 71 ? -3.542 57.651 22.716 1.00 64.37 71 SER C N 1
ATOM 5623 C CA . SER C 1 71 ? -2.318 57.954 21.983 1.00 66.73 71 SER C CA 1
ATOM 5624 C C . SER C 1 71 ? -2.159 59.431 21.655 1.00 69.23 71 SER C C 1
ATOM 5625 O O . SER C 1 71 ? -1.061 59.846 21.265 1.00 68.08 71 SER C O 1
ATOM 5628 N N . ARG C 1 72 ? -3.230 60.219 21.730 1.00 70.25 72 ARG C N 1
ATOM 5629 C CA . ARG C 1 72 ? -3.269 61.530 21.086 1.00 63.04 72 ARG C CA 1
ATOM 5630 C C . ARG C 1 72 ? -4.196 62.443 21.862 1.00 64.92 72 ARG C C 1
ATOM 5631 O O . ARG C 1 72 ? -5.228 62.007 22.377 1.00 67.47 72 ARG C O 1
ATOM 5639 N N . HIS C 1 73 ? -3.857 63.721 21.890 1.00 63.48 73 HIS C N 1
ATOM 5640 C CA . HIS C 1 73 ? -4.804 64.705 22.373 1.00 63.79 73 HIS C CA 1
ATOM 5641 C C . HIS C 1 73 ? -5.665 65.183 21.213 1.00 62.38 73 HIS C C 1
ATOM 5642 O O . HIS C 1 73 ? -5.150 65.609 20.176 1.00 64.47 73 HIS C O 1
ATOM 5649 N N . PHE C 1 74 ? -6.973 65.083 21.385 1.00 62.66 74 PHE C N 1
ATOM 5650 C CA . PHE C 1 74 ? -7.932 65.679 20.474 1.00 60.16 74 PHE C CA 1
ATOM 5651 C C . PHE C 1 74 ? -8.726 66.732 21.229 1.00 60.62 74 PHE C C 1
ATOM 5652 O O . PHE C 1 74 ? -8.985 66.598 22.427 1.00 63.40 74 PHE C O 1
ATOM 5660 N N . ASP C 1 75 ? -9.090 67.798 20.525 1.00 61.04 75 ASP C N 1
ATOM 5661 C CA . ASP C 1 75 ? -9.944 68.822 21.100 1.00 55.10 75 ASP C CA 1
ATOM 5662 C C . ASP C 1 75 ? -11.380 68.747 20.604 1.00 57.37 75 ASP C C 1
ATOM 5663 O O . ASP C 1 75 ? -12.274 69.311 21.251 1.00 55.64 75 ASP C O 1
ATOM 5668 N N . ALA C 1 76 ? -11.627 68.038 19.500 1.00 53.75 76 ALA C N 1
ATOM 5669 C CA . ALA C 1 76 ? -12.973 67.872 18.964 1.00 55.77 76 ALA C CA 1
ATOM 5670 C C . ALA C 1 76 ? -12.980 66.700 17.992 1.00 53.57 76 ALA C C 1
ATOM 5671 O O . ALA C 1 76 ? -11.939 66.318 17.438 1.00 51.44 76 ALA C O 1
ATOM 5673 N N . VAL C 1 77 ? -14.172 66.133 17.798 1.00 46.49 77 VAL C N 1
ATOM 5674 C CA . VAL C 1 77 ? -14.409 65.083 16.815 1.00 50.97 77 VAL C CA 1
ATOM 5675 C C . VAL C 1 77 ? -15.500 65.557 15.862 1.00 49.00 77 VAL C C 1
ATOM 5676 O O . VAL C 1 77 ? -16.524 66.091 16.302 1.00 44.56 77 VAL C O 1
ATOM 5680 N N . MET C 1 78 ? -15.274 65.367 14.563 1.00 46.66 78 MET C N 1
ATOM 5681 C CA . MET C 1 78 ? -16.290 65.570 13.534 1.00 49.78 78 MET C CA 1
ATOM 5682 C C . MET C 1 78 ? -16.691 64.223 12.955 1.00 41.00 78 MET C C 1
ATOM 5683 O O . MET C 1 78 ? -15.834 63.452 12.512 1.00 46.58 78 MET C O 1
ATOM 56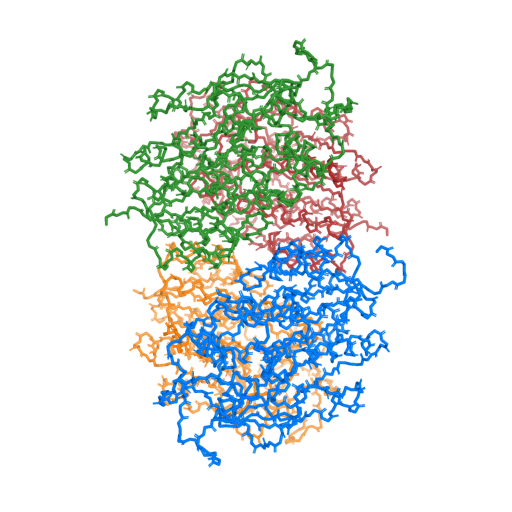88 N N . HIS C 1 79 ? -17.986 63.959 12.926 1.00 38.50 79 HIS C N 1
ATOM 5689 C CA . HIS C 1 79 ? -18.522 62.642 12.600 1.00 43.36 79 HIS C CA 1
ATOM 5690 C C . HIS C 1 79 ? -19.243 62.705 11.253 1.00 43.58 79 HIS C C 1
ATOM 5691 O O . HIS C 1 79 ? -20.426 63.039 11.190 1.00 46.17 79 HIS C O 1
ATOM 5698 N N . PHE C 1 80 ? -18.519 62.382 10.175 1.00 45.95 80 PHE C N 1
ATOM 5699 C CA . PHE C 1 80 ? -19.104 62.179 8.843 1.00 45.68 80 PHE C CA 1
ATOM 5700 C C . PHE C 1 80 ? -19.432 60.722 8.562 1.00 45.52 80 PHE C C 1
ATOM 5701 O O . PHE C 1 80 ? -20.201 60.427 7.643 1.00 41.48 80 PHE C O 1
ATOM 5709 N N . SER C 1 81 ? -18.865 59.817 9.328 1.00 43.25 81 SER C N 1
ATOM 5710 C CA . SER C 1 81 ? -19.003 58.396 9.068 1.00 42.89 81 SER C CA 1
ATOM 5711 C C . SER C 1 81 ? -20.443 57.926 9.260 1.00 41.11 81 SER C C 1
ATOM 5712 O O . SER C 1 81 ? -20.997 58.044 10.355 1.00 46.22 81 SER C O 1
ATOM 5715 N N . ALA C 1 82 ? -21.042 57.381 8.198 1.00 40.70 82 ALA C N 1
ATOM 5716 C CA . ALA C 1 82 ? -22.382 56.791 8.213 1.00 43.94 82 ALA C CA 1
ATOM 5717 C C . ALA C 1 82 ? -22.630 56.172 6.834 1.00 42.55 82 ALA C C 1
ATOM 5718 O O . ALA C 1 82 ? -21.880 56.421 5.890 1.00 41.51 82 ALA C O 1
ATOM 5720 N N . TYR C 1 83 ? -23.661 55.335 6.735 1.00 36.66 83 TYR C N 1
ATOM 5721 C CA . TYR C 1 83 ? -24.219 54.949 5.448 1.00 43.85 83 TYR C CA 1
ATOM 5722 C C . TYR C 1 83 ? -25.383 55.881 5.132 1.00 47.75 83 TYR C C 1
ATOM 5723 O O . TYR C 1 83 ? -26.157 56.245 6.027 1.00 44.64 83 TYR C O 1
ATOM 5732 N N . ALA C 1 84 ? -25.509 56.263 3.847 1.00 45.11 84 ALA C N 1
ATOM 5733 C CA . ALA C 1 84 ? -26.412 57.350 3.481 1.00 45.35 84 ALA C CA 1
ATOM 5734 C C . ALA C 1 84 ? -27.279 57.056 2.248 1.00 53.78 84 ALA C C 1
ATOM 5735 O O . ALA C 1 84 ? -27.792 57.997 1.624 1.00 52.49 84 ALA C O 1
ATOM 5737 N N . TYR C 1 85 ? -27.483 55.791 1.889 1.00 55.37 85 TYR C N 1
ATOM 5738 C CA . TYR C 1 85 ? -28.342 55.431 0.764 1.00 57.56 85 TYR C CA 1
ATOM 5739 C C . TYR C 1 85 ? -29.764 55.218 1.274 1.00 55.16 85 TYR C C 1
ATOM 5740 O O . TYR C 1 85 ? -30.066 54.183 1.882 1.00 52.20 85 TYR C O 1
ATOM 5749 N N . VAL C 1 86 ? -30.646 56.178 0.979 1.00 57.50 86 VAL C N 1
ATOM 5750 C CA . VAL C 1 86 ? -32.043 56.100 1.409 1.00 50.32 86 VAL C CA 1
ATOM 5751 C C . VAL C 1 86 ? -32.684 54.780 0.984 1.00 51.66 86 VAL C C 1
ATOM 5752 O O . VAL C 1 86 ? -33.302 54.074 1.792 1.00 50.61 86 VAL C O 1
ATOM 5756 N N . GLY C 1 87 ? -32.522 54.405 -0.284 1.00 52.73 87 GLY C N 1
ATOM 5757 C CA . GLY C 1 87 ? -33.174 53.197 -0.766 1.00 46.07 87 GLY C CA 1
ATOM 5758 C C . GLY C 1 87 ? -32.710 51.934 -0.067 1.00 46.84 87 GLY C C 1
ATOM 5759 O O . GLY C 1 87 ? -33.512 51.043 0.219 1.00 56.63 87 GLY C O 1
ATOM 5760 N N . GLU C 1 88 ? -31.413 51.834 0.225 1.00 51.63 88 GLU C N 1
ATOM 5761 C CA . GLU C 1 88 ? -30.918 50.620 0.875 1.00 53.87 88 GLU C CA 1
ATOM 5762 C C . GLU C 1 88 ? -31.326 50.551 2.354 1.00 51.17 88 GLU C C 1
ATOM 5763 O O . GLU C 1 88 ? -31.474 49.448 2.914 1.00 43.70 88 GLU C O 1
ATOM 5769 N N . SER C 1 89 ? -31.511 51.702 3.003 1.00 45.83 89 SER C N 1
ATOM 5770 C CA . SER C 1 89 ? -31.997 51.675 4.389 1.00 48.87 89 SER C CA 1
ATOM 5771 C C . SER C 1 89 ? -33.388 51.058 4.487 1.00 50.92 89 SER C C 1
ATOM 5772 O O . SER C 1 89 ? -33.690 50.369 5.470 1.00 49.67 89 SER C O 1
ATOM 5775 N N . VAL C 1 90 ? -34.227 51.242 3.457 1.00 50.22 90 VAL C N 1
ATOM 5776 C CA . VAL C 1 90 ? -35.564 50.663 3.499 1.00 46.39 90 VAL C CA 1
ATOM 5777 C C . VAL C 1 90 ? -35.496 49.152 3.347 1.00 47.99 90 VAL C C 1
ATOM 5778 O O . VAL C 1 90 ? -36.247 48.418 4.003 1.00 49.09 90 VAL C O 1
ATOM 5782 N N . SER C 1 91 ? -34.575 48.656 2.507 1.00 49.03 91 SER C N 1
ATOM 5783 C CA . SER C 1 91 ? -34.474 47.215 2.279 1.00 47.47 91 SER C CA 1
ATOM 5784 C C . SER C 1 91 ? -33.610 46.514 3.328 1.00 50.28 91 SER C C 1
ATOM 5785 O O . SER C 1 91 ? -33.863 45.348 3.657 1.00 49.97 91 SER C O 1
ATOM 5788 N N . ASP C 1 92 ? -32.556 47.157 3.846 1.00 48.08 92 ASP C N 1
ATOM 5789 C CA . ASP C 1 92 ? -31.725 46.493 4.850 1.00 55.07 92 ASP C CA 1
ATOM 5790 C C . ASP C 1 92 ? -31.463 47.515 5.963 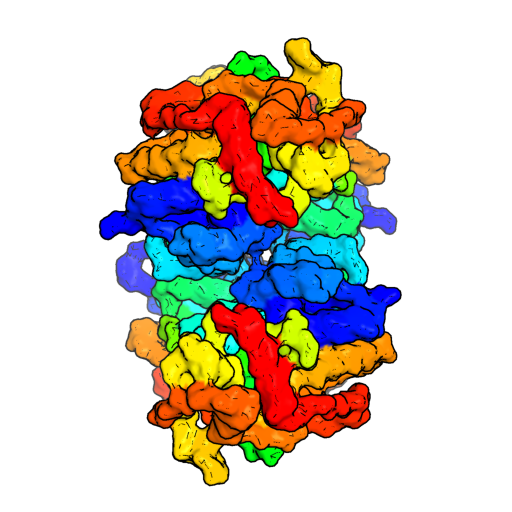1.00 57.16 92 ASP C C 1
ATOM 5791 O O . ASP C 1 92 ? -30.403 48.165 6.015 1.00 53.65 92 ASP C O 1
ATOM 5796 N N . PRO C 1 93 ? -32.431 47.714 6.862 1.00 54.40 93 PRO C N 1
ATOM 5797 C CA . PRO C 1 93 ? -32.235 48.725 7.912 1.00 49.36 93 PRO C CA 1
ATOM 5798 C C . PRO C 1 93 ? -31.271 48.286 8.999 1.00 44.38 93 PRO C C 1
ATOM 5799 O O . PRO C 1 93 ? -30.585 49.153 9.556 1.00 45.59 93 PRO C O 1
ATOM 5803 N N . ALA C 1 94 ? -31.216 46.985 9.320 1.00 42.25 94 ALA C N 1
ATOM 5804 C CA . ALA C 1 94 ? -30.346 46.490 10.389 1.00 46.03 94 ALA C CA 1
ATOM 5805 C C . ALA C 1 94 ? -28.957 47.102 10.297 1.00 46.37 94 ALA C C 1
ATOM 5806 O O . ALA C 1 94 ? -28.434 47.656 11.269 1.00 46.92 94 ALA C O 1
ATOM 5808 N N . LYS C 1 95 ? -28.380 47.070 9.106 1.00 43.53 95 LYS C N 1
ATOM 5809 C CA . LYS C 1 95 ? -27.046 47.598 8.886 1.00 46.47 95 LYS C CA 1
ATOM 5810 C C . LYS C 1 95 ? -27.001 49.098 9.128 1.00 46.08 95 LYS C C 1
ATOM 5811 O O . LYS C 1 95 ? -25.966 49.646 9.537 1.00 41.65 95 LYS C O 1
ATOM 5817 N N . TYR C 1 96 ? -28.108 49.784 8.864 1.00 46.58 96 TYR C N 1
ATOM 5818 C CA . TYR C 1 96 ? -28.121 51.231 9.031 1.00 45.51 96 TYR C CA 1
ATOM 5819 C C . TYR C 1 96 ? -28.188 51.615 10.510 1.00 41.55 96 TYR C C 1
ATOM 5820 O O . TYR C 1 96 ? -27.472 52.524 10.954 1.00 37.38 96 TYR C O 1
ATOM 5829 N N . TYR C 1 97 ? -29.002 50.906 11.291 1.00 37.82 97 TYR C N 1
ATOM 5830 C CA . TYR C 1 97 ? -29.012 51.136 12.734 1.00 45.73 97 TYR C CA 1
ATOM 5831 C C . TYR C 1 97 ? -27.657 50.789 13.351 1.00 45.64 97 TYR C C 1
ATOM 5832 O O . TYR C 1 97 ? -27.166 51.532 14.204 1.00 40.28 97 TYR C O 1
ATOM 5841 N N . ARG C 1 98 ? -27.002 49.718 12.870 1.00 42.82 98 ARG C N 1
ATOM 5842 C CA . ARG C 1 98 ? -25.683 49.354 13.386 1.00 45.58 98 ARG C CA 1
ATOM 5843 C C . ARG C 1 98 ? -24.674 50.455 13.112 1.00 47.23 98 ARG C C 1
ATOM 5844 O O . ARG C 1 98 ? -24.054 50.997 14.036 1.00 48.06 98 ARG C O 1
ATOM 5852 N N . ASN C 1 99 ? -24.506 50.810 11.838 1.00 40.83 99 ASN C N 1
ATOM 5853 C CA . ASN C 1 99 ? -23.467 51.768 11.484 1.00 43.96 99 ASN C CA 1
ATOM 5854 C C . ASN C 1 99 ? -23.786 53.155 12.024 1.00 43.20 99 ASN C C 1
ATOM 5855 O O . ASN C 1 99 ? -22.900 53.842 12.552 1.00 45.99 99 ASN C O 1
ATOM 5860 N N . ASN C 1 100 ? -25.038 53.594 11.893 1.00 41.62 100 ASN C N 1
ATOM 5861 C CA . ASN C 1 100 ? -25.319 55.007 12.131 1.00 42.32 100 ASN C CA 1
ATOM 5862 C C . ASN C 1 100 ? -25.622 55.298 13.605 1.00 44.77 100 ASN C C 1
ATOM 5863 O O . ASN C 1 100 ? -25.221 56.356 14.111 1.00 38.15 100 ASN C O 1
ATOM 5868 N N . VAL C 1 101 ? -26.310 54.384 14.307 1.00 39.68 101 VAL C N 1
ATOM 5869 C CA . VAL C 1 101 ? -26.646 54.622 15.712 1.00 43.43 101 VAL C CA 1
ATOM 5870 C C . VAL C 1 101 ? -25.638 53.962 16.655 1.00 43.89 101 VAL C C 1
ATOM 5871 O O . VAL C 1 101 ? -25.040 54.651 17.491 1.00 44.96 101 VAL C O 1
ATOM 5875 N N . LEU C 1 102 ? -25.417 52.644 16.538 1.00 42.03 102 LEU C N 1
ATOM 5876 C CA . LEU C 1 102 ? -24.401 52.002 17.390 1.00 46.48 102 LEU C CA 1
ATOM 5877 C C . LEU C 1 102 ? -23.015 52.583 17.141 1.00 45.27 102 LEU C C 1
ATOM 5878 O O . LEU C 1 102 ? -22.306 52.942 18.084 1.00 50.52 102 LEU C O 1
ATOM 5883 N N . GLY C 1 103 ? -22.603 52.674 15.882 1.00 43.02 103 GLY C N 1
ATOM 5884 C CA . GLY C 1 103 ? -21.280 53.205 15.594 1.00 41.86 103 GLY C CA 1
ATOM 5885 C C . GLY C 1 103 ? -21.043 54.567 16.225 1.00 50.33 103 GLY C C 1
ATOM 5886 O O . GLY C 1 103 ? -19.949 54.854 16.730 1.00 49.49 103 GLY C O 1
ATOM 5887 N N . THR C 1 104 ? -22.066 55.422 16.215 1.00 44.43 104 THR C N 1
ATOM 5888 C CA . THR C 1 104 ? -21.945 56.744 16.819 1.00 41.59 104 THR C CA 1
ATOM 5889 C C . THR C 1 104 ? -21.975 56.670 18.346 1.00 37.21 104 THR C C 1
ATOM 5890 O O . THR C 1 104 ? -21.219 57.373 19.015 1.00 40.12 104 THR C O 1
ATOM 5894 N N . LEU C 1 105 ? -22.857 55.853 18.914 1.00 36.90 105 LEU C N 1
ATOM 5895 C CA . LEU C 1 105 ? -22.874 55.675 20.359 1.00 41.90 105 LEU C CA 1
ATOM 5896 C C . LEU C 1 105 ? -21.507 55.230 20.872 1.00 45.14 105 LEU C C 1
ATOM 5897 O O . LEU C 1 105 ? -20.958 55.824 21.807 1.00 44.68 105 LEU C O 1
ATOM 5902 N N . THR C 1 106 ? -20.935 54.188 20.258 1.00 41.82 106 THR C N 1
ATOM 5903 C CA . THR C 1 106 ? -19.605 53.720 20.640 1.00 42.24 106 THR C CA 1
ATOM 5904 C C . THR C 1 106 ? -18.586 54.844 20.599 1.00 43.64 106 THR C C 1
ATOM 5905 O O . THR C 1 106 ? -17.748 54.973 21.499 1.00 41.16 106 THR C O 1
ATOM 5909 N N . LEU C 1 107 ? -18.636 55.658 19.549 1.00 44.12 107 LEU C N 1
ATOM 5910 C CA . LEU C 1 107 ? -17.708 56.773 19.424 1.00 43.10 107 LEU C CA 1
ATOM 5911 C C . LEU C 1 107 ? -17.956 57.819 20.510 1.00 43.21 107 LEU C C 1
ATOM 5912 O O . LEU C 1 107 ? -17.008 58.431 21.017 1.00 40.14 107 LEU C O 1
ATOM 5917 N N . LEU C 1 108 ? -19.224 58.045 20.871 1.00 37.57 108 LEU C N 1
ATOM 5918 C CA . LEU C 1 108 ? -19.522 59.042 21.893 1.00 46.45 108 LEU C CA 1
ATOM 5919 C C . LEU C 1 108 ? -18.998 58.585 23.256 1.00 45.85 108 LEU C C 1
ATOM 5920 O O . LEU C 1 108 ? -18.250 59.315 23.916 1.00 45.05 108 LEU C O 1
ATOM 5925 N N . GLU C 1 109 ? -19.348 57.359 23.665 1.00 42.13 109 GLU C N 1
ATOM 5926 C CA . GLU C 1 109 ? -18.784 56.762 24.876 1.00 47.24 109 GLU C CA 1
ATOM 5927 C C . GLU C 1 109 ? -17.263 56.876 24.910 1.00 50.07 109 GLU C C 1
ATOM 5928 O O . GLU C 1 109 ? -16.682 57.310 25.916 1.00 49.67 109 GLU C O 1
ATOM 5934 N N . ALA C 1 110 ? -16.598 56.495 23.813 1.00 40.89 110 ALA C N 1
ATOM 5935 C CA . ALA C 1 110 ? -15.141 56.536 23.800 1.00 48.19 110 ALA C CA 1
ATOM 5936 C C . ALA C 1 110 ? -14.618 57.957 24.003 1.00 52.46 110 ALA C C 1
ATOM 5937 O O . ALA C 1 110 ? -13.646 58.166 24.743 1.00 50.20 110 ALA C O 1
ATOM 5939 N N . MET C 1 111 ? -15.253 58.946 23.362 1.00 46.72 111 MET C N 1
ATOM 5940 C CA . MET C 1 111 ? -14.817 60.335 23.514 1.00 52.74 111 MET C CA 1
ATOM 5941 C C . MET C 1 111 ? -14.934 60.810 24.954 1.00 51.19 111 MET C C 1
ATOM 5942 O O . MET C 1 111 ? -14.056 61.523 25.451 1.00 52.16 111 MET C O 1
ATOM 5947 N N . LEU C 1 112 ? -16.049 60.489 25.613 1.00 47.62 112 LEU C N 1
ATOM 5948 C CA . LEU C 1 112 ? -16.276 60.997 26.962 1.00 53.84 112 LEU C CA 1
ATOM 5949 C C . LEU C 1 112 ? -15.331 60.347 27.968 1.00 57.29 112 LEU C C 1
ATOM 5950 O O . LEU C 1 112 ? -14.931 60.996 28.945 1.00 54.73 112 LEU C O 1
ATOM 5955 N N . ALA C 1 113 ? -14.939 59.087 27.728 1.00 53.09 113 ALA C N 1
ATOM 5956 C CA . ALA C 1 113 ? -13.910 58.468 28.556 1.00 56.58 113 ALA C CA 1
ATOM 5957 C C . ALA C 1 113 ? -12.595 59.228 28.434 1.00 60.70 113 ALA C C 1
ATOM 5958 O O . ALA C 1 113 ? -11.853 59.370 29.416 1.00 62.98 113 ALA C O 1
ATOM 5960 N N . ALA C 1 114 ? -12.314 59.754 27.243 1.00 53.77 114 ALA C N 1
ATOM 5961 C CA . ALA C 1 114 ? -11.112 60.519 26.964 1.00 53.79 114 ALA C CA 1
ATOM 5962 C C . ALA C 1 114 ? -11.283 62.002 27.246 1.00 57.81 114 ALA C C 1
ATOM 5963 O O . ALA C 1 114 ? -10.393 62.787 26.895 1.00 60.20 114 ALA C O 1
ATOM 5965 N N . SER C 1 115 ? -12.412 62.395 27.849 1.00 53.52 115 SER C N 1
ATOM 5966 C CA . SER C 1 115 ? -12.671 63.785 28.238 1.00 60.89 115 SER C CA 1
ATOM 5967 C C . SER C 1 115 ? -12.636 64.725 27.025 1.00 59.97 115 SER C C 1
ATOM 5968 O O . SER C 1 115 ? -12.031 65.800 27.052 1.00 59.76 115 SER C O 1
ATOM 5971 N N . ILE C 1 116 ? -13.290 64.303 25.945 1.00 56.50 116 ILE C N 1
ATOM 5972 C CA . ILE C 1 116 ? -13.543 65.155 24.787 1.00 55.67 116 ILE C CA 1
ATOM 5973 C C . ILE C 1 116 ? -15.037 65.448 24.765 1.00 52.47 116 ILE C C 1
ATOM 5974 O O . ILE C 1 116 ? -15.858 64.523 24.752 1.00 54.34 116 ILE C O 1
ATOM 5979 N N . ASN C 1 117 ? -15.402 66.722 24.782 1.00 52.98 117 ASN C N 1
ATOM 5980 C CA . ASN C 1 117 ? -16.819 67.051 24.875 1.00 56.87 117 ASN C CA 1
ATOM 5981 C C . ASN C 1 117 ? -17.268 68.031 23.790 1.00 55.48 117 ASN C C 1
ATOM 5982 O O . ASN C 1 117 ? -18.289 68.713 23.964 1.00 54.33 117 ASN C O 1
ATOM 5987 N N . LYS C 1 118 ? -16.531 68.109 22.675 1.00 52.94 118 LYS C N 1
ATOM 5988 C CA . LYS C 1 118 ? -16.883 68.943 21.529 1.00 50.28 118 LYS C CA 1
ATOM 5989 C C . LYS C 1 118 ? -17.085 68.052 20.310 1.00 49.69 118 LYS C C 1
ATOM 5990 O O . LYS C 1 118 ? -16.148 67.373 19.865 1.00 46.85 118 LYS C O 1
ATOM 5996 N N . PHE C 1 119 ? -18.303 68.070 19.763 1.00 48.63 119 PHE C N 1
ATOM 5997 C CA . PHE C 1 119 ? -18.741 67.141 18.727 1.00 51.61 119 PHE C CA 1
ATOM 5998 C C . PHE C 1 119 ? -19.471 67.880 17.608 1.00 51.41 119 PHE C C 1
ATOM 5999 O O . PHE C 1 119 ? -20.266 68.785 17.877 1.00 50.57 119 PHE C O 1
ATOM 6007 N N . VAL C 1 120 ? -19.220 67.477 16.358 1.00 48.01 120 VAL C N 1
ATOM 6008 C CA . VAL C 1 120 ? -19.906 68.023 15.179 1.00 46.70 120 VAL C CA 1
ATOM 6009 C C . VAL C 1 120 ? -20.492 66.866 14.373 1.00 44.50 120 VAL C C 1
ATOM 6010 O O . VAL C 1 120 ? -19.753 65.989 13.908 1.00 44.84 120 VAL C O 1
ATOM 6014 N N . PHE C 1 121 ? -21.809 66.861 14.205 1.00 43.40 121 PHE C N 1
ATOM 6015 C CA . PHE C 1 121 ? -22.528 65.718 13.656 1.00 44.17 121 PHE C CA 1
ATOM 6016 C C . PHE C 1 121 ? -23.116 66.047 12.287 1.00 47.57 121 PHE C C 1
ATOM 6017 O O . PHE C 1 121 ? -23.778 67.079 12.127 1.00 45.97 121 PHE C O 1
ATOM 6025 N N . SER C 1 122 ? -22.912 65.139 11.322 1.00 46.26 122 SER C N 1
ATOM 6026 C CA . SER C 1 122 ? -23.532 65.193 9.994 1.00 46.40 122 SER C CA 1
ATOM 6027 C C . SER C 1 122 ? -24.955 64.652 10.083 1.00 46.43 122 SER C C 1
ATOM 6028 O O . SER C 1 122 ? -25.168 63.434 10.131 1.00 48.64 122 SER C O 1
ATOM 6031 N N . SER C 1 123 ? -25.941 65.543 10.102 1.00 40.44 123 SER C N 1
ATOM 6032 C CA . SER C 1 123 ? -27.320 65.098 10.061 1.00 44.79 123 SER C CA 1
ATOM 6033 C C . SER C 1 123 ? -27.901 65.450 8.684 1.00 46.29 123 SER C C 1
ATOM 6034 O O . SER C 1 123 ? -27.149 65.593 7.705 1.00 45.32 123 SER C O 1
ATOM 6037 N N . THR C 1 124 ? -29.227 65.585 8.604 1.00 44.90 124 THR C N 1
ATOM 6038 C CA . THR C 1 124 ? -29.866 65.583 7.295 1.00 43.73 124 THR C CA 1
ATOM 6039 C C . THR C 1 124 ? -31.309 66.070 7.374 1.00 42.73 124 THR C C 1
ATOM 6040 O O . THR C 1 124 ? -32.049 65.694 8.285 1.00 43.66 124 THR C O 1
ATOM 6044 N N . CYS C 1 125 ? -31.734 66.811 6.346 1.00 44.46 125 CYS C N 1
ATOM 6045 C CA . CYS C 1 125 ? -33.142 67.168 6.192 1.00 42.90 125 CYS C CA 1
ATOM 6046 C C . CYS C 1 125 ? -34.044 65.962 5.942 1.00 47.65 125 CYS C C 1
ATOM 6047 O O . CYS C 1 125 ? -35.274 66.107 5.941 1.00 43.17 125 CYS C O 1
ATOM 6050 N N . ALA C 1 126 ? -33.479 64.773 5.726 1.00 44.61 126 ALA C N 1
ATOM 6051 C CA . ALA C 1 126 ? -34.321 63.596 5.808 1.00 41.41 126 ALA C CA 1
ATOM 6052 C C . ALA C 1 126 ? -34.862 63.377 7.227 1.00 45.70 126 ALA C C 1
ATOM 6053 O O . ALA C 1 126 ? -35.758 62.544 7.400 1.00 45.03 126 ALA C O 1
ATOM 6055 N N . THR C 1 127 ? -34.353 64.096 8.243 1.00 41.65 127 THR C N 1
ATOM 6056 C CA . THR C 1 127 ? -34.969 63.987 9.575 1.00 46.47 127 THR C CA 1
ATOM 6057 C C . THR C 1 127 ? -36.342 64.654 9.648 1.00 49.29 127 THR C C 1
ATOM 6058 O O . THR C 1 127 ? -37.130 64.320 10.547 1.00 49.50 127 THR C O 1
ATOM 6062 N N . TYR C 1 128 ? -36.665 65.556 8.708 1.00 48.87 128 TYR C N 1
ATOM 6063 C CA . TYR C 1 128 ? -37.945 66.255 8.768 1.00 46.21 128 TYR C CA 1
ATOM 6064 C C . TYR C 1 128 ? -39.106 65.402 8.291 1.00 43.72 128 TYR C C 1
ATOM 6065 O O . TYR C 1 128 ? -40.215 65.525 8.823 1.00 52.54 128 TYR C O 1
ATOM 6074 N N . GLY C 1 129 ? -38.884 64.520 7.324 1.00 48.81 129 GLY C N 1
ATOM 6075 C CA . GLY C 1 129 ? -40.005 63.859 6.676 1.00 53.61 129 GLY C CA 1
ATOM 6076 C C . GLY C 1 129 ? -40.626 64.768 5.623 1.00 53.52 129 GLY C C 1
ATOM 6077 O O . GLY C 1 129 ? -39.954 65.623 5.043 1.00 49.87 129 GLY C O 1
ATOM 6078 N N . VAL C 1 130 ? -41.923 64.582 5.372 1.00 58.82 130 VAL C N 1
ATOM 6079 C CA . VAL C 1 130 ? -42.636 65.459 4.439 1.00 60.38 130 VAL C CA 1
ATOM 6080 C C . VAL C 1 130 ? -42.877 66.793 5.134 1.00 61.17 130 VAL C C 1
ATOM 6081 O O . VAL C 1 130 ? -43.517 66.841 6.196 1.00 62.89 130 VAL C O 1
ATOM 6085 N N . PRO C 1 131 ? -42.370 67.889 4.588 1.00 63.47 131 PRO C N 1
ATOM 6086 C CA . PRO C 1 131 ? -42.577 69.187 5.225 1.00 64.93 131 PRO C CA 1
ATOM 6087 C C . PRO C 1 131 ? -43.993 69.676 4.990 1.00 68.32 131 PRO C C 1
ATOM 6088 O O . PRO C 1 131 ? -44.635 69.352 3.989 1.00 65.57 131 PRO C O 1
ATOM 6092 N N . LYS C 1 132 ? -44.485 70.449 5.949 1.00 73.27 132 LYS C N 1
ATOM 6093 C CA . LYS C 1 132 ? -45.748 71.147 5.776 1.00 81.26 132 LYS C CA 1
ATOM 6094 C C . LYS C 1 132 ? -45.551 72.535 5.186 1.00 82.30 132 LYS C C 1
ATOM 6095 O O . LYS C 1 132 ? -46.535 73.180 4.800 1.00 85.27 132 LYS C O 1
ATOM 6101 N N . THR C 1 133 ? -44.300 72.980 5.085 1.00 79.56 133 THR C N 1
ATOM 6102 C CA . THR C 1 133 ? -43.958 74.381 4.854 1.00 77.64 133 THR C CA 1
ATOM 6103 C C . THR C 1 133 ? -42.549 74.423 4.283 1.00 71.43 133 THR C C 1
ATOM 6104 O O . THR C 1 133 ? -41.602 74.012 4.960 1.00 71.93 133 THR C O 1
ATOM 6108 N N . VAL C 1 134 ? -42.398 74.917 3.062 1.00 67.81 134 VAL C N 1
ATOM 6109 C CA . VAL C 1 134 ? -41.064 75.162 2.518 1.00 63.14 134 VAL C CA 1
ATOM 6110 C C . VAL C 1 134 ? -40.874 76.665 2.337 1.00 63.58 134 VAL C C 1
ATOM 6111 O O . VAL C 1 134 ? -41.803 77.340 1.868 1.00 64.98 134 VAL C O 1
ATOM 6115 N N . PRO C 1 135 ? -39.709 77.249 2.703 1.00 62.90 135 PRO C N 1
ATOM 6116 C CA . PRO C 1 135 ? -38.499 76.618 3.266 1.00 62.71 135 PRO C CA 1
ATOM 6117 C C . PRO C 1 135 ? -38.732 76.032 4.665 1.00 62.56 135 PRO C C 1
ATOM 6118 O O . PRO C 1 135 ? -39.761 76.320 5.279 1.00 64.23 135 PRO C O 1
ATOM 6122 N N . ILE C 1 136 ? -37.804 75.218 5.146 1.00 62.10 136 ILE C N 1
ATOM 6123 C CA . ILE C 1 136 ? -37.963 74.480 6.397 1.00 58.75 136 ILE C CA 1
ATOM 6124 C C . ILE C 1 136 ? -37.075 75.128 7.454 1.00 60.09 136 ILE C C 1
ATOM 6125 O O . ILE C 1 136 ? -35.876 75.316 7.212 1.00 52.67 136 ILE C O 1
ATOM 6130 N N . PRO C 1 137 ? -37.626 75.515 8.607 1.00 58.76 137 PRO C N 1
ATOM 6131 C CA . PRO C 1 137 ? -36.813 76.029 9.710 1.00 59.82 137 PRO C CA 1
ATOM 6132 C C . PRO C 1 137 ? -36.371 74.907 10.645 1.00 51.68 137 PRO C C 1
ATOM 6133 O O . PRO C 1 137 ? -36.997 73.845 10.736 1.00 50.71 137 PRO C O 1
ATOM 6137 N N . GLU C 1 138 ? -35.276 75.175 11.368 1.00 50.75 138 GLU C N 1
ATOM 6138 C CA . GLU C 1 138 ? -34.690 74.182 12.271 1.00 57.22 138 GLU C CA 1
ATOM 6139 C C . GLU C 1 138 ? -35.662 73.637 13.318 1.00 57.85 138 GLU C C 1
ATOM 6140 O O . GLU C 1 138 ? -35.376 72.584 13.894 1.00 57.96 138 GLU C O 1
ATOM 6146 N N . ASP C 1 139 ? -36.790 74.301 13.578 1.00 60.72 139 ASP C N 1
ATOM 6147 C CA . ASP C 1 139 ? -37.733 73.878 14.611 1.00 60.22 139 ASP C CA 1
ATOM 6148 C C . ASP C 1 139 ? -38.956 73.144 14.054 1.00 61.69 139 ASP C C 1
ATOM 6149 O O . ASP C 1 139 ? -39.879 72.834 14.815 1.00 61.77 139 ASP C O 1
ATOM 6154 N N . HIS C 1 140 ? -38.978 72.867 12.753 1.00 59.05 140 HIS C N 1
ATOM 6155 C CA . HIS C 1 140 ? -40.035 72.057 12.160 1.00 57.07 140 HIS C CA 1
ATOM 6156 C C . HIS C 1 140 ? -40.020 70.670 12.796 1.00 57.47 140 HIS C C 1
ATOM 6157 O O . HIS C 1 140 ? -38.942 70.153 13.108 1.00 55.63 140 HIS C O 1
ATOM 6164 N N . PRO C 1 141 ? -41.183 70.036 13.003 1.00 60.33 141 PRO C N 1
ATOM 6165 C CA . PRO C 1 141 ? -41.195 68.675 13.572 1.00 54.88 141 PRO C CA 1
ATOM 6166 C C . PRO C 1 141 ? -40.335 67.719 12.755 1.00 59.19 141 PRO C C 1
ATOM 6167 O O . PRO C 1 141 ? -40.127 67.906 11.551 1.00 57.79 141 PRO C O 1
ATOM 6171 N N . GLN C 1 142 ? -39.841 66.670 13.424 1.00 56.73 142 GLN C N 1
ATOM 6172 C CA . GLN C 1 142 ? -38.960 65.679 12.811 1.00 49.92 142 GLN C CA 1
ATOM 6173 C C . GLN C 1 142 ? -39.680 64.332 12.754 1.00 50.88 142 GLN C C 1
ATOM 6174 O O . GLN C 1 142 ? -39.643 63.555 13.705 1.00 55.06 142 GLN C O 1
ATOM 6180 N N . ASN C 1 143 ? -40.319 64.050 11.612 1.00 50.00 143 ASN C N 1
ATOM 6181 C CA . ASN C 1 143 ? -41.056 62.805 11.384 1.00 50.43 143 ASN C CA 1
ATOM 6182 C C . ASN C 1 143 ? -40.494 62.061 10.171 1.00 54.16 143 ASN C C 1
ATOM 6183 O O . ASN C 1 143 ? -41.182 61.892 9.152 1.00 54.00 143 ASN C O 1
ATOM 6188 N N . PRO C 1 144 ? -39.264 61.561 10.263 1.00 54.12 144 PRO C N 1
ATOM 6189 C CA . PRO C 1 144 ? -38.610 60.988 9.073 1.00 51.66 144 PRO C CA 1
ATOM 6190 C C . PRO C 1 144 ? -39.386 59.806 8.504 1.00 46.48 144 PRO C C 1
ATOM 6191 O O . PRO C 1 144 ? -40.024 59.041 9.226 1.00 49.87 144 PRO C O 1
ATOM 6195 N N . ILE C 1 145 ? -39.329 59.654 7.183 1.00 47.28 145 ILE C N 1
ATOM 6196 C CA . ILE C 1 145 ? -40.099 58.600 6.532 1.00 52.21 145 ILE C CA 1
ATOM 6197 C C . ILE C 1 145 ? -39.260 57.381 6.139 1.00 50.44 145 ILE C C 1
ATOM 6198 O O . ILE C 1 145 ? -39.838 56.322 5.840 1.00 52.38 145 ILE C O 1
ATOM 6203 N N . ASN C 1 146 ? -37.930 57.471 6.184 1.00 45.96 146 ASN C N 1
ATOM 6204 C CA . ASN C 1 146 ? -37.090 56.317 5.866 1.00 51.85 146 ASN C CA 1
ATOM 6205 C C . ASN C 1 146 ? -36.173 55.969 7.039 1.00 46.42 146 ASN C C 1
ATOM 6206 O O . ASN C 1 146 ? -35.813 56.849 7.836 1.00 46.28 146 ASN C O 1
ATOM 6211 N N . PRO C 1 147 ? -35.774 54.698 7.173 1.00 45.89 147 PRO C N 1
ATOM 6212 C CA . PRO C 1 147 ? -34.879 54.334 8.289 1.00 41.84 147 PRO C CA 1
ATOM 6213 C C . PRO C 1 147 ? -33.606 55.167 8.350 1.00 44.83 147 PRO C C 1
ATOM 6214 O O . PRO C 1 147 ? -33.117 55.463 9.456 1.00 43.22 147 PRO C O 1
ATOM 6218 N N . TYR C 1 148 ? -33.073 55.603 7.207 1.00 40.07 148 TYR C N 1
ATOM 6219 C CA . TYR C 1 148 ? -31.859 56.410 7.243 1.00 40.68 148 TYR C CA 1
ATOM 6220 C C . TYR C 1 148 ? -32.087 57.704 8.009 1.00 42.68 148 TYR C C 1
ATOM 6221 O O . TYR C 1 148 ? -31.284 58.080 8.877 1.00 37.80 148 TYR C O 1
ATOM 6230 N N . GLY C 1 149 ? -33.173 58.414 7.684 1.00 40.33 149 GLY C N 1
ATOM 6231 C CA . GLY C 1 149 ? -33.490 59.632 8.405 1.00 38.60 149 GLY C CA 1
ATOM 6232 C C . GLY C 1 149 ? -33.765 59.388 9.878 1.00 36.88 149 GLY C C 1
ATOM 6233 O O . GLY C 1 149 ? -33.412 60.213 10.717 1.00 36.42 149 GLY C O 1
ATOM 6234 N N . ALA C 1 150 ? -34.378 58.249 10.203 1.00 36.01 150 ALA C N 1
ATOM 6235 C CA . ALA C 1 150 ? -34.619 57.882 11.593 1.00 37.95 150 ALA C CA 1
ATOM 6236 C C . ALA C 1 150 ? -33.300 57.698 12.351 1.00 45.57 150 ALA C C 1
ATOM 6237 O O . ALA C 1 150 ? -33.136 58.240 13.454 1.00 39.69 150 ALA C O 1
ATOM 6239 N N . THR C 1 151 ? -32.327 56.971 11.756 1.00 37.99 151 THR C N 1
ATOM 6240 C CA . THR C 1 151 ? -31.052 56.791 12.443 1.00 37.07 151 THR C CA 1
ATOM 6241 C C . THR C 1 151 ? -30.434 58.136 12.761 1.00 38.94 151 THR C C 1
ATOM 6242 O O . THR C 1 151 ? -29.856 58.316 13.840 1.00 36.81 151 THR C O 1
ATOM 6246 N N . LYS C 1 152 ? -30.551 59.102 11.843 1.00 37.34 152 LYS C N 1
ATOM 6247 C CA . LYS C 1 152 ? -29.989 60.423 12.127 1.00 38.99 152 LYS C CA 1
ATOM 6248 C C . LYS C 1 152 ? -30.772 61.145 13.233 1.00 41.92 152 LYS C C 1
ATOM 6249 O O . LYS C 1 152 ? -30.178 61.849 14.054 1.00 43.56 152 LYS C O 1
ATOM 6255 N N . LEU C 1 153 ? -32.104 61.001 13.268 1.00 37.41 153 LEU C N 1
ATOM 6256 C CA . LEU C 1 153 ? -32.865 61.638 14.345 1.00 46.23 153 LEU C CA 1
ATOM 6257 C C . LEU C 1 153 ? -32.510 61.023 15.700 1.00 45.60 153 LEU C C 1
ATOM 6258 O O . LEU C 1 153 ? -32.303 61.746 16.685 1.00 40.10 153 LEU C O 1
ATOM 6263 N N . MET C 1 154 ? -32.385 59.690 15.745 1.00 44.29 154 MET C N 1
ATOM 6264 C CA . MET C 1 154 ? -31.957 59.001 16.957 1.00 44.08 154 MET C CA 1
ATOM 6265 C C . MET C 1 154 ? -30.649 59.552 17.491 1.00 42.46 154 MET C C 1
ATOM 6266 O O . MET C 1 154 ? -30.502 59.770 18.697 1.00 45.59 154 MET C O 1
ATOM 6271 N N . VAL C 1 155 ? -29.686 59.803 16.616 1.00 41.76 155 VAL C N 1
ATOM 6272 C CA . VAL C 1 155 ? -28.416 60.311 17.115 1.00 40.78 155 VAL C CA 1
ATOM 6273 C C . VAL C 1 155 ? -28.580 61.718 17.671 1.00 46.68 155 VAL C C 1
ATOM 6274 O O . VAL C 1 155 ? -27.973 62.068 18.694 1.00 44.32 155 VAL C O 1
ATOM 6278 N N . GLU C 1 156 ? -29.400 62.547 17.020 1.00 42.57 156 GLU C N 1
ATOM 6279 C CA . GLU C 1 156 ? -29.677 63.873 17.563 1.00 46.39 156 GLU C CA 1
ATOM 6280 C C . GLU C 1 156 ? -30.260 63.780 18.971 1.00 43.96 156 GLU C C 1
ATOM 6281 O O . GLU C 1 156 ? -29.856 64.524 19.869 1.00 47.39 156 GLU C O 1
ATOM 6287 N N . ARG C 1 157 ? -31.213 62.873 19.183 1.00 41.98 157 ARG C N 1
ATOM 6288 C CA . ARG C 1 157 ? -31.783 62.704 20.513 1.00 45.43 157 ARG C CA 1
ATOM 6289 C C . ARG C 1 157 ? -30.718 62.251 21.519 1.00 48.92 157 ARG C C 1
ATOM 6290 O O . ARG C 1 157 ? -30.530 62.882 22.568 1.00 50.88 157 ARG C O 1
ATOM 6298 N N . ILE C 1 158 ? -29.995 61.172 21.203 1.00 46.73 158 ILE C N 1
ATOM 6299 C CA . ILE C 1 158 ? -28.872 60.748 22.036 1.00 44.76 158 ILE C CA 1
ATOM 6300 C C . ILE C 1 158 ? -27.937 61.915 22.317 1.00 45.92 158 ILE C C 1
ATOM 6301 O O . ILE C 1 158 ? -27.464 62.091 23.451 1.00 45.24 158 ILE C O 1
ATOM 6306 N N . LEU C 1 159 ? -27.675 62.745 21.303 1.00 40.76 159 LEU C N 1
ATOM 6307 C CA . LEU C 1 159 ? -26.767 63.876 21.491 1.00 41.44 159 LEU C CA 1
ATOM 6308 C C . LEU C 1 159 ? -27.335 64.872 22.493 1.00 48.88 159 LEU C C 1
ATOM 6309 O O . LEU C 1 159 ? -26.584 65.503 23.255 1.00 46.15 159 LEU C O 1
ATOM 6314 N N . ALA C 1 160 ? -28.660 65.036 22.501 1.00 40.98 160 ALA C N 1
ATOM 6315 C CA . ALA C 1 160 ? -29.275 65.960 23.448 1.00 46.93 160 ALA C CA 1
ATOM 6316 C C . ALA C 1 160 ? -29.098 65.449 24.876 1.00 48.68 160 ALA C C 1
ATOM 6317 O O . ALA C 1 160 ? -28.678 66.191 25.777 1.00 49.47 160 ALA C O 1
ATOM 6319 N N . ASP C 1 161 ? -29.350 64.159 25.077 1.00 48.10 161 ASP C N 1
ATOM 6320 C CA . ASP C 1 161 ? -29.246 63.553 26.395 1.00 47.49 161 ASP C CA 1
ATOM 6321 C C . ASP C 1 161 ? -27.808 63.502 26.895 1.00 48.01 161 ASP C C 1
ATOM 6322 O O . ASP C 1 161 ? -27.579 63.656 28.097 1.00 48.43 161 ASP C O 1
ATOM 6327 N N . PHE C 1 162 ? -26.831 63.303 26.001 1.00 46.29 162 PHE C N 1
ATOM 6328 C CA . PHE C 1 162 ? -25.431 63.335 26.420 1.00 44.48 162 PHE C CA 1
ATOM 6329 C C . PHE C 1 162 ? -24.991 64.742 26.797 1.00 48.11 162 PHE C C 1
ATOM 6330 O O . PHE C 1 162 ? -24.023 64.906 27.550 1.00 48.12 162 PHE C O 1
ATOM 6338 N N . ASP C 1 163 ? -25.645 65.770 26.248 1.00 48.93 163 ASP C N 1
ATOM 6339 C CA . ASP C 1 163 ? -25.464 67.128 26.760 1.00 51.60 163 ASP C CA 1
ATOM 6340 C C . ASP C 1 163 ? -25.876 67.203 28.231 1.00 48.37 163 ASP C C 1
ATOM 6341 O O . ASP C 1 163 ? -25.068 67.540 29.105 1.00 47.63 163 ASP C O 1
ATOM 6346 N N . VAL C 1 164 ? -27.138 66.864 28.514 1.00 43.37 164 VAL C N 1
ATOM 6347 C CA . VAL C 1 164 ? -27.662 66.928 29.876 1.00 53.81 164 VAL C CA 1
ATOM 6348 C C . VAL C 1 164 ? -26.761 66.166 30.849 1.00 53.54 164 VAL C C 1
ATOM 6349 O O . VAL C 1 164 ? -26.451 66.657 31.939 1.00 49.72 164 VAL C O 1
ATOM 6353 N N . ALA C 1 165 ? -26.286 64.981 30.461 1.00 50.80 165 ALA C N 1
ATOM 6354 C CA . ALA C 1 165 ? -25.686 64.082 31.441 1.00 49.02 165 ALA C CA 1
ATOM 6355 C C . ALA C 1 165 ? -24.179 64.194 31.556 1.00 48.17 165 ALA C C 1
ATOM 6356 O O . ALA C 1 165 ? -23.642 63.968 32.648 1.00 50.90 165 ALA C O 1
ATOM 6358 N N . TYR C 1 166 ? -23.473 64.535 30.480 1.00 44.48 166 TYR C N 1
ATOM 6359 C CA . TYR C 1 166 ? -22.019 64.524 30.503 1.00 43.79 166 TYR C CA 1
ATOM 6360 C C . TYR C 1 166 ? -21.372 65.822 30.056 1.00 44.61 166 TYR C C 1
ATOM 6361 O O . TYR C 1 166 ? -20.140 65.869 29.948 1.00 44.61 166 TYR C O 1
ATOM 6370 N N . GLY C 1 167 ? -22.148 66.868 29.784 1.00 44.65 167 GLY C N 1
ATOM 6371 C CA . GLY C 1 167 ? -21.553 68.104 29.304 1.00 43.79 167 GLY C CA 1
ATOM 6372 C C . GLY C 1 167 ? -21.083 68.060 27.858 1.00 53.10 167 GLY C C 1
ATOM 6373 O O . GLY C 1 167 ? -20.132 68.775 27.497 1.00 47.88 167 GLY C O 1
ATOM 6374 N N . LEU C 1 168 ? -21.719 67.240 27.018 1.00 51.50 168 LEU C N 1
ATOM 6375 C CA . LEU C 1 168 ? -21.315 67.111 25.619 1.00 52.23 168 LEU C CA 1
ATOM 6376 C C . LEU C 1 168 ? -21.908 68.260 24.815 1.00 48.84 168 LEU C C 1
ATOM 6377 O O . LEU C 1 168 ? -23.133 68.404 24.736 1.00 48.13 168 LEU C O 1
ATOM 6382 N N . LYS C 1 169 ? -21.037 69.079 24.237 1.00 44.76 169 LYS C N 1
ATOM 6383 C CA . LYS C 1 169 ? -21.437 70.227 23.434 1.00 51.59 169 LYS C CA 1
ATOM 6384 C C . LYS C 1 169 ? -21.321 69.841 21.963 1.00 51.37 169 LYS C C 1
ATOM 6385 O O . LYS C 1 169 ? -20.218 69.555 21.481 1.00 48.47 169 LYS C O 1
ATOM 6391 N N . SER C 1 170 ? -22.446 69.815 21.254 1.00 49.60 170 SER C N 1
ATOM 6392 C CA . SER C 1 170 ? -22.434 69.330 19.881 1.00 51.97 170 SER C CA 1
ATOM 6393 C C . SER C 1 170 ? -23.204 70.254 18.948 1.00 52.39 170 SER C C 1
ATOM 6394 O O . SER C 1 170 ? -24.323 70.675 19.265 1.00 54.18 170 SER C O 1
ATOM 6397 N N . VAL C 1 171 ? -22.590 70.555 17.798 1.00 53.70 171 VAL C N 1
ATOM 6398 C CA . VAL C 1 171 ? -23.249 71.234 16.685 1.00 48.31 171 VAL C CA 1
ATOM 6399 C C . VAL C 1 171 ? -23.796 70.180 15.737 1.00 50.05 171 VAL C C 1
ATOM 6400 O O . VAL C 1 171 ? -23.028 69.416 15.141 1.00 49.59 171 VAL C O 1
ATOM 6404 N N . ARG C 1 172 ? -25.122 70.120 15.624 1.00 49.55 172 ARG C N 1
ATOM 6405 C CA . ARG C 1 172 ? -25.799 69.315 14.619 1.00 50.50 172 ARG C CA 1
ATOM 6406 C C . ARG C 1 172 ? -25.999 70.148 13.353 1.00 55.87 172 ARG C C 1
ATOM 6407 O O . ARG C 1 172 ? -26.575 71.240 13.406 1.00 53.66 172 ARG C O 1
ATOM 6415 N N . PHE C 1 173 ? -25.523 69.635 12.223 1.00 52.79 173 PHE C N 1
ATOM 6416 C CA . PHE C 1 173 ? -25.718 70.250 10.908 1.00 48.68 173 PHE C CA 1
ATOM 6417 C C . PHE C 1 173 ? -26.696 69.396 10.120 1.00 46.56 173 PHE C C 1
ATOM 6418 O O . PHE C 1 173 ? -26.459 68.201 9.927 1.00 49.57 173 PHE C O 1
ATOM 6426 N N . ARG C 1 174 ? -27.790 69.988 9.666 1.00 46.35 174 ARG C N 1
ATOM 6427 C CA . ARG C 1 174 ? -28.717 69.266 8.803 1.00 48.94 174 ARG C CA 1
ATOM 6428 C C . ARG C 1 174 ? -28.443 69.688 7.358 1.00 50.95 174 ARG C C 1
ATOM 6429 O O . ARG C 1 174 ? -28.898 70.746 6.915 1.00 53.89 174 ARG C O 1
ATOM 6437 N N . TYR C 1 175 ? -27.678 68.865 6.634 1.00 48.21 175 TYR C N 1
ATOM 6438 C CA . TYR C 1 175 ? -27.367 69.148 5.234 1.00 49.85 175 TYR C CA 1
ATOM 6439 C C . TYR C 1 175 ? -28.588 68.956 4.350 1.00 47.11 175 TYR C C 1
ATOM 6440 O O . TYR C 1 175 ? -29.455 68.112 4.608 1.00 48.71 175 TYR C O 1
ATOM 6449 N N . PHE C 1 176 ? -28.626 69.702 3.256 1.00 52.40 176 PHE C N 1
ATOM 6450 C CA . PHE C 1 176 ? -29.608 69.337 2.249 1.00 49.27 176 PHE C CA 1
ATOM 6451 C C . PHE C 1 176 ? -28.895 68.459 1.219 1.00 53.50 176 PHE C C 1
ATOM 6452 O O . PHE C 1 176 ? -28.364 67.409 1.601 1.00 54.55 176 PHE C O 1
ATOM 6460 N N . ASN C 1 177 ? -28.850 68.820 -0.053 1.00 49.38 177 ASN C N 1
ATOM 6461 C CA . ASN C 1 177 ? -28.258 67.942 -1.062 1.00 43.34 177 ASN C CA 1
ATOM 6462 C C . ASN C 1 177 ? -26.838 68.402 -1.386 1.00 46.02 177 ASN C C 1
ATOM 6463 O O . ASN C 1 177 ? -26.647 69.341 -2.168 1.00 45.62 177 ASN C O 1
ATOM 6468 N N . ALA C 1 178 ? -25.830 67.736 -0.805 1.00 37.89 178 ALA C N 1
ATOM 6469 C CA . ALA C 1 178 ? -24.454 68.128 -1.101 1.00 40.99 178 ALA C CA 1
ATOM 6470 C C . ALA C 1 178 ? -24.157 67.877 -2.570 1.00 37.83 178 ALA C C 1
ATOM 6471 O O . ALA C 1 178 ? -24.653 66.912 -3.165 1.00 33.07 178 ALA C O 1
ATOM 6473 N N . ALA C 1 179 ? -23.314 68.734 -3.141 1.00 39.20 179 ALA C N 1
ATOM 6474 C CA . ALA C 1 179 ? -23.131 68.767 -4.585 1.00 39.97 179 ALA C CA 1
ATOM 6475 C C . ALA C 1 179 ? -21.875 69.571 -4.885 1.00 41.63 179 ALA C C 1
ATOM 6476 O O . ALA C 1 179 ? -21.285 70.194 -3.999 1.00 41.16 179 ALA C O 1
ATOM 6478 N N . GLY C 1 180 ? -21.439 69.511 -6.140 1.00 40.74 180 GLY C N 1
ATOM 6479 C CA . GLY C 1 180 ? -20.245 70.228 -6.523 1.00 37.16 180 GLY C CA 1
ATOM 6480 C C . GLY C 1 180 ? -18.975 69.463 -6.201 1.00 40.85 180 GLY C C 1
ATOM 6481 O O . GLY C 1 180 ? -18.972 68.281 -5.858 1.00 39.63 180 GLY C O 1
ATOM 6482 N N . ALA C 1 181 ? -17.868 70.177 -6.331 1.00 38.34 181 ALA C N 1
ATOM 6483 C CA . ALA C 1 181 ? -16.550 69.616 -6.106 1.00 40.91 181 ALA C CA 1
ATOM 6484 C C . ALA C 1 181 ? -15.601 70.771 -5.830 1.00 48.09 181 ALA C C 1
ATOM 6485 O O . ALA C 1 181 ? -15.924 71.940 -6.074 1.00 45.06 181 ALA C O 1
ATOM 6487 N N . ASN C 1 182 ? -14.426 70.425 -5.333 1.00 42.30 182 ASN C N 1
ATOM 6488 C CA . ASN C 1 182 ? -13.359 71.395 -5.168 1.00 49.79 182 ASN C CA 1
ATOM 6489 C C . ASN C 1 182 ? -13.112 72.143 -6.487 1.00 50.55 182 ASN C C 1
ATOM 6490 O O . ASN C 1 182 ? -12.944 71.504 -7.534 1.00 51.34 182 ASN C O 1
ATOM 6495 N N . PRO C 1 183 ? -13.097 73.478 -6.480 1.00 52.80 183 PRO C N 1
ATOM 6496 C CA . PRO C 1 183 ? -12.946 74.227 -7.746 1.00 50.81 183 PRO C CA 1
ATOM 6497 C C . PRO C 1 183 ? -11.687 73.912 -8.550 1.00 52.16 183 PRO C C 1
ATOM 6498 O O . PRO C 1 183 ? -11.712 74.067 -9.775 1.00 56.47 183 PRO C O 1
ATOM 6502 N N . ASP C 1 184 ? -10.591 73.482 -7.930 1.00 53.52 184 ASP C N 1
ATOM 6503 C CA . ASP C 1 184 ? -9.393 73.113 -8.688 1.00 52.92 184 ASP C CA 1
ATOM 6504 C C . ASP C 1 184 ? -9.405 71.668 -9.182 1.00 54.51 184 ASP C C 1
ATOM 6505 O O . ASP C 1 184 ? -8.428 71.235 -9.807 1.00 59.24 184 ASP C O 1
ATOM 6510 N N . GLY C 1 185 ? -10.486 70.923 -8.951 1.00 51.11 185 GLY C N 1
ATOM 6511 C CA . GLY C 1 185 ? -10.526 69.529 -9.354 1.00 51.99 185 GLY C CA 1
ATOM 6512 C C . GLY C 1 185 ? -9.761 68.593 -8.443 1.00 52.39 185 GLY C C 1
ATOM 6513 O O . GLY C 1 185 ? -9.492 67.453 -8.833 1.00 55.00 185 GLY C O 1
ATOM 6514 N N . LEU C 1 186 ? -9.401 69.036 -7.236 1.00 45.94 186 LEU C N 1
ATOM 6515 C CA . LEU C 1 186 ? -8.581 68.199 -6.365 1.00 51.89 186 LEU C CA 1
ATOM 6516 C C . LEU C 1 186 ? -9.388 67.062 -5.745 1.00 52.07 186 LEU C C 1
ATOM 6517 O O . LEU C 1 186 ? -8.870 65.950 -5.574 1.00 49.08 186 LEU C O 1
ATOM 6522 N N . LEU C 1 187 ? -10.657 67.324 -5.425 1.00 44.68 187 LEU C N 1
ATOM 6523 C CA . LEU C 1 187 ? -11.536 66.372 -4.775 1.00 41.59 187 LEU C CA 1
ATOM 6524 C C . LEU C 1 187 ? -12.912 66.469 -5.411 1.00 44.01 187 LEU C C 1
ATOM 6525 O O . LEU C 1 187 ? -13.275 67.502 -5.979 1.00 43.49 187 LEU C O 1
ATOM 6530 N N . GLY C 1 188 ? -13.687 65.389 -5.292 1.00 40.99 188 GLY C N 1
ATOM 6531 C CA . GLY C 1 188 ? -15.072 65.405 -5.728 1.00 41.58 188 GLY C CA 1
ATOM 6532 C C . GLY C 1 188 ? -15.779 64.159 -5.245 1.00 42.49 188 GLY C C 1
ATOM 6533 O O . GLY C 1 188 ? -15.213 63.340 -4.519 1.00 46.30 188 GLY C O 1
ATOM 6534 N N . GLU C 1 189 ? -17.039 64.036 -5.648 1.00 39.00 189 GLU C N 1
ATOM 6535 C CA . GLU C 1 189 ? -17.830 62.848 -5.348 1.00 42.72 189 GLU C CA 1
ATOM 6536 C C . GLU C 1 189 ? -17.232 61.632 -6.052 1.00 44.76 189 GLU C C 1
ATOM 6537 O O . GLU C 1 189 ? -16.914 61.686 -7.243 1.00 48.23 189 GLU C O 1
ATOM 6543 N N . ASP C 1 190 ? -17.086 60.526 -5.325 1.00 43.94 190 ASP C N 1
ATOM 6544 C CA . ASP C 1 190 ? -16.584 59.287 -5.936 1.00 47.75 190 ASP C CA 1
ATOM 6545 C C . ASP C 1 190 ? -17.213 58.105 -5.194 1.00 46.78 190 ASP C C 1
ATOM 6546 O O . ASP C 1 190 ? -16.590 57.431 -4.372 1.00 48.24 190 ASP C O 1
ATOM 6551 N N . HIS C 1 191 ? -18.473 57.856 -5.489 1.00 51.13 191 HIS C N 1
ATOM 6552 C CA . HIS C 1 191 ? -19.230 56.790 -4.853 1.00 53.58 191 HIS C CA 1
ATOM 6553 C C . HIS C 1 191 ? -19.340 55.615 -5.809 1.00 52.83 191 HIS C C 1
ATOM 6554 O O . HIS C 1 191 ? -19.610 55.799 -6.999 1.00 54.30 191 HIS C O 1
ATOM 6561 N N . ASN C 1 192 ? -19.151 54.409 -5.288 1.00 55.51 192 ASN C N 1
ATOM 6562 C CA . ASN C 1 192 ? -19.421 53.191 -6.051 1.00 56.13 192 ASN C CA 1
ATOM 6563 C C . ASN C 1 192 ? -20.275 52.224 -5.236 1.00 57.32 192 ASN C C 1
ATOM 6564 O O . ASN C 1 192 ? -19.802 51.702 -4.206 1.00 54.94 192 ASN C O 1
ATOM 6569 N N . PRO C 1 193 ? -21.521 51.942 -5.648 1.00 53.97 193 PRO C N 1
ATOM 6570 C CA . PRO C 1 193 ? -22.187 52.510 -6.826 1.00 54.69 193 PRO C CA 1
ATOM 6571 C C . PRO C 1 193 ? -22.621 53.949 -6.587 1.00 57.44 193 PRO C C 1
ATOM 6572 O O . PRO C 1 193 ? -22.863 54.330 -5.441 1.00 56.63 193 PRO C O 1
ATOM 6576 N N . GLU C 1 194 ? -22.721 54.747 -7.641 1.00 55.60 194 GLU C N 1
ATOM 6577 C CA . GLU C 1 194 ? -23.230 56.095 -7.483 1.00 49.49 194 GLU C CA 1
ATOM 6578 C C . GLU C 1 194 ? -24.744 56.082 -7.620 1.00 47.69 194 GLU C C 1
ATOM 6579 O O . GLU C 1 194 ? -25.295 55.407 -8.493 1.00 52.70 194 GLU C O 1
ATOM 6585 N N . THR C 1 195 ? -25.417 56.816 -6.728 1.00 45.73 195 THR C N 1
ATOM 6586 C CA . THR C 1 195 ? -26.864 56.940 -6.766 1.00 45.48 195 THR C CA 1
ATOM 6587 C C . THR C 1 195 ? -27.355 58.380 -6.841 1.00 44.69 195 THR C C 1
ATOM 6588 O O . THR C 1 195 ? -28.547 58.591 -7.098 1.00 48.23 195 THR C O 1
ATOM 6592 N N . HIS C 1 196 ? -26.498 59.373 -6.627 1.00 42.54 196 HIS C N 1
ATOM 6593 C CA . HIS C 1 196 ? -27.037 60.720 -6.532 1.00 43.24 196 HIS C CA 1
ATOM 6594 C C . HIS C 1 196 ? -27.302 61.281 -7.927 1.00 46.28 196 HIS C C 1
ATOM 6595 O O . HIS C 1 196 ? -26.734 60.821 -8.921 1.00 39.46 196 HIS C O 1
ATOM 6602 N N . LEU C 1 197 ? -28.188 62.282 -7.986 1.00 44.35 197 LEU C N 1
ATOM 6603 C CA . LEU C 1 197 ? -28.676 62.795 -9.267 1.00 42.09 197 LEU C CA 1
ATOM 6604 C C . LEU C 1 197 ? -27.548 63.406 -10.108 1.00 41.13 197 LEU C C 1
ATOM 6605 O O . LEU C 1 197 ? -27.324 63.006 -11.257 1.00 45.07 197 LEU C O 1
ATOM 6610 N N . ILE C 1 198 ? -26.817 64.375 -9.549 1.00 37.67 198 ILE C N 1
ATOM 6611 C CA . ILE C 1 198 ? -25.838 65.111 -10.349 1.00 37.62 198 ILE C CA 1
ATOM 6612 C C . ILE C 1 198 ? -24.701 64.231 -10.853 1.00 41.56 198 ILE C C 1
ATOM 6613 O O . ILE C 1 198 ? -24.391 64.289 -12.055 1.00 40.94 198 ILE C O 1
ATOM 6618 N N . PRO C 1 199 ? -24.032 63.427 -10.027 1.00 44.03 199 PRO C N 1
ATOM 6619 C CA . PRO C 1 199 ? -23.035 62.495 -10.593 1.00 39.16 199 PRO C CA 1
ATOM 6620 C C . PRO C 1 199 ? -23.587 61.612 -11.705 1.00 42.84 199 PRO C C 1
ATOM 6621 O O . PRO C 1 199 ? -22.897 61.373 -12.706 1.00 43.27 199 PRO C O 1
ATOM 6625 N N . LEU C 1 200 ? -24.812 61.110 -11.556 1.00 39.84 200 LEU C N 1
ATOM 6626 C CA . LEU C 1 200 ? -25.375 60.224 -12.569 1.00 45.44 200 LEU C CA 1
ATOM 6627 C C . LEU C 1 200 ? -25.742 60.987 -13.837 1.00 43.83 200 LEU C C 1
ATOM 6628 O O . LEU C 1 200 ? -25.643 60.444 -14.939 1.00 47.17 200 LEU C O 1
ATOM 6633 N N . VAL C 1 201 ? -26.211 62.227 -13.700 1.00 43.30 201 VAL C N 1
ATOM 6634 C CA . VAL C 1 201 ? -26.468 63.058 -14.873 1.00 45.05 201 VAL C CA 1
ATOM 6635 C C . VAL C 1 201 ? -25.189 63.239 -15.678 1.00 45.19 201 VAL C C 1
ATOM 6636 O O . VAL C 1 201 ? -25.172 63.038 -16.898 1.00 45.40 201 VAL C O 1
ATOM 6640 N N . LEU C 1 202 ? -24.089 63.580 -14.994 1.00 42.20 202 LEU C N 1
ATOM 6641 C CA . LEU C 1 202 ? -22.816 63.832 -15.665 1.00 43.28 202 LEU C CA 1
ATOM 6642 C C . LEU C 1 202 ? -22.174 62.551 -16.170 1.00 49.47 202 LEU C C 1
ATOM 6643 O O . LEU C 1 202 ? -21.485 62.579 -17.197 1.00 51.17 202 LEU C O 1
ATOM 6648 N N . LEU C 1 203 ? -22.367 61.433 -15.463 1.00 44.81 203 LEU C N 1
ATOM 6649 C CA . LEU C 1 203 ? -21.900 60.157 -15.997 1.00 51.76 203 LEU C CA 1
ATOM 6650 C C . LEU C 1 203 ? -22.699 59.751 -17.232 1.00 48.32 203 LEU C C 1
ATOM 6651 O O . LEU C 1 203 ? -22.178 59.028 -18.084 1.00 52.72 203 LEU C O 1
ATOM 6656 N N . THR C 1 204 ? -23.954 60.196 -17.351 1.00 45.79 204 THR C N 1
ATOM 6657 C CA . THR C 1 204 ? -24.683 60.003 -18.604 1.00 50.36 204 THR C CA 1
ATOM 6658 C C . THR C 1 204 ? -24.032 60.799 -19.737 1.00 54.14 204 THR C C 1
ATOM 6659 O O . THR C 1 204 ? -23.734 60.249 -20.807 1.00 49.30 204 THR C O 1
ATOM 6663 N N . ALA C 1 205 ? -23.785 62.097 -19.511 1.00 51.47 205 ALA C N 1
ATOM 6664 C CA . ALA C 1 205 ? -23.139 62.918 -20.533 1.00 49.69 205 ALA C CA 1
ATOM 6665 C C . ALA C 1 205 ? -21.797 62.331 -20.945 1.00 54.29 205 ALA C C 1
ATOM 6666 O O . ALA C 1 205 ? -21.422 62.379 -22.125 1.00 56.34 205 ALA C O 1
ATOM 6668 N N . LEU C 1 206 ? -21.064 61.767 -19.983 1.00 50.81 206 LEU C N 1
ATOM 6669 C CA . LEU C 1 206 ? -19.751 61.191 -20.214 1.00 51.08 206 LEU C CA 1
ATOM 6670 C C . LEU C 1 206 ? -19.803 59.893 -21.009 1.00 55.26 206 LEU C C 1
ATOM 6671 O O . LEU C 1 206 ? -18.740 59.354 -21.334 1.00 63.86 206 LEU C O 1
ATOM 6676 N N . GLY C 1 207 ? -20.990 59.374 -21.326 1.00 54.97 207 GLY C N 1
ATOM 6677 C CA . GLY C 1 207 ? -21.112 58.076 -21.959 1.00 54.12 207 GLY C CA 1
ATOM 6678 C C . GLY C 1 207 ? -21.043 56.874 -21.030 1.00 62.03 207 GLY C C 1
ATOM 6679 O O . GLY C 1 207 ? -21.220 55.743 -21.506 1.00 58.79 207 GLY C O 1
ATOM 6680 N N . LYS C 1 208 ? -20.799 57.065 -19.722 1.00 56.68 208 LYS C N 1
ATOM 6681 C CA . LYS C 1 208 ? -20.677 55.927 -18.806 1.00 58.18 208 LYS C CA 1
ATOM 6682 C C . LYS C 1 208 ? -22.012 55.308 -18.401 1.00 58.54 208 LYS C C 1
ATOM 6683 O O . LYS C 1 208 ? -22.006 54.209 -17.837 1.00 63.40 208 LYS C O 1
ATOM 6689 N N . ARG C 1 209 ? -23.139 55.984 -18.633 1.00 55.47 209 ARG C N 1
ATOM 6690 C CA . ARG C 1 209 ? -24.477 55.432 -18.434 1.00 57.03 209 ARG C CA 1
ATOM 6691 C C . ARG C 1 209 ? -25.295 55.766 -19.674 1.00 56.57 209 ARG C C 1
ATOM 6692 O O . ARG C 1 209 ? -25.031 56.768 -20.341 1.00 53.82 209 ARG C O 1
ATOM 6700 N N . LYS C 1 210 ? -26.306 54.949 -19.985 1.00 58.98 210 LYS C N 1
ATOM 6701 C CA . LYS C 1 210 ? -26.970 55.190 -21.261 1.00 61.20 210 LYS C CA 1
ATOM 6702 C C . LYS C 1 210 ? -28.045 56.254 -21.136 1.00 62.77 210 LYS C C 1
ATOM 6703 O O . LYS C 1 210 ? -28.300 56.979 -22.105 1.00 61.21 210 LYS C O 1
ATOM 6709 N N . PHE C 1 211 ? -28.640 56.397 -19.953 1.00 59.27 211 PHE C N 1
ATOM 6710 C CA . PHE C 1 211 ? -29.687 57.383 -19.731 1.00 60.03 211 PHE C CA 1
ATOM 6711 C C . PHE C 1 211 ? -29.811 57.659 -18.243 1.00 60.97 211 PHE C C 1
ATOM 6712 O O . PHE C 1 211 ? -29.376 56.865 -17.399 1.00 56.75 211 PHE C O 1
ATOM 6720 N N . ILE C 1 212 ? -30.432 58.788 -17.941 1.00 63.72 212 ILE C N 1
ATOM 6721 C CA . ILE C 1 212 ? -30.831 59.127 -16.585 1.00 54.59 212 ILE C CA 1
ATOM 6722 C C . ILE C 1 212 ? -32.317 58.843 -16.450 1.00 59.90 212 ILE C C 1
ATOM 6723 O O . ILE C 1 212 ? -33.103 59.059 -17.387 1.00 62.50 212 ILE C O 1
ATOM 6728 N N . SER C 1 213 ? -32.694 58.321 -15.292 1.00 65.09 213 SER C N 1
ATOM 6729 C CA . SER C 1 213 ? -34.059 57.939 -14.986 1.00 66.12 213 SER C CA 1
ATOM 6730 C C . SER C 1 213 ? -34.668 59.022 -14.097 1.00 62.79 213 SER C C 1
ATOM 6731 O O . SER C 1 213 ? -34.205 59.224 -12.969 1.00 64.77 213 SER C O 1
ATOM 6734 N N . ILE C 1 214 ? -35.688 59.722 -14.590 1.00 63.02 214 ILE C N 1
ATOM 6735 C CA . ILE C 1 214 ? -36.411 60.678 -13.752 1.00 60.56 214 ILE C CA 1
ATOM 6736 C C . ILE C 1 214 ? -37.485 59.934 -12.963 1.00 67.69 214 ILE C C 1
ATOM 6737 O O . ILE C 1 214 ? -38.417 59.370 -13.547 1.00 73.45 214 ILE C O 1
ATOM 6742 N N . PHE C 1 215 ? -37.381 59.962 -11.635 1.00 68.51 215 PHE C N 1
ATOM 6743 C CA . PHE C 1 215 ? -38.322 59.248 -10.765 1.00 73.23 215 PHE C CA 1
ATOM 6744 C C . PHE C 1 215 ? -39.566 60.105 -10.513 1.00 73.57 215 PHE C C 1
ATOM 6745 O O . PHE C 1 215 ? -39.617 60.915 -9.589 1.00 73.36 215 PHE C O 1
ATOM 6753 N N . GLY C 1 216 ? -40.592 59.901 -11.343 1.00 76.41 216 GLY C N 1
ATOM 6754 C CA . GLY C 1 216 ? -41.872 60.571 -11.198 1.00 76.04 216 GLY C CA 1
ATOM 6755 C C . GLY C 1 216 ? -41.916 61.915 -11.889 1.00 77.44 216 GLY C C 1
ATOM 6756 O O . GLY C 1 216 ? -40.980 62.705 -11.748 1.00 80.09 216 GLY C O 1
ATOM 6757 N N . THR C 1 217 ? -42.981 62.195 -12.651 1.00 77.10 217 THR C N 1
ATOM 6758 C CA . THR C 1 217 ? -43.118 63.491 -13.313 1.00 81.73 217 THR C CA 1
ATOM 6759 C C . THR C 1 217 ? -44.483 64.127 -13.067 1.00 79.85 217 THR C C 1
ATOM 6760 O O . THR C 1 217 ? -44.917 64.973 -13.859 1.00 77.41 217 THR C O 1
ATOM 6764 N N . ASP C 1 218 ? -45.157 63.747 -11.981 1.00 80.57 218 ASP C N 1
ATOM 6765 C CA . ASP C 1 218 ? -46.494 64.231 -11.657 1.00 80.97 218 ASP C CA 1
ATOM 6766 C C . ASP C 1 218 ? -46.560 64.921 -10.296 1.00 79.62 218 ASP C C 1
ATOM 6767 O O . ASP C 1 218 ? -47.664 65.184 -9.799 1.00 78.60 218 ASP C O 1
ATOM 6772 N N . TYR C 1 219 ? -45.404 65.197 -9.665 1.00 80.18 219 TYR C N 1
ATOM 6773 C CA . TYR C 1 219 ? -45.357 65.724 -8.305 1.00 73.81 219 TYR C CA 1
ATOM 6774 C C . TYR C 1 219 ? -46.034 67.093 -8.231 1.00 73.46 219 TYR C C 1
ATOM 6775 O O . TYR C 1 219 ? -46.212 67.770 -9.249 1.00 72.60 219 TYR C O 1
ATOM 6784 N N . PRO C 1 220 ? -46.447 67.519 -7.026 1.00 76.08 220 PRO C N 1
ATOM 6785 C CA . PRO C 1 220 ? -47.157 68.802 -6.909 1.00 74.34 220 PRO C CA 1
ATOM 6786 C C . PRO C 1 220 ? -46.247 70.009 -7.073 1.00 76.06 220 PRO C C 1
ATOM 6787 O O . PRO C 1 220 ? -46.326 70.961 -6.288 1.00 76.34 220 PRO C O 1
ATOM 6791 N N . THR C 1 221 ? -45.394 69.987 -8.090 1.00 71.74 221 THR C N 1
ATOM 6792 C CA . THR C 1 221 ? -44.404 71.016 -8.344 1.00 65.35 221 THR C CA 1
ATOM 6793 C C . THR C 1 221 ? -44.606 71.571 -9.746 1.00 66.61 221 THR C C 1
ATOM 6794 O O . THR C 1 221 ? -45.252 70.935 -10.583 1.00 68.70 221 THR C O 1
ATOM 6798 N N . PRO C 1 222 ? -44.070 72.760 -10.037 1.00 67.78 222 PRO C N 1
ATOM 6799 C CA . PRO C 1 222 ? -44.335 73.392 -11.344 1.00 67.07 222 PRO C CA 1
ATOM 6800 C C . PRO C 1 222 ? -44.042 72.540 -12.582 1.00 72.53 222 PRO C C 1
ATOM 6801 O O . PRO C 1 222 ? -44.684 72.766 -13.619 1.00 74.64 222 PRO C O 1
ATOM 6805 N N . ASP C 1 223 ? -43.097 71.589 -12.535 1.00 70.72 223 ASP C N 1
ATOM 6806 C CA . ASP C 1 223 ? -42.819 70.750 -13.701 1.00 69.36 223 ASP C CA 1
ATOM 6807 C C . ASP C 1 223 ? -43.013 69.262 -13.451 1.00 68.62 223 ASP C C 1
ATOM 6808 O O . ASP C 1 223 ? -42.719 68.457 -14.343 1.00 72.49 223 ASP C O 1
ATOM 6813 N N . GLY C 1 224 ? -43.476 68.870 -12.270 1.00 67.84 224 GLY C N 1
ATOM 6814 C CA . GLY C 1 224 ? -43.757 67.482 -11.993 1.00 69.99 224 GLY C CA 1
ATOM 6815 C C . GLY C 1 224 ? -42.636 66.698 -11.344 1.00 72.34 224 GLY C C 1
ATOM 6816 O O . GLY C 1 224 ? -42.889 65.584 -10.863 1.00 72.31 224 GLY C O 1
ATOM 6817 N N . THR C 1 225 ? -41.409 67.219 -11.322 1.00 64.78 225 THR C N 1
ATOM 6818 C CA . THR C 1 225 ? -40.285 66.523 -10.710 1.00 64.56 225 THR C CA 1
ATOM 6819 C C . THR C 1 225 ? -39.971 67.121 -9.337 1.00 58.76 225 THR C C 1
ATOM 6820 O O . THR C 1 225 ? -40.422 68.210 -8.990 1.00 62.17 225 THR C O 1
ATOM 6824 N N . CYS C 1 226 ? -39.174 66.389 -8.563 1.00 56.01 226 CYS C N 1
ATOM 6825 C CA . CYS C 1 226 ? -38.857 66.784 -7.197 1.00 58.19 226 CYS C CA 1
ATOM 6826 C C . CYS C 1 226 ? -37.902 67.971 -7.150 1.00 57.83 226 CYS C C 1
ATOM 6827 O O . CYS C 1 226 ? -36.940 68.045 -7.921 1.00 54.97 226 CYS C O 1
ATOM 6830 N N . ILE C 1 227 ? -38.146 68.884 -6.205 1.00 50.98 227 ILE C N 1
ATOM 6831 C CA . ILE C 1 227 ? -37.267 70.028 -5.967 1.00 53.70 227 ILE C CA 1
ATOM 6832 C C . ILE C 1 227 ? -36.333 69.731 -4.803 1.00 54.29 227 ILE C C 1
ATOM 6833 O O . ILE C 1 227 ? -36.762 69.227 -3.754 1.00 49.94 227 ILE C O 1
ATOM 6838 N N . ARG C 1 228 ? -35.054 70.064 -4.976 1.00 47.84 228 ARG C N 1
ATOM 6839 C CA . ARG C 1 228 ? -34.056 69.858 -3.940 1.00 45.97 228 ARG C CA 1
ATOM 6840 C C . ARG C 1 228 ? -33.184 71.098 -3.834 1.00 49.83 228 ARG C C 1
ATOM 6841 O O . ARG C 1 228 ? -32.975 71.818 -4.815 1.00 46.20 228 ARG C O 1
ATOM 6849 N N . ASP C 1 229 ? -32.666 71.330 -2.629 1.00 40.92 229 ASP C N 1
ATOM 6850 C CA . ASP C 1 229 ? -31.769 72.446 -2.336 1.00 46.40 229 ASP C CA 1
ATOM 6851 C C . ASP C 1 229 ? -30.335 71.915 -2.396 1.00 47.68 229 ASP C C 1
ATOM 6852 O O . ASP C 1 229 ? -29.806 71.386 -1.414 1.00 51.23 229 ASP C O 1
ATOM 6857 N N . TYR C 1 230 ? -29.693 72.055 -3.558 1.00 44.16 230 TYR C N 1
ATOM 6858 C CA . TYR C 1 230 ? -28.312 71.611 -3.707 1.00 41.78 230 TYR C CA 1
ATOM 6859 C C . TYR C 1 230 ? -27.363 72.645 -3.126 1.00 45.22 230 TYR C C 1
ATOM 6860 O O . TYR C 1 230 ? -27.443 73.832 -3.451 1.00 50.05 230 TYR C O 1
ATOM 6869 N N . ILE C 1 231 ? -26.462 72.197 -2.262 1.00 40.93 231 ILE C N 1
ATOM 6870 C CA . ILE C 1 231 ? -25.520 73.093 -1.619 1.00 40.46 231 ILE C CA 1
ATOM 6871 C C . ILE C 1 231 ? -24.108 72.586 -1.860 1.00 41.76 231 ILE C C 1
ATOM 6872 O O . ILE C 1 231 ? -23.827 71.392 -1.707 1.00 45.64 231 ILE C O 1
ATOM 6877 N N . HIS C 1 232 ? -23.229 73.500 -2.246 1.00 41.84 232 HIS C N 1
ATOM 6878 C CA . HIS C 1 232 ? -21.885 73.158 -2.675 1.00 43.64 232 HIS C CA 1
ATOM 6879 C C . HIS C 1 232 ? -21.045 72.701 -1.489 1.00 49.42 232 HIS C C 1
ATOM 6880 O O . HIS C 1 232 ? -21.122 73.264 -0.390 1.00 51.84 232 HIS C O 1
ATOM 6887 N N . VAL C 1 233 ? -20.195 71.709 -1.742 1.00 44.39 233 VAL C N 1
ATOM 6888 C CA . VAL C 1 233 ? -19.461 71.047 -0.680 1.00 45.57 233 VAL C CA 1
ATOM 6889 C C . VAL C 1 233 ? -18.367 71.959 -0.099 1.00 50.06 233 VAL C C 1
ATOM 6890 O O . VAL C 1 233 ? -18.075 71.894 1.102 1.00 49.59 233 VAL C O 1
ATOM 6894 N N . ASN C 1 234 ? -17.763 72.828 -0.920 1.00 47.37 234 ASN C N 1
ATOM 6895 C CA . ASN C 1 234 ? -16.964 73.945 -0.410 1.00 49.62 234 ASN C CA 1
ATOM 6896 C C . ASN C 1 234 ? -17.730 74.837 0.561 1.00 49.75 234 ASN C C 1
ATOM 6897 O O . ASN C 1 234 ? -17.127 75.359 1.513 1.00 47.64 234 ASN C O 1
ATOM 6902 N N . ASP C 1 235 ? -19.038 75.015 0.369 1.00 49.07 235 ASP C N 1
ATOM 6903 C CA . ASP C 1 235 ? -19.791 75.854 1.302 1.00 53.51 235 ASP C CA 1
ATOM 6904 C C . ASP C 1 235 ? -20.117 75.095 2.587 1.00 52.32 235 ASP C C 1
ATOM 6905 O O . ASP C 1 235 ? -20.052 75.669 3.680 1.00 53.18 235 ASP C O 1
ATOM 6910 N N . LEU C 1 236 ? -20.472 73.813 2.482 1.00 49.95 236 LEU C N 1
ATOM 6911 C CA . LEU C 1 236 ? -20.596 72.989 3.679 1.00 50.93 236 LEU C CA 1
ATOM 6912 C C . LEU C 1 236 ? -19.306 72.998 4.491 1.00 51.68 236 LEU C C 1
ATOM 6913 O O . LEU C 1 236 ? -19.337 73.092 5.726 1.00 52.25 236 LEU C O 1
ATOM 6918 N N . ALA C 1 237 ? -18.160 72.917 3.814 1.00 47.16 237 ALA C N 1
ATOM 6919 C CA . ALA C 1 237 ? -16.891 72.832 4.523 1.00 45.10 237 ALA C CA 1
ATOM 6920 C C . ALA C 1 237 ? -16.634 74.097 5.336 1.00 56.92 237 ALA C C 1
ATOM 6921 O O . ALA C 1 237 ? -16.250 74.025 6.516 1.00 52.03 237 ALA C O 1
ATOM 6923 N N . ASP C 1 238 ? -16.848 75.269 4.720 1.00 48.76 238 ASP C N 1
ATOM 6924 C CA . ASP C 1 238 ? -16.740 76.522 5.466 1.00 57.61 238 ASP C CA 1
ATOM 6925 C C . ASP C 1 238 ? -17.679 76.526 6.676 1.00 53.06 238 ASP C C 1
ATOM 6926 O O . ASP C 1 238 ? -17.334 77.051 7.738 1.00 55.09 238 ASP C O 1
ATOM 6931 N N . ALA C 1 239 ? -18.867 75.940 6.535 1.00 48.93 239 ALA C N 1
ATOM 6932 C CA . ALA C 1 239 ? -19.801 75.903 7.650 1.00 48.17 239 ALA C CA 1
ATOM 6933 C C . ALA C 1 239 ? -19.257 75.062 8.802 1.00 55.99 239 ALA C C 1
ATOM 6934 O O . ALA C 1 239 ? -19.555 75.342 9.970 1.00 56.43 239 ALA C O 1
ATOM 6936 N N . HIS C 1 240 ? -18.452 74.038 8.495 1.00 54.34 240 HIS C N 1
ATOM 6937 C CA . HIS C 1 240 ? -17.860 73.205 9.541 1.00 54.31 240 HIS C CA 1
ATOM 6938 C C . HIS C 1 240 ? -16.699 73.906 10.225 1.00 51.36 240 HIS C C 1
ATOM 6939 O O . HIS C 1 240 ? -16.585 73.858 11.454 1.00 55.21 240 HIS C O 1
ATOM 6946 N N . VAL C 1 241 ? -15.828 74.556 9.453 1.00 49.57 241 VAL C N 1
ATOM 6947 C CA . VAL C 1 241 ? -14.763 75.356 10.052 1.00 52.04 241 VAL C CA 1
ATOM 6948 C C . VAL C 1 241 ? -15.344 76.395 11.012 1.00 58.34 241 VAL C C 1
ATOM 6949 O O . VAL C 1 241 ? -14.813 76.612 12.108 1.00 59.49 241 VAL C O 1
ATOM 6953 N N . LEU C 1 242 ? -16.473 77.012 10.644 1.00 57.61 242 LEU C N 1
ATOM 6954 C CA . LEU C 1 242 ? -17.107 77.989 11.529 1.00 58.57 242 LEU C CA 1
ATOM 6955 C C . LEU C 1 242 ? -17.727 77.317 12.753 1.00 59.10 242 LEU C C 1
ATOM 6956 O O . LEU C 1 242 ? -17.473 77.725 13.895 1.00 62.08 242 LEU C O 1
ATOM 6961 N N . GLY C 1 243 ? -18.568 76.302 12.536 1.00 53.05 243 GLY C N 1
ATOM 6962 C CA . GLY C 1 243 ? -19.195 75.594 13.643 1.00 53.52 243 GLY C CA 1
ATOM 6963 C C . GLY C 1 243 ? -18.207 74.966 14.609 1.00 56.27 243 GLY C C 1
ATOM 6964 O O . GLY C 1 243 ? -18.563 74.695 15.761 1.00 55.50 243 GLY C O 1
ATOM 6965 N N . LEU C 1 244 ? -16.974 74.726 14.166 1.00 57.43 244 LEU C N 1
ATOM 6966 C CA . LEU C 1 244 ? -15.940 74.230 15.062 1.00 57.49 244 LEU C CA 1
ATOM 6967 C C . LEU C 1 244 ? -15.380 75.354 15.932 1.00 61.51 244 LEU C C 1
ATOM 6968 O O . LEU C 1 244 ? -15.304 75.206 17.160 1.00 60.46 244 LEU C O 1
ATOM 6973 N N . LYS C 1 245 ? -14.990 76.487 15.320 1.00 59.15 245 LYS C N 1
ATOM 6974 C CA . LYS C 1 245 ? -14.533 77.636 16.108 1.00 60.40 245 LYS C CA 1
ATOM 6975 C C . LYS C 1 245 ? -15.578 78.057 17.129 1.00 59.22 245 LYS C C 1
ATOM 6976 O O . LYS C 1 245 ? -15.231 78.491 18.233 1.00 59.21 245 LYS C O 1
ATOM 6982 N N . TYR C 1 246 ? -16.858 77.918 16.779 1.00 62.06 246 TYR C N 1
ATOM 6983 C CA . TYR C 1 246 ? -17.946 78.239 17.698 1.00 56.59 246 TYR C CA 1
ATOM 6984 C C . TYR C 1 246 ? -17.839 77.427 18.988 1.00 60.32 246 TYR C C 1
ATOM 6985 O O . TYR C 1 246 ? -17.938 77.982 20.092 1.00 62.84 246 TYR C O 1
ATOM 6994 N N . LEU C 1 247 ? -17.621 76.107 18.873 1.00 59.15 247 LEU C N 1
ATOM 6995 C CA . LEU C 1 247 ? -17.516 75.261 20.067 1.00 58.57 247 LEU C CA 1
ATOM 6996 C C . LEU C 1 247 ? -16.221 75.517 20.830 1.00 56.72 247 LEU C C 1
ATOM 6997 O O . LEU C 1 247 ? -16.217 75.539 22.065 1.00 63.04 247 LEU C O 1
ATOM 7002 N N . LEU C 1 248 ? -15.110 75.703 20.115 1.00 57.99 248 LEU C N 1
ATOM 7003 C CA . LEU C 1 248 ? -13.833 75.977 20.767 1.00 62.37 248 LEU C CA 1
ATOM 7004 C C . LEU C 1 248 ? -13.819 77.321 21.493 1.00 62.55 248 LEU C C 1
ATOM 7005 O O . LEU C 1 248 ? -13.002 77.510 22.399 1.00 62.72 248 LEU C O 1
ATOM 7010 N N . LYS C 1 249 ? -14.678 78.264 21.105 1.00 61.79 249 LYS C N 1
ATOM 7011 C CA . LYS C 1 249 ? -14.895 79.474 21.893 1.00 65.98 249 LYS C CA 1
ATOM 7012 C C . LYS C 1 249 ? -15.907 79.265 23.023 1.00 69.32 249 LYS C C 1
ATOM 7013 O O . LYS C 1 249 ? -16.219 80.223 23.743 1.00 66.44 249 LYS C O 1
ATOM 7019 N N . GLY C 1 250 ? -16.435 78.052 23.187 1.00 60.90 250 GLY C N 1
ATOM 7020 C CA . GLY C 1 250 ? -17.296 77.733 24.300 1.00 57.54 250 GLY C CA 1
ATOM 7021 C C . GLY C 1 250 ? -18.784 77.741 24.028 1.00 59.01 250 GLY C C 1
ATOM 7022 O O . GLY C 1 250 ? -19.566 77.827 24.984 1.00 61.35 250 GLY C O 1
ATOM 7023 N N . GLY C 1 251 ? -19.202 77.625 22.777 1.00 53.99 251 GLY C N 1
ATOM 7024 C CA . GLY C 1 251 ? -20.607 77.737 22.471 1.00 51.52 251 GLY C CA 1
ATOM 7025 C C . GLY C 1 251 ? -21.425 76.568 22.983 1.00 57.46 251 GLY C C 1
ATOM 7026 O O . GLY C 1 251 ? -20.931 75.462 23.233 1.00 58.15 251 GLY C O 1
ATOM 7027 N N . ASP C 1 252 ? -22.717 76.832 23.122 1.00 53.06 252 ASP C N 1
ATOM 7028 C CA . ASP C 1 252 ? -23.700 75.843 23.515 1.00 57.81 252 ASP C CA 1
ATOM 7029 C C . ASP C 1 252 ? -24.049 74.925 22.349 1.00 62.65 252 ASP C C 1
ATOM 7030 O O . ASP C 1 252 ? -23.763 75.212 21.183 1.00 61.77 252 ASP C O 1
ATOM 7035 N N . SER C 1 253 ? -24.719 73.822 22.683 1.00 60.48 253 SER C N 1
ATOM 7036 C CA . SER C 1 253 ? -25.249 72.931 21.666 1.00 60.23 253 SER C CA 1
ATOM 7037 C C . SER C 1 253 ? -26.184 73.697 20.744 1.00 63.88 253 SER C C 1
ATOM 7038 O O . SER C 1 253 ? -26.945 74.566 21.184 1.00 61.82 253 SER C O 1
ATOM 7041 N N . GLU C 1 254 ? -26.105 73.376 19.453 1.00 60.96 254 GLU C N 1
ATOM 7042 C CA . GLU C 1 254 ? -26.851 74.093 18.432 1.00 59.93 254 GLU C CA 1
ATOM 7043 C C . GLU C 1 254 ? -27.160 73.168 17.267 1.00 59.26 254 GLU C C 1
ATOM 7044 O O . GLU C 1 254 ? -26.412 72.225 16.990 1.00 53.67 254 GLU C O 1
ATOM 7050 N N . VAL C 1 255 ? -28.262 73.463 16.576 1.00 56.16 255 VAL C N 1
ATOM 7051 C CA . VAL C 1 255 ? -28.610 72.805 15.325 1.00 56.83 255 VAL C CA 1
ATOM 7052 C C . VAL C 1 255 ? -28.759 73.869 14.242 1.00 59.55 255 VAL C C 1
ATOM 7053 O O . VAL C 1 255 ? -29.285 74.960 14.498 1.00 55.86 255 VAL C O 1
ATOM 7057 N N . PHE C 1 256 ? -28.250 73.562 13.041 1.00 55.74 256 PHE C N 1
ATOM 7058 C CA . PHE C 1 256 ? -28.282 74.461 11.892 1.00 56.55 256 PHE C CA 1
ATOM 7059 C C . PHE C 1 256 ? -28.661 73.719 10.619 1.00 57.16 256 PHE C C 1
ATOM 7060 O O . PHE C 1 256 ? -28.124 72.642 10.338 1.00 53.94 256 PHE C O 1
ATOM 7068 N N . ASN C 1 257 ? -29.545 74.323 9.828 1.00 55.50 257 ASN C N 1
ATOM 7069 C CA . ASN C 1 257 ? -29.734 73.903 8.445 1.00 55.67 257 ASN C CA 1
ATOM 7070 C C . ASN C 1 257 ? -28.596 74.432 7.577 1.00 56.63 257 ASN C C 1
ATOM 7071 O O . ASN C 1 257 ? -28.161 75.578 7.722 1.00 54.17 257 ASN C O 1
ATOM 7076 N N . LEU C 1 258 ? -28.102 73.586 6.677 1.00 53.24 258 LEU C N 1
ATOM 7077 C CA . LEU C 1 258 ? -27.141 74.002 5.662 1.00 52.82 258 LEU C CA 1
ATOM 7078 C C . LEU C 1 258 ? -27.850 73.881 4.312 1.00 55.39 258 LEU C C 1
ATOM 7079 O O . LEU C 1 258 ? -27.980 72.782 3.762 1.00 50.94 258 LEU C O 1
ATOM 7084 N N . GLY C 1 259 ? -28.321 75.022 3.806 1.00 55.13 259 GLY C N 1
ATOM 7085 C CA . GLY C 1 259 ? -29.085 75.083 2.573 1.00 58.16 259 GLY C CA 1
ATOM 7086 C C . GLY C 1 259 ? -29.062 76.486 2.008 1.00 60.93 259 GLY C C 1
ATOM 7087 O O . GLY C 1 259 ? -29.031 77.472 2.753 1.00 59.39 259 GLY C O 1
ATOM 7088 N N . ASN C 1 260 ? -29.090 76.575 0.671 1.00 56.44 260 ASN C N 1
ATOM 7089 C CA . ASN C 1 260 ? -28.948 77.850 -0.036 1.00 62.08 260 ASN C CA 1
ATOM 7090 C C . ASN C 1 260 ? -30.213 78.699 0.023 1.00 60.79 260 ASN C C 1
ATOM 7091 O O . ASN C 1 260 ? -30.143 79.922 -0.150 1.00 59.84 260 ASN C O 1
ATOM 7096 N N . GLY C 1 261 ? -31.365 78.084 0.236 1.00 56.80 261 GLY C N 1
ATOM 7097 C CA . GLY C 1 261 ? -32.617 78.784 0.201 1.00 55.84 261 GLY C CA 1
ATOM 7098 C C . GLY C 1 261 ? -33.361 78.673 -1.112 1.00 61.91 261 GLY C C 1
ATOM 7099 O O . GLY C 1 261 ? -34.564 78.924 -1.139 1.00 68.93 261 GLY C O 1
ATOM 7100 N N . GLN C 1 262 ? -32.688 78.323 -2.200 1.00 61.27 262 GLN C N 1
ATOM 7101 C CA . GLN C 1 262 ? -33.379 78.027 -3.445 1.00 65.94 262 GLN C CA 1
ATOM 7102 C C . GLN C 1 262 ? -33.328 76.533 -3.734 1.00 60.40 262 GLN C C 1
ATOM 7103 O O . GLN C 1 262 ? -32.449 75.804 -3.254 1.00 60.27 262 GLN C O 1
ATOM 7109 N N . GLY C 1 263 ? -34.308 76.078 -4.510 1.00 54.30 263 GLY C N 1
ATOM 7110 C CA . GLY C 1 263 ? -34.358 74.718 -4.995 1.00 53.14 263 GLY C CA 1
ATOM 7111 C C . GLY C 1 263 ? -34.241 74.649 -6.515 1.00 50.13 263 GLY C C 1
ATOM 7112 O O . GLY C 1 263 ? -34.368 75.640 -7.234 1.00 52.14 263 GLY C O 1
ATOM 7113 N N . PHE C 1 264 ? -33.974 73.436 -6.986 1.00 50.36 264 PHE C N 1
ATOM 7114 C CA . PHE C 1 264 ? -33.899 73.139 -8.404 1.00 46.89 264 PHE C CA 1
ATOM 7115 C C . PHE C 1 264 ? -34.577 71.800 -8.637 1.00 50.41 264 PHE C C 1
ATOM 7116 O O . PHE C 1 264 ? -34.423 70.873 -7.838 1.00 47.58 264 PHE C O 1
ATOM 7124 N N . SER C 1 265 ? -35.345 71.702 -9.718 1.00 52.17 265 SER C N 1
ATOM 7125 C CA . SER C 1 265 ? -36.057 70.462 -9.972 1.00 49.80 265 SER C CA 1
ATOM 7126 C C . SER C 1 265 ? -35.146 69.467 -10.688 1.00 46.32 265 SER C C 1
ATOM 7127 O O . SER C 1 265 ? -34.060 69.810 -11.170 1.00 44.27 265 SER C O 1
ATOM 7130 N N . VAL C 1 266 ? -35.593 68.211 -10.747 1.00 46.12 266 VAL C N 1
ATOM 7131 C CA . VAL C 1 266 ? -34.813 67.209 -11.460 1.00 50.79 266 VAL C CA 1
ATOM 7132 C C . VAL C 1 266 ? -34.631 67.619 -12.915 1.00 48.56 266 VAL C C 1
ATOM 7133 O O . VAL C 1 266 ? -33.572 67.370 -13.506 1.00 48.69 266 VAL C O 1
ATOM 7137 N N . ARG C 1 267 ? -35.624 68.301 -13.502 1.00 52.26 267 ARG C N 1
ATOM 7138 C CA . ARG C 1 267 ? -35.496 68.728 -14.900 1.00 50.55 267 ARG C CA 1
ATOM 7139 C C . ARG C 1 267 ? -34.460 69.829 -15.052 1.00 47.27 267 ARG C C 1
ATOM 7140 O O . ARG C 1 267 ? -33.644 69.796 -15.981 1.00 44.60 267 ARG C O 1
ATOM 7148 N N . GLU C 1 268 ? -34.477 70.816 -14.150 1.00 48.79 268 GLU C N 1
ATOM 7149 C CA . GLU C 1 268 ? -33.494 71.894 -14.229 1.00 47.48 268 GLU C CA 1
ATOM 7150 C C . GLU C 1 268 ? -32.078 71.389 -13.994 1.00 42.42 268 GLU C C 1
ATOM 7151 O O . GLU C 1 268 ? -31.120 71.975 -14.512 1.00 42.62 268 GLU C O 1
ATOM 7157 N N . VAL C 1 269 ? -31.915 70.316 -13.218 1.00 42.12 269 VAL C N 1
ATOM 7158 C CA . VAL C 1 269 ? -30.575 69.773 -13.013 1.00 45.39 269 VAL C CA 1
ATOM 7159 C C . VAL C 1 269 ? -30.067 69.152 -14.301 1.00 39.84 269 VAL C C 1
ATOM 7160 O O . VAL C 1 269 ? -28.939 69.409 -14.725 1.00 41.95 269 VAL C O 1
ATOM 7164 N N . ILE C 1 270 ? -30.896 68.327 -14.938 1.00 41.02 270 ILE C N 1
ATOM 7165 C CA . ILE C 1 270 ? -30.531 67.739 -16.222 1.00 43.57 270 ILE C CA 1
ATOM 7166 C C . ILE C 1 270 ? -30.232 68.829 -17.245 1.00 45.46 270 ILE C C 1
ATOM 7167 O O . ILE C 1 270 ? -29.229 68.765 -17.970 1.00 43.57 270 ILE C O 1
ATOM 7172 N N . ALA C 1 271 ? -31.082 69.858 -17.308 1.00 45.23 271 ALA C N 1
ATOM 7173 C CA . ALA C 1 271 ? -30.849 70.936 -18.269 1.00 44.12 271 ALA C CA 1
ATOM 7174 C C . ALA C 1 271 ? -29.524 71.632 -17.986 1.00 46.01 271 ALA C C 1
ATOM 7175 O O . ALA C 1 271 ? -28.771 71.954 -18.915 1.00 47.23 271 ALA C O 1
ATOM 7177 N N . ALA C 1 272 ? -29.210 71.839 -16.701 1.00 40.03 272 ALA C N 1
ATOM 7178 C CA . ALA C 1 272 ? -27.905 72.370 -16.306 1.00 38.33 272 ALA C CA 1
ATOM 7179 C C . ALA C 1 272 ? -26.778 71.449 -16.744 1.00 40.05 272 ALA C C 1
ATOM 7180 O O . ALA C 1 272 ? -25.705 71.915 -17.143 1.00 42.62 272 ALA C O 1
ATOM 7182 N N . GLY C 1 273 ? -26.986 70.136 -16.649 1.00 42.54 273 GLY C N 1
ATOM 7183 C CA . GLY C 1 273 ? -25.970 69.211 -17.119 1.00 41.21 273 GLY C CA 1
ATOM 7184 C C . GLY C 1 273 ? -25.707 69.367 -18.605 1.00 45.10 273 GLY C C 1
ATOM 7185 O O . GLY C 1 273 ? -24.556 69.392 -19.044 1.00 41.39 273 GLY C O 1
ATOM 7186 N N . GLU C 1 274 ? -26.769 69.496 -19.401 1.00 42.44 274 GLU C N 1
ATOM 7187 C CA . GLU C 1 274 ? -26.562 69.645 -20.835 1.00 44.86 274 GLU C CA 1
ATOM 7188 C C . GLU C 1 274 ? -25.873 70.970 -21.154 1.00 39.15 274 GLU C C 1
ATOM 7189 O O . GLU C 1 274 ? -24.908 70.997 -21.920 1.00 40.72 274 GLU C O 1
ATOM 7195 N N . GLN C 1 275 ? -26.299 72.069 -20.531 1.00 43.72 275 GLN C N 1
ATOM 7196 C CA . GLN C 1 275 ? -25.635 73.349 -20.781 1.00 42.09 275 GLN C CA 1
ATOM 7197 C C . GLN C 1 275 ? -24.149 73.282 -20.439 1.00 44.44 275 GLN C C 1
ATOM 7198 O O . GLN C 1 275 ? -23.300 73.610 -21.275 1.00 44.92 275 GLN C O 1
ATOM 7204 N N . VAL C 1 276 ? -23.813 72.839 -19.216 1.00 44.77 276 VAL C N 1
ATOM 7205 C CA . VAL C 1 276 ? -22.424 72.880 -18.745 1.00 39.36 276 VAL C CA 1
ATOM 7206 C C . VAL C 1 276 ? -21.545 71.956 -19.576 1.00 38.10 276 VAL C C 1
ATOM 7207 O O . VAL C 1 276 ? -20.433 72.324 -19.972 1.00 38.02 276 VAL C O 1
ATOM 7211 N N . THR C 1 277 ? -22.023 70.733 -19.840 1.00 40.67 277 THR C N 1
ATOM 7212 C CA . THR C 1 277 ? -21.203 69.745 -20.538 1.00 45.44 277 THR C CA 1
ATOM 7213 C C . THR C 1 277 ? -21.218 69.938 -22.052 1.00 44.82 277 THR C C 1
ATOM 7214 O O . THR C 1 277 ? -20.220 69.641 -22.705 1.00 39.69 277 THR C O 1
ATOM 7218 N N . GLY C 1 278 ? -22.327 70.413 -22.618 1.00 44.84 278 GLY C N 1
ATOM 7219 C CA . GLY C 1 278 ? -22.452 70.476 -24.064 1.00 41.11 278 GLY C CA 1
ATOM 7220 C C . GLY C 1 278 ? -22.803 69.156 -24.699 1.00 49.39 278 GLY C C 1
ATOM 7221 O O . GLY C 1 278 ? -22.640 68.993 -25.916 1.00 49.89 278 GLY C O 1
ATOM 7222 N N . LEU C 1 279 ? -23.280 68.194 -23.909 1.00 48.68 279 LEU C N 1
ATOM 7223 C CA . LEU C 1 279 ? -23.523 66.851 -24.396 1.00 41.86 279 LEU C CA 1
ATOM 7224 C C . LEU C 1 279 ? -24.954 66.467 -24.102 1.00 42.36 279 LEU C C 1
ATOM 7225 O O . LEU C 1 279 ? -25.555 66.980 -23.154 1.00 46.82 279 LEU C O 1
ATOM 7230 N N . PRO C 1 280 ? -25.541 65.598 -24.907 1.00 46.17 280 PRO C N 1
ATOM 7231 C CA . PRO C 1 280 ? -26.924 65.212 -24.657 1.00 48.42 280 PRO C CA 1
ATOM 7232 C C . PRO C 1 280 ? -26.995 64.232 -23.499 1.00 48.78 280 PRO C C 1
ATOM 7233 O O . PRO C 1 280 ? -26.060 63.467 -23.232 1.00 44.18 280 PRO C O 1
ATOM 7237 N N . ILE C 1 281 ? -28.135 64.273 -22.814 1.00 49.93 281 ILE C N 1
ATOM 7238 C CA . ILE C 1 281 ? -28.413 63.426 -21.665 1.00 51.45 281 ILE C CA 1
ATOM 7239 C C . ILE C 1 281 ? -29.783 62.826 -21.941 1.00 55.84 281 ILE C C 1
ATOM 7240 O O . ILE C 1 281 ? -30.804 63.520 -21.856 1.00 56.73 281 ILE C O 1
ATOM 7245 N N . THR C 1 282 ? -29.803 61.550 -22.320 1.00 56.32 282 THR C N 1
ATOM 7246 C CA . THR C 1 282 ? -31.040 60.860 -22.654 1.00 59.14 282 THR C CA 1
ATOM 7247 C C . THR C 1 282 ? -31.896 60.690 -21.404 1.00 61.10 282 THR C C 1
ATOM 7248 O O . THR C 1 282 ? -31.479 60.034 -20.442 1.00 63.53 282 THR C O 1
ATOM 7252 N N . VAL C 1 283 ? -33.084 61.288 -21.421 1.00 66.17 283 VAL C N 1
ATOM 7253 C CA . VAL C 1 283 ? -34.059 61.170 -20.339 1.00 63.32 283 VAL C CA 1
ATOM 7254 C C . VAL C 1 283 ? -35.018 60.021 -20.602 1.00 69.18 283 VAL C C 1
ATOM 7255 O O . VAL C 1 283 ? -35.681 59.974 -21.645 1.00 70.77 283 VAL C O 1
ATOM 7259 N N . GLU C 1 284 ? -35.114 59.113 -19.636 1.00 67.87 284 GLU C N 1
ATOM 7260 C CA . GLU C 1 284 ? -36.200 58.147 -19.574 1.00 73.49 284 GLU C CA 1
ATOM 7261 C C . GLU C 1 284 ? -37.045 58.484 -18.346 1.00 73.55 284 GLU C C 1
ATOM 7262 O O . GLU C 1 284 ? -36.736 58.079 -17.225 1.00 73.75 284 GLU C O 1
ATOM 7268 N N . GLU C 1 285 ? -38.098 59.266 -18.577 1.00 73.75 285 GLU C N 1
ATOM 7269 C CA . GLU C 1 285 ? -39.199 59.457 -17.639 1.00 77.65 285 GLU C CA 1
ATOM 7270 C C . GLU C 1 285 ? -39.637 58.127 -17.020 1.00 81.82 285 GLU C C 1
ATOM 7271 O O . GLU C 1 285 ? -39.907 57.159 -17.735 1.00 86.89 285 GLU C O 1
ATOM 7277 N N . CYS C 1 286 ? -39.694 58.076 -15.682 1.00 80.05 286 CYS C N 1
ATOM 7278 C CA . CYS C 1 286 ? -40.012 56.834 -14.973 1.00 77.17 286 CYS C CA 1
ATOM 7279 C C . CYS C 1 286 ? -41.100 57.000 -13.917 1.00 84.05 286 CYS C C 1
ATOM 7280 O O . CYS C 1 286 ? -41.788 58.030 -13.857 1.00 83.02 286 CYS C O 1
ATOM 7283 N N . ASP C 1 287 ? -41.246 55.979 -13.075 1.00 83.89 287 ASP C N 1
ATOM 7284 C CA . ASP C 1 287 ? -42.193 56.002 -11.973 1.00 88.94 287 ASP C CA 1
ATOM 7285 C C . ASP C 1 287 ? -41.555 56.627 -10.749 1.00 86.26 287 ASP C C 1
ATOM 7286 O O . ASP C 1 287 ? -40.329 56.633 -10.579 1.00 84.96 287 ASP C O 1
ATOM 7291 N N . ARG C 1 288 ? -42.417 57.130 -9.875 1.00 85.75 288 ARG C N 1
ATOM 7292 C CA . ARG C 1 288 ? -41.937 57.759 -8.662 1.00 82.32 288 ARG C CA 1
ATOM 7293 C C . ARG C 1 288 ? -41.074 56.795 -7.878 1.00 80.29 288 ARG C C 1
ATOM 7294 O O . ARG C 1 288 ? -41.271 55.581 -7.924 1.00 83.64 288 ARG C O 1
ATOM 7302 N N . ARG C 1 289 ? -40.100 57.342 -7.184 1.00 79.26 289 ARG C N 1
ATOM 7303 C CA . ARG C 1 289 ? -39.263 56.582 -6.273 1.00 74.73 289 ARG C CA 1
ATOM 7304 C C . ARG C 1 289 ? -39.931 56.546 -4.914 1.00 85.03 289 ARG C C 1
ATOM 7305 O O . ARG C 1 289 ? -40.379 57.591 -4.425 1.00 86.50 289 ARG C O 1
ATOM 7313 N N . PRO C 1 290 ? -40.050 55.381 -4.308 1.00 88.38 290 PRO C N 1
ATOM 7314 C CA . PRO C 1 290 ? -40.810 55.264 -3.055 1.00 88.80 290 PRO C CA 1
ATOM 7315 C C . PRO C 1 290 ? -40.194 56.028 -1.890 1.00 85.27 290 PRO C C 1
ATOM 7316 O O . PRO C 1 290 ? -39.170 55.614 -1.331 1.00 82.47 290 PRO C O 1
ATOM 7320 N N . GLY C 1 291 ? -40.823 57.136 -1.515 1.00 82.44 291 GLY C N 1
ATOM 7321 C CA . GLY C 1 291 ? -40.446 57.890 -0.340 1.00 81.92 291 GLY C CA 1
ATOM 7322 C C . GLY C 1 291 ? -39.799 59.243 -0.587 1.00 82.15 291 GLY C C 1
ATOM 7323 O O . GLY C 1 291 ? -39.093 59.743 0.310 1.00 78.06 291 GLY C O 1
ATOM 7324 N N . ASP C 1 292 ? -40.005 59.843 -1.764 1.00 79.71 292 ASP C N 1
ATOM 7325 C CA . ASP C 1 292 ? -39.416 61.137 -2.097 1.00 77.15 292 ASP C CA 1
ATOM 7326 C C . ASP C 1 292 ? -40.423 62.236 -1.804 1.00 69.83 292 ASP C C 1
ATOM 7327 O O . ASP C 1 292 ? -41.489 62.274 -2.438 1.00 67.97 292 ASP C O 1
ATOM 7332 N N . PRO C 1 293 ? -40.138 63.143 -0.868 1.00 70.74 293 PRO C N 1
ATOM 7333 C CA . PRO C 1 293 ? -41.005 64.313 -0.704 1.00 68.12 293 PRO C CA 1
ATOM 7334 C C . PRO C 1 293 ? -40.871 65.254 -1.892 1.00 67.05 293 PRO C C 1
ATOM 7335 O O . PRO C 1 293 ? -39.786 65.380 -2.475 1.00 69.86 293 PRO C O 1
ATOM 7339 N N . PRO C 1 294 ? -41.952 65.932 -2.278 1.00 69.22 294 PRO C N 1
ATOM 7340 C CA . PRO C 1 294 ? -41.898 66.720 -3.525 1.00 67.62 294 PRO C CA 1
ATOM 7341 C C . PRO C 1 294 ? -40.966 67.916 -3.456 1.00 64.49 294 PRO C C 1
ATOM 7342 O O . PRO C 1 294 ? -40.447 68.334 -4.498 1.00 64.30 294 PRO C O 1
ATOM 7346 N N . SER C 1 295 ? -40.732 68.487 -2.280 1.00 65.51 295 SER C N 1
ATOM 7347 C CA . SER C 1 295 ? -39.866 69.655 -2.208 1.00 60.20 295 SER C CA 1
ATOM 7348 C C . SER C 1 295 ? -39.186 69.715 -0.851 1.00 59.05 295 SER C C 1
ATOM 7349 O O . SER C 1 295 ? -39.842 69.562 0.186 1.00 60.79 295 SER C O 1
ATOM 7352 N N . LEU C 1 296 ? -37.870 69.952 -0.874 1.00 54.81 296 LEU C N 1
ATOM 7353 C CA . LEU C 1 296 ? -37.036 70.061 0.326 1.00 54.46 296 LEU C CA 1
ATOM 7354 C C . LEU C 1 296 ? -36.098 71.249 0.122 1.00 52.38 296 LEU C C 1
ATOM 7355 O O . LEU C 1 296 ? -35.015 71.113 -0.454 1.00 50.45 296 LEU C O 1
ATOM 7360 N N . ILE C 1 297 ? -36.519 72.414 0.601 1.00 51.92 297 ILE C N 1
ATOM 7361 C CA . ILE C 1 297 ? -35.707 73.622 0.559 1.00 53.84 297 ILE C CA 1
ATOM 7362 C C . ILE C 1 297 ? -35.441 74.057 1.989 1.00 57.10 297 ILE C C 1
ATOM 7363 O O . ILE C 1 297 ? -36.296 73.885 2.869 1.00 57.37 297 ILE C O 1
ATOM 7368 N N . GLY C 1 298 ? -34.266 74.624 2.213 1.00 54.67 298 GLY C N 1
ATOM 7369 C CA . GLY C 1 298 ? -33.786 74.896 3.554 1.00 54.75 298 GLY C CA 1
ATOM 7370 C C . GLY C 1 298 ? -33.501 76.362 3.816 1.00 61.51 298 GLY C C 1
ATOM 7371 O O . GLY C 1 298 ? -32.815 77.029 3.029 1.00 60.36 298 GLY C O 1
ATOM 7372 N N . SER C 1 299 ? -34.005 76.844 4.950 1.00 63.27 299 SER C N 1
ATOM 7373 C CA . SER C 1 299 ? -33.571 78.087 5.582 1.00 62.86 299 SER C CA 1
ATOM 7374 C C . SER C 1 299 ? -32.122 77.990 6.045 1.00 63.14 299 SER C C 1
ATOM 7375 O O . SER C 1 299 ? -31.839 77.377 7.081 1.00 67.29 299 SER C O 1
ATOM 7378 N N . GLY C 1 300 ? -31.200 78.624 5.315 1.00 58.96 300 GLY C N 1
ATOM 7379 C CA . GLY C 1 300 ? -29.868 78.829 5.870 1.00 58.88 300 GLY C CA 1
ATOM 7380 C C . GLY C 1 300 ? -29.750 79.995 6.837 1.00 57.59 300 GLY C C 1
ATOM 7381 O O . GLY C 1 300 ? -28.650 80.331 7.281 1.00 56.48 300 GLY C O 1
ATOM 7382 N N . GLU C 1 301 ? -30.890 80.595 7.181 1.00 57.24 301 GLU C N 1
ATOM 7383 C CA . GLU C 1 301 ? -30.957 81.836 7.957 1.00 66.86 301 GLU C CA 1
ATOM 7384 C C . GLU C 1 301 ? -30.195 81.738 9.281 1.00 62.97 301 GLU C C 1
ATOM 7385 O O . GLU C 1 301 ? -29.363 82.596 9.607 1.00 59.57 301 GLU C O 1
ATOM 7391 N N . LYS C 1 302 ? -30.474 80.689 10.057 1.00 60.28 302 LYS C N 1
ATOM 7392 C CA . LYS C 1 302 ? -29.886 80.569 11.385 1.00 62.88 302 LYS C CA 1
ATOM 7393 C C . LYS C 1 302 ? -28.366 80.529 11.319 1.00 58.99 302 LYS C C 1
ATOM 7394 O O . LYS C 1 302 ? -27.688 81.185 12.116 1.00 60.00 302 LYS C O 1
ATOM 7400 N N . ALA C 1 303 ? -27.811 79.785 10.362 1.00 59.44 303 ALA C N 1
ATOM 7401 C CA . ALA C 1 303 ? -26.358 79.645 10.294 1.00 58.48 303 ALA C CA 1
ATOM 7402 C C . ALA C 1 303 ? -25.678 80.912 9.780 1.00 59.02 303 ALA C C 1
ATOM 7403 O O . ALA C 1 303 ? -24.511 81.156 10.108 1.00 60.25 303 ALA C O 1
ATOM 7405 N N . ARG C 1 304 ? -26.365 81.720 8.963 1.00 61.33 304 ARG C N 1
ATOM 7406 C CA . ARG C 1 304 ? -25.792 83.008 8.571 1.00 62.35 304 ARG C CA 1
ATOM 7407 C C . ARG C 1 304 ? -25.761 83.966 9.757 1.00 60.90 304 ARG C C 1
ATOM 7408 O O . ARG C 1 304 ? -24.762 84.664 9.983 1.00 58.62 304 ARG C O 1
ATOM 7416 N N . LYS C 1 305 ? -26.837 83.973 10.539 1.00 60.14 305 LYS C N 1
ATOM 7417 C CA . LYS C 1 305 ? -26.964 84.863 11.686 1.00 63.61 305 LYS C CA 1
ATOM 7418 C C . LYS C 1 305 ? -25.959 84.512 12.778 1.00 64.69 305 LYS C C 1
ATOM 7419 O O . LYS C 1 305 ? -25.070 85.310 13.090 1.00 66.23 305 LYS C O 1
ATOM 7425 N N . ILE C 1 306 ? -26.029 83.294 13.319 1.00 64.44 306 ILE C N 1
ATOM 7426 C CA . ILE C 1 306 ? -25.174 82.948 14.456 1.00 63.74 306 ILE C CA 1
ATOM 7427 C C . ILE C 1 306 ? -23.735 82.683 14.028 1.00 65.63 306 ILE C C 1
ATOM 7428 O O . ILE C 1 306 ? -22.793 83.051 14.744 1.00 67.61 306 ILE C O 1
ATOM 7433 N N . LEU C 1 307 ? -23.525 82.047 12.868 1.00 63.77 307 LEU C N 1
ATOM 7434 C CA . LEU C 1 307 ? -22.187 81.586 12.499 1.00 59.21 307 LEU C CA 1
ATOM 7435 C C . LEU C 1 307 ? -21.482 82.486 11.495 1.00 57.42 307 LEU C C 1
ATOM 7436 O O . LEU C 1 307 ? -20.265 82.355 11.324 1.00 56.78 307 LEU C O 1
ATOM 7441 N N . GLY C 1 308 ? -22.199 83.384 10.825 1.00 60.19 308 GLY C N 1
ATOM 7442 C CA . GLY C 1 308 ? -21.556 84.227 9.830 1.00 57.94 308 GLY C CA 1
ATOM 7443 C C . GLY C 1 308 ? -21.229 83.505 8.541 1.00 59.08 308 GLY C C 1
ATOM 7444 O O . GLY C 1 308 ? -20.223 83.819 7.891 1.00 60.15 308 GLY C O 1
ATOM 7445 N N . TRP C 1 309 ? -22.065 82.547 8.154 1.00 59.54 309 TRP C N 1
ATOM 7446 C CA . TRP C 1 309 ? -21.815 81.676 7.014 1.00 58.68 309 TRP C CA 1
ATOM 7447 C C . TRP C 1 309 ? -22.334 82.332 5.734 1.00 59.77 309 TRP C C 1
ATOM 7448 O O . TRP C 1 309 ? -23.504 82.729 5.667 1.00 59.55 309 TRP C O 1
ATOM 7459 N N . GLN C 1 310 ? -21.456 82.447 4.733 1.00 56.83 310 GLN C N 1
ATOM 7460 C CA . GLN C 1 310 ? -21.771 83.041 3.433 1.00 61.55 310 GLN C CA 1
ATOM 7461 C C . GLN C 1 310 ? -21.466 82.015 2.348 1.00 54.69 310 GLN C C 1
ATOM 7462 O O . GLN C 1 310 ? -20.319 81.925 1.880 1.00 53.47 310 GLN C O 1
ATOM 7468 N N . PRO C 1 311 ? -22.445 81.226 1.910 1.00 53.32 311 PRO C N 1
ATOM 7469 C CA . PRO C 1 311 ? -22.191 80.301 0.789 1.00 54.54 311 PRO C CA 1
ATOM 7470 C C . PRO C 1 311 ? -21.831 81.036 -0.503 1.00 55.00 311 PRO C C 1
ATOM 7471 O O . PRO C 1 311 ? -22.528 81.962 -0.935 1.00 58.95 311 PRO C O 1
ATOM 7475 N N . GLN C 1 312 ? -20.720 80.607 -1.115 1.00 52.89 312 GLN C N 1
ATOM 7476 C CA . GLN C 1 312 ? -20.065 81.270 -2.241 1.00 54.22 312 GLN C CA 1
ATOM 7477 C C . GLN C 1 312 ? -20.486 80.735 -3.601 1.00 58.46 312 GLN C C 1
ATOM 7478 O O . GLN C 1 312 ? -20.127 81.332 -4.623 1.00 56.73 312 GLN C O 1
ATOM 7484 N N . TYR C 1 313 ? -21.206 79.612 -3.645 1.00 52.89 313 TYR C N 1
ATOM 7485 C CA . TYR C 1 313 ? -21.480 78.912 -4.886 1.00 48.73 313 TYR C CA 1
ATOM 7486 C C . TYR C 1 313 ? -22.911 78.394 -4.870 1.00 51.13 313 TYR C C 1
ATOM 7487 O O . TYR C 1 313 ? -23.167 77.194 -4.883 1.00 53.77 313 TYR C O 1
ATOM 7496 N N . SER C 1 314 ? -23.873 79.304 -4.826 1.00 51.03 314 SER C N 1
ATOM 7497 C CA . SER C 1 314 ? -25.264 78.886 -4.861 1.00 51.99 314 SER C CA 1
ATOM 7498 C C . SER C 1 314 ? -25.762 78.609 -6.276 1.00 51.25 314 SER C C 1
ATOM 7499 O O . SER C 1 314 ? -26.901 78.161 -6.443 1.00 53.62 314 SER C O 1
ATOM 7502 N N . SER C 1 315 ? -24.952 78.872 -7.288 1.00 48.89 315 SER C N 1
ATOM 7503 C CA . SER C 1 315 ? -25.400 78.767 -8.673 1.00 51.41 315 SER C CA 1
ATOM 7504 C C . SER C 1 315 ? -25.382 77.311 -9.129 1.00 48.96 315 SER C C 1
ATOM 7505 O O . SER C 1 315 ? -24.339 76.648 -9.054 1.00 48.71 315 SER C O 1
ATOM 7508 N N . ILE C 1 316 ? -26.523 76.813 -9.615 1.00 43.74 316 ILE C N 1
ATOM 7509 C CA . ILE C 1 316 ? -26.562 75.442 -10.127 1.00 45.79 316 ILE C CA 1
ATOM 7510 C C . ILE C 1 316 ? -25.541 75.263 -11.242 1.00 50.10 316 ILE C C 1
ATOM 7511 O O . ILE C 1 316 ? -25.014 74.162 -11.453 1.00 46.53 316 ILE C O 1
ATOM 7516 N N . LYS C 1 317 ? -25.226 76.347 -11.947 1.00 50.28 317 LYS C N 1
ATOM 7517 C CA . LYS C 1 317 ? -24.198 76.313 -12.979 1.00 53.91 317 LYS C CA 1
ATOM 7518 C C . LYS C 1 317 ? -22.813 76.136 -12.362 1.00 48.29 317 LYS C C 1
ATOM 7519 O O . LYS C 1 317 ? -22.022 75.316 -12.840 1.00 42.41 317 LYS C O 1
ATOM 7525 N N . ASP C 1 318 ? -22.511 76.886 -11.289 1.00 49.13 318 ASP C N 1
ATOM 7526 C CA . ASP C 1 318 ? -21.232 76.735 -10.583 1.00 51.01 318 ASP C CA 1
ATOM 7527 C C . ASP C 1 318 ? -21.064 75.315 -10.051 1.00 44.95 318 ASP C C 1
ATOM 7528 O O . ASP C 1 318 ? -19.989 74.715 -10.160 1.00 42.94 318 ASP C O 1
ATOM 7533 N N . ILE C 1 319 ? -22.123 74.791 -9.428 1.00 43.21 319 ILE C N 1
ATOM 7534 C CA . ILE C 1 319 ? -22.096 73.485 -8.778 1.00 41.99 319 ILE C CA 1
ATOM 7535 C C . ILE C 1 319 ? -21.839 72.383 -9.804 1.00 42.09 319 ILE C C 1
ATOM 7536 O O . ILE C 1 319 ? -20.906 71.578 -9.669 1.00 39.44 319 ILE C O 1
ATOM 7541 N N . VAL C 1 320 ? -22.657 72.345 -10.858 1.00 40.82 320 VAL C N 1
ATOM 7542 C CA . VAL C 1 320 ? -22.516 71.311 -11.878 1.00 43.89 320 VAL C CA 1
ATOM 7543 C C . VAL C 1 320 ? -21.195 71.447 -12.624 1.00 41.00 320 VAL C C 1
ATOM 7544 O O . VAL C 1 320 ? -20.561 70.445 -12.977 1.00 42.17 320 VAL C O 1
ATOM 7548 N N . SER C 1 321 ? -20.742 72.681 -12.858 1.00 44.43 321 SER C N 1
ATOM 7549 C CA . SER C 1 321 ? -19.491 72.867 -13.598 1.00 44.00 321 SER C CA 1
ATOM 7550 C C . SER C 1 321 ? -18.295 72.325 -12.811 1.00 41.65 321 SER C C 1
ATOM 7551 O O . SER C 1 321 ? -17.412 71.662 -13.377 1.00 42.15 321 SER C O 1
ATOM 7554 N N . HIS C 1 322 ? -18.264 72.552 -11.497 1.00 42.11 322 HIS C N 1
ATOM 7555 C CA . HIS C 1 322 ? -17.184 71.969 -10.702 1.00 43.90 322 HIS C CA 1
ATOM 7556 C C . HIS C 1 322 ? -17.265 70.446 -10.688 1.00 40.44 322 HIS C C 1
ATOM 7557 O O . HIS C 1 322 ? -16.241 69.762 -10.806 1.00 41.55 322 HIS C O 1
ATOM 7564 N N . ALA C 1 323 ? -18.471 69.888 -10.571 1.00 37.76 323 ALA C N 1
ATOM 7565 C CA . ALA C 1 323 ? -18.582 68.433 -10.588 1.00 39.03 323 ALA C CA 1
ATOM 7566 C C . ALA C 1 323 ? -18.123 67.869 -11.933 1.00 41.40 323 ALA C C 1
ATOM 7567 O O . ALA C 1 323 ? -17.466 66.823 -11.985 1.00 40.75 323 ALA C O 1
ATOM 7569 N N . TRP C 1 324 ? -18.433 68.571 -13.028 1.00 39.00 324 TRP C N 1
ATOM 7570 C CA . TRP C 1 324 ? -18.063 68.099 -14.363 1.00 40.96 324 TRP C CA 1
ATOM 7571 C C . TRP C 1 324 ? -16.551 68.034 -14.536 1.00 39.18 324 TRP C C 1
ATOM 7572 O O . TRP C 1 324 ? -16.016 67.040 -15.040 1.00 39.75 324 TRP C O 1
ATOM 7583 N N . GLN C 1 325 ? -15.840 69.081 -14.109 1.00 37.96 325 GLN C N 1
ATOM 7584 C CA . GLN C 1 325 ? -14.381 69.073 -14.207 1.00 42.21 325 GLN C CA 1
ATOM 7585 C C . GLN C 1 325 ? -13.776 67.933 -13.387 1.00 46.43 325 GLN C C 1
ATOM 7586 O O . GLN C 1 325 ? -12.824 67.271 -13.826 1.00 45.86 325 GLN C O 1
ATOM 7592 N N . TRP C 1 326 ? -14.329 67.681 -12.195 1.00 42.23 326 TRP C N 1
ATOM 7593 C CA . TRP C 1 326 ? -13.873 66.561 -11.373 1.00 42.74 326 TRP C CA 1
ATOM 7594 C C . TRP C 1 326 ? -14.152 65.223 -12.054 1.00 44.89 326 TRP C C 1
ATOM 7595 O O . TRP C 1 326 ? -13.248 64.388 -12.199 1.00 45.17 326 TRP C O 1
ATOM 7606 N N . HIS C 1 327 ? -15.410 64.995 -12.470 1.00 39.05 327 HIS C N 1
ATOM 7607 C CA . HIS C 1 327 ? -15.789 63.696 -13.015 1.00 45.54 327 HIS C CA 1
ATOM 7608 C C . HIS C 1 327 ? -15.052 63.363 -14.317 1.00 52.03 327 HIS C C 1
ATOM 7609 O O . HIS C 1 327 ? -14.902 62.179 -14.638 1.00 51.36 327 HIS C O 1
ATOM 7616 N N . GLN C 1 328 ? -14.590 64.368 -15.071 1.00 48.86 328 GLN C N 1
ATOM 7617 C CA . GLN C 1 328 ? -13.756 64.078 -16.236 1.00 50.73 328 GLN C CA 1
ATOM 7618 C C . GLN C 1 328 ? -12.385 63.558 -15.828 1.00 51.04 328 GLN C C 1
ATOM 7619 O O . GLN C 1 328 ? -11.880 62.613 -16.433 1.00 57.63 328 GLN C O 1
ATOM 7625 N N . LYS C 1 329 ? -11.748 64.179 -14.830 1.00 52.76 329 LYS C N 1
ATOM 7626 C CA . LYS C 1 329 ? -10.446 63.682 -14.384 1.00 55.91 329 LYS C CA 1
ATOM 7627 C C . LYS C 1 329 ? -10.572 62.328 -13.695 1.00 59.61 329 LYS C C 1
ATOM 7628 O O . LYS C 1 329 ? -9.748 61.436 -13.915 1.00 62.38 329 LYS C O 1
ATOM 7634 N N . ARG C 1 330 ? -11.586 62.157 -12.846 1.00 56.75 330 ARG C N 1
ATOM 7635 C CA . ARG C 1 330 ? -11.616 61.004 -11.954 1.00 56.63 330 ARG C CA 1
ATOM 7636 C C . ARG C 1 330 ? -12.243 59.772 -12.592 1.00 55.89 330 ARG C C 1
ATOM 7637 O O . ARG C 1 330 ? -11.735 58.658 -12.426 1.00 55.37 330 ARG C O 1
ATOM 7645 N N . HIS C 1 331 ? -13.351 59.939 -13.293 1.00 56.22 331 HIS C N 1
ATOM 7646 C CA . HIS C 1 331 ? -14.037 58.817 -13.926 1.00 61.31 331 HIS C CA 1
ATOM 7647 C C . HIS C 1 331 ? -13.779 58.802 -15.428 1.00 67.69 331 HIS C C 1
ATOM 7648 O O . HIS C 1 331 ? -14.700 58.638 -16.232 1.00 67.67 331 HIS C O 1
ATOM 7655 N N . GLN C 1 332 ? -12.506 58.980 -15.801 1.00 68.42 332 GLN C N 1
ATOM 7656 C CA . GLN C 1 332 ? -12.063 58.960 -17.200 1.00 72.75 332 GLN C CA 1
ATOM 7657 C C . GLN C 1 332 ? -12.558 57.713 -17.923 1.00 81.17 332 GLN C C 1
ATOM 7658 O O . GLN C 1 332 ? -12.112 56.605 -17.616 1.00 83.94 332 GLN C O 1
ATOM 7665 N N . GLY D 1 4 ? -46.175 19.136 20.198 1.00 105.90 4 GLY D N 1
ATOM 7666 C CA . GLY D 1 4 ? -47.223 20.109 19.982 1.00 100.33 4 GLY D CA 1
ATOM 7667 C C . GLY D 1 4 ? -46.886 21.467 20.560 1.00 96.69 4 GLY D C 1
ATOM 7668 O O . GLY D 1 4 ? -47.132 22.491 19.914 1.00 91.34 4 GLY D O 1
ATOM 7669 N N . LYS D 1 5 ? -46.304 21.484 21.764 1.00 93.91 5 LYS D N 1
ATOM 7670 C CA . LYS D 1 5 ? -46.102 22.717 22.525 1.00 82.56 5 LYS D CA 1
ATOM 7671 C C . LYS D 1 5 ? -45.141 23.658 21.809 1.00 79.53 5 LYS D C 1
ATOM 7672 O O . LYS D 1 5 ? -43.960 23.314 21.642 1.00 81.28 5 LYS D O 1
ATOM 7678 N N . PRO D 1 6 ? -45.584 24.843 21.384 1.00 75.83 6 PRO D N 1
ATOM 7679 C CA . PRO D 1 6 ? -44.649 25.795 20.774 1.00 74.07 6 PRO D CA 1
ATOM 7680 C C . PRO D 1 6 ? -43.598 26.256 21.779 1.00 70.81 6 PRO D C 1
ATOM 7681 O O . PRO D 1 6 ? -43.727 26.077 22.993 1.00 69.67 6 PRO D O 1
ATOM 7685 N N . SER D 1 7 ? -42.538 26.856 21.252 1.00 66.26 7 SER D N 1
ATOM 7686 C CA . SER D 1 7 ? -41.325 27.135 22.012 1.00 64.00 7 SER D CA 1
ATOM 7687 C C . SER D 1 7 ? -41.123 28.642 22.085 1.00 59.18 7 SER D C 1
ATOM 7688 O O . SER D 1 7 ? -41.036 29.306 21.046 1.00 59.57 7 SER D O 1
ATOM 7691 N N . ILE D 1 8 ? -41.062 29.185 23.303 1.00 58.87 8 ILE D N 1
ATOM 7692 C CA . ILE D 1 8 ? -40.971 30.630 23.509 1.00 59.40 8 ILE D CA 1
ATOM 7693 C C . ILE D 1 8 ? -39.691 30.963 24.262 1.00 50.32 8 ILE D C 1
ATOM 7694 O O . ILE D 1 8 ? -39.397 30.364 25.301 1.00 53.46 8 ILE D O 1
ATOM 7699 N N . LEU D 1 9 ? -38.953 31.937 23.753 1.00 48.54 9 LEU D N 1
ATOM 7700 C CA . LEU D 1 9 ? -37.847 32.538 24.479 1.00 49.25 9 LEU D CA 1
ATOM 7701 C C . LEU D 1 9 ? -38.356 33.811 25.145 1.00 50.28 9 LEU D C 1
ATOM 7702 O O . LEU D 1 9 ? -38.845 34.718 24.461 1.00 48.58 9 LEU D O 1
ATOM 7707 N N . VAL D 1 10 ? -38.243 33.873 26.469 1.00 45.46 10 VAL D N 1
ATOM 7708 C CA . VAL D 1 10 ? -38.675 35.027 27.249 1.00 44.09 10 VAL D CA 1
ATOM 7709 C C . VAL D 1 10 ? -37.431 35.689 27.838 1.00 40.30 10 VAL D C 1
ATOM 7710 O O . VAL D 1 10 ? -36.867 35.213 28.830 1.00 38.69 10 VAL D O 1
ATOM 7714 N N . THR D 1 11 ? -36.999 36.798 27.254 1.00 35.28 11 THR D N 1
ATOM 7715 C CA . THR D 1 11 ? -35.906 37.530 27.869 1.00 39.82 11 THR D CA 1
ATOM 7716 C C . THR D 1 11 ? -36.405 38.317 29.081 1.00 41.54 11 THR D C 1
ATOM 7717 O O . THR D 1 11 ? -37.548 38.787 29.126 1.00 40.11 11 THR D O 1
ATOM 7721 N N . GLY D 1 12 ? -35.536 38.452 30.076 1.00 39.38 12 GLY D N 1
ATOM 7722 C CA . GLY D 1 12 ? -35.945 39.113 31.301 1.00 40.49 12 GLY D CA 1
ATOM 7723 C C . GLY D 1 12 ? -37.004 38.380 32.097 1.00 41.06 12 GLY D C 1
ATOM 7724 O O . GLY D 1 12 ? -37.683 38.997 32.923 1.00 40.86 12 GLY D O 1
ATOM 7725 N N . GLY D 1 13 ? -37.152 37.071 31.875 1.00 39.32 13 GLY D N 1
ATOM 7726 C CA . GLY D 1 13 ? -38.170 36.283 32.542 1.00 38.46 13 GLY D CA 1
ATOM 7727 C C . GLY D 1 13 ? -37.943 36.079 34.025 1.00 46.21 13 GLY D C 1
ATOM 7728 O O . GLY D 1 13 ? -38.856 35.623 34.722 1.00 42.00 13 GLY D O 1
ATOM 7729 N N . ALA D 1 14 ? -36.752 36.391 34.534 1.00 41.02 14 ALA D N 1
ATOM 7730 C CA . ALA D 1 14 ? -36.561 36.293 35.975 1.00 38.48 14 ALA D CA 1
ATOM 7731 C C . ALA D 1 14 ? -37.006 37.562 36.698 1.00 38.63 14 ALA D C 1
ATOM 7732 O O . ALA D 1 14 ? -36.840 37.658 37.918 1.00 41.25 14 ALA D O 1
ATOM 7734 N N . GLY D 1 15 ? -37.524 38.551 35.971 1.00 39.45 15 GLY D N 1
ATOM 7735 C CA . GLY D 1 15 ? -37.924 39.811 36.556 1.00 42.47 15 GLY D CA 1
ATOM 7736 C C . GLY D 1 15 ? -39.385 39.815 36.978 1.00 43.06 15 GLY D C 1
ATOM 7737 O O . GLY D 1 15 ? -40.078 38.794 36.969 1.00 38.06 15 GLY D O 1
ATOM 7738 N N . TYR D 1 16 ? -39.858 41.013 37.327 1.00 40.01 16 TYR D N 1
ATOM 7739 C CA . TYR D 1 16 ? -41.197 41.220 37.863 1.00 41.68 16 TYR D CA 1
ATOM 7740 C C . TYR D 1 16 ? -42.289 40.819 36.878 1.00 41.93 16 TYR D C 1
ATOM 7741 O O . TYR D 1 16 ? -42.967 39.803 37.080 1.00 44.34 16 TYR D O 1
ATOM 7750 N N . ILE D 1 17 ? -42.476 41.611 35.821 1.00 39.55 17 ILE D N 1
ATOM 7751 C CA . ILE D 1 17 ? -43.548 41.334 34.867 1.00 41.19 17 ILE D CA 1
ATOM 7752 C C . ILE D 1 17 ? -43.294 40.032 34.115 1.00 45.43 17 ILE D C 1
ATOM 7753 O O . ILE D 1 17 ? -44.222 39.253 33.865 1.00 43.65 17 ILE D O 1
ATOM 7758 N N . GLY D 1 18 ? -42.038 39.774 33.738 1.00 44.98 18 GLY D N 1
ATOM 7759 C CA . GLY D 1 18 ? -41.740 38.606 32.928 1.00 38.27 18 GLY D CA 1
ATOM 7760 C C . GLY D 1 18 ? -41.975 37.293 33.640 1.00 44.01 18 GLY D C 1
ATOM 7761 O O . GLY D 1 18 ? -42.398 36.318 33.012 1.00 47.39 18 GLY D O 1
ATOM 7762 N N . SER D 1 19 ? -41.706 37.238 34.948 1.00 42.07 19 SER D N 1
ATOM 7763 C CA . SER D 1 19 ? -41.933 35.990 35.670 1.00 43.06 19 SER D CA 1
ATOM 7764 C C . SER D 1 19 ? -43.413 35.629 35.681 1.00 46.92 19 SER D C 1
ATOM 7765 O O . SER D 1 19 ? -43.769 34.456 35.531 1.00 50.63 19 SER D O 1
ATOM 7768 N N . HIS D 1 20 ? -44.289 36.625 35.847 1.00 44.64 20 HIS D N 1
ATOM 7769 C CA . HIS D 1 20 ? -45.721 36.342 35.843 1.00 50.27 20 HIS D CA 1
ATOM 7770 C C . HIS D 1 20 ? -46.190 35.894 34.460 1.00 48.35 20 HIS D C 1
ATOM 7771 O O . HIS D 1 20 ? -47.019 34.983 34.350 1.00 49.89 20 HIS D O 1
ATOM 7778 N N . THR D 1 21 ? -45.647 36.494 33.398 1.00 42.92 21 THR D N 1
ATOM 7779 C CA . THR D 1 21 ? -45.983 36.052 32.048 1.00 47.11 21 THR D CA 1
ATOM 7780 C C . THR D 1 21 ? -45.541 34.611 31.805 1.00 51.80 21 THR D C 1
ATOM 7781 O O . THR D 1 21 ? -46.310 33.794 31.284 1.00 53.10 21 THR D O 1
ATOM 7785 N N . VAL D 1 22 ? -44.310 34.273 32.209 1.00 52.92 22 VAL D N 1
ATOM 7786 C CA . VAL D 1 22 ? -43.822 32.901 32.080 1.00 52.96 22 VAL D CA 1
ATOM 7787 C C . VAL D 1 22 ? -44.774 31.926 32.765 1.00 54.56 22 VAL D C 1
ATOM 7788 O O . VAL D 1 22 ? -45.078 30.853 32.229 1.00 57.60 22 VAL D O 1
ATOM 7792 N N . LEU D 1 23 ? -45.265 32.278 33.954 1.00 48.14 23 LEU D N 1
ATOM 7793 C CA . LEU D 1 23 ? -46.226 31.410 34.636 1.00 51.31 23 LEU D CA 1
ATOM 7794 C C . LEU D 1 23 ? -47.489 31.208 33.796 1.00 55.64 23 LEU D C 1
ATOM 7795 O O . LEU D 1 23 ? -47.939 30.074 33.594 1.00 57.02 23 LEU D O 1
ATOM 7800 N N . ALA D 1 24 ? -48.050 32.297 33.261 1.00 51.19 24 ALA D N 1
ATOM 7801 C CA . ALA D 1 24 ? -49.232 32.188 32.411 1.00 55.59 24 ALA D CA 1
ATOM 7802 C C . ALA D 1 24 ? -48.940 31.393 31.140 1.00 61.50 24 ALA D C 1
ATOM 7803 O O . ALA D 1 24 ? -49.783 30.609 30.681 1.00 62.92 24 ALA D O 1
ATOM 7805 N N . LEU D 1 25 ? -47.749 31.585 30.555 1.00 60.45 25 LEU D N 1
ATOM 7806 C CA . LEU D 1 25 ? -47.380 30.881 29.327 1.00 57.55 25 LEU D CA 1
ATOM 7807 C C . LEU D 1 25 ? -47.253 29.377 29.545 1.00 61.21 25 LEU D C 1
ATOM 7808 O O . LEU D 1 25 ? -47.678 28.589 28.694 1.00 65.35 25 LEU D O 1
ATOM 7813 N N . LYS D 1 26 ? -46.810 28.983 30.728 1.00 63.01 26 LYS D N 1
ATOM 7814 C CA . LYS D 1 26 ? -46.712 27.541 31.045 1.00 66.29 26 LYS D CA 1
ATOM 7815 C C . LYS D 1 26 ? -48.117 26.943 31.150 1.00 69.85 26 LYS D C 1
ATOM 7816 O O . LYS D 1 26 ? -48.301 25.806 30.696 1.00 72.51 26 LYS D O 1
ATOM 7822 N N . GLN D 1 27 ? -49.057 27.674 31.732 1.00 63.24 27 GLN D N 1
ATOM 7823 C CA . GLN D 1 27 ? -50.420 27.129 31.931 1.00 64.58 27 GLN D CA 1
ATOM 7824 C C . GLN D 1 27 ? -51.120 27.057 30.577 1.00 70.05 27 GLN D C 1
ATOM 7825 O O . GLN D 1 27 ? -51.824 26.074 30.341 1.00 74.88 27 GLN D O 1
ATOM 7831 N N . ALA D 1 28 ? -50.912 28.058 29.732 1.00 67.93 28 ALA D N 1
ATOM 7832 C CA . ALA D 1 28 ? -51.548 28.109 28.401 1.00 66.28 28 ALA D CA 1
ATOM 7833 C C . ALA D 1 28 ? -50.953 27.057 27.471 1.00 70.06 28 ALA D C 1
ATOM 7834 O O . ALA D 1 28 ? -51.277 27.095 26.277 1.00 69.82 28 ALA D O 1
ATOM 7836 N N . GLY D 1 29 ? -50.123 26.151 27.990 1.00 73.93 29 GLY D N 1
ATOM 7837 C CA . GLY D 1 29 ? -49.642 25.084 27.132 1.00 68.43 29 GLY D CA 1
ATOM 7838 C C . GLY D 1 29 ? -48.356 25.353 26.386 1.00 71.38 29 GLY D C 1
ATOM 7839 O O . GLY D 1 29 ? -47.988 24.551 25.517 1.00 73.49 29 GLY D O 1
ATOM 7840 N N . TYR D 1 30 ? -47.657 26.447 26.688 1.00 68.73 30 TYR D N 1
ATOM 7841 C CA . TYR D 1 30 ? -46.431 26.766 25.973 1.00 70.25 30 TYR D CA 1
ATOM 7842 C C . TYR D 1 30 ? -45.229 26.172 26.695 1.00 68.66 30 TYR D C 1
ATOM 7843 O O . TYR D 1 30 ? -45.344 25.514 27.734 1.00 68.19 30 TYR D O 1
ATOM 7852 N N . ASP D 1 31 ? -44.051 26.437 26.141 1.00 67.45 31 ASP D N 1
ATOM 7853 C CA . ASP D 1 31 ? -42.870 25.682 26.535 1.00 68.40 31 ASP D CA 1
ATOM 7854 C C . ASP D 1 31 ? -41.722 26.684 26.404 1.00 65.64 31 ASP D C 1
ATOM 7855 O O . ASP D 1 31 ? -41.404 27.114 25.291 1.00 65.22 31 ASP D O 1
ATOM 7860 N N . VAL D 1 32 ? -41.159 27.122 27.546 1.00 63.00 32 VAL D N 1
ATOM 7861 C CA . VAL D 1 32 ? -40.503 28.428 27.677 1.00 55.35 32 VAL D CA 1
ATOM 7862 C C . VAL D 1 32 ? -39.038 28.272 28.068 1.00 54.24 32 VAL D C 1
ATOM 7863 O O . VAL D 1 32 ? -38.703 27.458 28.935 1.00 50.93 32 VAL D O 1
ATOM 7867 N N . VAL D 1 33 ? -38.170 29.080 27.450 1.00 53.86 33 VAL D N 1
ATOM 7868 C CA . VAL D 1 33 ? -36.780 29.257 27.876 1.00 50.43 33 VAL D CA 1
ATOM 7869 C C . VAL D 1 33 ? -36.595 30.716 28.281 1.00 47.23 33 VAL D C 1
ATOM 7870 O O . VAL D 1 33 ? -36.985 31.624 27.534 1.00 40.34 33 VAL D O 1
ATOM 7874 N N . ILE D 1 34 ? -35.976 30.940 29.445 1.00 46.36 34 ILE D N 1
ATOM 7875 C CA . ILE D 1 34 ? -35.707 32.284 29.955 1.00 40.79 34 ILE D CA 1
ATOM 7876 C C . ILE D 1 34 ? -34.258 32.658 29.680 1.00 40.33 34 ILE D C 1
ATOM 7877 O O . ILE D 1 34 ? -33.337 31.915 30.046 1.00 38.99 34 ILE D O 1
ATOM 7882 N N . LEU D 1 35 ? -34.053 33.821 29.056 1.00 36.32 35 LEU D N 1
ATOM 7883 C CA . LEU D 1 35 ? -32.745 34.464 28.958 1.00 38.35 35 LEU D CA 1
ATOM 7884 C C . LEU D 1 35 ? -32.738 35.687 29.874 1.00 42.60 35 LEU D C 1
ATOM 7885 O O . LEU D 1 35 ? -33.467 36.659 29.639 1.00 38.40 35 LEU D O 1
ATOM 7890 N N . ASP D 1 36 ? -31.925 35.637 30.925 1.00 41.15 36 ASP D N 1
ATOM 7891 C CA . ASP D 1 36 ? -31.867 36.729 31.884 1.00 39.93 36 ASP D CA 1
ATOM 7892 C C . ASP D 1 36 ? -30.461 36.793 32.442 1.00 37.12 36 ASP D C 1
ATOM 7893 O O . ASP D 1 36 ? -29.909 35.763 32.834 1.00 39.04 36 ASP D O 1
ATOM 7898 N N . ASN D 1 37 ? -29.900 37.995 32.510 1.00 33.77 37 ASN D N 1
ATOM 7899 C CA . ASN D 1 37 ? -28.549 38.158 33.023 1.00 35.67 37 ASN D CA 1
ATOM 7900 C C . ASN D 1 37 ? -28.509 38.320 34.543 1.00 37.15 37 ASN D C 1
ATOM 7901 O O . ASN D 1 37 ? -27.432 38.566 35.102 1.00 35.01 37 ASN D O 1
ATOM 7906 N N . LEU D 1 38 ? -29.659 38.218 35.213 1.00 33.80 38 LEU D N 1
ATOM 7907 C CA . LEU D 1 38 ? -29.778 38.256 36.668 1.00 32.01 38 LEU D CA 1
ATOM 7908 C C . LEU D 1 38 ? -29.291 39.569 37.287 1.00 35.11 38 LEU D C 1
ATOM 7909 O O . LEU D 1 38 ? -28.970 39.597 38.468 1.00 33.02 38 LEU D O 1
ATOM 7914 N N . VAL D 1 39 ? -29.187 40.673 36.540 1.00 33.21 39 VAL D N 1
ATOM 7915 C CA . VAL D 1 39 ? -28.815 41.931 37.185 1.00 36.46 39 VAL D CA 1
ATOM 7916 C C . VAL D 1 39 ? -29.887 42.363 38.193 1.00 38.71 39 VAL D C 1
ATOM 7917 O O . VAL D 1 39 ? -29.570 42.847 39.286 1.00 41.75 39 VAL D O 1
ATOM 7921 N N . TYR D 1 40 ? -31.169 42.182 37.851 1.00 39.40 40 TYR D N 1
ATOM 7922 C CA . TYR D 1 40 ? -32.286 42.492 38.748 1.00 43.26 40 TYR D CA 1
ATOM 7923 C C . TYR D 1 40 ? -33.208 41.308 39.007 1.00 44.86 40 TYR D C 1
ATOM 7924 O O . TYR D 1 40 ? -33.948 41.326 39.998 1.00 54.31 40 TYR D O 1
ATOM 7933 N N . GLY D 1 41 ? -33.151 40.267 38.186 1.00 41.61 41 GLY D N 1
ATOM 7934 C CA . GLY D 1 41 ? -33.976 39.101 38.386 1.00 45.21 41 GLY D CA 1
ATOM 7935 C C . GLY D 1 41 ? -33.431 38.217 39.477 1.00 45.95 41 GLY D C 1
ATOM 7936 O O . GLY D 1 41 ? -32.391 38.491 40.073 1.00 51.68 41 GLY D O 1
ATOM 7937 N N . HIS D 1 42 ? -34.158 37.124 39.726 1.00 44.53 42 HIS D N 1
ATOM 7938 C CA . HIS D 1 42 ? -33.918 36.253 40.873 1.00 48.73 42 HIS D CA 1
ATOM 7939 C C . HIS D 1 42 ? -33.924 34.804 40.412 1.00 47.10 42 HIS D C 1
ATOM 7940 O O . HIS D 1 42 ? -34.967 34.276 40.016 1.00 45.43 42 HIS D O 1
ATOM 7947 N N . ARG D 1 43 ? -32.757 34.163 40.468 1.00 48.95 43 ARG D N 1
ATOM 7948 C CA . ARG D 1 43 ? -32.656 32.789 39.994 1.00 48.54 43 ARG D CA 1
ATOM 7949 C C . ARG D 1 43 ? -33.559 31.864 40.800 1.00 48.84 43 ARG D C 1
ATOM 7950 O O . ARG D 1 43 ? -34.149 30.928 40.250 1.00 47.20 43 ARG D O 1
ATOM 7958 N N . ASP D 1 44 ? -33.691 32.120 42.103 1.00 48.61 44 ASP D N 1
ATOM 7959 C CA . ASP D 1 44 ? -34.404 31.183 42.965 1.00 53.42 44 ASP D CA 1
ATOM 7960 C C . ASP D 1 44 ? -35.869 31.061 42.558 1.00 53.18 44 ASP D C 1
ATOM 7961 O O . ASP D 1 44 ? -36.418 29.954 42.534 1.00 55.42 44 ASP D O 1
ATOM 7966 N N . LEU D 1 45 ? -36.503 32.182 42.191 1.00 48.73 45 LEU D N 1
ATOM 7967 C CA . LEU D 1 45 ? -37.894 32.134 41.763 1.00 48.05 45 LEU D CA 1
ATOM 7968 C C . LEU D 1 45 ? -38.035 31.385 40.447 1.00 50.66 45 LEU D C 1
ATOM 7969 O O . LEU D 1 45 ? -39.028 30.681 40.237 1.00 54.33 45 LEU D O 1
ATOM 7974 N N . VAL D 1 46 ? -37.057 31.514 39.546 1.00 49.22 46 VAL D N 1
ATOM 7975 C CA . VAL D 1 46 ? -37.137 30.786 38.279 1.00 52.35 46 VAL D CA 1
ATOM 7976 C C . VAL D 1 46 ? -37.023 29.286 38.522 1.00 51.26 46 VAL D C 1
ATOM 7977 O O . VAL D 1 46 ? -37.816 28.496 38.000 1.00 53.92 46 VAL D O 1
ATOM 7981 N N . GLU D 1 47 ? -36.058 28.879 39.351 1.00 51.23 47 GLU D N 1
ATOM 7982 C CA . GLU D 1 47 ? -35.812 27.459 39.594 1.00 56.09 47 GLU D CA 1
ATOM 7983 C C . GLU D 1 47 ? -36.907 26.827 40.450 1.00 56.45 47 GLU D C 1
ATOM 7984 O O . GLU D 1 47 ? -37.303 25.684 40.206 1.00 56.89 47 GLU D O 1
ATOM 7990 N N . LYS D 1 48 ? -37.389 27.533 41.472 1.00 54.29 48 LYS D N 1
ATOM 7991 C CA . LYS D 1 48 ? -38.317 26.917 42.408 1.00 53.35 48 LYS D CA 1
ATOM 7992 C C . LYS D 1 48 ? -39.782 27.115 42.025 1.00 58.03 48 LYS D C 1
ATOM 7993 O O . LYS D 1 48 ? -40.602 26.236 42.302 1.00 60.70 48 LYS D O 1
ATOM 7999 N N . VAL D 1 49 ? -40.134 28.223 41.371 1.00 56.88 49 VAL D N 1
ATOM 8000 C CA . VAL D 1 49 ? -41.524 28.537 41.031 1.00 53.96 49 VAL D CA 1
ATOM 8001 C C . VAL D 1 49 ? -41.797 28.340 39.535 1.00 54.92 49 VAL D C 1
ATOM 8002 O O . VAL D 1 49 ? -42.595 27.488 39.151 1.00 60.96 49 VAL D O 1
ATOM 8006 N N . LEU D 1 50 ? -41.135 29.118 38.675 1.00 52.46 50 LEU D N 1
ATOM 8007 C CA . LEU D 1 50 ? -41.387 29.001 37.240 1.00 55.85 50 LEU D CA 1
ATOM 8008 C C . LEU D 1 50 ? -40.993 27.626 36.709 1.00 56.79 50 LEU D C 1
ATOM 8009 O O . LEU D 1 50 ? -41.706 27.041 35.892 1.00 57.22 50 LEU D O 1
ATOM 8014 N N . GLN D 1 51 ? -39.842 27.115 37.135 1.00 57.44 51 GLN D N 1
ATOM 8015 C CA . GLN D 1 51 ? -39.420 25.748 36.830 1.00 57.74 51 GLN D CA 1
ATOM 8016 C C . GLN D 1 51 ? -39.306 25.530 35.325 1.00 60.79 51 GLN D C 1
ATOM 8017 O O . GLN D 1 51 ? -39.902 24.617 34.748 1.00 61.85 51 GLN D O 1
ATOM 8023 N N . VAL D 1 52 ? -38.511 26.390 34.688 1.00 53.67 52 VAL D N 1
ATOM 8024 C CA . VAL D 1 52 ? -38.194 26.288 33.274 1.00 57.49 52 VAL D CA 1
ATOM 8025 C C . VAL D 1 52 ? -36.690 26.486 33.117 1.00 56.81 52 VAL D C 1
ATOM 8026 O O . VAL D 1 52 ? -35.983 26.847 34.060 1.00 56.04 52 VAL D O 1
ATOM 8030 N N . GLU D 1 53 ? -36.204 26.227 31.916 1.00 56.99 53 GLU D N 1
ATOM 8031 C CA . GLU D 1 53 ? -34.787 26.410 31.650 1.00 58.42 53 GLU D CA 1
ATOM 8032 C C . GLU D 1 53 ? -34.406 27.880 31.777 1.00 56.16 53 GLU D C 1
ATOM 8033 O O . GLU D 1 53 ? -34.977 28.752 31.106 1.00 48.78 53 GLU D O 1
ATOM 8039 N N . LEU D 1 54 ? -33.426 28.153 32.628 1.00 52.04 54 LEU D N 1
ATOM 8040 C CA . LEU D 1 54 ? -32.799 29.466 32.681 1.00 48.17 54 LEU D CA 1
ATOM 8041 C C . LEU D 1 54 ? -31.467 29.434 31.930 1.00 46.16 54 LEU D C 1
ATOM 8042 O O . LEU D 1 54 ? -30.610 28.588 32.206 1.00 47.77 54 LEU D O 1
ATOM 8047 N N . VAL D 1 55 ? -31.300 30.351 30.980 1.00 42.72 55 VAL D N 1
ATOM 8048 C CA . VAL D 1 55 ? -30.011 30.627 30.358 1.00 39.80 55 VAL D CA 1
ATOM 8049 C C . VAL D 1 55 ? -29.548 31.990 30.860 1.00 42.65 55 VAL D C 1
ATOM 8050 O O . VAL D 1 55 ? -30.162 33.025 30.558 1.00 39.71 55 VAL D O 1
ATOM 8054 N N . VAL D 1 56 ? -28.462 31.996 31.626 1.00 43.21 56 VAL D N 1
ATOM 8055 C CA . VAL D 1 56 ? -27.928 33.227 32.191 1.00 37.05 56 VAL D CA 1
ATOM 8056 C C . VAL D 1 56 ? -27.026 33.884 31.153 1.00 37.78 56 VAL D C 1
ATOM 8057 O O . VAL D 1 56 ? -25.944 33.384 30.836 1.00 38.36 56 VAL D O 1
ATOM 8061 N N . GLY D 1 57 ? -27.468 35.017 30.634 1.00 37.85 57 GLY D N 1
ATOM 8062 C CA . GLY D 1 57 ? -26.648 35.794 29.732 1.00 35.26 57 GLY D CA 1
ATOM 8063 C C . GLY D 1 57 ? -27.369 37.068 29.357 1.00 42.06 57 GLY D C 1
ATOM 8064 O O . GLY D 1 57 ? -28.485 37.350 29.812 1.00 37.53 57 GLY D O 1
ATOM 8065 N N . ASP D 1 58 ? -26.711 37.830 28.502 1.00 35.38 58 ASP D N 1
ATOM 8066 C CA . ASP D 1 58 ? -27.148 39.158 28.128 1.00 38.94 58 ASP D CA 1
ATOM 8067 C C . ASP D 1 58 ? -27.764 39.134 26.730 1.00 44.29 58 ASP D C 1
ATOM 8068 O O . ASP D 1 58 ? -27.261 38.449 25.825 1.00 41.84 58 ASP D O 1
ATOM 8073 N N . THR D 1 59 ? -28.865 39.875 26.560 1.00 38.95 59 THR D N 1
ATOM 8074 C CA . THR D 1 59 ? -29.512 39.961 25.250 1.00 39.82 59 THR D CA 1
ATOM 8075 C C . THR D 1 59 ? -28.660 40.713 24.237 1.00 42.18 59 THR D C 1
ATOM 8076 O O . THR D 1 59 ? -28.890 40.584 23.028 1.00 45.08 59 THR D O 1
ATOM 8080 N N . GLY D 1 60 ? -27.701 41.510 24.683 1.00 39.62 60 GLY D N 1
ATOM 8081 C CA . GLY D 1 60 ? -26.784 42.125 23.746 1.00 42.66 60 GLY D CA 1
ATOM 8082 C C . GLY D 1 60 ? -25.560 41.286 23.394 1.00 42.04 60 GLY D C 1
ATOM 8083 O O . GLY D 1 60 ? -24.627 41.810 22.781 1.00 40.60 60 GLY D O 1
ATOM 8084 N N . ASP D 1 61 ? -25.531 40.007 23.773 1.00 41.52 61 ASP D N 1
ATOM 8085 C CA . ASP D 1 61 ? -24.391 39.101 23.566 1.00 41.61 61 ASP D CA 1
ATOM 8086 C C . ASP D 1 61 ? -24.610 38.329 22.268 1.00 43.26 61 ASP D C 1
ATOM 8087 O O . ASP D 1 61 ? -25.178 37.232 22.264 1.00 40.38 61 ASP D O 1
ATOM 8092 N N . ARG D 1 62 ? -24.151 38.915 21.156 1.00 44.34 62 ARG D N 1
ATOM 8093 C CA . ARG D 1 62 ? -24.413 38.334 19.840 1.00 43.82 62 ARG D CA 1
ATOM 8094 C C . ARG D 1 62 ? -23.916 36.899 19.725 1.00 46.72 62 ARG D C 1
ATOM 8095 O O . ARG D 1 62 ? -24.676 36.051 19.225 1.00 49.57 62 ARG D O 1
ATOM 8103 N N . PRO D 1 63 ? -22.696 36.544 20.166 1.00 44.64 63 PRO D N 1
ATOM 8104 C CA . PRO D 1 63 ? -22.282 35.134 20.044 1.00 46.35 63 PRO D CA 1
ATOM 8105 C C . PRO D 1 63 ? -23.094 34.190 20.901 1.00 45.63 63 PRO D C 1
ATOM 8106 O O . PRO D 1 63 ? -23.299 33.042 20.487 1.00 43.11 63 PRO D O 1
ATOM 8110 N N . LEU D 1 64 ? -23.575 34.630 22.072 1.00 41.40 64 LEU D N 1
ATOM 8111 C CA . LEU D 1 64 ? -24.425 33.760 22.880 1.00 41.78 64 LEU D CA 1
ATOM 8112 C C . LEU D 1 64 ? -25.771 33.538 22.209 1.00 46.02 64 LEU D C 1
ATOM 8113 O O . LEU D 1 64 ? -26.291 32.417 22.207 1.00 50.54 64 LEU D O 1
ATOM 8118 N N . LEU D 1 65 ? -26.356 34.596 21.645 1.00 44.30 65 LEU D N 1
ATOM 8119 C CA . LEU D 1 65 ? -27.647 34.443 20.975 1.00 52.96 65 LEU D CA 1
ATOM 8120 C C . LEU D 1 65 ? -27.526 33.520 19.766 1.00 52.64 65 LEU D C 1
ATOM 8121 O O . LEU D 1 65 ? -28.310 32.570 19.615 1.00 46.97 65 LEU D O 1
ATOM 8126 N N . ASP D 1 66 ? -26.528 33.782 18.904 1.00 48.44 66 ASP D N 1
ATOM 8127 C CA . ASP D 1 66 ? -26.344 32.966 17.705 1.00 52.84 66 ASP D CA 1
ATOM 8128 C C . ASP D 1 66 ? -26.163 31.504 18.079 1.00 47.58 66 ASP D C 1
ATOM 8129 O O . ASP D 1 66 ? -26.738 30.620 17.442 1.00 56.53 66 ASP D O 1
ATOM 8134 N N . GLU D 1 67 ? -25.404 31.232 19.142 1.00 53.79 67 GLU D N 1
ATOM 8135 C CA . GLU D 1 67 ? -25.309 29.862 19.640 1.00 58.20 67 GLU D CA 1
ATOM 8136 C C . GLU D 1 67 ? -26.673 29.359 20.106 1.00 53.84 67 GLU D C 1
ATOM 8137 O O . GLU D 1 67 ? -27.119 28.282 19.694 1.00 55.92 67 GLU D O 1
ATOM 8143 N N . LEU D 1 68 ? -27.368 30.146 20.934 1.00 53.33 68 LEU D N 1
ATOM 8144 C CA . LEU D 1 68 ? -28.655 29.706 21.477 1.00 59.34 68 LEU D CA 1
ATOM 8145 C C . LEU D 1 68 ? -29.690 29.461 20.373 1.00 61.04 68 LEU D C 1
ATOM 8146 O O . LEU D 1 68 ? -30.497 28.526 20.463 1.00 59.45 68 LEU D O 1
ATOM 8151 N N . PHE D 1 69 ? -29.691 30.294 19.327 1.00 59.22 69 PHE D N 1
ATOM 8152 C CA . PHE D 1 69 ? -30.681 30.171 18.261 1.00 58.39 69 PHE D CA 1
ATOM 8153 C C . PHE D 1 69 ? -30.370 29.052 17.267 1.00 63.22 69 PHE D C 1
ATOM 8154 O O . PHE D 1 69 ? -31.237 28.708 16.457 1.00 63.02 69 PHE D O 1
ATOM 8162 N N . LYS D 1 70 ? -29.183 28.443 17.341 1.00 63.88 70 LYS D N 1
ATOM 8163 C CA . LYS D 1 70 ? -28.850 27.281 16.526 1.00 63.28 70 LYS D CA 1
ATOM 8164 C C . LYS D 1 70 ? -29.188 25.963 17.213 1.00 63.84 70 LYS D C 1
ATOM 8165 O O . LYS D 1 70 ? -29.365 24.950 16.527 1.00 72.32 70 LYS D O 1
ATOM 8171 N N . SER D 1 71 ? -29.348 25.963 18.538 1.00 64.78 71 SER D N 1
ATOM 8172 C CA . SER D 1 71 ? -29.423 24.737 19.330 1.00 65.80 71 SER D CA 1
ATOM 8173 C C . SER D 1 71 ? -30.841 24.285 19.651 1.00 67.80 71 SER D C 1
ATOM 8174 O O . SER D 1 71 ? -31.063 23.083 19.823 1.00 73.93 71 SER D O 1
ATOM 8177 N N . ARG D 1 72 ? -31.795 25.207 19.762 1.00 69.57 72 ARG D N 1
ATOM 8178 C CA . ARG D 1 72 ? -33.202 24.885 19.976 1.00 71.62 72 ARG D CA 1
ATOM 8179 C C . ARG D 1 72 ? -34.044 25.683 18.984 1.00 68.05 72 ARG D C 1
ATOM 8180 O O . ARG D 1 72 ? -33.622 26.723 18.468 1.00 64.59 72 ARG D O 1
ATOM 8188 N N . HIS D 1 73 ? -35.239 25.182 18.694 1.00 70.04 73 HIS D N 1
ATOM 8189 C CA . HIS D 1 73 ? -36.128 25.878 17.775 1.00 67.35 73 HIS D CA 1
ATOM 8190 C C . HIS D 1 73 ? -37.077 26.772 18.565 1.00 62.88 73 HIS D C 1
ATOM 8191 O O . HIS D 1 73 ? -37.749 26.305 19.491 1.00 61.28 73 HIS D O 1
ATOM 8198 N N . PHE D 1 74 ? -37.141 28.050 18.184 1.00 60.84 74 PHE D N 1
ATOM 8199 C CA . PHE D 1 74 ? -38.016 29.029 18.825 1.00 63.97 74 PHE D CA 1
ATOM 8200 C C . PHE D 1 74 ? -39.047 29.556 17.833 1.00 60.97 74 PHE D C 1
ATOM 8201 O O . PHE D 1 74 ? -38.700 29.945 16.712 1.00 61.98 74 PHE D O 1
ATOM 8209 N N . ASP D 1 75 ? -40.308 29.588 18.261 1.00 59.74 75 ASP D N 1
ATOM 8210 C CA . ASP D 1 75 ? -41.396 30.149 17.466 1.00 59.93 75 ASP D CA 1
ATOM 8211 C C . ASP D 1 75 ? -41.549 31.662 17.645 1.00 60.28 75 ASP D C 1
ATOM 8212 O O . ASP D 1 75 ? -41.888 32.371 16.688 1.00 49.94 75 ASP D O 1
ATOM 8217 N N . ALA D 1 76 ? -41.300 32.182 18.848 1.00 59.53 76 ALA D N 1
ATOM 8218 C CA . ALA D 1 76 ? -41.357 33.625 19.044 1.00 58.80 76 ALA D CA 1
ATOM 8219 C C . ALA D 1 76 ? -40.476 34.014 20.222 1.00 52.80 76 ALA D C 1
ATOM 8220 O O . ALA D 1 76 ? -40.073 33.175 21.030 1.00 51.91 76 ALA D O 1
ATOM 8222 N N . VAL D 1 77 ? -40.192 35.306 20.323 1.00 54.01 77 VAL D N 1
ATOM 8223 C CA . VAL D 1 77 ? -39.433 35.848 21.443 1.00 49.99 77 VAL D CA 1
ATOM 8224 C C . VAL D 1 77 ? -40.256 36.933 22.117 1.00 49.45 77 VAL D C 1
ATOM 8225 O O . VAL D 1 77 ? -40.777 37.833 21.442 1.00 50.28 77 VAL D O 1
ATOM 8229 N N . MET D 1 78 ? -40.375 36.840 23.441 1.00 49.17 78 MET D N 1
ATOM 8230 C CA . MET D 1 78 ? -40.915 37.907 24.272 1.00 49.06 78 MET D CA 1
ATOM 8231 C C . MET D 1 78 ? -39.773 38.630 24.968 1.00 44.67 78 MET D C 1
ATOM 8232 O O . MET D 1 78 ? -38.927 37.995 25.601 1.00 48.99 78 MET D O 1
ATOM 8237 N N . HIS D 1 79 ? -39.765 39.952 24.863 1.00 37.54 79 HIS D N 1
ATOM 8238 C CA . HIS D 1 79 ? -38.653 40.782 25.297 1.00 39.40 79 HIS D CA 1
ATOM 8239 C C . HIS D 1 79 ? -39.107 41.714 26.422 1.00 43.71 79 HIS D C 1
ATOM 8240 O O . HIS D 1 79 ? -39.643 42.790 26.151 1.00 43.01 79 HIS D O 1
ATOM 8247 N N . PHE D 1 80 ? -38.896 41.275 27.681 1.00 42.48 80 PHE D N 1
ATOM 8248 C CA . PHE D 1 80 ? -39.038 42.093 28.893 1.00 45.30 80 PHE D CA 1
ATOM 8249 C C . PHE D 1 80 ? -37.733 42.730 29.335 1.00 44.94 80 PHE D C 1
ATOM 8250 O O . PHE D 1 80 ? -37.750 43.771 29.996 1.00 41.77 80 PHE D O 1
ATOM 8258 N N . SER D 1 81 ? -36.612 42.099 29.023 1.00 40.95 81 SER D N 1
ATOM 8259 C CA . SER D 1 81 ? -35.284 42.589 29.360 1.00 44.42 81 SER D CA 1
ATOM 8260 C C . SER D 1 81 ? -35.071 44.055 28.969 1.00 43.29 81 SER D C 1
ATOM 8261 O O . SER D 1 81 ? -35.200 44.427 27.796 1.00 47.55 81 SER D O 1
ATOM 8264 N N . ALA D 1 82 ? -34.721 44.883 29.953 1.00 41.68 82 ALA D N 1
ATOM 8265 C CA . ALA D 1 82 ? -34.446 46.314 29.811 1.00 43.58 82 ALA D CA 1
ATOM 8266 C C . ALA D 1 82 ? -34.086 46.841 31.192 1.00 44.20 82 ALA D C 1
ATOM 8267 O O . ALA D 1 82 ? -34.454 46.239 32.203 1.00 44.95 82 ALA D O 1
ATOM 8269 N N . TYR D 1 83 ? -33.355 47.957 31.227 1.00 37.65 83 TYR D N 1
ATOM 8270 C CA . TYR D 1 83 ? -33.281 48.768 32.434 1.00 48.13 83 TYR D CA 1
ATOM 8271 C C . TYR D 1 83 ? -34.393 49.815 32.403 1.00 51.58 83 TYR D C 1
ATOM 8272 O O . TYR D 1 83 ? -34.806 50.279 31.326 1.00 45.45 83 TYR D O 1
ATOM 8281 N N . ALA D 1 84 ? -34.876 50.185 33.609 1.00 47.81 84 ALA D N 1
ATOM 8282 C CA . ALA D 1 84 ? -36.060 51.036 33.725 1.00 50.58 84 ALA D CA 1
ATOM 8283 C C . ALA D 1 84 ? -36.067 52.008 34.916 1.00 53.72 84 ALA D C 1
ATOM 8284 O O . ALA D 1 84 ? -37.150 52.458 35.308 1.00 55.01 84 ALA D O 1
ATOM 8286 N N . TYR D 1 85 ? -34.916 52.359 35.503 1.00 53.74 85 TYR D N 1
ATOM 8287 C CA . TYR D 1 85 ? -34.849 53.440 36.493 1.00 54.05 85 TYR D CA 1
ATOM 8288 C C . TYR D 1 85 ? -34.770 54.762 35.735 1.00 54.46 85 TYR D C 1
ATOM 8289 O O . TYR D 1 85 ? -33.711 55.127 35.216 1.00 56.88 85 TYR D O 1
ATOM 8298 N N . VAL D 1 86 ? -35.892 55.487 35.658 1.00 51.59 86 VAL D N 1
ATOM 8299 C CA . VAL D 1 86 ? -35.940 56.701 34.842 1.00 48.50 86 VAL D CA 1
ATOM 8300 C C . VAL D 1 86 ? -34.846 57.683 35.254 1.00 50.77 86 VAL D C 1
ATOM 8301 O O . VAL D 1 86 ? -34.216 58.325 34.402 1.00 50.69 86 VAL D O 1
ATOM 8305 N N . GLY D 1 87 ? -34.584 57.807 36.560 1.00 45.20 87 GLY D N 1
ATOM 8306 C CA . GLY D 1 87 ? -33.645 58.824 37.006 1.00 41.91 87 GLY D CA 1
ATOM 8307 C C . GLY D 1 87 ? -32.211 58.492 36.654 1.00 49.46 87 GLY D C 1
ATOM 8308 O O . GLY D 1 87 ? -31.412 59.378 36.331 1.00 51.93 87 GLY D O 1
ATOM 8309 N N . GLU D 1 88 ? -31.852 57.215 36.733 1.00 50.10 88 GLU D N 1
ATOM 8310 C CA . GLU D 1 88 ? -30.538 56.812 36.255 1.00 55.46 88 GLU D CA 1
ATOM 8311 C C . GLU D 1 88 ? -30.413 56.997 34.731 1.00 50.63 88 GLU D C 1
ATOM 8312 O O . GLU D 1 88 ? -29.312 57.265 34.228 1.00 45.70 88 GLU D O 1
ATOM 8318 N N . SER D 1 89 ? -31.521 56.897 33.987 1.00 45.16 89 SER D N 1
ATOM 8319 C CA . SER D 1 89 ? -31.433 57.106 32.537 1.00 49.72 89 SER D CA 1
ATOM 8320 C C . SER D 1 89 ? -31.060 58.549 32.210 1.00 49.74 89 SER D C 1
ATOM 8321 O O . SER D 1 89 ? -30.286 58.798 31.276 1.00 48.74 89 SER D O 1
ATOM 8324 N N . VAL D 1 90 ? -31.578 59.511 32.989 1.00 50.61 90 VAL D N 1
ATOM 8325 C CA . VAL D 1 90 ? -31.199 60.918 32.826 1.00 46.03 90 VAL D CA 1
ATOM 8326 C C . VAL D 1 90 ? -29.728 61.099 33.164 1.00 49.69 90 VAL D C 1
ATOM 8327 O O . VAL D 1 90 ? -28.987 61.817 32.478 1.00 51.28 90 VAL D O 1
ATOM 8331 N N . SER D 1 91 ? -29.291 60.428 34.228 1.00 50.18 91 SER D N 1
ATOM 8332 C CA . SER D 1 91 ? -27.933 60.492 34.750 1.00 50.67 91 SER D CA 1
ATOM 8333 C C . SER D 1 91 ? -26.924 59.766 33.877 1.00 44.17 91 SER D C 1
ATOM 8334 O O . SER D 1 91 ? -25.794 60.233 33.704 1.00 45.82 91 SER D O 1
ATOM 8337 N N . ASP D 1 92 ? -27.281 58.580 33.401 1.00 47.07 92 ASP D N 1
ATOM 8338 C CA . ASP D 1 92 ? -26.367 57.715 32.657 1.00 50.41 92 ASP D CA 1
ATOM 8339 C C . ASP D 1 92 ? -27.095 57.208 31.415 1.00 50.41 92 ASP D C 1
ATOM 8340 O O . ASP D 1 92 ? -27.457 56.025 31.321 1.00 47.28 92 ASP D O 1
ATOM 8345 N N . PRO D 1 93 ? -27.349 58.095 30.443 1.00 50.66 93 PRO D N 1
ATOM 8346 C CA . PRO D 1 93 ? -28.025 57.642 29.211 1.00 47.91 93 PRO D CA 1
ATOM 8347 C C . PRO D 1 93 ? -27.208 56.626 28.414 1.00 45.85 93 PRO D C 1
ATOM 8348 O O . PRO D 1 93 ? -27.804 55.691 27.863 1.00 47.63 93 PRO D O 1
ATOM 8352 N N . ALA D 1 94 ? -25.872 56.751 28.361 1.00 43.88 94 ALA D N 1
ATOM 8353 C CA . ALA D 1 94 ? -25.061 55.796 27.592 1.00 46.74 94 ALA D CA 1
ATOM 8354 C C . ALA D 1 94 ? -25.427 54.349 27.920 1.00 48.72 94 ALA D C 1
ATOM 8355 O O . ALA D 1 94 ? -25.634 53.531 27.016 1.00 50.71 94 ALA D O 1
ATOM 8357 N N . LYS D 1 95 ? -25.589 54.039 29.202 1.00 45.27 95 LYS D N 1
ATOM 8358 C CA . LYS D 1 95 ? -25.959 52.692 29.623 1.00 48.85 95 LYS D CA 1
ATOM 8359 C C . LYS D 1 95 ? -27.372 52.316 29.185 1.00 43.81 95 LYS D C 1
ATOM 8360 O O . LYS D 1 95 ? -27.637 51.150 28.869 1.00 42.12 95 LYS D O 1
ATOM 8366 N N . TYR D 1 96 ? -28.296 53.269 29.161 1.00 43.33 96 TYR D N 1
ATOM 8367 C CA . TYR D 1 96 ? -29.649 52.922 28.739 1.00 42.16 96 TYR D CA 1
ATOM 8368 C C . TYR D 1 96 ? -29.745 52.727 27.222 1.00 39.43 96 TYR D C 1
ATOM 8369 O O . TYR D 1 96 ? -30.384 51.781 26.759 1.00 38.50 96 TYR D O 1
ATOM 8378 N N . TYR D 1 97 ? -29.085 53.570 26.434 1.00 38.62 97 TYR D N 1
ATOM 8379 C CA . TYR D 1 97 ? -29.116 53.371 24.988 1.00 45.87 97 TYR D CA 1
ATOM 8380 C C . TYR D 1 97 ? -28.440 52.063 24.595 1.00 44.65 97 TYR D C 1
ATOM 8381 O O . TYR D 1 97 ? -28.935 51.357 23.709 1.00 42.42 97 TYR D O 1
ATOM 8390 N N . ARG D 1 98 ? -27.384 51.682 25.318 1.00 40.38 98 ARG D N 1
ATOM 8391 C CA . ARG D 1 98 ? -26.660 50.454 25.028 1.00 41.90 98 ARG D CA 1
ATOM 8392 C C . ARG D 1 98 ? -27.500 49.216 25.319 1.00 42.11 98 ARG D C 1
ATOM 8393 O O . ARG D 1 98 ? -27.585 48.316 24.479 1.00 46.05 98 ARG D O 1
ATOM 8401 N N . ASN D 1 99 ? -28.118 49.184 26.467 1.00 37.94 99 ASN D N 1
ATOM 8402 C CA . ASN D 1 99 ? -28.841 47.975 26.876 1.00 45.18 99 ASN D CA 1
ATOM 8403 C C . ASN D 1 99 ? -30.199 47.884 26.221 1.00 46.93 99 ASN D C 1
ATOM 8404 O O . ASN D 1 99 ? -30.574 46.805 25.772 1.00 46.06 99 ASN D O 1
ATOM 8409 N N . ASN D 1 100 ? -30.894 49.001 26.197 1.00 44.37 100 ASN D N 1
ATOM 8410 C CA . ASN D 1 100 ? -32.281 48.997 25.735 1.00 42.71 100 ASN D CA 1
ATOM 8411 C C . ASN D 1 100 ? -32.371 49.044 24.207 1.00 44.99 100 ASN D C 1
ATOM 8412 O O . ASN D 1 100 ? -33.156 48.302 23.608 1.00 37.99 100 ASN D O 1
ATOM 8417 N N . VAL D 1 101 ? -31.592 49.908 23.553 1.00 37.69 101 VAL D N 1
ATOM 8418 C CA . VAL D 1 101 ? -31.709 50.003 22.100 1.00 39.79 101 VAL D CA 1
ATOM 8419 C C . VAL D 1 101 ? -30.742 49.030 21.430 1.00 41.64 101 VAL D C 1
ATOM 8420 O O . VAL D 1 101 ? -31.169 48.064 20.783 1.00 42.48 101 VAL D O 1
ATOM 8424 N N . LEU D 1 102 ? -29.436 49.247 21.599 1.00 41.90 102 LEU D N 1
ATOM 8425 C CA . LEU D 1 102 ? -28.494 48.446 20.828 1.00 44.11 102 LEU D CA 1
ATOM 8426 C C . LEU D 1 102 ? -28.495 47.000 21.310 1.00 41.31 102 LEU D C 1
ATOM 8427 O O . LEU D 1 102 ? -28.269 46.082 20.524 1.00 47.72 102 LEU D O 1
ATOM 8432 N N . GLY D 1 103 ? -28.831 46.769 22.571 1.00 43.83 103 GLY D N 1
ATOM 8433 C CA . GLY D 1 103 ? -29.049 45.407 23.016 1.00 37.83 103 GLY D CA 1
ATOM 8434 C C . GLY D 1 103 ? -30.203 44.742 22.291 1.00 45.54 103 GLY D C 1
ATOM 8435 O O . GLY D 1 103 ? -30.100 43.584 21.875 1.00 44.58 103 GLY D O 1
ATOM 8436 N N . THR D 1 104 ? -31.313 45.474 22.101 1.00 45.00 104 THR D N 1
ATOM 8437 C CA . THR D 1 104 ? -32.475 44.870 21.446 1.00 42.98 104 THR D CA 1
ATOM 8438 C C . THR D 1 104 ? -32.229 44.666 19.950 1.00 37.59 104 THR D C 1
ATOM 8439 O O . THR D 1 104 ? -32.665 43.657 19.382 1.00 36.94 104 THR D O 1
ATOM 8443 N N . LEU D 1 105 ? -31.559 45.617 19.299 1.00 33.59 105 LEU D N 1
ATOM 8444 C CA . LEU D 1 105 ? -31.191 45.442 17.893 1.00 41.73 105 LEU D CA 1
ATOM 8445 C C . LEU D 1 105 ? -30.384 44.160 17.687 1.00 47.05 105 LEU D C 1
ATOM 8446 O O . LEU D 1 105 ? -30.678 43.366 16.783 1.00 48.75 105 LEU D O 1
ATOM 8451 N N . THR D 1 106 ? -29.370 43.937 18.530 1.00 40.49 106 THR D N 1
ATOM 8452 C CA . THR D 1 106 ? -28.620 42.684 18.504 1.00 41.02 106 THR D CA 1
ATOM 8453 C C . THR D 1 106 ? -29.540 41.477 18.613 1.00 42.09 106 THR D C 1
ATOM 8454 O O . THR D 1 106 ? -29.365 40.487 17.888 1.00 42.42 106 THR D O 1
ATOM 8458 N N . LEU D 1 107 ? -30.522 41.531 19.521 1.00 42.51 107 LEU D N 1
ATOM 8459 C CA . LEU D 1 107 ? -31.432 40.399 19.699 1.00 36.71 107 LEU D CA 1
ATOM 8460 C C . LEU D 1 107 ? -32.272 40.171 18.443 1.00 45.44 107 LEU D C 1
ATOM 8461 O O . LEU D 1 107 ? -32.542 39.025 18.069 1.00 42.48 107 LEU D O 1
ATOM 8466 N N . LEU D 1 108 ? -32.684 41.255 17.776 1.00 36.34 108 LEU D N 1
ATOM 8467 C CA . LEU D 1 108 ? -33.501 41.132 16.579 1.00 44.45 108 LEU D CA 1
ATOM 8468 C C . LEU D 1 108 ? -32.663 40.623 15.406 1.00 47.93 108 LEU D C 1
ATOM 8469 O O . LEU D 1 108 ? -33.081 39.712 14.686 1.00 46.24 108 LEU D O 1
ATOM 8474 N N . GLU D 1 109 ? -31.477 41.211 15.203 1.00 45.82 109 GLU D N 1
ATOM 8475 C CA . GLU D 1 109 ? -30.578 40.762 14.148 1.00 48.72 109 GLU D CA 1
ATOM 8476 C C . GLU D 1 109 ? -30.293 39.274 14.277 1.00 50.31 109 GLU D C 1
ATOM 8477 O O . GLU D 1 109 ? -30.307 38.543 13.281 1.00 58.26 109 GLU D O 1
ATOM 8483 N N . ALA D 1 110 ? -30.085 38.793 15.504 1.00 47.49 110 ALA D N 1
ATOM 8484 C CA . ALA D 1 110 ? -29.921 37.361 15.696 1.00 47.94 110 ALA D CA 1
ATOM 8485 C C . ALA D 1 110 ? -31.209 36.599 15.405 1.00 53.82 110 ALA D C 1
ATOM 8486 O O . ALA D 1 110 ? -31.156 35.452 14.940 1.00 55.52 110 ALA D O 1
ATOM 8488 N N . MET D 1 111 ? -32.371 37.192 15.691 1.00 51.25 111 MET D N 1
ATOM 8489 C CA . MET D 1 111 ? -33.633 36.510 15.398 1.00 54.94 111 MET D CA 1
ATOM 8490 C C . MET D 1 111 ? -33.805 36.258 13.903 1.00 49.36 111 MET D C 1
ATOM 8491 O O . MET D 1 111 ? -34.223 35.172 13.496 1.00 48.71 111 MET D O 1
ATOM 8496 N N . LEU D 1 112 ? -33.517 37.265 13.076 1.00 49.09 112 LEU D N 1
ATOM 8497 C CA . LEU D 1 112 ? -33.665 37.113 11.636 1.00 55.73 112 LEU D CA 1
ATOM 8498 C C . LEU D 1 112 ? -32.709 36.057 11.100 1.00 58.55 112 LEU D C 1
ATOM 8499 O O . LEU D 1 112 ? -33.131 35.114 10.418 1.00 59.44 112 LEU D O 1
ATOM 8504 N N . ALA D 1 113 ? -31.418 36.185 11.438 1.00 56.15 113 ALA D N 1
ATOM 8505 C CA . ALA D 1 113 ? -30.417 35.175 11.090 1.00 61.46 113 ALA D CA 1
ATOM 8506 C C . ALA D 1 113 ? -30.885 33.747 11.391 1.00 60.64 113 ALA D C 1
ATOM 8507 O O . ALA D 1 113 ? -30.550 32.820 10.645 1.00 67.44 113 ALA D O 1
ATOM 8509 N N . ALA D 1 114 ? -31.669 33.551 12.453 1.00 51.44 114 ALA D N 1
ATOM 8510 C CA . ALA D 1 114 ? -32.231 32.251 12.806 1.00 47.82 114 ALA D CA 1
ATOM 8511 C C . ALA D 1 114 ? -33.652 32.037 12.279 1.00 55.48 114 ALA D C 1
ATOM 8512 O O . ALA D 1 114 ? -34.304 31.054 12.668 1.00 52.05 114 ALA D O 1
ATOM 8514 N N . SER D 1 115 ? -34.164 32.961 11.463 1.00 51.63 115 SER D N 1
ATOM 8515 C CA . SER D 1 115 ? -35.519 32.885 10.891 1.00 63.02 115 SER D CA 1
ATOM 8516 C C . SER D 1 115 ? -36.611 32.690 11.956 1.00 64.03 115 SER D C 1
ATOM 8517 O O . SER D 1 115 ? -37.461 31.797 11.861 1.00 65.96 115 SER D O 1
ATOM 8520 N N . ILE D 1 116 ? -36.570 33.537 12.991 1.00 60.03 116 ILE D N 1
ATOM 8521 C CA . ILE D 1 116 ? -37.684 33.757 13.913 1.00 55.10 116 ILE D CA 1
ATOM 8522 C C . ILE D 1 116 ? -38.240 35.130 13.584 1.00 58.38 116 ILE D C 1
ATOM 8523 O O . ILE D 1 116 ? -37.476 36.101 13.491 1.00 55.35 116 ILE D O 1
ATOM 8528 N N . ASN D 1 117 ? -39.556 35.221 13.375 1.00 57.99 117 ASN D N 1
ATOM 8529 C CA . ASN D 1 117 ? -40.110 36.493 12.920 1.00 59.85 117 ASN D CA 1
ATOM 8530 C C . ASN D 1 117 ? -41.342 36.924 13.713 1.00 55.66 117 ASN D C 1
ATOM 8531 O O . ASN D 1 117 ? -42.144 37.714 13.206 1.00 53.71 117 ASN D O 1
ATOM 8536 N N . LYS D 1 118 ? -41.495 36.444 14.950 1.00 54.94 118 LYS D N 1
ATOM 8537 C CA . LYS D 1 118 ? -42.601 36.836 15.813 1.00 53.25 118 LYS D CA 1
ATOM 8538 C C . LYS D 1 118 ? -42.071 37.282 17.176 1.00 56.42 118 LYS D C 1
ATOM 8539 O O . LYS D 1 118 ? -41.396 36.521 17.878 1.00 54.03 118 LYS D O 1
ATOM 8545 N N . PHE D 1 119 ? -42.426 38.504 17.561 1.00 54.08 119 PHE D N 1
ATOM 8546 C CA . PHE D 1 119 ? -41.763 39.259 18.609 1.00 52.81 119 PHE D CA 1
ATOM 8547 C C . PHE D 1 119 ? -42.809 39.999 19.436 1.00 53.80 119 PHE D C 1
ATOM 8548 O O . PHE D 1 119 ? -43.701 40.635 18.872 1.00 49.67 119 PHE D O 1
ATOM 8556 N N . VAL D 1 120 ? -42.695 39.943 20.761 1.00 48.10 120 VAL D N 1
ATOM 8557 C CA . VAL D 1 120 ? -43.566 40.709 21.649 1.00 48.79 120 VAL D CA 1
ATOM 8558 C C . VAL D 1 120 ? -42.694 41.613 22.510 1.00 47.46 120 VAL D C 1
ATOM 8559 O O . VAL D 1 120 ? -41.850 41.121 23.270 1.00 44.92 120 VAL D O 1
ATOM 8563 N N . PHE D 1 121 ? -42.889 42.928 22.389 1.00 44.59 121 PHE D N 1
ATOM 8564 C CA . PHE D 1 121 ? -41.990 43.909 22.987 1.00 42.17 121 PHE D CA 1
ATOM 8565 C C . PHE D 1 121 ? -42.662 44.648 24.135 1.00 48.66 121 PHE D C 1
ATOM 8566 O O . PHE D 1 121 ? -43.808 45.102 24.005 1.00 45.51 121 PHE D O 1
ATOM 8574 N N . SER D 1 122 ? -41.929 44.786 25.243 1.00 43.24 122 SER D N 1
ATOM 8575 C CA . SER D 1 122 ? -42.373 45.550 26.410 1.00 48.31 122 SER D CA 1
ATOM 8576 C C . SER D 1 122 ? -42.107 47.022 26.156 1.00 43.23 122 SER D C 1
ATOM 8577 O O . SER D 1 122 ? -40.980 47.498 26.323 1.00 43.66 122 SER D O 1
ATOM 8580 N N . SER D 1 123 ? -43.134 47.757 25.768 1.00 40.91 123 SER D N 1
ATOM 8581 C CA . SER D 1 123 ? -42.999 49.196 25.662 1.00 41.33 123 SER D CA 1
ATOM 8582 C C . SER D 1 123 ? -43.683 49.842 26.858 1.00 44.61 123 SER D C 1
ATOM 8583 O O . SER D 1 123 ? -44.083 49.164 27.811 1.00 47.75 123 SER D O 1
ATOM 8586 N N . THR D 1 124 ? -43.820 51.168 26.822 1.00 48.25 124 THR D N 1
ATOM 8587 C CA . THR D 1 124 ? -44.289 51.911 27.983 1.00 44.58 124 THR D CA 1
ATOM 8588 C C . THR D 1 124 ? -45.010 53.172 27.539 1.00 51.86 124 THR D C 1
ATOM 8589 O O . THR D 1 124 ? -44.726 53.723 26.472 1.00 47.92 124 THR D O 1
ATOM 8593 N N . CYS D 1 125 ? -45.940 53.636 28.388 1.00 48.28 125 CYS D N 1
ATOM 8594 C CA . CYS D 1 125 ? -46.580 54.924 28.169 1.00 47.83 125 CYS D CA 1
ATOM 8595 C C . CYS D 1 125 ? -45.656 56.097 28.473 1.00 48.02 125 CYS D C 1
ATOM 8596 O O . CYS D 1 125 ? -46.057 57.252 28.264 1.00 51.88 125 CYS D O 1
ATOM 8599 N N . ALA D 1 126 ? -44.437 55.848 28.954 1.00 47.07 126 ALA D N 1
ATOM 8600 C CA . ALA D 1 126 ? -43.469 56.933 29.031 1.00 44.27 126 ALA D CA 1
ATOM 8601 C C . ALA D 1 126 ? -43.054 57.428 27.651 1.00 49.05 126 ALA D C 1
ATOM 8602 O O . ALA D 1 126 ? -42.457 58.509 27.565 1.00 50.56 126 ALA D O 1
ATOM 8604 N N . THR D 1 127 ? -43.348 56.663 26.584 1.00 46.39 127 THR D N 1
ATOM 8605 C CA . THR D 1 127 ? -43.080 57.108 25.215 1.00 50.95 127 THR D CA 1
ATOM 8606 C C . THR D 1 127 ? -43.998 58.255 24.776 1.00 54.12 127 THR D C 1
ATOM 8607 O O . THR D 1 127 ? -43.608 59.052 23.914 1.00 55.01 127 THR D O 1
ATOM 8611 N N . TYR D 1 128 ? -45.218 58.351 25.321 1.00 51.90 128 TYR D N 1
ATOM 8612 C CA . TYR D 1 128 ? -46.068 59.503 25.000 1.00 56.14 128 TYR D CA 1
ATOM 8613 C C . TYR D 1 128 ? -45.487 60.802 25.552 1.00 55.26 128 TYR D C 1
ATOM 8614 O O . TYR D 1 128 ? -45.563 61.852 24.899 1.00 57.39 128 TYR D O 1
ATOM 8623 N N . GLY D 1 129 ? -44.898 60.753 26.749 1.00 55.78 129 GLY D N 1
ATOM 8624 C CA . GLY D 1 129 ? -44.513 61.961 27.457 1.00 56.50 129 GLY D CA 1
ATOM 8625 C C . GLY D 1 129 ? -45.726 62.586 28.122 1.00 65.08 129 GLY D C 1
ATOM 8626 O O . GLY D 1 129 ? -46.557 61.871 28.696 1.00 69.07 129 GLY D O 1
ATOM 8627 N N . VAL D 1 130 ? -45.847 63.910 28.048 1.00 67.43 130 VAL D N 1
ATOM 8628 C CA . VAL D 1 130 ? -47.013 64.628 28.562 1.00 70.91 130 VAL D CA 1
ATOM 8629 C C . VAL D 1 130 ? -48.106 64.618 27.484 1.00 68.79 130 VAL D C 1
ATOM 8630 O O . VAL D 1 130 ? -47.871 65.066 26.354 1.00 73.02 130 VAL D O 1
ATOM 8634 N N . PRO D 1 131 ? -49.294 64.099 27.775 1.00 70.22 131 PRO D N 1
ATOM 8635 C CA . PRO D 1 131 ? -50.356 64.051 26.779 1.00 74.60 131 PRO D CA 1
ATOM 8636 C C . PRO D 1 131 ? -51.290 65.246 26.897 1.00 78.39 131 PRO D C 1
ATOM 8637 O O . PRO D 1 131 ? -51.177 66.089 27.787 1.00 68.77 131 PRO D O 1
ATOM 8641 N N . LYS D 1 132 ? -52.250 65.297 25.951 1.00 80.94 132 LYS D N 1
ATOM 8642 C CA . LYS D 1 132 ? -53.464 66.070 26.178 1.00 82.22 132 LYS D CA 1
ATOM 8643 C C . LYS D 1 132 ? -54.543 65.197 26.786 1.00 85.22 132 LYS D C 1
ATOM 8644 O O . LYS D 1 132 ? -54.975 65.395 27.926 1.00 84.93 132 LYS D O 1
ATOM 8650 N N . THR D 1 133 ? -54.969 64.218 26.002 1.00 86.80 133 THR D N 1
ATOM 8651 C CA . THR D 1 133 ? -56.217 63.512 26.200 1.00 86.95 133 THR D CA 1
ATOM 8652 C C . THR D 1 133 ? -55.970 62.312 27.107 1.00 79.91 133 THR D C 1
ATOM 8653 O O . THR D 1 133 ? -55.277 61.363 26.720 1.00 76.36 133 THR D O 1
ATOM 8657 N N . VAL D 1 134 ? -56.476 62.387 28.327 1.00 73.58 134 VAL D N 1
ATOM 8658 C CA . VAL D 1 134 ? -56.644 61.219 29.182 1.00 73.49 134 VAL D CA 1
ATOM 8659 C C . VAL D 1 134 ? -58.091 60.752 29.051 1.00 76.16 134 VAL D C 1
ATOM 8660 O O . VAL D 1 134 ? -59.008 61.572 29.211 1.00 81.86 134 VAL D O 1
ATOM 8664 N N . PRO D 1 135 ? -58.340 59.477 28.713 1.00 69.14 135 PRO D N 1
ATOM 8665 C CA . PRO D 1 135 ? -57.327 58.433 28.497 1.00 71.57 135 PRO D CA 1
ATOM 8666 C C . PRO D 1 135 ? -56.542 58.615 27.196 1.00 71.80 135 PRO D C 1
ATOM 8667 O O . PRO D 1 135 ? -57.018 59.286 26.278 1.00 69.38 135 PRO D O 1
ATOM 8671 N N . ILE D 1 136 ? -55.357 58.015 27.128 1.00 70.09 136 ILE D N 1
ATOM 8672 C CA . ILE D 1 136 ? -54.472 58.143 25.974 1.00 66.04 136 ILE D CA 1
ATOM 8673 C C . ILE D 1 136 ? -54.810 57.041 24.971 1.00 64.47 136 ILE D C 1
ATOM 8674 O O . ILE D 1 136 ? -54.924 55.867 25.354 1.00 65.83 136 ILE D O 1
ATOM 8679 N N . PRO D 1 137 ? -55.036 57.370 23.697 1.00 66.35 137 PRO D N 1
ATOM 8680 C CA . PRO D 1 137 ? -55.194 56.334 22.671 1.00 67.96 137 PRO D CA 1
ATOM 8681 C C . PRO D 1 137 ? -53.871 56.019 21.975 1.00 61.08 137 PRO D C 1
ATOM 8682 O O . PRO D 1 137 ? -52.899 56.785 22.033 1.00 54.04 137 PRO D O 1
ATOM 8686 N N . GLU D 1 138 ? -53.867 54.867 21.286 1.00 60.81 138 GLU D N 1
ATOM 8687 C CA . GLU D 1 138 ? -52.648 54.336 20.672 1.00 60.87 138 GLU D CA 1
ATOM 8688 C C . GLU D 1 138 ? -52.044 55.316 19.668 1.00 60.90 138 GLU D C 1
ATOM 8689 O O . GLU D 1 138 ? -50.840 55.591 19.713 1.00 56.36 138 GLU D O 1
ATOM 8695 N N . ASP D 1 139 ? -52.869 55.864 18.770 1.00 59.21 139 ASP D N 1
ATOM 8696 C CA . ASP D 1 139 ? -52.485 57.009 17.943 1.00 59.31 139 ASP D CA 1
ATOM 8697 C C . ASP D 1 139 ? -51.898 58.271 18.599 1.00 59.34 139 ASP D C 1
ATOM 8698 O O . ASP D 1 139 ? -51.460 59.160 17.869 1.00 63.80 139 ASP D O 1
ATOM 8703 N N . HIS D 1 140 ? -51.895 58.415 19.918 1.00 55.25 140 HIS D N 1
ATOM 8704 C CA . HIS D 1 140 ? -51.416 59.682 20.485 1.00 59.02 140 HIS D CA 1
ATOM 8705 C C . HIS D 1 140 ? -49.962 59.945 20.066 1.00 61.73 140 HIS D C 1
ATOM 8706 O O . HIS D 1 140 ? -49.156 59.004 20.000 1.00 60.47 140 HIS D O 1
ATOM 8713 N N . PRO D 1 141 ? -49.597 61.195 19.759 1.00 64.63 141 PRO D N 1
ATOM 8714 C CA . PRO D 1 141 ? -48.183 61.526 19.508 1.00 60.81 141 PRO D CA 1
ATOM 8715 C C . PRO D 1 141 ? -47.261 61.061 20.627 1.00 63.36 141 PRO D C 1
ATOM 8716 O O . PRO D 1 141 ? -47.651 60.979 21.792 1.00 60.20 141 PRO D O 1
ATOM 8720 N N . GLN D 1 142 ? -46.009 60.793 20.265 1.00 62.87 142 GLN D N 1
ATOM 8721 C CA . GLN D 1 142 ? -45.035 60.217 21.181 1.00 58.34 142 GLN D CA 1
ATOM 8722 C C . GLN D 1 142 ? -43.853 61.167 21.303 1.00 58.45 142 GLN D C 1
ATOM 8723 O O . GLN D 1 142 ? -43.032 61.266 20.387 1.00 56.68 142 GLN D O 1
ATOM 8729 N N . ASN D 1 143 ? -43.766 61.852 22.441 1.00 52.42 143 ASN D N 1
ATOM 8730 C CA . ASN D 1 143 ? -42.705 62.818 22.714 1.00 55.09 143 ASN D CA 1
ATOM 8731 C C . ASN D 1 143 ? -42.118 62.529 24.091 1.00 60.01 143 ASN D C 1
ATOM 8732 O O . ASN D 1 143 ? -42.366 63.267 25.055 1.00 57.52 143 ASN D O 1
ATOM 8737 N N . PRO D 1 144 ? -41.310 61.468 24.209 1.00 55.90 144 PRO D N 1
ATOM 8738 C CA . PRO D 1 144 ? -40.780 61.078 25.517 1.00 48.65 144 PRO D CA 1
ATOM 8739 C C . PRO D 1 144 ? -39.871 62.148 26.096 1.00 50.78 144 PRO D C 1
ATOM 8740 O O . PRO D 1 144 ? -39.183 62.869 25.375 1.00 53.50 144 PRO D O 1
ATOM 8744 N N . ILE D 1 145 ? -39.862 62.233 27.424 1.00 52.24 145 ILE D N 1
ATOM 8745 C CA . ILE D 1 145 ? -39.220 63.347 28.109 1.00 54.47 145 ILE D CA 1
ATOM 8746 C C . ILE D 1 145 ? -37.944 62.950 28.846 1.00 53.86 145 ILE D C 1
ATOM 8747 O O . ILE D 1 145 ? -37.221 63.846 29.321 1.00 54.16 145 ILE D O 1
ATOM 8752 N N . ASN D 1 146 ? -37.624 61.664 28.929 1.00 49.55 146 ASN D N 1
ATOM 8753 C CA . ASN D 1 146 ? -36.395 61.191 29.550 1.00 47.44 146 ASN D CA 1
ATOM 8754 C C . ASN D 1 146 ? -35.760 60.138 28.647 1.00 45.37 146 ASN D C 1
ATOM 8755 O O . ASN D 1 146 ? -36.444 59.547 27.802 1.00 41.55 146 ASN D O 1
ATOM 8760 N N . PRO D 1 147 ? -34.449 59.890 28.786 1.00 45.41 147 PRO D N 1
ATOM 8761 C CA . PRO D 1 147 ? -33.815 58.896 27.901 1.00 41.17 147 PRO D CA 1
ATOM 8762 C C . PRO D 1 147 ? -34.474 57.529 27.954 1.00 45.57 147 PRO D C 1
ATOM 8763 O O . PRO D 1 147 ? -34.602 56.874 26.907 1.00 41.11 147 PRO D O 1
ATOM 8767 N N . TYR D 1 148 ? -34.974 57.099 29.111 1.00 37.04 148 TYR D N 1
ATOM 8768 C CA . TYR D 1 148 ? -35.607 55.787 29.161 1.00 42.32 148 TYR D CA 1
ATOM 8769 C C . TYR D 1 148 ? -36.787 55.696 28.201 1.00 43.91 148 TYR D C 1
ATOM 8770 O O . TYR D 1 148 ? -36.925 54.708 27.470 1.00 41.16 148 TYR D O 1
ATOM 8779 N N . GLY D 1 149 ? -37.664 56.708 28.195 1.00 41.28 149 GLY D N 1
ATOM 8780 C CA . GLY D 1 149 ? -38.799 56.661 27.287 1.00 36.70 149 GLY D CA 1
ATOM 8781 C C . GLY D 1 149 ? -38.350 56.717 25.839 1.00 39.99 149 GLY D C 1
ATOM 8782 O O . GLY D 1 149 ? -38.926 56.053 24.970 1.00 35.38 149 GLY D O 1
ATOM 8783 N N . ALA D 1 150 ? -37.317 57.519 25.564 1.00 38.30 150 ALA D N 1
ATOM 8784 C CA . ALA D 1 150 ? -36.752 57.601 24.220 1.00 42.19 150 ALA D CA 1
ATOM 8785 C C . ALA D 1 150 ? -36.286 56.231 23.725 1.00 41.53 150 ALA D C 1
ATOM 8786 O O . ALA D 1 150 ? -36.596 55.846 22.595 1.00 46.60 150 ALA D O 1
ATOM 8788 N N . THR D 1 151 ? -35.596 55.448 24.576 1.00 43.37 151 THR D N 1
ATOM 8789 C CA . THR D 1 151 ? -35.127 54.132 24.140 1.00 39.36 151 THR D CA 1
ATOM 8790 C C . THR D 1 151 ? -36.297 53.223 23.776 1.00 41.77 151 THR D C 1
ATOM 8791 O O . THR D 1 151 ? -36.236 52.483 22.786 1.00 44.02 151 THR D O 1
ATOM 8795 N N . LYS D 1 152 ? -37.374 53.246 24.552 1.00 38.66 152 LYS D N 1
ATOM 8796 C CA . LYS D 1 152 ? -38.484 52.390 24.155 1.00 42.26 152 LYS D CA 1
ATOM 8797 C C . LYS D 1 152 ? -39.097 52.859 22.837 1.00 41.28 152 LYS D C 1
ATOM 8798 O O . LYS D 1 152 ? -39.588 52.042 22.059 1.00 41.39 152 LYS D O 1
ATOM 8804 N N . LEU D 1 153 ? -39.059 54.164 22.568 1.00 37.19 153 LEU D N 1
ATOM 8805 C CA . LEU D 1 153 ? -39.582 54.678 21.314 1.00 44.59 153 LEU D CA 1
ATOM 8806 C C . LEU D 1 153 ? -38.691 54.248 20.156 1.00 46.18 153 LEU D C 1
ATOM 8807 O O . LEU D 1 153 ? -39.179 53.790 19.118 1.00 40.64 153 LEU D O 1
ATOM 8812 N N . MET D 1 154 ? -37.376 54.353 20.341 1.00 44.84 154 MET D N 1
ATOM 8813 C CA . MET D 1 154 ? -36.447 53.964 19.291 1.00 42.60 154 MET D CA 1
ATOM 8814 C C . MET D 1 154 ? -36.647 52.509 18.891 1.00 41.72 154 MET D C 1
ATOM 8815 O O . MET D 1 154 ? -36.600 52.172 17.701 1.00 39.91 154 MET D O 1
ATOM 8820 N N . VAL D 1 155 ? -36.942 51.640 19.860 1.00 38.75 155 VAL D N 1
ATOM 8821 C CA . VAL D 1 155 ? -37.138 50.232 19.530 1.00 40.95 155 VAL D CA 1
ATOM 8822 C C . VAL D 1 155 ? -38.445 50.034 18.777 1.00 46.68 155 VAL D C 1
ATOM 8823 O O . VAL D 1 155 ? -38.519 49.253 17.816 1.00 40.77 155 VAL D O 1
ATOM 8827 N N . GLU D 1 156 ? -39.495 50.736 19.198 1.00 42.26 156 GLU D N 1
ATOM 8828 C CA . GLU D 1 156 ? -40.743 50.685 18.453 1.00 48.24 156 GLU D CA 1
ATOM 8829 C C . GLU D 1 156 ? -40.505 51.046 16.991 1.00 42.13 156 GLU D C 1
ATOM 8830 O O . GLU D 1 156 ? -41.023 50.383 16.088 1.00 40.07 156 GLU D O 1
ATOM 8836 N N . ARG D 1 157 ? -39.680 52.066 16.745 1.00 41.67 157 ARG D N 1
ATOM 8837 C CA . ARG D 1 157 ? -39.371 52.455 15.379 1.00 39.69 157 ARG D CA 1
ATOM 8838 C C . ARG D 1 157 ? -38.616 51.337 14.656 1.00 49.57 157 ARG D C 1
ATOM 8839 O O . ARG D 1 157 ? -39.033 50.886 13.579 1.00 47.36 157 ARG D O 1
ATOM 8847 N N . ILE D 1 158 ? -37.529 50.842 15.265 1.00 45.57 158 ILE D N 1
ATOM 8848 C CA . ILE D 1 158 ? -36.758 49.746 14.689 1.00 44.49 158 ILE D CA 1
ATOM 8849 C C . ILE D 1 158 ? -37.657 48.566 14.350 1.00 47.08 158 ILE D C 1
ATOM 8850 O O . ILE D 1 158 ? -37.530 47.959 13.269 1.00 43.62 158 ILE D O 1
ATOM 8855 N N . LEU D 1 159 ? -38.597 48.236 15.247 1.00 39.89 159 LEU D N 1
ATOM 8856 C CA . LEU D 1 159 ? -39.519 47.133 14.980 1.00 39.97 159 LEU D CA 1
ATOM 8857 C C . LEU D 1 159 ? -40.409 47.411 13.770 1.00 48.76 159 LEU D C 1
ATOM 8858 O O . LEU D 1 159 ? -40.800 46.472 13.058 1.00 41.23 159 LEU D O 1
ATOM 8863 N N . ALA D 1 160 ? -40.756 48.684 13.528 1.00 45.12 160 ALA D N 1
ATOM 8864 C CA . ALA D 1 160 ? -41.597 49.002 12.382 1.00 43.32 160 ALA D CA 1
ATOM 8865 C C . ALA D 1 160 ? -40.809 48.820 11.100 1.00 46.95 160 ALA D C 1
ATOM 8866 O O . ALA D 1 160 ? -41.293 48.205 10.139 1.00 46.50 160 ALA D O 1
ATOM 8868 N N . ASP D 1 161 ? -39.571 49.324 11.087 1.00 47.94 161 ASP D N 1
ATOM 8869 C CA . ASP D 1 161 ? -38.728 49.213 9.907 1.00 45.85 161 ASP D CA 1
ATOM 8870 C C . ASP D 1 161 ? -38.333 47.770 9.633 1.00 43.10 161 ASP D C 1
ATOM 8871 O O . ASP D 1 161 ? -38.116 47.402 8.472 1.00 52.75 161 ASP D O 1
ATOM 8876 N N . PHE D 1 162 ? -38.249 46.939 10.665 1.00 42.51 162 PHE D N 1
ATOM 8877 C CA . PHE D 1 162 ? -37.918 45.537 10.468 1.00 45.36 162 PHE D CA 1
ATOM 8878 C C . PHE D 1 162 ? -39.093 44.748 9.913 1.00 51.16 162 PHE D C 1
ATOM 8879 O O . PHE D 1 162 ? -38.887 43.665 9.336 1.00 49.31 162 PHE D O 1
ATOM 8887 N N . ASP D 1 163 ? -40.316 45.243 10.117 1.00 47.91 163 ASP D N 1
ATOM 8888 C CA . ASP D 1 163 ? -41.476 44.668 9.437 1.00 52.17 163 ASP D CA 1
ATOM 8889 C C . ASP D 1 163 ? -41.397 44.917 7.931 1.00 46.05 163 ASP D C 1
ATOM 8890 O O . ASP D 1 163 ? -41.490 43.979 7.129 1.00 45.65 163 ASP D O 1
ATOM 8895 N N . VAL D 1 164 ? -41.197 46.180 7.539 1.00 42.85 164 VAL D N 1
ATOM 8896 C CA . VAL D 1 164 ? -41.169 46.537 6.129 1.00 50.28 164 VAL D CA 1
ATOM 8897 C C . VAL D 1 164 ? -40.102 45.741 5.392 1.00 52.97 164 VAL D C 1
ATOM 8898 O O . VAL D 1 164 ? -40.309 45.317 4.250 1.00 53.58 164 VAL D O 1
ATOM 8902 N N . ALA D 1 165 ? -38.955 45.495 6.040 1.00 49.35 165 ALA D N 1
ATOM 8903 C CA . ALA D 1 165 ? -37.824 44.910 5.332 1.00 46.70 165 ALA D CA 1
ATOM 8904 C C . ALA D 1 165 ? -37.752 43.402 5.460 1.00 47.23 165 ALA D C 1
ATOM 8905 O O . ALA D 1 165 ? -37.419 42.724 4.487 1.00 56.94 165 ALA D O 1
ATOM 8907 N N . TYR D 1 166 ? -38.059 42.850 6.622 1.00 44.44 166 TYR D N 1
ATOM 8908 C CA . TYR D 1 166 ? -37.795 41.443 6.871 1.00 46.93 166 TYR D CA 1
ATOM 8909 C C . TYR D 1 166 ? -39.042 40.648 7.189 1.00 45.78 166 TYR D C 1
ATOM 8910 O O . TYR D 1 166 ? -38.933 39.448 7.497 1.00 43.63 166 TYR D O 1
ATOM 8919 N N . GLY D 1 167 ? -40.218 41.282 7.151 1.00 51.22 167 GLY D N 1
ATOM 8920 C CA . GLY D 1 167 ? -41.443 40.616 7.579 1.00 52.09 167 GLY D CA 1
ATOM 8921 C C . GLY D 1 167 ? -41.462 40.221 9.044 1.00 51.40 167 GLY D C 1
ATOM 8922 O O . GLY D 1 167 ? -42.132 39.242 9.411 1.00 50.90 167 GLY D O 1
ATOM 8923 N N . LEU D 1 168 ? -40.742 40.948 9.898 1.00 49.51 168 LEU D N 1
ATOM 8924 C CA . LEU D 1 168 ? -40.796 40.666 11.335 1.00 54.28 168 LEU D CA 1
ATOM 8925 C C . LEU D 1 168 ? -42.127 41.162 11.904 1.00 47.33 168 LEU D C 1
ATOM 8926 O O . LEU D 1 168 ? -42.444 42.354 11.806 1.00 48.70 168 LEU D O 1
ATOM 8931 N N . LYS D 1 169 ? -42.909 40.245 12.478 1.00 45.70 169 LYS D N 1
ATOM 8932 C CA . LYS D 1 169 ? -44.214 40.555 13.049 1.00 51.90 169 LYS D CA 1
ATOM 8933 C C . LYS D 1 169 ? -44.084 40.730 14.560 1.00 50.73 169 LYS D C 1
ATOM 8934 O O . LYS D 1 169 ? -43.729 39.781 15.267 1.00 51.46 169 LYS D O 1
ATOM 8940 N N . SER D 1 170 ? -44.404 41.925 15.054 1.00 50.91 170 SER D N 1
ATOM 8941 C CA . SER D 1 170 ? -44.270 42.244 16.467 1.00 50.32 170 SER D CA 1
ATOM 8942 C C . SER D 1 170 ? -45.530 42.881 17.043 1.00 51.43 170 SER D C 1
ATOM 8943 O O . SER D 1 170 ? -46.137 43.774 16.435 1.00 50.14 170 SER D O 1
ATOM 8946 N N . VAL D 1 171 ? -45.888 42.427 18.238 1.00 50.49 171 VAL D N 1
ATOM 8947 C CA . VAL D 1 171 ? -46.885 43.070 19.086 1.00 52.65 171 VAL D CA 1
ATOM 8948 C C . VAL D 1 171 ? -46.150 43.928 20.110 1.00 50.87 171 VAL D C 1
ATOM 8949 O O . VAL D 1 171 ? -45.429 43.403 20.969 1.00 47.99 171 VAL D O 1
ATOM 8953 N N . ARG D 1 172 ? -46.311 45.246 20.005 1.00 47.08 172 ARG D N 1
ATOM 8954 C CA . ARG D 1 172 ? -45.787 46.188 20.984 1.00 47.14 172 ARG D CA 1
ATOM 8955 C C . ARG D 1 172 ? -46.880 46.492 22.007 1.00 53.73 172 ARG D C 1
ATOM 8956 O O . ARG D 1 172 ? -47.978 46.926 21.639 1.00 53.20 172 ARG D O 1
ATOM 8964 N N . PHE D 1 173 ? -46.592 46.233 23.281 1.00 53.87 173 PHE D N 1
ATOM 8965 C CA . PHE D 1 173 ? -47.491 46.535 24.392 1.00 48.74 173 PHE D CA 1
ATOM 8966 C C . PHE D 1 173 ? -46.940 47.735 25.135 1.00 46.98 173 PHE D C 1
ATOM 8967 O O . PHE D 1 173 ? -45.821 47.671 25.652 1.00 47.03 173 PHE D O 1
ATOM 8975 N N . ARG D 1 174 ? -47.718 48.814 25.207 1.00 49.28 174 ARG D N 1
ATOM 8976 C CA . ARG D 1 174 ? -47.329 49.973 26.020 1.00 50.44 174 ARG D CA 1
ATOM 8977 C C . ARG D 1 174 ? -47.968 49.845 27.407 1.00 50.53 174 ARG D C 1
ATOM 8978 O O . ARG D 1 174 ? -49.118 50.240 27.623 1.00 51.88 174 ARG D O 1
ATOM 8986 N N . TYR D 1 175 ? -47.223 49.281 28.363 1.00 49.83 175 TYR D N 1
ATOM 8987 C CA . TYR D 1 175 ? -47.738 49.135 29.726 1.00 52.01 175 TYR D CA 1
ATOM 8988 C C . TYR D 1 175 ? -47.934 50.491 30.388 1.00 48.78 175 TYR D C 1
ATOM 8989 O O . TYR D 1 175 ? -47.224 51.456 30.101 1.00 51.50 175 TYR D O 1
ATOM 8998 N N . PHE D 1 176 ? -48.869 50.545 31.335 1.00 54.97 176 PHE D N 1
ATOM 8999 C CA . PHE D 1 176 ? -48.954 51.744 32.158 1.00 56.71 176 PHE D CA 1
ATOM 9000 C C . PHE D 1 176 ? -48.207 51.537 33.480 1.00 58.17 176 PHE D C 1
ATOM 9001 O O . PHE D 1 176 ? -46.979 51.698 33.498 1.00 64.70 176 PHE D O 1
ATOM 9009 N N . ASN D 1 177 ? -48.869 51.188 34.585 1.00 56.81 177 ASN D N 1
ATOM 9010 C CA . ASN D 1 177 ? -48.160 51.001 35.861 1.00 51.20 177 ASN D CA 1
ATOM 9011 C C . ASN D 1 177 ? -48.418 49.585 36.371 1.00 53.79 177 ASN D C 1
ATOM 9012 O O . ASN D 1 177 ? -49.493 49.289 36.906 1.00 57.35 177 ASN D O 1
ATOM 9017 N N . ALA D 1 178 ? -47.427 48.712 36.206 1.00 44.00 178 ALA D N 1
ATOM 9018 C CA . ALA D 1 178 ? -47.557 47.331 36.646 1.00 47.69 178 ALA D CA 1
ATOM 9019 C C . ALA D 1 178 ? -47.632 47.263 38.165 1.00 45.70 178 ALA D C 1
ATOM 9020 O O . ALA D 1 178 ? -46.870 47.930 38.868 1.00 47.07 178 ALA D O 1
ATOM 9022 N N . ALA D 1 179 ? -48.555 46.453 38.677 1.00 44.67 179 ALA D N 1
ATOM 9023 C CA . ALA D 1 179 ? -48.666 46.323 40.124 1.00 50.57 179 ALA D CA 1
ATOM 9024 C C . ALA D 1 179 ? -49.347 45.007 40.447 1.00 51.36 179 ALA D C 1
ATOM 9025 O O . ALA D 1 179 ? -49.829 44.299 39.558 1.00 50.74 179 ALA D O 1
ATOM 9027 N N . GLY D 1 180 ? -49.370 44.683 41.739 1.00 51.27 180 GLY D N 1
ATOM 9028 C CA . GLY D 1 180 ? -49.959 43.443 42.185 1.00 50.85 180 GLY D CA 1
ATOM 9029 C C . GLY D 1 180 ? -48.954 42.312 42.235 1.00 51.21 180 GLY D C 1
ATOM 9030 O O . GLY D 1 180 ? -47.735 42.494 42.144 1.00 47.43 180 GLY D O 1
ATOM 9031 N N . ALA D 1 181 ? -49.497 41.107 42.368 1.00 48.73 181 ALA D N 1
ATOM 9032 C CA . ALA D 1 181 ? -48.691 39.907 42.501 1.00 50.43 181 ALA D CA 1
ATOM 9033 C C . ALA D 1 181 ? -49.580 38.716 42.218 1.00 57.53 181 ALA D C 1
ATOM 9034 O O . ALA D 1 181 ? -50.809 38.825 42.218 1.00 58.78 181 ALA D O 1
ATOM 9036 N N . ASN D 1 182 ? -48.940 37.581 41.969 1.00 62.38 182 ASN D N 1
ATOM 9037 C CA . ASN D 1 182 ? -49.666 36.337 41.778 1.00 60.86 182 ASN D CA 1
ATOM 9038 C C . ASN D 1 182 ? -50.624 36.131 42.953 1.00 65.27 182 ASN D C 1
ATOM 9039 O O . ASN D 1 182 ? -50.220 36.320 44.113 1.00 62.26 182 ASN D O 1
ATOM 9044 N N . PRO D 1 183 ? -51.898 35.792 42.699 1.00 66.41 183 PRO D N 1
ATOM 9045 C CA . PRO D 1 183 ? -52.891 35.794 43.790 1.00 65.71 183 PRO D CA 1
ATOM 9046 C C . PRO D 1 183 ? -52.577 34.813 44.909 1.00 69.56 183 PRO D C 1
ATOM 9047 O O . PRO D 1 183 ? -53.010 35.040 46.047 1.00 71.20 183 PRO D O 1
ATOM 9051 N N . ASP D 1 184 ? -51.812 33.755 44.638 1.00 67.99 184 ASP D N 1
ATOM 9052 C CA . ASP D 1 184 ? -51.445 32.774 45.653 1.00 68.97 184 ASP D CA 1
ATOM 9053 C C . ASP D 1 184 ? -50.116 33.079 46.347 1.00 68.21 184 ASP D C 1
ATOM 9054 O O . ASP D 1 184 ? -49.712 32.314 47.229 1.00 67.58 184 ASP D O 1
ATOM 9059 N N . GLY D 1 185 ? -49.434 34.166 45.984 1.00 65.96 185 GLY D N 1
ATOM 9060 C CA . GLY D 1 185 ? -48.226 34.570 46.679 1.00 65.00 185 GLY D CA 1
ATOM 9061 C C . GLY D 1 185 ? -46.950 33.923 46.183 1.00 62.51 185 GLY D C 1
ATOM 9062 O O . GLY D 1 185 ? -45.959 33.886 46.921 1.00 58.77 185 GLY D O 1
ATOM 9063 N N . LEU D 1 186 ? -46.940 33.435 44.943 1.00 61.10 186 LEU D N 1
ATOM 9064 C CA . LEU D 1 186 ? -45.821 32.660 44.426 1.00 62.74 186 LEU D CA 1
ATOM 9065 C C . LEU D 1 186 ? -44.730 33.586 43.876 1.00 61.44 186 LEU D C 1
ATOM 9066 O O . LEU D 1 186 ? -43.528 33.338 44.070 1.00 55.12 186 LEU D O 1
ATOM 9071 N N . LEU D 1 187 ? -45.146 34.662 43.215 1.00 56.24 187 LEU D N 1
ATOM 9072 C CA . LEU D 1 187 ? -44.278 35.671 42.620 1.00 56.43 187 LEU D CA 1
ATOM 9073 C C . LEU D 1 187 ? -44.769 37.043 43.061 1.00 56.60 187 LEU D C 1
ATOM 9074 O O . LEU D 1 187 ? -45.838 37.180 43.656 1.00 59.84 187 LEU D O 1
ATOM 9079 N N . GLY D 1 188 ? -43.989 38.062 42.740 1.00 56.19 188 GLY D N 1
ATOM 9080 C CA . GLY D 1 188 ? -44.360 39.431 43.031 1.00 53.93 188 GLY D CA 1
ATOM 9081 C C . GLY D 1 188 ? -43.161 40.337 42.860 1.00 50.98 188 GLY D C 1
ATOM 9082 O O . GLY D 1 188 ? -42.050 39.884 42.581 1.00 54.64 188 GLY D O 1
ATOM 9083 N N . GLU D 1 189 ? -43.405 41.631 43.050 1.00 49.93 189 GLU D N 1
ATOM 9084 C CA . GLU D 1 189 ? -42.348 42.619 42.889 1.00 54.92 189 GLU D CA 1
ATOM 9085 C C . GLU D 1 189 ? -41.220 42.404 43.900 1.00 54.81 189 GLU D C 1
ATOM 9086 O O . GLU D 1 189 ? -41.461 42.206 45.094 1.00 56.43 189 GLU D O 1
ATOM 9092 N N . ASP D 1 190 ? -39.972 42.459 43.408 1.00 52.87 190 ASP D N 1
ATOM 9093 C CA . ASP D 1 190 ? -38.780 42.285 44.246 1.00 56.86 190 ASP D CA 1
ATOM 9094 C C . ASP D 1 190 ? -37.626 43.066 43.600 1.00 59.17 190 ASP D C 1
ATOM 9095 O O . ASP D 1 190 ? -36.716 42.515 42.971 1.00 58.91 190 ASP D O 1
ATOM 9100 N N . HIS D 1 191 ? -37.659 44.386 43.759 1.00 57.75 191 HIS D N 1
ATOM 9101 C CA . HIS D 1 191 ? -36.640 45.245 43.181 1.00 57.37 191 HIS D CA 1
ATOM 9102 C C . HIS D 1 191 ? -35.664 45.733 44.236 1.00 53.81 191 HIS D C 1
ATOM 9103 O O . HIS D 1 191 ? -35.993 45.889 45.410 1.00 61.06 191 HIS D O 1
ATOM 9110 N N . ASN D 1 192 ? -34.456 46.026 43.767 1.00 56.50 192 ASN D N 1
ATOM 9111 C CA . ASN D 1 192 ? -33.297 46.345 44.605 1.00 61.08 192 ASN D CA 1
ATOM 9112 C C . ASN D 1 192 ? -32.379 47.278 43.837 1.00 61.89 192 ASN D C 1
ATOM 9113 O O . ASN D 1 192 ? -31.548 46.832 43.021 1.00 59.21 192 ASN D O 1
ATOM 9118 N N . PRO D 1 193 ? -32.503 48.606 44.063 1.00 60.27 193 PRO D N 1
ATOM 9119 C CA . PRO D 1 193 ? -33.466 49.185 45.012 1.00 59.13 193 PRO D CA 1
ATOM 9120 C C . PRO D 1 193 ? -34.904 49.272 44.503 1.00 56.72 193 PRO D C 1
ATOM 9121 O O . PRO D 1 193 ? -35.147 49.439 43.302 1.00 55.29 193 PRO D O 1
ATOM 9125 N N . GLU D 1 194 ? -35.846 49.189 45.432 1.00 55.62 194 GLU D N 1
ATOM 9126 C CA . GLU D 1 194 ? -37.246 49.417 45.115 1.00 56.90 194 GLU D CA 1
ATOM 9127 C C . GLU D 1 194 ? -37.523 50.915 45.024 1.00 59.40 194 GLU D C 1
ATOM 9128 O O . GLU D 1 194 ? -37.064 51.695 45.864 1.00 62.13 194 GLU D O 1
ATOM 9134 N N . THR D 1 195 ? -38.249 51.325 43.979 1.00 59.64 195 THR D N 1
ATOM 9135 C CA . THR D 1 195 ? -38.578 52.731 43.795 1.00 54.58 195 THR D CA 1
ATOM 9136 C C . THR D 1 195 ? -40.046 52.957 43.470 1.00 54.86 195 THR D C 1
ATOM 9137 O O . THR D 1 195 ? -40.465 54.114 43.344 1.00 56.62 195 THR D O 1
ATOM 9141 N N . HIS D 1 196 ? -40.832 51.899 43.327 1.00 53.76 196 HIS D N 1
ATOM 9142 C CA . HIS D 1 196 ? -42.218 52.019 42.911 1.00 52.14 196 HIS D CA 1
ATOM 9143 C C . HIS D 1 196 ? -43.137 52.304 44.102 1.00 56.72 196 HIS D C 1
ATOM 9144 O O . HIS D 1 196 ? -42.853 51.921 45.244 1.00 50.10 196 HIS D O 1
ATOM 9151 N N . LEU D 1 197 ? -44.257 52.974 43.810 1.00 55.76 197 LEU D N 1
ATOM 9152 C CA . LEU D 1 197 ? -45.105 53.544 44.855 1.00 57.79 197 LEU D CA 1
ATOM 9153 C C . LEU D 1 197 ? -45.735 52.462 45.730 1.00 59.45 197 LEU D C 1
ATOM 9154 O O . LEU D 1 197 ? -45.491 52.412 46.945 1.00 60.26 197 LEU D O 1
ATOM 9159 N N . ILE D 1 198 ? -46.565 51.602 45.136 1.00 50.41 198 ILE D N 1
ATOM 9160 C CA . ILE D 1 198 ? -47.247 50.533 45.874 1.00 52.73 198 ILE D CA 1
ATOM 9161 C C . ILE D 1 198 ? -46.280 49.696 46.710 1.00 57.66 198 ILE D C 1
ATOM 9162 O O . ILE D 1 198 ? -46.598 49.402 47.869 1.00 59.32 198 ILE D O 1
ATOM 9167 N N . PRO D 1 199 ? -45.111 49.272 46.203 1.00 58.45 199 PRO D N 1
ATOM 9168 C CA . PRO D 1 199 ? -44.199 48.541 47.100 1.00 56.68 199 PRO D CA 1
ATOM 9169 C C . PRO D 1 199 ? -43.659 49.405 48.217 1.00 55.34 199 PRO D C 1
ATOM 9170 O O . PRO D 1 199 ? -43.525 48.920 49.341 1.00 60.24 199 PRO D O 1
ATOM 9174 N N . LEU D 1 200 ? -43.349 50.676 47.956 1.00 55.93 200 LEU D N 1
ATOM 9175 C CA . LEU D 1 200 ? -42.815 51.514 49.024 1.00 63.41 200 LEU D CA 1
ATOM 9176 C C . LEU D 1 200 ? -43.865 51.777 50.104 1.00 62.65 200 LEU D C 1
ATOM 9177 O O . LEU D 1 200 ? -43.524 51.871 51.284 1.00 63.02 200 LEU D O 1
ATOM 9182 N N . VAL D 1 201 ? -45.138 51.877 49.722 1.00 61.17 201 VAL D N 1
ATOM 9183 C CA . VAL D 1 201 ? -46.218 51.961 50.701 1.00 63.31 201 VAL D CA 1
ATOM 9184 C C . VAL D 1 201 ? -46.268 50.711 51.568 1.00 65.46 201 VAL D C 1
ATOM 9185 O O . VAL D 1 201 ? -46.199 50.790 52.801 1.00 66.36 201 VAL D O 1
ATOM 9189 N N . LEU D 1 202 ? -46.429 49.546 50.939 1.00 60.07 202 LEU D N 1
ATOM 9190 C CA . LEU D 1 202 ? -46.572 48.321 51.712 1.00 58.15 202 LEU D CA 1
ATOM 9191 C C . LEU D 1 202 ? -45.347 48.055 52.563 1.00 63.87 202 LEU D C 1
ATOM 9192 O O . LEU D 1 202 ? -45.470 47.506 53.664 1.00 64.60 202 LEU D O 1
ATOM 9197 N N . LEU D 1 203 ? -44.162 48.431 52.071 1.00 65.44 203 LEU D N 1
ATOM 9198 C CA . LEU D 1 203 ? -42.941 48.278 52.850 1.00 65.98 203 LEU D CA 1
ATOM 9199 C C . LEU D 1 203 ? -42.861 49.281 53.997 1.00 70.02 203 LEU D C 1
ATOM 9200 O O . LEU D 1 203 ? -42.118 49.037 54.957 1.00 70.48 203 LEU D O 1
ATOM 9205 N N . THR D 1 204 ? -43.606 50.396 53.922 1.00 68.80 204 THR D N 1
ATOM 9206 C CA . THR D 1 204 ? -43.698 51.311 55.062 1.00 71.26 204 THR D CA 1
ATOM 9207 C C . THR D 1 204 ? -44.584 50.723 56.153 1.00 71.70 204 THR D C 1
ATOM 9208 O O . THR D 1 204 ? -44.221 50.737 57.336 1.00 75.96 204 THR D O 1
ATOM 9212 N N . ALA D 1 205 ? -45.755 50.198 55.769 1.00 68.42 205 ALA D N 1
ATOM 9213 C CA . ALA D 1 205 ? -46.634 49.554 56.740 1.00 71.84 205 ALA D CA 1
ATOM 9214 C C . ALA D 1 205 ? -45.983 48.321 57.347 1.00 75.94 205 ALA D C 1
ATOM 9215 O O . ALA D 1 205 ? -46.293 47.952 58.486 1.00 79.17 205 ALA D O 1
ATOM 9217 N N . LEU D 1 206 ? -45.084 47.668 56.605 1.00 72.79 206 LEU D N 1
ATOM 9218 C CA . LEU D 1 206 ? -44.353 46.534 57.154 1.00 75.48 206 LEU D CA 1
ATOM 9219 C C . LEU D 1 206 ? -43.274 46.961 58.142 1.00 75.63 206 LEU D C 1
ATOM 9220 O O . LEU D 1 206 ? -42.679 46.095 58.793 1.00 79.54 206 LEU D O 1
ATOM 9225 N N . GLY D 1 207 ? -43.016 48.260 58.277 1.00 71.38 207 GLY D N 1
ATOM 9226 C CA . GLY D 1 207 ? -41.928 48.730 59.107 1.00 74.36 207 GLY D CA 1
ATOM 9227 C C . GLY D 1 207 ? -40.544 48.546 58.524 1.00 77.57 207 GLY D C 1
ATOM 9228 O O . GLY D 1 207 ? -39.557 48.891 59.188 1.00 73.64 207 GLY D O 1
ATOM 9229 N N . LYS D 1 208 ? -40.431 48.006 57.306 1.00 80.18 208 LYS D N 1
ATOM 9230 C CA . LYS D 1 208 ? -39.139 47.863 56.645 1.00 76.13 208 LYS D CA 1
ATOM 9231 C C . LYS D 1 208 ? -38.607 49.188 56.121 1.00 73.44 208 LYS D C 1
ATOM 9232 O O . LYS D 1 208 ? -37.446 49.260 55.702 1.00 72.04 208 LYS D O 1
ATOM 9238 N N . ARG D 1 209 ? -39.421 50.234 56.177 1.00 75.81 209 ARG D N 1
ATOM 9239 C CA . ARG D 1 209 ? -39.076 51.543 55.658 1.00 76.94 209 ARG D CA 1
ATOM 9240 C C . ARG D 1 209 ? -39.784 52.567 56.536 1.00 79.09 209 ARG D C 1
ATOM 9241 O O . ARG D 1 209 ? -40.891 52.315 57.028 1.00 75.14 209 ARG D O 1
ATOM 9249 N N . LYS D 1 210 ? -39.129 53.705 56.753 1.00 77.95 210 LYS D N 1
ATOM 9250 C CA . LYS D 1 210 ? -39.563 54.605 57.817 1.00 79.34 210 LYS D CA 1
ATOM 9251 C C . LYS D 1 210 ? -40.876 55.307 57.477 1.00 79.63 210 LYS D C 1
ATOM 9252 O O . LYS D 1 210 ? -41.742 55.471 58.346 1.00 80.44 210 LYS D O 1
ATOM 9258 N N . PHE D 1 211 ? -41.047 55.714 56.224 1.00 81.17 211 PHE D N 1
ATOM 9259 C CA . PHE D 1 211 ? -42.190 56.517 55.805 1.00 79.95 211 PHE D CA 1
ATOM 9260 C C . PHE D 1 211 ? -42.206 56.563 54.283 1.00 75.54 211 PHE D C 1
ATOM 9261 O O . PHE D 1 211 ? -41.192 56.293 53.631 1.00 78.91 211 PHE D O 1
ATOM 9269 N N . ILE D 1 212 ? -43.356 56.933 53.727 1.00 73.85 212 ILE D N 1
ATOM 9270 C CA . ILE D 1 212 ? -43.525 57.070 52.283 1.00 78.39 212 ILE D CA 1
ATOM 9271 C C . ILE D 1 212 ? -43.575 58.552 51.934 1.00 78.77 212 ILE D C 1
ATOM 9272 O O . ILE D 1 212 ? -44.343 59.316 52.533 1.00 83.71 212 ILE D O 1
ATOM 9277 N N . SER D 1 213 ? -42.746 58.960 50.977 1.00 77.13 213 SER D N 1
ATOM 9278 C CA . SER D 1 213 ? -42.689 60.343 50.518 1.00 78.37 213 SER D CA 1
ATOM 9279 C C . SER D 1 213 ? -43.598 60.529 49.308 1.00 73.93 213 SER D C 1
ATOM 9280 O O . SER D 1 213 ? -43.574 59.716 48.382 1.00 75.15 213 SER D O 1
ATOM 9283 N N . ILE D 1 214 ? -44.395 61.590 49.315 1.00 74.15 214 ILE D N 1
ATOM 9284 C CA . ILE D 1 214 ? -45.247 61.942 48.185 1.00 73.44 214 ILE D CA 1
ATOM 9285 C C . ILE D 1 214 ? -44.541 63.035 47.395 1.00 76.26 214 ILE D C 1
ATOM 9286 O O . ILE D 1 214 ? -44.246 64.111 47.931 1.00 77.45 214 ILE D O 1
ATOM 9291 N N . PHE D 1 215 ? -44.251 62.758 46.123 1.00 74.88 215 PHE D N 1
ATOM 9292 C CA . PHE D 1 215 ? -43.470 63.673 45.291 1.00 76.60 215 PHE D CA 1
ATOM 9293 C C . PHE D 1 215 ? -44.429 64.631 44.589 1.00 82.22 215 PHE D C 1
ATOM 9294 O O . PHE D 1 215 ? -44.798 64.462 43.420 1.00 80.28 215 PHE D O 1
ATOM 9302 N N . GLY D 1 216 ? -44.842 65.660 45.331 1.00 84.13 216 GLY D N 1
ATOM 9303 C CA . GLY D 1 216 ? -45.703 66.689 44.775 1.00 84.65 216 GLY D CA 1
ATOM 9304 C C . GLY D 1 216 ? -47.152 66.644 45.222 1.00 84.26 216 GLY D C 1
ATOM 9305 O O . GLY D 1 216 ? -47.876 65.670 44.970 1.00 77.43 216 GLY D O 1
ATOM 9306 N N . THR D 1 217 ? -47.588 67.719 45.883 1.00 86.50 217 THR D N 1
ATOM 9307 C CA . THR D 1 217 ? -48.972 67.879 46.311 1.00 86.66 217 THR D CA 1
ATOM 9308 C C . THR D 1 217 ? -49.611 69.097 45.647 1.00 87.03 217 THR D C 1
ATOM 9309 O O . THR D 1 217 ? -50.516 69.714 46.214 1.00 87.74 217 THR D O 1
ATOM 9313 N N . ASP D 1 218 ? -49.169 69.434 44.429 1.00 87.25 218 ASP D N 1
ATOM 9314 C CA . ASP D 1 218 ? -49.524 70.694 43.767 1.00 83.02 218 ASP D CA 1
ATOM 9315 C C . ASP D 1 218 ? -49.668 70.518 42.260 1.00 82.02 218 ASP D C 1
ATOM 9316 O O . ASP D 1 218 ? -49.252 71.382 41.483 1.00 79.44 218 ASP D O 1
ATOM 9321 N N . TYR D 1 219 ? -50.294 69.374 41.809 1.00 85.86 219 TYR D N 1
ATOM 9322 C CA . TYR D 1 219 ? -50.552 69.051 40.409 1.00 83.86 219 TYR D CA 1
ATOM 9323 C C . TYR D 1 219 ? -51.996 69.381 40.036 1.00 83.45 219 TYR D C 1
ATOM 9324 O O . TYR D 1 219 ? -52.891 69.331 40.885 1.00 84.47 219 TYR D O 1
ATOM 9333 N N . PRO D 1 220 ? -52.265 69.702 38.767 1.00 84.05 220 PRO D N 1
ATOM 9334 C CA . PRO D 1 220 ? -53.660 69.869 38.322 1.00 82.74 220 PRO D CA 1
ATOM 9335 C C . PRO D 1 220 ? -54.501 68.605 38.442 1.00 81.29 220 PRO D C 1
ATOM 9336 O O . PRO D 1 220 ? -55.004 68.088 37.439 1.00 79.49 220 PRO D O 1
ATOM 9340 N N . THR D 1 221 ? -54.678 68.119 39.665 1.00 80.52 221 THR D N 1
ATOM 9341 C CA . THR D 1 221 ? -55.409 66.905 39.990 1.00 81.85 221 THR D CA 1
ATOM 9342 C C . THR D 1 221 ? -56.496 67.232 41.002 1.00 78.39 221 THR D C 1
ATOM 9343 O O . THR D 1 221 ? -56.341 68.179 41.778 1.00 78.18 221 THR D O 1
ATOM 9347 N N . PRO D 1 222 ? -57.631 66.496 40.991 1.00 79.58 222 PRO D N 1
ATOM 9348 C CA . PRO D 1 222 ? -58.562 66.548 42.128 1.00 81.28 222 PRO D CA 1
ATOM 9349 C C . PRO D 1 222 ? -57.890 66.749 43.485 1.00 80.59 222 PRO D C 1
ATOM 9350 O O . PRO D 1 222 ? -58.211 67.719 44.178 1.00 81.57 222 PRO D O 1
ATOM 9354 N N . ASP D 1 223 ? -56.940 65.893 43.871 1.00 76.10 223 ASP D N 1
ATOM 9355 C CA . ASP D 1 223 ? -56.275 66.041 45.161 1.00 75.51 223 ASP D CA 1
ATOM 9356 C C . ASP D 1 223 ? -54.829 66.523 45.050 1.00 80.41 223 ASP D C 1
ATOM 9357 O O . ASP D 1 223 ? -54.109 66.521 46.056 1.00 76.31 223 ASP D O 1
ATOM 9362 N N . GLY D 1 224 ? -54.387 66.940 43.861 1.00 80.22 224 GLY D N 1
ATOM 9363 C CA . GLY D 1 224 ? -53.070 67.526 43.697 1.00 83.31 224 GLY D CA 1
ATOM 9364 C C . GLY D 1 224 ? -51.904 66.558 43.645 1.00 86.59 224 GLY D C 1
ATOM 9365 O O . GLY D 1 224 ? -50.750 67.002 43.728 1.00 82.27 224 GLY D O 1
ATOM 9366 N N . THR D 1 225 ? -52.160 65.253 43.525 1.00 84.86 225 THR D N 1
ATOM 9367 C CA . THR D 1 225 ? -51.120 64.239 43.393 1.00 79.67 225 THR D CA 1
ATOM 9368 C C . THR D 1 225 ? -51.302 63.502 42.068 1.00 76.90 225 THR D C 1
ATOM 9369 O O . THR D 1 225 ? -52.381 63.527 41.467 1.00 74.40 225 THR D O 1
ATOM 9373 N N . CYS D 1 226 ? -50.238 62.841 41.608 1.00 70.98 226 CYS D N 1
ATOM 9374 C CA . CYS D 1 226 ? -50.257 62.253 40.273 1.00 67.75 226 CYS D CA 1
ATOM 9375 C C . CYS D 1 226 ? -51.278 61.125 40.182 1.00 65.95 226 CYS D C 1
ATOM 9376 O O . CYS D 1 226 ? -51.461 60.361 41.127 1.00 63.42 226 CYS D O 1
ATOM 9379 N N . ILE D 1 227 ? -51.955 61.021 39.039 1.00 65.38 227 ILE D N 1
ATOM 9380 C CA . ILE D 1 227 ? -52.870 59.912 38.777 1.00 64.81 227 ILE D CA 1
ATOM 9381 C C . ILE D 1 227 ? -52.228 58.948 37.780 1.00 69.14 227 ILE D C 1
ATOM 9382 O O . ILE D 1 227 ? -51.748 59.360 36.711 1.00 66.34 227 ILE D O 1
ATOM 9387 N N . ARG D 1 228 ? -52.240 57.660 38.132 1.00 62.91 228 ARG D N 1
ATOM 9388 C CA . ARG D 1 228 ? -51.678 56.594 37.320 1.00 61.39 228 ARG D CA 1
ATOM 9389 C C . ARG D 1 228 ? -52.687 55.466 37.160 1.00 58.04 228 ARG D C 1
ATOM 9390 O O . ARG D 1 228 ? -53.524 55.222 38.034 1.00 59.36 228 ARG D O 1
ATOM 9398 N N . ASP D 1 229 ? -52.586 54.791 36.022 1.00 55.36 229 ASP D N 1
ATOM 9399 C CA . ASP D 1 229 ? -53.404 53.634 35.677 1.00 58.28 229 ASP D CA 1
ATOM 9400 C C . ASP D 1 229 ? -52.643 52.378 36.097 1.00 61.91 229 ASP D C 1
ATOM 9401 O O . ASP D 1 229 ? -51.639 52.018 35.476 1.00 61.78 229 ASP D O 1
ATOM 9406 N N . TYR D 1 230 ? -53.117 51.711 37.144 1.00 60.31 230 TYR D N 1
ATOM 9407 C CA . TYR D 1 230 ? -52.474 50.505 37.644 1.00 55.93 230 TYR D CA 1
ATOM 9408 C C . TYR D 1 230 ? -53.137 49.272 37.030 1.00 58.70 230 TYR D C 1
ATOM 9409 O O . TYR D 1 230 ? -54.360 49.114 37.121 1.00 61.13 230 TYR D O 1
ATOM 9418 N N . ILE D 1 231 ? -52.332 48.437 36.358 1.00 55.21 231 ILE D N 1
ATOM 9419 C CA . ILE D 1 231 ? -52.716 47.104 35.866 1.00 58.60 231 ILE D CA 1
ATOM 9420 C C . ILE D 1 231 ? -52.040 46.016 36.680 1.00 54.29 231 ILE D C 1
ATOM 9421 O O . ILE D 1 231 ? -50.819 46.047 36.886 1.00 50.66 231 ILE D O 1
ATOM 9426 N N . HIS D 1 232 ? -52.834 45.016 37.052 1.00 52.93 232 HIS D N 1
ATOM 9427 C CA . HIS D 1 232 ? -52.337 43.809 37.689 1.00 54.46 232 HIS D CA 1
ATOM 9428 C C . HIS D 1 232 ? -51.480 42.986 36.730 1.00 57.73 232 HIS D C 1
ATOM 9429 O O . HIS D 1 232 ? -51.821 42.808 35.552 1.00 56.94 232 HIS D O 1
ATOM 9436 N N . VAL D 1 233 ? -50.364 42.464 37.250 1.00 48.92 233 VAL D N 1
ATOM 9437 C CA . VAL D 1 233 ? -49.454 41.662 36.433 1.00 54.32 233 VAL D CA 1
ATOM 9438 C C . VAL D 1 233 ? -50.104 40.381 35.925 1.00 55.80 233 VAL D C 1
ATOM 9439 O O . VAL D 1 233 ? -49.688 39.849 34.885 1.00 52.65 233 VAL D O 1
ATOM 9443 N N . ASN D 1 234 ? -51.117 39.865 36.633 1.00 53.09 234 ASN D N 1
ATOM 9444 C CA . ASN D 1 234 ? -51.901 38.743 36.118 1.00 55.83 234 ASN D CA 1
ATOM 9445 C C . ASN D 1 234 ? -52.681 39.157 34.879 1.00 54.68 234 ASN D C 1
ATOM 9446 O O . ASN D 1 234 ? -52.856 38.360 33.949 1.00 58.41 234 ASN D O 1
ATOM 9451 N N . ASP D 1 235 ? -53.143 40.412 34.846 1.00 53.38 235 ASP D N 1
ATOM 9452 C CA . ASP D 1 235 ? -53.840 40.939 33.677 1.00 56.35 235 ASP D CA 1
ATOM 9453 C C . ASP D 1 235 ? -52.868 41.183 32.522 1.00 57.15 235 ASP D C 1
ATOM 9454 O O . ASP D 1 235 ? -53.200 40.914 31.361 1.00 58.23 235 ASP D O 1
ATOM 9459 N N . LEU D 1 236 ? -51.656 41.683 32.814 1.00 55.22 236 LEU D N 1
ATOM 9460 C CA . LEU D 1 236 ? -50.638 41.797 31.766 1.00 52.33 236 LEU D CA 1
ATOM 9461 C C . LEU D 1 236 ? -50.197 40.434 31.255 1.00 50.28 236 LEU D C 1
ATOM 9462 O O . LEU D 1 236 ? -49.980 40.266 30.050 1.00 50.92 236 LEU D O 1
ATOM 9467 N N . ALA D 1 237 ? -50.024 39.459 32.155 1.00 49.82 237 ALA D N 1
ATOM 9468 C CA . ALA D 1 237 ? -49.638 38.120 31.714 1.00 52.47 237 ALA D CA 1
ATOM 9469 C C . ALA D 1 237 ? -50.658 37.550 30.736 1.00 57.22 237 ALA D C 1
ATOM 9470 O O . ALA D 1 237 ? -50.285 36.974 29.707 1.00 57.81 237 ALA D O 1
ATOM 9472 N N . ASP D 1 238 ? -51.952 37.720 31.032 1.00 59.19 238 ASP D N 1
ATOM 9473 C CA . ASP D 1 238 ? -52.993 37.211 30.143 1.00 58.32 238 ASP D CA 1
ATOM 9474 C C . ASP D 1 238 ? -52.941 37.887 28.777 1.00 54.96 238 ASP D C 1
ATOM 9475 O O . ASP D 1 238 ? -53.107 37.229 27.744 1.00 57.36 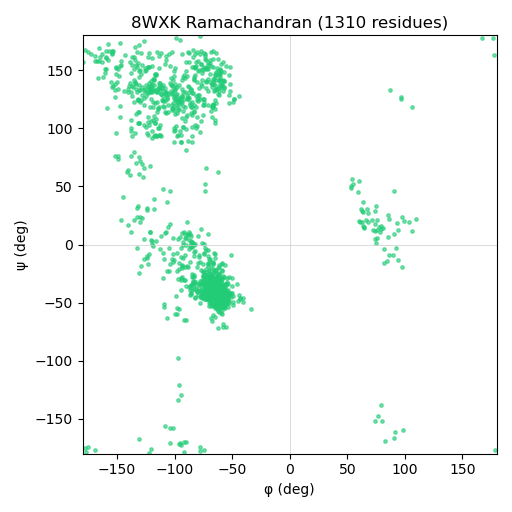238 ASP D O 1
ATOM 9480 N N . ALA D 1 239 ? -52.712 39.202 28.752 1.00 51.16 239 ALA D N 1
ATOM 9481 C CA . ALA D 1 239 ? -52.598 39.901 27.479 1.00 50.53 239 ALA D CA 1
ATOM 9482 C C . ALA D 1 239 ? -51.417 39.390 26.667 1.00 56.31 239 ALA D C 1
ATOM 9483 O O . ALA D 1 239 ? -51.455 39.403 25.431 1.00 58.70 239 ALA D O 1
ATOM 9485 N N . HIS D 1 240 ? -50.359 38.932 27.335 1.00 56.48 240 HIS D N 1
ATOM 9486 C CA . HIS D 1 240 ? -49.209 38.438 26.593 1.00 58.07 240 HIS D CA 1
ATOM 9487 C C . HIS D 1 240 ? -49.510 37.094 25.962 1.00 49.11 240 HIS D C 1
ATOM 9488 O O . HIS D 1 240 ? -49.052 36.815 24.854 1.00 51.95 240 HIS D O 1
ATOM 9495 N N . VAL D 1 241 ? -50.269 36.249 26.656 1.00 51.61 241 VAL D N 1
ATOM 9496 C CA . VAL D 1 241 ? -50.633 34.949 26.101 1.00 55.33 241 VAL D CA 1
ATOM 9497 C C . VAL D 1 241 ? -51.516 35.128 24.873 1.00 60.59 241 VAL D C 1
ATOM 9498 O O . VAL D 1 241 ? -51.386 34.396 23.883 1.00 62.42 241 VAL D O 1
ATOM 9502 N N . LEU D 1 242 ? -52.417 36.117 24.912 1.00 59.17 242 LEU D N 1
ATOM 9503 C CA . LEU D 1 242 ? -53.255 36.421 23.756 1.00 58.97 242 LEU D CA 1
ATOM 9504 C C . LEU D 1 242 ? -52.442 37.070 22.649 1.00 57.61 242 LEU D C 1
ATOM 9505 O O . LEU D 1 242 ? -52.594 36.725 21.469 1.00 54.62 242 LEU D O 1
ATOM 9510 N N . GLY D 1 243 ? -51.612 38.058 23.011 1.00 56.56 243 GLY D N 1
ATOM 9511 C CA . GLY D 1 243 ? -50.794 38.718 22.015 1.00 52.61 243 GLY D CA 1
ATOM 9512 C C . GLY D 1 243 ? -49.949 37.727 21.248 1.00 55.96 243 GLY D C 1
ATOM 9513 O O . GLY D 1 243 ? -49.721 37.892 20.046 1.00 55.04 243 GLY D O 1
ATOM 9514 N N . LEU D 1 244 ? -49.517 36.664 21.921 1.00 57.43 244 LEU D N 1
ATOM 9515 C CA . LEU D 1 244 ? -48.758 35.578 21.317 1.00 61.17 244 LEU D CA 1
ATOM 9516 C C . LEU D 1 244 ? -49.621 34.788 20.335 1.00 59.21 244 LEU D C 1
ATOM 9517 O O . LEU D 1 244 ? -49.344 34.807 19.131 1.00 61.18 244 LEU D O 1
ATOM 9522 N N . LYS D 1 245 ? -50.653 34.095 20.847 1.00 59.69 245 LYS D N 1
ATOM 9523 C CA . LYS D 1 245 ? -51.633 33.377 20.026 1.00 59.67 245 LYS D CA 1
ATOM 9524 C C . LYS D 1 245 ? -52.016 34.161 18.784 1.00 58.85 245 LYS D C 1
ATOM 9525 O O . LYS D 1 245 ? -52.046 33.625 17.673 1.00 62.17 245 LYS D O 1
ATOM 9531 N N . TYR D 1 246 ? -52.299 35.448 18.962 1.00 60.77 246 TYR D N 1
ATOM 9532 C CA . TYR D 1 246 ? -52.594 36.317 17.830 1.00 56.25 246 TYR D CA 1
ATOM 9533 C C . TYR D 1 246 ? -51.480 36.272 16.787 1.00 61.26 246 TYR D C 1
ATOM 9534 O O . TYR D 1 246 ? -51.746 36.188 15.579 1.00 60.44 246 TYR D O 1
ATOM 9543 N N . LEU D 1 247 ? -50.219 36.320 17.235 1.00 60.09 247 LEU D N 1
ATOM 9544 C CA . LEU D 1 247 ? -49.098 36.365 16.302 1.00 59.35 247 LEU D CA 1
ATOM 9545 C C . LEU D 1 247 ? -48.892 35.021 15.603 1.00 58.68 247 LEU D C 1
ATOM 9546 O O . LEU D 1 247 ? -48.581 34.983 14.403 1.00 54.48 247 LEU D O 1
ATOM 9551 N N . LEU D 1 248 ? -49.068 33.911 16.336 1.00 56.48 248 LEU D N 1
ATOM 9552 C CA . LEU D 1 248 ? -48.923 32.587 15.734 1.00 61.76 248 LEU D CA 1
ATOM 9553 C C . LEU D 1 248 ? -49.987 32.331 14.669 1.00 64.25 248 LEU D C 1
ATOM 9554 O O . LEU D 1 248 ? -49.713 31.678 13.655 1.00 66.54 248 LEU D O 1
ATOM 9559 N N . LYS D 1 249 ? -51.215 32.814 14.894 1.00 64.23 249 LYS D N 1
ATOM 9560 C CA . LYS D 1 249 ? -52.300 32.676 13.920 1.00 63.66 249 LYS D CA 1
ATOM 9561 C C . LYS D 1 249 ? -52.043 33.462 12.640 1.00 62.94 249 LYS D C 1
ATOM 9562 O O . LYS D 1 249 ? -52.808 33.330 11.682 1.00 73.37 249 LYS D O 1
ATOM 9568 N N . GLY D 1 250 ? -50.993 34.272 12.597 1.00 64.69 250 GLY D N 1
ATOM 9569 C CA . GLY D 1 250 ? -50.662 35.033 11.420 1.00 54.97 250 GLY D CA 1
ATOM 9570 C C . GLY D 1 250 ? -50.965 36.501 11.517 1.00 55.83 250 GLY D C 1
ATOM 9571 O O . GLY D 1 250 ? -50.914 37.189 10.490 1.00 61.97 250 GLY D O 1
ATOM 9572 N N . GLY D 1 251 ? -51.273 37.006 12.711 1.00 60.15 251 GLY D N 1
ATOM 9573 C CA . GLY D 1 251 ? -51.658 38.399 12.837 1.00 56.16 251 GLY D CA 1
ATOM 9574 C C . GLY D 1 251 ? -50.559 39.330 12.366 1.00 58.42 251 GLY D C 1
ATOM 9575 O O . GLY D 1 251 ? -49.375 38.974 12.344 1.00 58.43 251 GLY D O 1
ATOM 9576 N N . ASP D 1 252 ? -50.961 40.529 11.956 1.00 57.59 252 ASP D N 1
ATOM 9577 C CA . ASP D 1 252 ? -49.996 41.537 11.547 1.00 59.88 252 ASP D CA 1
ATOM 9578 C C . ASP D 1 252 ? -49.559 42.362 12.756 1.00 59.76 252 ASP D C 1
ATOM 9579 O O . ASP D 1 252 ? -50.184 42.336 13.816 1.00 59.61 252 ASP D O 1
ATOM 9584 N N . SER D 1 253 ? -48.467 43.109 12.576 1.00 59.87 253 SER D N 1
ATOM 9585 C CA . SER D 1 253 ? -47.865 43.866 13.667 1.00 61.99 253 SER D CA 1
ATOM 9586 C C . SER D 1 253 ? -48.887 44.813 14.272 1.00 64.89 253 SER D C 1
ATOM 9587 O O . SER D 1 253 ? -49.630 45.493 13.555 1.00 64.04 253 SER D O 1
ATOM 9590 N N . GLU D 1 254 ? -48.927 44.861 15.600 1.00 60.57 254 GLU D N 1
ATOM 9591 C CA . GLU D 1 254 ? -49.935 45.683 16.231 1.00 60.20 254 GLU D CA 1
ATOM 9592 C C . GLU D 1 254 ? -49.392 46.254 17.538 1.00 60.08 254 GLU D C 1
ATOM 9593 O O . GLU D 1 254 ? -48.525 45.656 18.173 1.00 53.67 254 GLU D O 1
ATOM 9599 N N . VAL D 1 255 ? -49.930 47.409 17.943 1.00 59.87 255 VAL D N 1
ATOM 9600 C CA . VAL D 1 255 ? -49.599 48.062 19.203 1.00 58.26 255 VAL D CA 1
ATOM 9601 C C . VAL D 1 255 ? -50.855 48.139 20.070 1.00 64.42 255 VAL D C 1
ATOM 9602 O O . VAL D 1 255 ? -51.955 48.386 19.565 1.00 62.14 255 VAL D O 1
ATOM 9606 N N . PHE D 1 256 ? -50.689 47.933 21.381 1.00 58.79 256 PHE D N 1
ATOM 9607 C CA . PHE D 1 256 ? -51.789 48.012 22.339 1.00 56.62 256 PHE D CA 1
ATOM 9608 C C . PHE D 1 256 ? -51.358 48.743 23.606 1.00 58.16 256 PHE D C 1
ATOM 9609 O O . PHE D 1 256 ? -50.320 48.410 24.192 1.00 58.35 256 PHE D O 1
ATOM 9617 N N . ASN D 1 257 ? -52.159 49.715 24.047 1.00 58.05 257 ASN D N 1
ATOM 9618 C CA . ASN D 1 257 ? -52.080 50.145 25.436 1.00 53.61 257 ASN D CA 1
ATOM 9619 C C . ASN D 1 257 ? -52.550 49.016 26.329 1.00 54.69 257 ASN D C 1
ATOM 9620 O O . ASN D 1 257 ? -53.484 48.290 25.988 1.00 54.31 257 ASN D O 1
ATOM 9625 N N . LEU D 1 258 ? -51.901 48.855 27.476 1.00 56.93 258 LEU D N 1
ATOM 9626 C CA . LEU D 1 258 ? -52.355 47.886 28.470 1.00 56.88 258 LEU D CA 1
ATOM 9627 C C . LEU D 1 258 ? -52.676 48.656 29.745 1.00 59.41 258 LEU D C 1
ATOM 9628 O O . LEU D 1 258 ? -51.780 48.979 30.533 1.00 63.22 258 LEU D O 1
ATOM 9633 N N . GLY D 1 259 ? -53.959 48.951 29.931 1.00 65.09 259 GLY D N 1
ATOM 9634 C CA . GLY D 1 259 ? -54.421 49.731 31.064 1.00 64.73 259 GLY D CA 1
ATOM 9635 C C . GLY D 1 259 ? -55.884 49.466 31.330 1.00 66.95 259 GLY D C 1
ATOM 9636 O O . GLY D 1 259 ? -56.627 49.012 30.452 1.00 70.21 259 GLY D O 1
ATOM 9637 N N . ASN D 1 260 ? -56.292 49.754 32.570 1.00 68.99 260 ASN D N 1
ATOM 9638 C CA . ASN D 1 260 ? -57.672 49.556 32.985 1.00 67.11 260 ASN D CA 1
ATOM 9639 C C . ASN D 1 260 ? -58.590 50.675 32.516 1.00 70.96 260 ASN D C 1
ATOM 9640 O O . ASN D 1 260 ? -59.816 50.499 32.526 1.00 69.16 260 ASN D O 1
ATOM 9645 N N . GLY D 1 261 ? -58.028 51.809 32.101 1.00 66.59 261 GLY D N 1
ATOM 9646 C CA . GLY D 1 261 ? -58.810 52.996 31.850 1.00 70.27 261 GLY D CA 1
ATOM 9647 C C . GLY D 1 261 ? -59.146 53.798 33.086 1.00 73.70 261 GLY D C 1
ATOM 9648 O O . GLY D 1 261 ? -59.552 54.958 32.957 1.00 76.78 261 GLY D O 1
ATOM 9649 N N . GLN D 1 262 ? -58.993 53.219 34.281 1.00 74.99 262 GLN D N 1
ATOM 9650 C CA . GLN D 1 262 ? -59.127 53.939 35.545 1.00 73.32 262 GLN D CA 1
ATOM 9651 C C . GLN D 1 262 ? -57.771 54.457 35.983 1.00 67.46 262 GLN D C 1
ATOM 9652 O O . GLN D 1 262 ? -56.747 53.804 35.769 1.00 67.48 262 GLN D O 1
ATOM 9658 N N . GLY D 1 263 ? -57.763 55.627 36.619 1.00 65.14 263 GLY D N 1
ATOM 9659 C CA . GLY D 1 263 ? -56.586 56.127 37.291 1.00 61.41 263 GLY D CA 1
ATOM 9660 C C . GLY D 1 263 ? -56.808 56.129 38.799 1.00 63.47 263 GLY D C 1
ATOM 9661 O O . GLY D 1 263 ? -57.912 55.994 39.288 1.00 63.77 263 GLY D O 1
ATOM 9662 N N . PHE D 1 264 ? -55.708 56.267 39.531 1.00 64.57 264 PHE D N 1
ATOM 9663 C CA . PHE D 1 264 ? -55.784 56.397 40.973 1.00 59.05 264 PHE D CA 1
ATOM 9664 C C . PHE D 1 264 ? -54.687 57.362 41.379 1.00 60.45 264 PHE D C 1
ATOM 9665 O O . PHE D 1 264 ? -53.552 57.241 40.909 1.00 62.37 264 PHE D O 1
ATOM 9673 N N . SER D 1 265 ? -55.029 58.334 42.215 1.00 61.12 265 SER D N 1
ATOM 9674 C CA . SER D 1 265 ? -54.039 59.290 42.674 1.00 64.10 265 SER D CA 1
ATOM 9675 C C . SER D 1 265 ? -53.101 58.635 43.682 1.00 59.88 265 SER D C 1
ATOM 9676 O O . SER D 1 265 ? -53.388 57.571 44.232 1.00 58.96 265 SER D O 1
ATOM 9679 N N . VAL D 1 266 ? -51.965 59.294 43.924 1.00 56.90 266 VAL D N 1
ATOM 9680 C CA . VAL D 1 266 ? -51.038 58.831 44.951 1.00 58.16 266 VAL D CA 1
ATOM 9681 C C . VAL D 1 266 ? -51.742 58.729 46.304 1.00 67.02 266 VAL D C 1
ATOM 9682 O O . VAL D 1 266 ? -51.531 57.772 47.062 1.00 65.52 266 VAL D O 1
ATOM 9686 N N . ARG D 1 267 ? -52.598 59.703 46.628 1.00 67.50 267 ARG D N 1
ATOM 9687 C CA . ARG D 1 267 ? -53.295 59.647 47.911 1.00 69.77 267 ARG D CA 1
ATOM 9688 C C . ARG D 1 267 ? -54.317 58.518 47.939 1.00 67.64 267 ARG D C 1
ATOM 9689 O O . ARG D 1 267 ? -54.484 57.860 48.973 1.00 65.18 267 ARG D O 1
ATOM 9697 N N . GLU D 1 268 ? -55.010 58.272 46.817 1.00 65.56 268 GLU D N 1
ATOM 9698 C CA . GLU D 1 268 ? -55.912 57.122 46.764 1.00 66.97 268 GLU D CA 1
ATOM 9699 C C . GLU D 1 268 ? -55.151 55.809 46.917 1.00 69.05 268 GLU D C 1
ATOM 9700 O O . GLU D 1 268 ? -55.707 54.827 47.428 1.00 67.85 268 GLU D O 1
ATOM 9706 N N . VAL D 1 269 ? -53.883 55.773 46.485 1.00 68.51 269 VAL D N 1
ATOM 9707 C CA . VAL D 1 269 ? -53.073 54.564 46.628 1.00 68.05 269 VAL D CA 1
ATOM 9708 C C . VAL D 1 269 ? -52.669 54.362 48.083 1.00 63.52 269 VAL D C 1
ATOM 9709 O O . VAL D 1 269 ? -52.776 53.254 48.622 1.00 59.20 269 VAL D O 1
ATOM 9713 N N . ILE D 1 270 ? -52.187 55.422 48.737 1.00 65.54 270 ILE D N 1
ATOM 9714 C CA . ILE D 1 270 ? -51.837 55.314 50.152 1.00 65.14 270 ILE D CA 1
ATOM 9715 C C . ILE D 1 270 ? -53.062 54.934 50.978 1.00 66.95 270 ILE D C 1
ATOM 9716 O O . ILE D 1 270 ? -52.970 54.138 51.918 1.00 71.24 270 ILE D O 1
ATOM 9721 N N . ALA D 1 271 ? -54.230 55.480 50.625 1.00 68.79 271 ALA D N 1
ATOM 9722 C CA . ALA D 1 271 ? -55.460 55.166 51.350 1.00 66.77 271 ALA D CA 1
ATOM 9723 C C . ALA D 1 271 ? -55.815 53.690 51.223 1.00 71.73 271 ALA D C 1
ATOM 9724 O O . ALA D 1 271 ? -56.155 53.032 52.215 1.00 71.70 271 ALA D O 1
ATOM 9726 N N . ALA D 1 272 ? -55.748 53.152 49.999 1.00 71.72 272 ALA D N 1
ATOM 9727 C CA . ALA D 1 272 ? -55.954 51.721 49.806 1.00 69.54 272 ALA D CA 1
ATOM 9728 C C . ALA D 1 272 ? -54.939 50.898 50.597 1.00 69.03 272 ALA D C 1
ATOM 9729 O O . ALA D 1 272 ? -55.245 49.781 51.030 1.00 66.15 272 ALA D O 1
ATOM 9731 N N . GLY D 1 273 ? -53.739 51.435 50.812 1.00 66.33 273 GLY D N 1
ATOM 9732 C CA . GLY D 1 273 ? -52.700 50.718 51.525 1.00 70.03 273 GLY D CA 1
ATOM 9733 C C . GLY D 1 273 ? -52.987 50.503 52.998 1.00 71.32 273 GLY D C 1
ATOM 9734 O O . GLY D 1 273 ? -53.103 49.361 53.454 1.00 71.66 273 GLY D O 1
ATOM 9735 N N . GLU D 1 274 ? -53.092 51.597 53.759 1.00 73.21 274 GLU D N 1
ATOM 9736 C CA . GLU D 1 274 ? -53.448 51.488 55.172 1.00 79.48 274 GLU D CA 1
ATOM 9737 C C . GLU D 1 274 ? -54.798 50.808 55.371 1.00 75.57 274 GLU D C 1
ATOM 9738 O O . GLU D 1 274 ? -55.043 50.233 56.436 1.00 77.23 274 GLU D O 1
ATOM 9744 N N . GLN D 1 275 ? -55.657 50.830 54.351 1.00 68.60 275 GLN D N 1
ATOM 9745 C CA . GLN D 1 275 ? -56.945 50.156 54.433 1.00 71.34 275 GLN D CA 1
ATOM 9746 C C . GLN D 1 275 ? -56.807 48.633 54.323 1.00 73.31 275 GLN D C 1
ATOM 9747 O O . GLN D 1 275 ? -57.494 47.895 55.038 1.00 72.02 275 GLN D O 1
ATOM 9753 N N . VAL D 1 276 ? -55.939 48.128 53.437 1.00 75.19 276 VAL D N 1
ATOM 9754 C CA . VAL D 1 276 ? -55.870 46.672 53.280 1.00 72.10 276 VAL D CA 1
ATOM 9755 C C . VAL D 1 276 ? -54.972 46.072 54.355 1.00 70.38 276 VAL D C 1
ATOM 9756 O O . VAL D 1 276 ? -55.125 44.897 54.715 1.00 68.17 276 VAL D O 1
ATOM 9760 N N . THR D 1 277 ? -54.015 46.847 54.867 1.00 67.72 277 THR D N 1
ATOM 9761 C CA . THR D 1 277 ? -53.097 46.332 55.879 1.00 71.42 277 THR D CA 1
ATOM 9762 C C . THR D 1 277 ? -53.735 46.340 57.265 1.00 76.22 277 THR D C 1
ATOM 9763 O O . THR D 1 277 ? -53.559 45.393 58.041 1.00 75.10 277 THR D O 1
ATOM 9767 N N . GLY D 1 278 ? -54.489 47.398 57.578 1.00 75.89 278 GLY D N 1
ATOM 9768 C CA . GLY D 1 278 ? -54.857 47.722 58.939 1.00 78.29 278 GLY D CA 1
ATOM 9769 C C . GLY D 1 278 ? -53.816 48.532 59.685 1.00 79.18 278 GLY D C 1
ATOM 9770 O O . GLY D 1 278 ? -54.133 49.103 60.734 1.00 86.14 278 GLY D O 1
ATOM 9771 N N . LEU D 1 279 ? -52.596 48.618 59.156 1.00 77.68 279 LEU D N 1
ATOM 9772 C CA . LEU D 1 279 ? -51.457 49.226 59.827 1.00 79.47 279 LEU D CA 1
ATOM 9773 C C . LEU D 1 279 ? -51.409 50.730 59.564 1.00 80.39 279 LEU D C 1
ATOM 9774 O O . LEU D 1 279 ? -52.094 51.240 58.669 1.00 75.86 279 LEU D O 1
ATOM 9779 N N . PRO D 1 280 ? -50.616 51.474 60.343 1.00 87.34 280 PRO D N 1
ATOM 9780 C CA . PRO D 1 280 ? -50.471 52.910 60.075 1.00 84.77 280 PRO D CA 1
ATOM 9781 C C . PRO D 1 280 ? -49.328 53.190 59.110 1.00 79.43 280 PRO D C 1
ATOM 9782 O O . PRO D 1 280 ? -48.284 52.530 59.120 1.00 79.28 280 PRO D O 1
ATOM 9786 N N . ILE D 1 281 ? -49.524 54.205 58.277 1.00 75.31 281 ILE D N 1
ATOM 9787 C CA . ILE D 1 281 ? -48.558 54.563 57.249 1.00 81.81 281 ILE D CA 1
ATOM 9788 C C . ILE D 1 281 ? -48.166 56.023 57.453 1.00 78.99 281 ILE D C 1
ATOM 9789 O O . ILE D 1 281 ? -48.951 56.935 57.157 1.00 80.93 281 ILE D O 1
ATOM 9794 N N . THR D 1 282 ? -46.956 56.244 57.971 1.00 74.40 282 THR D N 1
ATOM 9795 C CA . THR D 1 282 ? -46.414 57.596 58.070 1.00 77.77 282 THR D CA 1
ATOM 9796 C C . THR D 1 282 ? -46.139 58.169 56.688 1.00 81.61 282 THR D C 1
ATOM 9797 O O . THR D 1 282 ? -45.313 57.637 55.938 1.00 80.22 282 THR D O 1
ATOM 9801 N N . VAL D 1 283 ? -46.815 59.276 56.384 1.00 83.42 283 VAL D N 1
ATOM 9802 C CA . VAL D 1 283 ? -46.748 59.962 55.101 1.00 78.77 283 VAL D CA 1
ATOM 9803 C C . VAL D 1 283 ? -45.981 61.266 55.277 1.00 84.68 283 VAL D C 1
ATOM 9804 O O . VAL D 1 283 ? -46.272 62.046 56.191 1.00 90.39 283 VAL D O 1
ATOM 9808 N N . GLU D 1 284 ? -45.005 61.503 54.405 1.00 84.08 284 GLU D N 1
ATOM 9809 C CA . GLU D 1 284 ? -44.347 62.794 54.279 1.00 82.17 284 GLU D CA 1
ATOM 9810 C C . GLU D 1 284 ? -44.696 63.382 52.919 1.00 85.09 284 GLU D C 1
ATOM 9811 O O . GLU D 1 284 ? -44.981 62.652 51.966 1.00 84.81 284 GLU D O 1
ATOM 9817 N N . GLU D 1 285 ? -44.695 64.704 52.834 1.00 84.74 285 GLU D N 1
ATOM 9818 C CA . GLU D 1 285 ? -44.983 65.399 51.586 1.00 81.84 285 GLU D CA 1
ATOM 9819 C C . GLU D 1 285 ? -43.710 66.129 51.168 1.00 83.65 285 GLU D C 1
ATOM 9820 O O . GLU D 1 285 ? -43.387 67.189 51.712 1.00 88.46 285 GLU D O 1
ATOM 9826 N N . CYS D 1 286 ? -42.973 65.534 50.224 1.00 81.48 286 CYS D N 1
ATOM 9827 C CA . CYS D 1 286 ? -41.753 66.088 49.654 1.00 82.34 286 CYS D CA 1
ATOM 9828 C C . CYS D 1 286 ? -42.106 66.807 48.360 1.00 79.38 286 CYS D C 1
ATOM 9829 O O . CYS D 1 286 ? -43.284 66.972 48.030 1.00 77.14 286 CYS D O 1
ATOM 9832 N N . ASP D 1 287 ? -41.114 67.244 47.587 1.00 84.48 287 ASP D N 1
ATOM 9833 C CA . ASP D 1 287 ? -41.545 67.971 46.402 1.00 84.35 287 ASP D CA 1
ATOM 9834 C C . ASP D 1 287 ? -41.516 67.027 45.201 1.00 80.99 287 ASP D C 1
ATOM 9835 O O . ASP D 1 287 ? -41.115 65.864 45.305 1.00 82.71 287 ASP D O 1
ATOM 9840 N N . ARG D 1 288 ? -41.937 67.539 44.047 1.00 77.56 288 ARG D N 1
ATOM 9841 C CA . ARG D 1 288 ? -42.124 66.716 42.852 1.00 84.16 288 ARG D CA 1
ATOM 9842 C C . ARG D 1 288 ? -40.825 66.025 42.423 1.00 82.83 288 ARG D C 1
ATOM 9843 O O . ARG D 1 288 ? -39.724 66.545 42.634 1.00 80.06 288 ARG D O 1
ATOM 9851 N N . ARG D 1 289 ? -40.953 64.788 41.791 1.00 83.86 289 ARG D N 1
ATOM 9852 C CA . ARG D 1 289 ? -39.768 64.407 41.017 1.00 80.86 289 ARG D CA 1
ATOM 9853 C C . ARG D 1 289 ? -39.838 65.062 39.647 1.00 78.45 289 ARG D C 1
ATOM 9854 O O . ARG D 1 289 ? -40.922 65.178 39.066 1.00 78.44 289 ARG D O 1
ATOM 9862 N N . PRO D 1 290 ? -38.696 65.467 39.116 1.00 82.07 290 PRO D N 1
ATOM 9863 C CA . PRO D 1 290 ? -38.649 65.951 37.730 1.00 78.88 290 PRO D CA 1
ATOM 9864 C C . PRO D 1 290 ? -39.120 64.887 36.743 1.00 71.86 290 PRO D C 1
ATOM 9865 O O . PRO D 1 290 ? -38.770 63.709 36.849 1.00 70.42 290 PRO D O 1
ATOM 9869 N N . GLY D 1 291 ? -39.944 65.316 35.788 1.00 76.33 291 GLY D N 1
ATOM 9870 C CA . GLY D 1 291 ? -40.332 64.487 34.661 1.00 73.78 291 GLY D CA 1
ATOM 9871 C C . GLY D 1 291 ? -41.623 63.718 34.813 1.00 76.46 291 GLY D C 1
ATOM 9872 O O . GLY D 1 291 ? -41.886 62.828 33.996 1.00 74.70 291 GLY D O 1
ATOM 9873 N N . ASP D 1 292 ? -42.442 64.030 35.820 1.00 74.92 292 ASP D N 1
ATOM 9874 C CA . ASP D 1 292 ? -43.659 63.272 36.083 1.00 76.07 292 ASP D CA 1
ATOM 9875 C C . ASP D 1 292 ? -44.861 63.963 35.463 1.00 74.77 292 ASP D C 1
ATOM 9876 O O . ASP D 1 292 ? -45.205 65.079 35.887 1.00 75.28 292 ASP D O 1
ATOM 9881 N N . PRO D 1 293 ? -45.534 63.351 34.489 1.00 74.29 293 PRO D N 1
ATOM 9882 C CA . PRO D 1 293 ? -46.789 63.914 34.009 1.00 73.96 293 PRO D CA 1
ATOM 9883 C C . PRO D 1 293 ? -47.822 63.919 35.118 1.00 75.44 293 PRO D C 1
ATOM 9884 O O . PRO D 1 293 ? -47.777 63.079 36.034 1.00 72.78 293 PRO D O 1
ATOM 9888 N N . PRO D 1 294 ? -48.772 64.860 35.081 1.00 78.00 294 PRO D N 1
ATOM 9889 C CA . PRO D 1 294 ? -49.786 64.898 36.152 1.00 77.37 294 PRO D CA 1
ATOM 9890 C C . PRO D 1 294 ? -50.744 63.719 36.108 1.00 73.54 294 PRO D C 1
ATOM 9891 O O . PRO D 1 294 ? -51.066 63.146 37.160 1.00 67.18 294 PRO D O 1
ATOM 9895 N N . SER D 1 295 ? -51.215 63.341 34.921 1.00 70.77 295 SER D N 1
ATOM 9896 C CA . SER D 1 295 ? -52.120 62.216 34.765 1.00 67.28 295 SER D CA 1
ATOM 9897 C C . SER D 1 295 ? -51.678 61.393 33.568 1.00 68.38 295 SER D C 1
ATOM 9898 O O . SER D 1 295 ? -51.362 61.941 32.508 1.00 66.98 295 SER D O 1
ATOM 9901 N N . LEU D 1 296 ? -51.672 60.074 33.757 1.00 67.52 296 LEU D N 1
ATOM 9902 C CA . LEU D 1 296 ? -51.306 59.102 32.731 1.00 63.67 296 LEU D CA 1
ATOM 9903 C C . LEU D 1 296 ? -52.316 57.969 32.846 1.00 60.18 296 LEU D C 1
ATOM 9904 O O . LEU D 1 296 ? -52.168 57.094 33.701 1.00 60.93 296 LEU D O 1
ATOM 9909 N N . ILE D 1 297 ? -53.347 57.988 32.014 1.00 61.30 297 ILE D N 1
ATOM 9910 C CA . ILE D 1 297 ? -54.311 56.904 32.023 1.00 57.60 297 ILE D CA 1
ATOM 9911 C C . ILE D 1 297 ? -54.503 56.456 30.583 1.00 58.72 297 ILE D C 1
ATOM 9912 O O . ILE D 1 297 ? -54.394 57.252 29.646 1.00 60.18 297 ILE D O 1
ATOM 9917 N N . GLY D 1 298 ? -54.801 55.173 30.406 1.00 60.43 298 GLY D N 1
ATOM 9918 C CA . GLY D 1 298 ? -54.791 54.605 29.082 1.00 59.08 298 GLY D CA 1
ATOM 9919 C C . GLY D 1 298 ? -56.044 53.884 28.661 1.00 68.57 298 GLY D C 1
ATOM 9920 O O . GLY D 1 298 ? -56.581 53.041 29.392 1.00 69.99 298 GLY D O 1
ATOM 9921 N N . SER D 1 299 ? -56.497 54.209 27.451 1.00 67.96 299 SER D N 1
ATOM 9922 C CA . SER D 1 299 ? -57.589 53.490 26.809 1.00 71.98 299 SER D CA 1
ATOM 9923 C C . SER D 1 299 ? -57.134 52.073 26.472 1.00 71.04 299 SER D C 1
ATOM 9924 O O . SER D 1 299 ? -56.303 51.876 25.578 1.00 73.22 299 SER D O 1
ATOM 9927 N N . GLY D 1 300 ? -57.670 51.083 27.180 1.00 69.76 300 GLY D N 1
ATOM 9928 C CA . GLY D 1 300 ? -57.369 49.702 26.863 1.00 65.16 300 GLY D CA 1
ATOM 9929 C C . GLY D 1 300 ? -58.331 49.129 25.845 1.00 70.04 300 GLY D C 1
ATOM 9930 O O . GLY D 1 300 ? -58.455 47.909 25.694 1.00 72.43 300 GLY D O 1
ATOM 9931 N N . GLU D 1 301 ? -58.999 50.022 25.117 1.00 71.97 301 GLU D N 1
ATOM 9932 C CA . GLU D 1 301 ? -60.092 49.626 24.235 1.00 72.11 301 GLU D CA 1
ATOM 9933 C C . GLU D 1 301 ? -59.606 48.709 23.116 1.00 68.87 301 GLU D C 1
ATOM 9934 O O . GLU D 1 301 ? -60.178 47.636 22.877 1.00 68.62 301 GLU D O 1
ATOM 9940 N N . LYS D 1 302 ? -58.550 49.129 22.409 1.00 67.07 302 LYS D N 1
ATOM 9941 C CA . LYS D 1 302 ? -58.036 48.362 21.276 1.00 63.66 302 LYS D CA 1
ATOM 9942 C C . LYS D 1 302 ? -57.732 46.925 21.662 1.00 65.26 302 LYS D C 1
ATOM 9943 O O . LYS D 1 302 ? -57.943 46.007 20.864 1.00 66.24 302 LYS D O 1
ATOM 9949 N N . ALA D 1 303 ? -57.284 46.700 22.895 1.00 66.77 303 ALA D N 1
ATOM 9950 C CA . ALA D 1 303 ? -56.992 45.340 23.321 1.00 63.22 303 ALA D CA 1
ATOM 9951 C C . ALA D 1 303 ? -58.249 44.526 23.620 1.00 67.72 303 ALA D C 1
ATOM 9952 O O . ALA D 1 303 ? -58.207 43.294 23.500 1.00 63.08 303 ALA D O 1
ATOM 9954 N N . ARG D 1 304 ? -59.377 45.150 24.010 1.00 72.09 304 ARG D N 1
ATOM 9955 C CA . ARG D 1 304 ? -60.532 44.287 24.255 1.00 70.53 304 ARG D CA 1
ATOM 9956 C C . ARG D 1 304 ? -61.142 43.870 22.926 1.00 67.63 304 ARG D C 1
ATOM 9957 O O . ARG D 1 304 ? -61.487 42.707 22.727 1.00 65.44 304 ARG D O 1
ATOM 9965 N N . LYS D 1 305 ? -61.235 44.790 21.977 1.00 69.75 305 LYS D N 1
ATOM 9966 C CA . LYS D 1 305 ? -61.689 44.393 20.652 1.00 73.03 305 LYS D CA 1
ATOM 9967 C C . LYS D 1 305 ? -60.789 43.316 20.037 1.00 71.48 305 LYS D C 1
ATOM 9968 O O . LYS D 1 305 ? -61.267 42.236 19.675 1.00 69.80 305 LYS D O 1
ATOM 9974 N N . ILE D 1 306 ? -59.503 43.590 19.855 1.00 71.37 306 ILE D N 1
ATOM 9975 C CA . ILE D 1 306 ? -58.766 42.735 18.913 1.00 67.44 306 ILE D CA 1
ATOM 9976 C C . ILE D 1 306 ? -58.246 41.445 19.562 1.00 70.32 306 ILE D C 1
ATOM 9977 O O . ILE D 1 306 ? -58.226 40.390 18.926 1.00 71.17 306 ILE D O 1
ATOM 9982 N N . LEU D 1 307 ? -57.832 41.482 20.836 1.00 68.23 307 LEU D N 1
ATOM 9983 C CA . LEU D 1 307 ? -57.356 40.294 21.532 1.00 63.19 307 LEU D CA 1
ATOM 9984 C C . LEU D 1 307 ? -58.393 39.691 22.462 1.00 65.67 307 LEU D C 1
ATOM 9985 O O . LEU D 1 307 ? -58.167 38.591 22.987 1.00 63.44 307 LEU D O 1
ATOM 9990 N N . GLY D 1 308 ? -59.516 40.371 22.678 1.00 69.84 308 GLY D N 1
ATOM 9991 C CA . GLY D 1 308 ? -60.475 39.912 23.670 1.00 65.67 308 GLY D CA 1
ATOM 9992 C C . GLY D 1 308 ? -59.887 39.932 25.061 1.00 66.79 308 GLY D C 1
ATOM 9993 O O . GLY D 1 308 ? -60.159 39.032 25.870 1.00 65.80 308 GLY D O 1
ATOM 9994 N N . TRP D 1 309 ? -59.063 40.938 25.352 1.00 66.76 309 TRP D N 1
ATOM 9995 C CA . TRP D 1 309 ? -58.414 41.047 26.651 1.00 62.99 309 TRP D CA 1
ATOM 9996 C C . TRP D 1 309 ? -59.415 41.521 27.694 1.00 67.62 309 TRP D C 1
ATOM 9997 O O . TRP D 1 309 ? -60.041 42.575 27.530 1.00 68.82 309 TRP D O 1
ATOM 10008 N N . GLN D 1 310 ? -59.550 40.759 28.776 1.00 66.81 310 GLN D N 1
ATOM 10009 C CA . GLN D 1 310 ? -60.464 41.108 29.862 1.00 61.81 310 GLN D CA 1
ATOM 10010 C C . GLN D 1 310 ? -59.706 41.184 31.178 1.00 64.03 310 GLN D C 1
ATOM 10011 O O . GLN D 1 310 ? -59.506 40.147 31.837 1.00 65.94 310 GLN D O 1
ATOM 10017 N N . PRO D 1 311 ? -59.277 42.375 31.611 1.00 61.41 311 PRO D N 1
ATOM 10018 C CA . PRO D 1 311 ? -58.633 42.487 32.923 1.00 62.13 311 PRO D CA 1
ATOM 10019 C C . PRO D 1 311 ? -59.550 41.974 34.021 1.00 66.35 311 PRO D C 1
ATOM 10020 O O . PRO D 1 311 ? -60.742 42.274 34.055 1.00 67.38 311 PRO D O 1
ATOM 10024 N N . GLN D 1 312 ? -58.982 41.182 34.917 1.00 67.80 312 GLN D N 1
ATOM 10025 C CA . GLN D 1 312 ? -59.764 40.516 35.940 1.00 71.45 312 GLN D CA 1
ATOM 10026 C C . GLN D 1 312 ? -59.526 41.073 37.338 1.00 70.00 312 GLN D C 1
ATOM 10027 O O . GLN D 1 312 ? -60.303 40.773 38.252 1.00 67.34 312 GLN D O 1
ATOM 10033 N N . TYR D 1 313 ? -58.497 41.896 37.530 1.00 69.57 313 TYR D N 1
ATOM 10034 C CA . TYR D 1 313 ? -58.207 42.490 38.832 1.00 65.87 313 TYR D CA 1
ATOM 10035 C C . TYR D 1 313 ? -58.007 43.989 38.656 1.00 65.96 313 TYR D C 1
ATOM 10036 O O . TYR D 1 313 ? -56.954 44.544 38.965 1.00 66.17 313 TYR D O 1
ATOM 10045 N N . SER D 1 314 ? -59.056 44.649 38.167 1.00 66.82 314 SER D N 1
ATOM 10046 C CA . SER D 1 314 ? -59.012 46.073 37.852 1.00 67.71 314 SER D CA 1
ATOM 10047 C C . SER D 1 314 ? -59.105 46.973 39.078 1.00 66.70 314 SER D C 1
ATOM 10048 O O . SER D 1 314 ? -58.683 48.133 39.007 1.00 66.80 314 SER D O 1
ATOM 10051 N N . SER D 1 315 ? -59.646 46.482 40.189 1.00 65.36 315 SER D N 1
ATOM 10052 C CA . SER D 1 315 ? -59.893 47.351 41.332 1.00 68.74 315 SER D CA 1
ATOM 10053 C C . SER D 1 315 ? -58.630 47.532 42.162 1.00 68.03 315 SER D C 1
ATOM 10054 O O . SER D 1 315 ? -57.806 46.619 42.302 1.00 68.35 315 SER D O 1
ATOM 10057 N N . ILE D 1 316 ? -58.497 48.733 42.731 1.00 62.29 316 ILE D N 1
ATOM 10058 C CA . ILE D 1 316 ? -57.309 49.091 43.489 1.00 63.20 316 ILE D CA 1
ATOM 10059 C C . ILE D 1 316 ? -57.135 48.254 44.753 1.00 67.12 316 ILE D C 1
ATOM 10060 O O . ILE D 1 316 ? -56.017 48.159 45.272 1.00 65.40 316 ILE D O 1
ATOM 10065 N N . LYS D 1 317 ? -58.204 47.651 45.280 1.00 69.54 317 LYS D N 1
ATOM 10066 C CA . LYS D 1 317 ? -58.052 46.863 46.501 1.00 70.96 317 LYS D CA 1
ATOM 10067 C C . LYS D 1 317 ? -57.505 45.474 46.194 1.00 69.65 317 LYS D C 1
ATOM 10068 O O . LYS D 1 317 ? -56.663 44.968 46.944 1.00 68.88 317 LYS D O 1
ATOM 10074 N N . ASP D 1 318 ? -57.983 44.841 45.112 1.00 67.13 318 ASP D N 1
ATOM 10075 C CA . ASP D 1 318 ? -57.427 43.558 44.683 1.00 67.85 318 ASP D CA 1
ATOM 10076 C C . ASP D 1 318 ? -55.916 43.663 44.471 1.00 68.85 318 ASP D C 1
ATOM 10077 O O . ASP D 1 318 ? -55.145 42.811 44.935 1.00 65.34 318 ASP D O 1
ATOM 10082 N N . ILE D 1 319 ? -55.478 44.722 43.779 1.00 66.77 319 ILE D N 1
ATOM 10083 C CA . ILE D 1 319 ? -54.068 44.890 43.431 1.00 63.94 319 ILE D CA 1
ATOM 10084 C C . ILE D 1 319 ? -53.216 45.003 44.693 1.00 62.87 319 ILE D C 1
ATOM 10085 O O . ILE D 1 319 ? -52.258 44.243 44.892 1.00 57.48 319 ILE D O 1
ATOM 10090 N N . VAL D 1 320 ? -53.560 45.950 45.570 1.00 59.64 320 VAL D N 1
ATOM 10091 C CA . VAL D 1 320 ? -52.771 46.138 46.781 1.00 62.20 320 VAL D CA 1
ATOM 10092 C C . VAL D 1 320 ? -52.925 44.951 47.722 1.00 60.80 320 VAL D C 1
ATOM 10093 O O . VAL D 1 320 ? -52.022 44.664 48.517 1.00 61.38 320 VAL D O 1
ATOM 10097 N N . SER D 1 321 ? -54.042 44.229 47.641 1.00 60.78 321 SER D N 1
ATOM 10098 C CA . SER D 1 321 ? -54.207 43.052 48.487 1.00 64.08 321 SER D CA 1
ATOM 10099 C C . SER D 1 321 ? -53.193 41.970 48.116 1.00 64.34 321 SER D C 1
ATOM 10100 O O . SER D 1 321 ? -52.448 41.481 48.976 1.00 61.25 321 SER D O 1
ATOM 10103 N N . HIS D 1 322 ? -53.139 41.595 46.830 1.00 62.68 322 HIS D N 1
ATOM 10104 C CA . HIS D 1 322 ? -52.194 40.572 46.391 1.00 58.16 322 HIS D CA 1
ATOM 10105 C C . HIS D 1 322 ? -50.760 41.005 46.632 1.00 57.70 322 HIS D C 1
ATOM 10106 O O . HIS D 1 322 ? -49.919 40.192 47.028 1.00 60.09 322 HIS D O 1
ATOM 10113 N N . ALA D 1 323 ? -50.457 42.278 46.381 1.00 54.04 323 ALA D N 1
ATOM 10114 C CA . ALA D 1 323 ? -49.107 42.758 46.634 1.00 57.90 323 ALA D CA 1
ATOM 10115 C C . ALA D 1 323 ? -48.783 42.700 48.120 1.00 59.23 323 ALA D C 1
ATOM 10116 O O . ALA D 1 323 ? -47.648 42.385 48.506 1.00 58.25 323 ALA D O 1
ATOM 10118 N N . TRP D 1 324 ? -49.774 42.992 48.968 1.00 64.37 324 TRP D N 1
ATOM 10119 C CA . TRP D 1 324 ? -49.585 42.885 50.416 1.00 63.52 324 TRP D CA 1
ATOM 10120 C C . TRP D 1 324 ? -49.221 41.458 50.821 1.00 62.41 324 TRP D C 1
ATOM 10121 O O . TRP D 1 324 ? -48.223 41.233 51.516 1.00 60.10 324 TRP D O 1
ATOM 10132 N N . GLN D 1 325 ? -50.021 40.479 50.384 1.00 61.11 325 GLN D N 1
ATOM 10133 C CA . GLN D 1 325 ? -49.737 39.085 50.706 1.00 63.98 325 GLN D CA 1
ATOM 10134 C C . GLN D 1 325 ? -48.307 38.705 50.323 1.00 67.43 325 GLN D C 1
ATOM 10135 O O . GLN D 1 325 ? -47.588 38.081 51.117 1.00 67.02 325 GLN D O 1
ATOM 10141 N N . TRP D 1 326 ? -47.861 39.118 49.128 1.00 62.51 326 TRP D N 1
ATOM 10142 C CA . TRP D 1 326 ? -46.512 38.777 48.676 1.00 64.86 326 TRP D CA 1
ATOM 10143 C C . TRP D 1 326 ? -45.441 39.444 49.536 1.00 61.85 326 TRP D C 1
ATOM 10144 O O . TRP D 1 326 ? -44.532 38.773 50.041 1.00 62.57 326 TRP D O 1
ATOM 10155 N N . HIS D 1 327 ? -45.521 40.770 49.697 1.00 61.74 327 HIS D N 1
ATOM 10156 C CA . HIS D 1 327 ? -44.462 41.504 50.388 1.00 63.85 327 HIS D CA 1
ATOM 10157 C C . HIS D 1 327 ? -44.287 41.055 51.836 1.00 69.04 327 HIS D C 1
ATOM 10158 O O . HIS D 1 327 ? -43.190 41.211 52.389 1.00 72.43 327 HIS D O 1
ATOM 10165 N N . GLN D 1 328 ? -45.331 40.496 52.464 1.00 66.04 328 GLN D N 1
ATOM 10166 C CA . GLN D 1 328 ? -45.168 39.968 53.815 1.00 71.07 328 GLN D CA 1
ATOM 10167 C C . GLN D 1 328 ? -44.133 38.858 53.852 1.00 74.18 328 GLN D C 1
ATOM 10168 O O . GLN D 1 328 ? -43.378 38.734 54.828 1.00 75.42 328 GLN D O 1
ATOM 10174 N N . LYS D 1 329 ? -44.060 38.062 52.793 1.00 74.30 329 LYS D N 1
ATOM 10175 C CA . LYS D 1 329 ? -43.258 36.848 52.821 1.00 76.39 329 LYS D CA 1
ATOM 10176 C C . LYS D 1 329 ? -41.889 36.992 52.175 1.00 72.24 329 LYS D C 1
ATOM 10177 O O . LYS D 1 329 ? -40.899 36.529 52.748 1.00 74.48 329 LYS D O 1
ATOM 10183 N N . ARG D 1 330 ? -41.797 37.632 51.009 1.00 70.09 330 ARG D N 1
ATOM 10184 C CA . ARG D 1 330 ? -40.492 37.838 50.391 1.00 69.43 330 ARG D CA 1
ATOM 10185 C C . ARG D 1 330 ? -39.614 38.739 51.253 1.00 71.59 330 ARG D C 1
ATOM 10186 O O . ARG D 1 330 ? -38.414 38.475 51.431 1.00 68.11 330 ARG D O 1
ATOM 10194 N N . HIS D 1 331 ? -40.202 39.800 51.803 1.00 73.06 331 HIS D N 1
ATOM 10195 C CA . HIS D 1 331 ? -39.477 40.773 52.606 1.00 74.09 331 HIS D CA 1
ATOM 10196 C C . HIS D 1 331 ? -39.888 40.666 54.068 1.00 78.57 331 HIS D C 1
ATOM 10197 O O . HIS D 1 331 ? -40.195 41.680 54.704 1.00 79.21 331 HIS D O 1
ATOM 10204 N N . GLN D 1 332 ? -39.921 39.435 54.592 1.00 80.50 332 GLN D N 1
ATOM 10205 C CA . GLN D 1 332 ? -40.182 39.170 56.008 1.00 81.68 332 GLN D CA 1
ATOM 10206 C C . GLN D 1 332 ? -39.251 40.015 56.865 1.00 87.92 332 GLN D C 1
ATOM 10207 O O . GLN D 1 332 ? -38.030 39.868 56.779 1.00 92.29 332 GLN D O 1
#

InterPro domains:
  IPR001509 NAD-dependent epimerase/dehydratase [PF01370] (8-259)
  IPR005886 UDP-glucose 4-epimerase [TIGR01179] (8-331)
  IPR005886 UDP-glucose 4-epimerase [cd05247] (8-328)
  IPR036291 NAD(P)-binding domain superfamily [SSF51735] (5-331)

Secondary structure (DSSP, 8-state):
--SSS-EEEEETTTSHHHHHHHHHHHHTT-EEEEEE--SSS-HHHIIIII-SEEEE--TT-HHHHHHHHHHS--SEEEE------HHHHHH-HHHHIIIIIIHHHHHHHHHHHTT--EEEEEEEGGGT-S-SSSSBPTTS----SSHHHHHHHHHHHHHHHHHHHH--EEEEEEE-EEE-B-TTSS-B---SS---HHHHHHHHHTTSSS-EEEE-S-SSSTTSS-EE-EEEHHHHHHHHHHHHHHHHTTPPPEEEEE--S--EEHHHHHHHHHHHH-S---EEEEPPPTT--SEE-B--HHHHHHH----S--SHHHHHHHHHHHHHHHT-/--EEEEETTTSHHHHHHHHHHHHTT-EEEEEE--SSS-HHHIIIII-SEEEE--TT-HHHHHHHHHSS--SEEEE------HHHHHH-HHHHIIIIIIHHHHHHHHHHHTT--EEEEEEEGGGT-S-SSSSBPTTS-----SHHHHHHHHHHHHHHHHHHHH--EEEEEEE-EEE-B-TTSS-B---SS---HHHHHHHHHTTSSS-EEEE-S-SSSTTSS-EE-EEEHHHHHHHHHHHHHHHHTTPPPEEEEES-S--EEHHHHHHHHHHHH-S---EEEEPPPTT--SEE-B--HHHHHHH----S--SHHHHHHHHHHHHHHHT-/-PPEEEEETTTSHHHHHHHHHHHHTT-EEEEEE--SSS-HHHIIIII-SEEEE--TT-HHHHHHHHHHS--SEEEE--S---HHHHHH-HHHHIIIIIIHHHHHHHHHHHTT--EEEEEEEGGGT-S-SSSSB-TTS----SSHHHHHHHHHHHHHHHHHHHH--EEEEEEE-EEE---TTSS-----SS--SHHHHHHHHHTTSSS-EEEE-S-SSSTTSSPEE-EEEHHHHHHHHHHHHHHHHTTPPPEEEEE--S--EEHHHHHHHHHHHH-S---EEEEPPPTT--SEE-B--HHHHHHH----S---HHHHHHHHHHHHHHHT-/---EEEEETTTSHHHHHHHHHHHHTT-EEEEE---SSS-HHHIIIII-SEEE---TT-HHHHHHHHHHS--SEEEE------HHHHHH-HHHHIIIIIIHHHHHHHHHHHTT--EEEEEEEGGGT-S-SSSSBPTTS----SSHHHHHHHHHHHHHHHHHHHH--EEEEEEE-EEE-B-TTSSSB---TT---HHHHHHHHHTTSSS-EEEE-S-SSSSSSS-EE-EEEHHHHHHHHHHHHHHHHTTPPPEEEEE--S--EEHHHHHHHHHHHH-S---EEEE-PPTT--SEE-B--HHHHHHH----S--SHHHHHHHHHHHHHHHT-